Protein 7W42 (pdb70)

InterPro domains:
  IPR003593 AAA+ ATPase domain [SM00382] (219-339)
  IPR003959 ATPase, AAA-type, core [PF00004] (223-336)
  IPR027417 P-loop containing nucleoside triphosphate hydrolase [G3DSA:3.40.50.300] (168-351)
  IPR027417 P-loop containing nucleoside triphosphate hydrolase [SSF52540] (180-386)
  IPR050168 AAA ATPase domain-containing protein [PTHR23077] (177-389)

Structure (mmCIF, N/CA/C/O backbone):
data_7W42
#
_entry.id   7W42
#
_cell.length_a   155.600
_cell.length_b   155.600
_cell.length_c   303.081
_cell.angle_alpha   90.000
_cell.angle_beta   90.000
_cell.angle_gamma   120.000
#
_symmetry.space_group_name_H-M   'H 3 2'
#
loop_
_entity.id
_entity.type
_entity.pdbx_description
1 polymer 'Uncharacterized ATPase YjoB'
2 water water
#
loop_
_atom_site.group_PDB
_atom_site.id
_atom_site.type_symbol
_atom_site.label_atom_id
_atom_site.label_alt_id
_atom_site.label_comp_id
_atom_site.label_asym_id
_atom_site.label_entity_id
_atom_site.label_seq_id
_atom_site.pdbx_PDB_ins_code
_atom_site.Cartn_x
_atom_site.Cartn_y
_atom_site.Cartn_z
_atom_site.occupancy
_atom_site.B_iso_or_equiv
_atom_site.auth_seq_id
_atom_site.auth_comp_id
_atom_site.auth_asym_id
_atom_site.auth_atom_id
_atom_site.pdbx_PDB_model_num
ATOM 1 N N . ILE A 1 6 ? 49.805 154.800 80.390 1.00 48.56 4 ILE A N 1
ATOM 2 C CA . ILE A 1 6 ? 49.612 154.126 79.099 1.00 54.54 4 ILE A CA 1
ATOM 3 C C . ILE A 1 6 ? 50.912 153.922 78.251 1.00 55.44 4 ILE A C 1
ATOM 4 O O . ILE A 1 6 ? 51.039 152.861 77.619 1.00 54.47 4 ILE A O 1
ATOM 9 N N . PRO A 1 7 ? 51.877 154.860 78.228 1.00 50.45 5 PRO A N 1
ATOM 10 C CA . PRO A 1 7 ? 53.089 154.605 77.427 1.00 46.04 5 PRO A CA 1
ATOM 11 C C . PRO A 1 7 ? 53.942 153.509 78.055 1.00 50.69 5 PRO A C 1
ATOM 12 O O . PRO A 1 7 ? 53.828 153.200 79.255 1.00 39.98 5 PRO A O 1
ATOM 16 N N . PHE A 1 8 ? 54.820 152.929 77.219 1.00 44.36 6 PHE A N 1
ATOM 17 C CA . PHE A 1 8 ? 55.813 151.959 77.674 1.00 37.87 6 PHE A CA 1
ATOM 18 C C . PHE A 1 8 ? 57.218 152.471 77.384 1.00 34.28 6 PHE A C 1
ATOM 19 O O . PHE A 1 8 ? 57.553 152.796 76.241 1.00 31.97 6 PHE A O 1
ATOM 27 N N . ILE A 1 9 ? 58.026 152.563 78.441 1.00 32.13 7 ILE A N 1
ATOM 28 C CA . ILE A 1 9 ? 59.409 153.005 78.313 1.00 31.56 7 ILE A CA 1
ATOM 29 C C . ILE A 1 9 ? 60.193 152.053 77.419 1.00 31.28 7 ILE A C 1
ATOM 30 O O . ILE A 1 9 ? 60.856 152.470 76.463 1.00 31.51 7 ILE A O 1
ATOM 35 N N . TYR A 1 10 ? 60.134 150.764 77.725 1.00 31.70 8 TYR A N 1
ATOM 36 C CA . TYR A 1 10 ? 60.873 149.747 76.991 1.00 31.30 8 TYR A CA 1
ATOM 37 C C . TYR A 1 10 ? 60.097 149.357 75.750 1.00 35.38 8 TYR A C 1
ATOM 38 O O . TYR A 1 10 ? 58.991 148.813 75.845 1.00 36.36 8 TYR A O 1
ATOM 47 N N . GLN A 1 11 ? 60.680 149.634 74.589 1.00 38.88 9 GLN A N 1
ATOM 48 C CA . GLN A 1 11 ? 60.035 149.375 73.320 1.00 37.38 9 GLN A CA 1
ATOM 49 C C . GLN A 1 11 ? 60.824 148.395 72.471 1.00 41.71 9 GLN A C 1
ATOM 50 O O . GLN A 1 11 ? 60.443 148.143 71.326 1.00 47.33 9 GLN A O 1
ATOM 56 N N . TYR A 1 12 ? 61.911 147.846 73.000 1.00 45.25 10 TYR A N 1
ATOM 57 C CA . TYR A 1 12 ? 62.714 146.873 72.277 1.00 51.48 10 TYR A CA 1
ATOM 58 C C . TYR A 1 12 ? 61.878 145.647 71.941 1.00 58.02 10 TYR A C 1
ATOM 59 O O . TYR A 1 12 ? 61.083 145.173 72.760 1.00 57.75 10 TYR A O 1
ATOM 68 N N . GLU A 1 13 ? 62.047 145.120 70.732 1.00 63.19 11 GLU A N 1
ATOM 69 C CA . GLU A 1 13 ? 61.274 143.952 70.334 1.00 70.12 11 GLU A CA 1
ATOM 70 C C . GLU A 1 13 ? 62.165 142.723 70.260 1.00 68.74 11 GLU A C 1
ATOM 71 O O . GLU A 1 13 ? 63.189 142.719 69.565 1.00 65.67 11 GLU A O 1
ATOM 77 N N . GLU A 1 14 ? 61.755 141.692 70.993 1.00 69.13 12 GLU A N 1
ATOM 78 C CA . GLU A 1 14 ? 62.552 140.497 71.222 1.00 75.31 12 GLU A CA 1
ATOM 79 C C . GLU A 1 14 ? 62.498 139.580 70.005 1.00 74.53 12 GLU A C 1
ATOM 80 O O . GLU A 1 14 ? 61.410 139.231 69.532 1.00 68.24 12 GLU A O 1
ATOM 86 N N . LYS A 1 15 ? 63.672 139.196 69.497 1.00 77.87 13 LYS A N 1
ATOM 87 C CA . LYS A 1 15 ? 63.746 138.026 68.630 1.00 77.51 13 LYS A CA 1
ATOM 88 C C . LYS A 1 15 ? 63.144 136.832 69.360 1.00 75.63 13 LYS A C 1
ATOM 89 O O . LYS A 1 15 ? 63.209 136.736 70.588 1.00 73.06 13 LYS A O 1
ATOM 95 N N . GLU A 1 16 ? 62.542 135.913 68.607 1.00 74.36 14 GLU A N 1
ATOM 96 C CA . GLU A 1 16 ? 61.970 134.747 69.266 1.00 70.40 14 GLU A CA 1
ATOM 97 C C . GLU A 1 16 ? 63.056 133.878 69.906 1.00 70.01 14 GLU A C 1
ATOM 98 O O . GLU A 1 16 ? 62.761 133.128 70.844 1.00 71.99 14 GLU A O 1
ATOM 104 N N . ASN A 1 17 ? 64.314 134.013 69.467 1.00 66.87 15 ASN A N 1
ATOM 105 C CA . ASN A 1 17 ? 65.422 133.311 70.103 1.00 68.56 15 ASN A CA 1
ATOM 106 C C . ASN A 1 17 ? 65.687 133.803 71.527 1.00 71.68 15 ASN A C 1
ATOM 107 O O . ASN A 1 17 ? 66.275 133.066 72.330 1.00 69.18 15 ASN A O 1
ATOM 112 N N . GLU A 1 18 ? 65.280 135.026 71.858 1.00 72.04 16 GLU A N 1
ATOM 113 C CA . GLU A 1 18 ? 65.458 135.585 73.190 1.00 64.81 16 GLU A CA 1
ATOM 114 C C . GLU A 1 18 ? 64.356 135.185 74.155 1.00 65.74 16 GLU A C 1
ATOM 115 O O . GLU A 1 18 ? 64.375 135.626 75.309 1.00 68.75 16 GLU A O 1
ATOM 121 N N . ARG A 1 19 ? 63.369 134.413 73.713 1.00 62.19 17 ARG A N 1
ATOM 122 C CA . ARG A 1 19 ? 62.364 133.919 74.645 1.00 58.31 17 ARG A CA 1
ATOM 123 C C . ARG A 1 19 ? 62.862 132.706 75.424 1.00 58.97 17 ARG A C 1
ATOM 124 O O . ARG A 1 19 ? 62.268 132.369 76.458 1.00 55.67 17 ARG A O 1
ATOM 132 N N . ALA A 1 20 ? 63.984 132.113 74.997 1.00 57.21 18 ALA A N 1
ATOM 133 C CA . ALA A 1 20 ? 64.450 130.842 75.536 1.00 51.85 18 ALA A CA 1
ATOM 134 C C . ALA A 1 20 ? 64.744 130.929 77.027 1.00 51.38 18 ALA A C 1
ATOM 135 O O . ALA A 1 20 ? 65.272 131.929 77.519 1.00 58.20 18 ALA A O 1
ATOM 137 N N . ALA A 1 21 ? 64.425 129.852 77.741 1.00 46.63 19 ALA A N 1
ATOM 138 C CA . ALA A 1 21 ? 64.628 129.784 79.178 1.00 42.02 19 ALA A CA 1
ATOM 139 C C . ALA A 1 21 ? 65.994 129.192 79.500 1.00 43.33 19 ALA A C 1
ATOM 140 O O . ALA A 1 21 ? 66.322 128.090 79.053 1.00 49.78 19 ALA A O 1
ATOM 142 N N . ALA A 1 22 ? 66.766 129.910 80.306 1.00 41.35 20 ALA A N 1
ATOM 143 C CA . ALA A 1 22 ? 68.116 129.489 80.653 1.00 43.33 20 ALA A CA 1
ATOM 144 C C . ALA A 1 22 ? 68.114 128.178 81.432 1.00 47.16 20 ALA A C 1
ATOM 145 O O . ALA A 1 22 ? 67.343 128.003 82.381 1.00 51.62 20 ALA A O 1
ATOM 147 N N . GLY A 1 23 ? 69.008 127.265 81.054 1.00 46.79 21 GLY A N 1
ATOM 148 C CA . GLY A 1 23 ? 69.112 125.974 81.704 1.00 43.67 21 GLY A CA 1
ATOM 149 C C . GLY A 1 23 ? 68.090 124.947 81.264 1.00 44.85 21 GLY A C 1
ATOM 150 O O . GLY A 1 23 ? 68.344 123.744 81.410 1.00 42.58 21 GLY A O 1
ATOM 151 N N . TYR A 1 24 ? 66.949 125.377 80.709 1.00 36.09 22 TYR A N 1
ATOM 152 C CA . TYR A 1 24 ? 65.878 124.439 80.387 1.00 41.16 22 TYR A CA 1
ATOM 153 C C . TYR A 1 24 ? 66.218 123.568 79.183 1.00 45.81 22 TYR A C 1
ATOM 154 O O . TYR A 1 24 ? 65.711 122.442 79.081 1.00 43.22 22 TYR A O 1
ATOM 163 N N . GLY A 1 25 ? 67.049 124.072 78.262 1.00 44.92 23 GLY A N 1
ATOM 164 C CA . GLY A 1 25 ? 67.373 123.309 77.069 1.00 38.34 23 GLY A CA 1
ATOM 165 C C . GLY A 1 25 ? 68.161 122.052 77.371 1.00 39.07 23 GLY A C 1
ATOM 166 O O . GLY A 1 25 ? 67.901 120.994 76.794 1.00 40.17 23 GLY A O 1
ATOM 167 N N . THR A 1 26 ? 69.135 122.145 78.275 1.00 38.42 24 THR A N 1
ATOM 168 C CA . THR A 1 26 ? 69.823 120.946 78.735 1.00 39.65 24 THR A CA 1
ATOM 169 C C . THR A 1 26 ? 68.897 120.077 79.588 1.00 37.27 24 THR A C 1
ATOM 170 O O . THR A 1 26 ? 68.807 118.862 79.385 1.00 33.93 24 THR A O 1
ATOM 174 N N . PHE A 1 27 ? 68.190 120.687 80.545 1.00 36.43 25 PHE A N 1
ATOM 175 C CA . PHE A 1 27 ? 67.418 119.901 81.505 1.00 31.83 25 PHE A CA 1
ATOM 176 C C . PHE A 1 27 ? 66.247 119.186 80.830 1.00 34.71 25 PHE A C 1
ATOM 177 O O . PHE A 1 27 ? 66.066 117.970 80.999 1.00 30.28 25 PHE A O 1
ATOM 185 N N . GLY A 1 28 ? 65.436 119.921 80.063 1.00 27.79 26 GLY A N 1
ATOM 186 C CA . GLY A 1 28 ? 64.351 119.279 79.360 1.00 24.97 26 GLY A CA 1
ATOM 187 C C . GLY A 1 28 ? 64.835 118.176 78.439 1.00 28.82 26 GLY A C 1
ATOM 188 O O . GLY A 1 28 ? 64.115 117.199 78.201 1.00 26.53 26 GLY A O 1
ATOM 189 N N . TYR A 1 29 ? 66.060 118.309 77.914 1.00 28.05 27 TYR A N 1
ATOM 190 C CA . TYR A 1 29 ? 66.586 117.276 77.026 1.00 30.13 27 TYR A CA 1
ATOM 191 C C . TYR A 1 29 ? 66.930 116.011 77.804 1.00 32.28 27 TYR A C 1
ATOM 192 O O . TYR A 1 29 ? 66.623 114.901 77.349 1.00 37.41 27 TYR A O 1
ATOM 201 N N . LEU A 1 30 ? 67.559 116.162 78.979 1.00 24.97 28 LEU A N 1
ATOM 202 C CA . LEU A 1 30 ? 67.876 115.017 79.823 1.00 27.97 28 LEU A CA 1
ATOM 203 C C . LEU A 1 30 ? 66.607 114.317 80.306 1.00 32.39 28 LEU A C 1
ATOM 204 O O . LEU A 1 30 ? 66.504 113.087 80.237 1.00 31.06 28 LEU A O 1
ATOM 209 N N . ILE A 1 31 ? 65.621 115.082 80.792 1.00 27.80 29 ILE A N 1
ATOM 210 C CA . ILE A 1 31 ? 64.378 114.468 81.254 1.00 27.56 29 ILE A CA 1
ATOM 211 C C . ILE A 1 31 ? 63.702 113.690 80.127 1.00 29.07 29 ILE A C 1
ATOM 212 O O . ILE A 1 31 ? 63.210 112.577 80.329 1.00 28.30 29 ILE A O 1
ATOM 217 N N . THR A 1 32 ? 63.647 114.272 78.926 1.00 32.59 30 THR A N 1
ATOM 218 C CA . THR A 1 32 ? 63.079 113.560 77.788 1.00 29.10 30 THR A CA 1
ATOM 219 C C . THR A 1 32 ? 63.821 112.255 77.540 1.00 29.09 30 THR A C 1
ATOM 220 O O . THR A 1 32 ? 63.203 111.200 77.358 1.00 33.01 30 THR A O 1
ATOM 224 N N . ARG A 1 33 ? 65.154 112.300 77.564 1.00 28.76 31 ARG A N 1
ATOM 225 C CA . ARG A 1 33 ? 65.938 111.101 77.286 1.00 28.69 31 ARG A CA 1
ATOM 226 C C . ARG A 1 33 ? 65.816 110.073 78.410 1.00 26.38 31 ARG A C 1
ATOM 227 O O . ARG A 1 33 ? 65.769 108.865 78.148 1.00 28.43 31 ARG A O 1
ATOM 235 N N . ILE A 1 34 ? 65.770 110.521 79.663 1.00 23.89 32 ILE A N 1
ATOM 236 C CA . ILE A 1 34 ? 65.525 109.592 80.764 1.00 27.45 32 ILE A CA 1
ATOM 237 C C . ILE A 1 34 ? 64.191 108.878 80.568 1.00 25.95 32 ILE A C 1
ATOM 238 O O . ILE A 1 34 ? 64.095 107.655 80.724 1.00 24.16 32 ILE A O 1
ATOM 243 N N . GLU A 1 35 ? 63.157 109.617 80.167 1.00 27.46 33 GLU A N 1
ATOM 244 C CA . GLU A 1 35 ? 61.869 108.988 79.906 1.00 26.89 33 GLU A CA 1
ATOM 245 C C . GLU A 1 35 ? 61.910 108.085 78.683 1.00 26.70 33 GLU A C 1
ATOM 246 O O . GLU A 1 35 ? 61.287 107.022 78.684 1.00 27.17 33 GLU A O 1
ATOM 252 N N . GLU A 1 36 ? 62.592 108.494 77.611 1.00 25.60 34 GLU A N 1
ATOM 253 C CA . GLU A 1 36 ? 62.659 107.608 76.451 1.00 26.34 34 GLU A CA 1
ATOM 254 C C . GLU A 1 36 ? 63.345 106.297 76.814 1.00 29.02 34 GLU A C 1
ATOM 255 O O . GLU A 1 36 ? 62.874 105.214 76.445 1.00 29.95 34 GLU A O 1
ATOM 261 N N . THR A 1 37 ? 64.443 106.382 77.571 1.00 25.87 35 THR A N 1
ATOM 262 C CA . THR A 1 37 ? 65.219 105.208 77.939 1.00 25.81 35 THR A CA 1
ATOM 263 C C . THR A 1 37 ? 64.437 104.271 78.857 1.00 29.30 35 THR A C 1
ATOM 264 O O . THR A 1 37 ? 64.510 103.045 78.704 1.00 30.15 35 THR A O 1
ATOM 268 N N . LEU A 1 38 ? 63.688 104.825 79.818 1.00 25.21 36 LEU A N 1
ATOM 269 C CA . LEU A 1 38 ? 62.863 103.992 80.688 1.00 26.36 36 LEU A CA 1
ATOM 270 C C . LEU A 1 38 ? 61.765 103.276 79.894 1.00 28.33 36 LEU A C 1
ATOM 271 O O . LEU A 1 38 ? 61.438 102.116 80.176 1.00 28.88 36 LEU A O 1
ATOM 276 N N . TYR A 1 39 ? 61.185 103.954 78.897 1.00 29.14 37 TYR A N 1
ATOM 277 C CA . TYR A 1 39 ? 60.205 103.323 78.013 1.00 30.33 37 TYR A CA 1
ATOM 278 C C . TYR A 1 39 ? 60.824 102.167 77.232 1.00 30.55 37 TYR A C 1
ATOM 279 O O . TYR A 1 39 ? 60.277 101.057 77.215 1.00 29.17 37 TYR A O 1
ATOM 288 N N . ASP A 1 40 ? 61.967 102.418 76.578 1.00 31.47 38 ASP A N 1
ATOM 289 C CA . ASP A 1 40 ? 62.691 101.383 75.835 1.00 32.22 38 ASP A CA 1
ATOM 290 C C . ASP A 1 40 ? 62.966 100.140 76.670 1.00 28.23 38 ASP A C 1
ATOM 291 O O . ASP A 1 40 ? 63.026 99.034 76.133 1.00 36.03 38 ASP A O 1
ATOM 296 N N . GLN A 1 41 ? 63.181 100.293 77.969 1.00 32.09 39 GLN A N 1
ATOM 297 C CA . GLN A 1 41 ? 63.574 99.143 78.780 1.00 33.75 39 GLN A CA 1
ATOM 298 C C . GLN A 1 41 ? 62.389 98.462 79.457 1.00 30.42 39 GLN A C 1
ATOM 299 O O . GLN A 1 41 ? 62.388 97.241 79.605 1.00 33.23 39 GLN A O 1
ATOM 305 N N . TYR A 1 42 ? 61.384 99.222 79.884 1.00 26.53 40 TYR A N 1
ATOM 306 C CA . TYR A 1 42 ? 60.284 98.680 80.658 1.00 26.69 40 TYR A CA 1
ATOM 307 C C . TYR A 1 42 ? 58.946 98.777 79.954 1.00 29.60 40 TYR A C 1
ATOM 308 O O . TYR A 1 42 ? 57.983 98.147 80.406 1.00 33.34 40 TYR A O 1
ATOM 317 N N . GLY A 1 43 ? 58.853 99.536 78.873 1.00 27.10 41 GLY A N 1
ATOM 318 C CA . GLY A 1 43 ? 57.640 99.550 78.120 1.00 23.00 41 GLY A CA 1
ATOM 319 C C . GLY A 1 43 ? 56.541 100.369 78.721 1.00 26.74 41 GLY A C 1
ATOM 320 O O . GLY A 1 43 ? 55.416 100.295 78.235 1.00 32.91 41 GLY A O 1
ATOM 321 N N . VAL A 1 44 ? 56.832 101.176 79.734 1.00 24.88 42 VAL A N 1
ATOM 322 C CA . VAL A 1 44 ? 55.859 102.080 80.326 1.00 25.00 42 VAL A CA 1
ATOM 323 C C . VAL A 1 44 ? 56.416 103.498 80.314 1.00 30.18 42 VAL A C 1
ATOM 324 O O . VAL A 1 44 ? 57.590 103.728 80.021 1.00 26.99 42 VAL A O 1
ATOM 328 N N . PHE A 1 45 ? 55.556 104.454 80.670 1.00 30.05 43 PHE A N 1
ATOM 329 C CA . PHE A 1 45 ? 55.891 105.871 80.665 1.00 24.78 43 PHE A CA 1
ATOM 330 C C . PHE A 1 45 ? 56.075 106.361 82.103 1.00 30.11 43 PHE A C 1
ATOM 331 O O . PHE A 1 45 ? 55.111 106.418 82.876 1.00 27.14 43 PHE A O 1
ATOM 339 N N . TYR A 1 46 ? 57.310 106.724 82.455 1.00 24.73 44 TYR A N 1
ATOM 340 C CA . TYR A 1 46 ? 57.599 107.396 83.715 1.00 24.60 44 TYR A CA 1
ATOM 341 C C . TYR A 1 46 ? 57.501 108.908 83.549 1.00 28.49 44 TYR A C 1
ATOM 342 O O . TYR A 1 46 ? 57.928 109.466 82.536 1.00 30.68 44 TYR A O 1
ATOM 351 N N . GLU A 1 47 ? 56.952 109.555 84.562 1.00 28.12 45 GLU A N 1
ATOM 352 C CA . GLU A 1 47 ? 56.711 110.987 84.640 1.00 27.50 45 GLU A CA 1
ATOM 353 C C . GLU A 1 47 ? 57.520 111.564 85.800 1.00 31.24 45 GLU A C 1
ATOM 354 O O . GLU A 1 47 ? 57.727 110.903 86.826 1.00 32.47 45 GLU A O 1
ATOM 360 N N . LEU A 1 48 ? 57.917 112.822 85.675 1.00 30.90 46 LEU A N 1
ATOM 361 C CA . LEU A 1 48 ? 58.611 113.514 86.753 1.00 24.83 46 LEU A CA 1
ATOM 362 C C . LEU A 1 48 ? 57.659 113.850 87.892 1.00 26.26 46 LEU A C 1
ATOM 363 O O . LEU A 1 48 ? 56.591 114.405 87.661 1.00 26.83 46 LEU A O 1
ATOM 368 N N . TYR A 1 49 ? 58.048 113.502 89.127 1.00 27.24 47 TYR A N 1
ATOM 369 C CA . TYR A 1 49 ? 57.328 113.875 90.334 1.00 25.01 47 TYR A CA 1
ATOM 370 C C . TYR A 1 49 ? 58.112 114.797 91.262 1.00 29.95 47 TYR A C 1
ATOM 371 O O . TYR A 1 49 ? 57.527 115.341 92.205 1.00 33.92 47 TYR A O 1
ATOM 380 N N . ALA A 1 50 ? 59.417 114.949 91.064 1.00 26.50 48 ALA A N 1
ATOM 381 C CA . ALA A 1 50 ? 60.208 115.886 91.859 1.00 27.17 48 ALA A CA 1
ATOM 382 C C . ALA A 1 50 ? 61.433 116.231 91.033 1.00 31.29 48 ALA A C 1
ATOM 383 O O . ALA A 1 50 ? 62.211 115.334 90.703 1.00 31.05 48 ALA A O 1
ATOM 385 N N . SER A 1 51 ? 61.597 117.511 90.670 1.00 38.41 49 SER A N 1
ATOM 386 C CA . SER A 1 51 ? 62.695 117.859 89.766 1.00 35.22 49 SER A CA 1
ATOM 387 C C . SER A 1 51 ? 64.014 118.055 90.506 1.00 36.89 49 SER A C 1
ATOM 388 O O . SER A 1 51 ? 65.076 117.844 89.914 1.00 46.29 49 SER A O 1
ATOM 391 N N . ASP A 1 52 ? 63.989 118.454 91.785 1.00 37.62 50 ASP A N 1
ATOM 392 C CA . ASP A 1 52 ? 65.231 118.430 92.583 1.00 35.86 50 ASP A CA 1
ATOM 393 C C . ASP A 1 52 ? 64.801 118.114 94.012 1.00 38.15 50 ASP A C 1
ATOM 394 O O . ASP A 1 52 ? 64.685 118.993 94.864 1.00 38.12 50 ASP A O 1
ATOM 399 N N . ASP A 1 53 ? 64.558 116.835 94.248 1.00 35.63 51 ASP A N 1
ATOM 400 C CA . ASP A 1 53 ? 63.885 116.347 95.439 1.00 32.23 51 ASP A CA 1
ATOM 401 C C . ASP A 1 53 ? 64.659 116.726 96.700 1.00 38.15 51 ASP A C 1
ATOM 402 O O . ASP A 1 53 ? 65.825 116.328 96.849 1.00 38.18 51 ASP A O 1
ATOM 407 N N . PRO A 1 54 ? 64.074 117.499 97.618 1.00 39.70 52 PRO A N 1
ATOM 408 C CA . PRO A 1 54 ? 64.754 117.735 98.900 1.00 36.23 52 PRO A CA 1
ATOM 409 C C . PRO A 1 54 ? 64.697 116.543 99.847 1.00 37.38 52 PRO A C 1
ATOM 410 O O . PRO A 1 54 ? 65.496 116.500 100.793 1.00 38.53 52 PRO A O 1
ATOM 414 N N . ASN A 1 55 ? 63.809 115.572 99.624 1.00 33.38 53 ASN A N 1
ATOM 415 C CA . ASN A 1 55 ? 63.717 114.439 100.540 1.00 36.90 53 ASN A CA 1
ATOM 416 C C . ASN A 1 55 ? 64.973 113.588 100.463 1.00 29.43 53 ASN A C 1
ATOM 417 O O . ASN A 1 55 ? 65.539 113.385 99.391 1.00 36.88 53 ASN A O 1
ATOM 422 N N . THR A 1 56 ? 65.441 113.115 101.602 1.00 30.53 54 THR A N 1
ATOM 423 C CA . THR A 1 56 ? 66.651 112.313 101.592 1.00 33.74 54 THR A CA 1
ATOM 424 C C . THR A 1 56 ? 66.427 110.870 101.994 1.00 38.72 54 THR A C 1
ATOM 425 O O . THR A 1 56 ? 67.277 110.028 101.680 1.00 39.19 54 THR A O 1
ATOM 429 N N . GLU A 1 57 ? 65.306 110.556 102.648 1.00 37.55 55 GLU A N 1
ATOM 430 C CA . GLU A 1 57 ? 65.120 109.243 103.260 1.00 37.95 55 GLU A CA 1
ATOM 431 C C . GLU A 1 57 ? 65.202 108.126 102.230 1.00 35.59 55 GLU A C 1
ATOM 432 O O . GLU A 1 57 ? 66.072 107.250 102.308 1.00 37.16 55 GLU A O 1
ATOM 438 N N . TYR A 1 58 ? 64.287 108.135 101.256 1.00 31.26 56 TYR A N 1
ATOM 439 C CA . TYR A 1 58 ? 64.272 107.081 100.252 1.00 33.00 56 TYR A CA 1
ATOM 440 C C . TYR A 1 58 ? 65.443 107.184 99.269 1.00 30.69 56 TYR A C 1
ATOM 441 O O . TYR A 1 58 ? 65.773 106.194 98.599 1.00 29.44 56 TYR A O 1
ATOM 450 N N . TRP A 1 59 ? 66.085 108.350 99.168 1.00 29.14 57 TRP A N 1
ATOM 451 C CA . TRP A 1 59 ? 67.320 108.430 98.396 1.00 29.07 57 TRP A CA 1
ATOM 452 C C . TRP A 1 59 ? 68.444 107.709 99.108 1.00 28.92 57 TRP A C 1
ATOM 453 O O . TRP A 1 59 ? 69.297 107.101 98.458 1.00 31.92 57 TRP A O 1
ATOM 464 N N . GLU A 1 60 ? 68.442 107.727 100.441 1.00 34.88 58 GLU A N 1
ATOM 465 C CA . GLU A 1 60 ? 69.411 106.926 101.183 1.00 37.53 58 GLU A CA 1
ATOM 466 C C . GLU A 1 60 ? 69.079 105.439 101.097 1.00 34.54 58 GLU A C 1
ATOM 467 O O . GLU A 1 60 ? 69.992 104.601 101.056 1.00 34.76 58 GLU A O 1
ATOM 473 N N . LEU A 1 61 ? 67.792 105.091 101.034 1.00 29.33 59 LEU A N 1
ATOM 474 C CA . LEU A 1 61 ? 67.426 103.695 100.810 1.00 31.96 59 LEU A CA 1
ATOM 475 C C . LEU A 1 61 ? 67.913 103.215 99.446 1.00 30.87 59 LEU A C 1
ATOM 476 O O . LEU A 1 61 ? 68.393 102.079 99.309 1.00 30.42 59 LEU A O 1
ATOM 481 N N . LEU A 1 62 ? 67.789 104.065 98.426 1.00 26.08 60 LEU A N 1
ATOM 482 C CA . LEU A 1 62 ? 68.323 103.734 97.113 1.00 28.18 60 LEU A CA 1
ATOM 483 C C . LEU A 1 62 ? 69.802 103.396 97.187 1.00 29.87 60 LEU A C 1
ATOM 484 O O . LEU A 1 62 ? 70.244 102.361 96.662 1.00 28.80 60 LEU A O 1
ATOM 489 N N . VAL A 1 63 ? 70.590 104.274 97.823 1.00 28.76 61 VAL A N 1
ATOM 490 C CA . VAL A 1 63 ? 72.040 104.088 97.858 1.00 28.42 61 VAL A CA 1
ATOM 491 C C . VAL A 1 63 ? 72.395 102.809 98.609 1.00 32.18 61 VAL A C 1
ATOM 492 O O . VAL A 1 63 ? 73.250 102.031 98.172 1.00 31.75 61 VAL A O 1
ATOM 496 N N . GLU A 1 64 ? 71.735 102.558 99.741 1.00 29.99 62 GLU A N 1
ATOM 497 C CA . GLU A 1 64 ? 72.020 101.336 100.480 1.00 32.67 62 GLU A CA 1
ATOM 498 C C . GLU A 1 64 ? 71.590 100.109 99.691 1.00 34.07 62 GLU A C 1
ATOM 499 O O . GLU A 1 64 ? 72.274 99.079 99.720 1.00 35.71 62 GLU A O 1
ATOM 505 N N . ASP A 1 65 ? 70.467 100.204 98.969 1.00 30.96 63 ASP A N 1
ATOM 506 C CA . ASP A 1 65 ? 70.043 99.117 98.092 1.00 27.44 63 ASP A CA 1
ATOM 507 C C . ASP A 1 65 ? 71.090 98.819 97.031 1.00 35.20 63 ASP A C 1
ATOM 508 O O . ASP A 1 65 ? 71.455 97.658 96.815 1.00 40.27 63 ASP A O 1
ATOM 513 N N . VAL A 1 66 ? 71.573 99.857 96.338 1.00 34.80 64 VAL A N 1
ATOM 514 C CA . VAL A 1 66 ? 72.617 99.649 95.342 1.00 31.21 64 VAL A CA 1
ATOM 515 C C . VAL A 1 66 ? 73.875 99.089 95.995 1.00 36.30 64 VAL A C 1
ATOM 516 O O . VAL A 1 66 ? 74.450 98.095 95.531 1.00 38.50 64 VAL A O 1
ATOM 520 N N . ARG A 1 67 ? 74.305 99.710 97.097 1.00 35.04 65 ARG A N 1
ATOM 521 C CA . ARG A 1 67 ? 75.555 99.331 97.753 1.00 37.21 65 ARG A CA 1
ATOM 522 C C . ARG A 1 67 ? 75.534 97.873 98.198 1.00 39.10 65 ARG A C 1
ATOM 523 O O . ARG A 1 67 ? 76.527 97.152 98.036 1.00 39.46 65 ARG A O 1
ATOM 531 N N . SER A 1 68 ? 74.408 97.415 98.738 1.00 37.46 66 SER A N 1
ATOM 532 C CA . SER A 1 68 ? 74.284 96.071 99.287 1.00 37.33 66 SER A CA 1
ATOM 533 C C . SER A 1 68 ? 73.890 95.018 98.259 1.00 37.16 66 SER A C 1
ATOM 534 O O . SER A 1 68 ? 73.517 93.914 98.651 1.00 34.85 66 SER A O 1
ATOM 537 N N . GLY A 1 69 ? 73.932 95.331 96.965 1.00 40.57 67 GLY A N 1
ATOM 538 C CA . GLY A 1 69 ? 73.653 94.328 95.947 1.00 38.93 67 GLY A CA 1
ATOM 539 C C . GLY A 1 69 ? 72.229 93.803 95.899 1.00 42.93 67 GLY A C 1
ATOM 540 O O . GLY A 1 69 ? 71.979 92.780 95.246 1.00 39.11 67 GLY A O 1
ATOM 541 N N . SER A 1 70 ? 71.291 94.457 96.578 1.00 35.91 68 SER A N 1
ATOM 542 C CA . SER A 1 70 ? 69.891 94.091 96.466 1.00 35.49 68 SER A CA 1
ATOM 543 C C . SER A 1 70 ? 69.473 93.955 95.004 1.00 42.38 68 SER A C 1
ATOM 544 O O . SER A 1 70 ? 69.997 94.630 94.110 1.00 49.23 68 SER A O 1
ATOM 547 N N . LEU A 1 71 ? 68.522 93.063 94.759 1.00 40.45 69 LEU A N 1
ATOM 548 C CA . LEU A 1 71 ? 68.033 92.847 93.406 1.00 45.46 69 LEU A CA 1
ATOM 549 C C . LEU A 1 71 ? 67.074 93.937 92.955 1.00 43.59 69 LEU A C 1
ATOM 550 O O . LEU A 1 71 ? 66.967 94.200 91.756 1.00 40.53 69 LEU A O 1
ATOM 555 N N . GLU A 1 72 ? 66.425 94.608 93.902 1.00 47.37 70 GLU A N 1
ATOM 556 C CA . GLU A 1 72 ? 65.233 95.389 93.581 1.00 43.28 70 GLU A CA 1
ATOM 557 C C . GLU A 1 72 ? 65.530 96.591 92.698 1.00 44.27 70 GLU A C 1
ATOM 558 O O . GLU A 1 72 ? 64.798 96.786 91.709 1.00 46.69 70 GLU A O 1
ATOM 564 N N . PRO A 1 73 ? 66.540 97.435 92.975 1.00 43.15 71 PRO A N 1
ATOM 565 C CA . PRO A 1 73 ? 66.798 98.591 92.081 1.00 31.64 71 PRO A CA 1
ATOM 566 C C . PRO A 1 73 ? 67.690 98.200 90.912 1.00 30.47 71 PRO A C 1
ATOM 567 O O . PRO A 1 73 ? 68.771 97.649 91.109 1.00 39.86 71 PRO A O 1
ATOM 571 N N . GLU A 1 74 ? 67.257 98.507 89.694 1.00 30.61 72 GLU A N 1
ATOM 572 C CA . GLU A 1 74 ? 67.988 98.134 88.485 1.00 30.30 72 GLU A CA 1
ATOM 573 C C . GLU A 1 74 ? 68.701 99.347 87.893 1.00 30.86 72 GLU A C 1
ATOM 574 O O . GLU A 1 74 ? 68.095 100.416 87.742 1.00 29.56 72 GLU A O 1
ATOM 580 N N . HIS A 1 75 ? 69.974 99.176 87.535 1.00 27.45 73 HIS A N 1
ATOM 581 C CA . HIS A 1 75 ? 70.705 100.242 86.866 1.00 27.90 73 HIS A CA 1
ATOM 582 C C . HIS A 1 75 ? 70.219 100.338 85.431 1.00 29.66 73 HIS A C 1
ATOM 583 O O . HIS A 1 75 ? 70.276 99.357 84.690 1.00 32.74 73 HIS A O 1
ATOM 590 N N . VAL A 1 76 ? 69.753 101.514 85.036 1.00 27.64 74 VAL A N 1
ATOM 591 C CA . VAL A 1 76 ? 69.126 101.692 83.745 1.00 28.03 74 VAL A CA 1
ATOM 592 C C . VAL A 1 76 ? 70.069 102.353 82.757 1.00 32.26 74 VAL A C 1
ATOM 593 O O . VAL A 1 76 ? 70.160 101.926 81.607 1.00 36.00 74 VAL A O 1
ATOM 597 N N . ALA A 1 77 ? 70.778 103.389 83.186 1.00 27.85 75 ALA A N 1
ATOM 598 C CA . ALA A 1 77 ? 71.588 104.137 82.239 1.00 30.13 75 ALA A CA 1
ATOM 599 C C . ALA A 1 77 ? 72.520 105.060 83.005 1.00 28.03 75 ALA A C 1
ATOM 600 O O . ALA A 1 77 ? 72.234 105.441 84.142 1.00 33.34 75 ALA A O 1
ATOM 602 N N . TYR A 1 78 ? 73.646 105.382 82.383 1.00 26.53 76 TYR A N 1
ATOM 603 C CA . TYR A 1 78 ? 74.463 106.495 82.821 1.00 26.47 76 TYR A CA 1
ATOM 604 C C . TYR A 1 78 ? 73.989 107.758 82.114 1.00 28.26 76 TYR A C 1
ATOM 605 O O . TYR A 1 78 ? 73.415 107.708 81.025 1.00 32.64 76 TYR A O 1
ATOM 614 N N . ILE A 1 79 ? 74.214 108.896 82.745 1.00 26.13 77 ILE A N 1
ATOM 615 C CA . ILE A 1 79 ? 73.787 110.145 82.143 1.00 28.07 77 ILE A CA 1
ATOM 616 C C . ILE A 1 79 ? 74.870 110.650 81.191 1.00 29.91 77 ILE A C 1
ATOM 617 O O . ILE A 1 79 ? 74.654 110.689 79.978 1.00 27.10 77 ILE A O 1
ATOM 622 N N . PHE A 1 80 ? 76.047 111.002 81.719 1.00 29.19 78 PHE A N 1
ATOM 623 C CA . PHE A 1 80 ? 77.160 111.489 80.904 1.00 27.46 78 PHE A CA 1
ATOM 624 C C . PHE A 1 80 ? 78.200 110.402 80.739 1.00 28.88 78 PHE A C 1
ATOM 625 O O . PHE A 1 80 ? 78.671 109.845 81.736 1.00 33.90 78 PHE A O 1
ATOM 633 N N . GLU A 1 81 ? 78.578 110.135 79.483 1.00 29.50 79 GLU A N 1
ATOM 634 C CA . GLU A 1 81 ? 79.535 109.076 79.180 1.00 29.09 79 GLU A CA 1
ATOM 635 C C . GLU A 1 81 ? 80.821 109.211 79.984 1.00 34.54 79 GLU A C 1
ATOM 636 O O . GLU A 1 81 ? 81.367 108.210 80.459 1.00 37.13 79 GLU A O 1
ATOM 642 N N . LYS A 1 82 ? 81.291 110.444 80.193 1.00 34.25 80 LYS A N 1
ATOM 643 C CA . LYS A 1 82 ? 82.591 110.696 80.790 1.00 29.84 80 LYS A CA 1
ATOM 644 C C . LYS A 1 82 ? 82.545 111.163 82.237 1.00 34.32 80 LYS A C 1
ATOM 645 O O . LYS A 1 82 ? 83.569 111.628 82.740 1.00 37.80 80 LYS A O 1
ATOM 651 N N . LEU A 1 83 ? 81.406 111.064 82.927 1.00 35.61 81 LEU A N 1
ATOM 652 C CA . LEU A 1 83 ? 81.397 111.236 84.375 1.00 30.22 81 LEU A CA 1
ATOM 653 C C . LEU A 1 83 ? 81.461 109.856 85.007 1.00 26.54 81 LEU A C 1
ATOM 654 O O . LEU A 1 83 ? 81.557 108.852 84.312 1.00 28.81 81 LEU A O 1
ATOM 659 N N . GLU A 1 84 ? 81.446 109.797 86.331 1.00 28.44 82 GLU A N 1
ATOM 660 C CA . GLU A 1 84 ? 81.743 108.532 87.000 1.00 29.65 82 GLU A CA 1
ATOM 661 C C . GLU A 1 84 ? 80.672 107.482 86.702 1.00 31.01 82 GLU A C 1
ATOM 662 O O . GLU A 1 84 ? 79.481 107.786 86.609 1.00 31.90 82 GLU A O 1
ATOM 668 N N . LYS A 1 85 ? 81.117 106.249 86.478 1.00 28.55 83 LYS A N 1
ATOM 669 C CA . LYS A 1 85 ? 80.231 105.104 86.368 1.00 28.83 83 LYS A CA 1
ATOM 670 C C . LYS A 1 85 ? 80.334 104.207 87.578 1.00 33.16 83 LYS A C 1
ATOM 671 O O . LYS A 1 85 ? 79.572 103.238 87.692 1.00 29.39 83 LYS A O 1
ATOM 677 N N . LYS A 1 86 ? 81.283 104.496 88.458 1.00 31.71 84 LYS A N 1
ATOM 678 C CA . LYS A 1 86 ? 81.558 103.721 89.643 1.00 29.65 84 LYS A CA 1
ATOM 679 C C . LYS A 1 86 ? 81.717 104.691 90.796 1.00 32.65 84 LYS A C 1
ATOM 680 O O . LYS A 1 86 ? 81.993 105.874 90.604 1.00 33.95 84 LYS A O 1
ATOM 686 N N . THR A 1 87 ? 81.533 104.188 92.003 1.00 30.23 85 THR A N 1
ATOM 687 C CA . THR A 1 87 ? 81.749 105.001 93.174 1.00 25.75 85 THR A CA 1
ATOM 688 C C . THR A 1 87 ? 82.121 104.049 94.292 1.00 32.16 85 THR A C 1
ATOM 689 O O . THR A 1 87 ? 82.189 102.829 94.084 1.00 32.49 85 THR A O 1
ATOM 693 N N . PHE A 1 88 ? 82.377 104.593 95.479 1.00 26.51 86 PHE A N 1
ATOM 694 C CA . PHE A 1 88 ? 82.586 103.711 96.615 1.00 29.65 86 PHE A CA 1
ATOM 695 C C . PHE A 1 88 ? 82.014 104.333 97.884 1.00 36.19 86 PHE A C 1
ATOM 696 O O . PHE A 1 88 ? 81.874 105.553 98.004 1.00 35.00 86 PHE A O 1
ATOM 704 N N . ALA A 1 89 ? 81.665 103.467 98.832 1.00 36.51 87 ALA A N 1
ATOM 705 C CA . ALA A 1 89 ? 81.034 103.941 100.051 1.00 39.26 87 ALA A CA 1
ATOM 706 C C . ALA A 1 89 ? 82.008 104.649 100.983 1.00 42.42 87 ALA A C 1
ATOM 707 O O . ALA A 1 89 ? 81.557 105.346 101.895 1.00 44.03 87 ALA A O 1
ATOM 709 N N . TYR A 1 90 ? 83.316 104.523 100.745 1.00 38.03 88 TYR A N 1
ATOM 710 C CA . TYR A 1 90 ? 84.336 104.867 101.730 1.00 39.61 88 TYR A CA 1
ATOM 711 C C . TYR A 1 90 ? 84.380 106.369 101.974 1.00 41.04 88 TYR A C 1
ATOM 712 O O . TYR A 1 90 ? 84.810 107.134 101.105 1.00 45.21 88 TYR A O 1
ATOM 721 N N . ASP A 1 91 ? 83.977 106.787 103.172 1.00 42.16 89 ASP A N 1
ATOM 722 C CA . ASP A 1 91 ? 84.049 108.176 103.602 1.00 41.52 89 ASP A CA 1
ATOM 723 C C . ASP A 1 91 ? 84.850 108.221 104.897 1.00 45.43 89 ASP A C 1
ATOM 724 O O . ASP A 1 91 ? 84.463 107.605 105.894 1.00 45.13 89 ASP A O 1
ATOM 729 N N . GLU A 1 92 ? 85.978 108.931 104.877 1.00 49.94 90 GLU A N 1
ATOM 730 C CA . GLU A 1 92 ? 86.897 108.917 106.011 1.00 47.53 90 GLU A CA 1
ATOM 731 C C . GLU A 1 92 ? 86.340 109.607 107.249 1.00 49.45 90 GLU A C 1
ATOM 732 O O . GLU A 1 92 ? 86.970 109.524 108.308 1.00 52.87 90 GLU A O 1
ATOM 738 N N . ASP A 1 93 ? 85.188 110.282 107.153 1.00 48.28 91 ASP A N 1
ATOM 739 C CA . ASP A 1 93 ? 84.651 110.994 108.312 1.00 52.48 91 ASP A CA 1
ATOM 740 C C . ASP A 1 93 ? 83.807 110.112 109.229 1.00 57.63 91 ASP A C 1
ATOM 741 O O . ASP A 1 93 ? 83.606 110.483 110.392 1.00 57.55 91 ASP A O 1
ATOM 746 N N . GLU A 1 94 ? 83.318 108.963 108.749 1.00 53.40 92 GLU A N 1
ATOM 747 C CA . GLU A 1 94 ? 82.501 108.093 109.587 1.00 56.71 92 GLU A CA 1
ATOM 748 C C . GLU A 1 94 ? 83.350 107.176 110.452 1.00 57.43 92 GLU A C 1
ATOM 749 O O . GLU A 1 94 ? 84.450 106.769 110.065 1.00 53.76 92 GLU A O 1
ATOM 755 N N . LYS A 1 95 ? 82.786 106.803 111.609 1.00 59.15 93 LYS A N 1
ATOM 756 C CA . LYS A 1 95 ? 83.476 105.906 112.534 1.00 55.84 93 LYS A CA 1
ATOM 757 C C . LYS A 1 95 ? 83.790 104.574 111.871 1.00 51.48 93 LYS A C 1
ATOM 758 O O . LYS A 1 95 ? 84.922 104.091 111.935 1.00 58.21 93 LYS A O 1
ATOM 764 N N . GLU A 1 96 ? 82.801 103.965 111.225 1.00 58.25 94 GLU A N 1
ATOM 765 C CA . GLU A 1 96 ? 82.990 102.656 110.608 1.00 64.11 94 GLU A CA 1
ATOM 766 C C . GLU A 1 96 ? 83.134 102.793 109.097 1.00 64.08 94 GLU A C 1
ATOM 767 O O . GLU A 1 96 ? 82.142 103.100 108.417 1.00 67.18 94 GLU A O 1
ATOM 773 N N . PRO A 1 97 ? 84.324 102.582 108.525 1.00 60.51 95 PRO A N 1
ATOM 774 C CA . PRO A 1 97 ? 84.471 102.719 107.075 1.00 57.81 95 PRO A CA 1
ATOM 775 C C . PRO A 1 97 ? 83.772 101.590 106.342 1.00 53.84 95 PRO A C 1
ATOM 776 O O . PRO A 1 97 ? 83.701 100.459 106.827 1.00 50.42 95 PRO A O 1
ATOM 780 N N . ASP A 1 98 ? 83.243 101.920 105.161 1.00 51.16 96 ASP A N 1
ATOM 781 C CA . ASP A 1 98 ? 82.655 100.955 104.239 1.00 45.46 96 ASP A CA 1
ATOM 782 C C . ASP A 1 98 ? 83.456 100.994 102.941 1.00 41.26 96 ASP A C 1
ATOM 783 O O . ASP A 1 98 ? 83.575 102.046 102.315 1.00 41.00 96 ASP A O 1
ATOM 788 N N . TYR A 1 99 ? 83.992 99.856 102.535 1.00 33.73 97 TYR A N 1
ATOM 789 C CA . TYR A 1 99 ? 84.861 99.795 101.378 1.00 42.22 97 TYR A CA 1
ATOM 790 C C . TYR A 1 99 ? 84.148 99.274 100.139 1.00 42.69 97 TYR A C 1
ATOM 791 O O . TYR A 1 99 ? 84.806 98.901 99.160 1.00 35.46 97 TYR A O 1
ATOM 800 N N . THR A 1 100 ? 82.824 99.246 100.151 1.00 41.73 98 THR A N 1
ATOM 801 C CA . THR A 1 100 ? 82.107 98.680 99.025 1.00 37.24 98 THR A CA 1
ATOM 802 C C . THR A 1 100 ? 82.273 99.559 97.793 1.00 40.39 98 THR A C 1
ATOM 803 O O . THR A 1 100 ? 82.143 100.790 97.862 1.00 35.85 98 THR A O 1
ATOM 807 N N . VAL A 1 101 ? 82.557 98.914 96.667 1.00 34.53 99 VAL A N 1
ATOM 808 C CA . VAL A 1 101 ? 82.616 99.555 95.365 1.00 35.35 99 VAL A CA 1
ATOM 809 C C . VAL A 1 101 ? 81.417 99.082 94.556 1.00 34.82 99 VAL A C 1
ATOM 810 O O . VAL A 1 101 ? 81.086 97.889 94.561 1.00 37.31 99 VAL A O 1
ATOM 814 N N . HIS A 1 102 ? 80.755 100.015 93.880 1.00 31.06 100 HIS A N 1
ATOM 815 C CA . HIS A 1 102 ? 79.536 99.689 93.158 1.00 30.15 100 HIS A CA 1
ATOM 816 C C . HIS A 1 102 ? 79.297 100.766 92.113 1.00 32.87 100 HIS A C 1
ATOM 817 O O . HIS A 1 102 ? 80.077 101.714 91.978 1.00 32.19 100 HIS A O 1
ATOM 824 N N . LYS A 1 103 ? 78.206 100.610 91.366 1.00 31.86 101 LYS A N 1
ATOM 825 C CA . LYS A 1 103 ? 77.891 101.575 90.332 1.00 25.99 101 LYS A CA 1
ATOM 826 C C . LYS A 1 103 ? 77.513 102.905 90.965 1.00 30.90 101 LYS A C 1
ATOM 827 O O . LYS A 1 103 ? 76.941 102.963 92.059 1.00 28.31 101 LYS A O 1
ATOM 833 N N . SER A 1 104 ? 77.876 103.983 90.281 1.00 26.78 102 SER A N 1
ATOM 834 C CA . SER A 1 104 ? 77.641 105.309 90.812 1.00 27.30 102 SER A CA 1
ATOM 835 C C . SER A 1 104 ? 76.147 105.573 90.991 1.00 31.45 102 SER A C 1
ATOM 836 O O . SER A 1 104 ? 75.290 104.995 90.303 1.00 30.28 102 SER A O 1
ATOM 839 N N . ILE A 1 105 ? 75.842 106.483 91.912 1.00 29.80 103 ILE A N 1
ATOM 840 C CA . ILE A 1 105 ? 74.478 106.975 92.057 1.00 28.40 103 ILE A CA 1
ATOM 841 C C . ILE A 1 105 ? 74.370 108.261 91.263 1.00 29.80 103 ILE A C 1
ATOM 842 O O . ILE A 1 105 ? 73.582 108.352 90.316 1.00 31.15 103 ILE A O 1
ATOM 847 N N . ARG A 1 106 ? 75.170 109.263 91.623 1.00 31.77 104 ARG A N 1
ATOM 848 C CA . ARG A 1 106 ? 75.327 110.396 90.727 1.00 31.24 104 ARG A CA 1
ATOM 849 C C . ARG A 1 106 ? 75.750 109.884 89.347 1.00 31.81 104 ARG A C 1
ATOM 850 O O . ARG A 1 106 ? 76.499 108.907 89.236 1.00 30.62 104 ARG A O 1
ATOM 858 N N . ASN A 1 107 ? 75.232 110.522 88.293 1.00 28.40 105 ASN A N 1
ATOM 859 C CA . ASN A 1 107 ? 75.434 110.150 86.891 1.00 26.73 105 ASN A CA 1
ATOM 860 C C . ASN A 1 107 ? 74.684 108.877 86.481 1.00 29.16 105 ASN A C 1
ATOM 861 O O . ASN A 1 107 ? 74.976 108.325 85.403 1.00 25.53 105 ASN A O 1
ATOM 866 N N . SER A 1 108 ? 73.712 108.396 87.281 1.00 26.17 106 SER A N 1
ATOM 867 C CA . SER A 1 108 ? 72.993 107.163 86.976 1.00 22.57 106 SER A CA 1
ATOM 868 C C . SER A 1 108 ? 71.475 107.321 87.019 1.00 22.86 106 SER A C 1
ATOM 869 O O . SER A 1 108 ? 70.920 108.219 87.656 1.00 23.74 106 SER A O 1
ATOM 872 N N . VAL A 1 109 ? 70.801 106.407 86.337 1.00 22.74 107 VAL A N 1
ATOM 873 C CA . VAL A 1 109 ? 69.353 106.282 86.387 1.00 19.31 107 VAL A CA 1
ATOM 874 C C . VAL A 1 109 ? 69.048 104.895 86.932 1.00 24.68 107 VAL A C 1
ATOM 875 O O . VAL A 1 109 ? 69.534 103.893 86.391 1.00 25.04 107 VAL A O 1
ATOM 879 N N . TYR A 1 110 ? 68.273 104.835 88.015 1.00 23.15 108 TYR A N 1
ATOM 880 C CA . TYR A 1 110 ? 67.864 103.570 88.606 1.00 23.12 108 TYR A CA 1
ATOM 881 C C . TYR A 1 110 ? 66.349 103.469 88.596 1.00 22.30 108 TYR A C 1
ATOM 882 O O . TYR A 1 110 ? 65.643 104.480 88.659 1.00 24.94 108 TYR A O 1
ATOM 891 N N . ALA A 1 111 ? 65.848 102.245 88.528 1.00 21.09 109 ALA A N 1
ATOM 892 C CA . ALA A 1 111 ? 64.410 102.027 88.592 1.00 25.72 109 ALA A CA 1
ATOM 893 C C . ALA A 1 111 ? 64.096 100.853 89.505 1.00 26.81 109 ALA A C 1
ATOM 894 O O . ALA A 1 111 ? 64.843 99.867 89.564 1.00 28.68 109 ALA A O 1
ATOM 896 N N . TYR A 1 112 ? 63.004 100.992 90.240 1.00 26.03 110 TYR A N 1
ATOM 897 C CA . TYR A 1 112 ? 62.383 99.902 90.981 1.00 28.27 110 TYR A CA 1
ATOM 898 C C . TYR A 1 112 ? 61.197 99.424 90.152 1.00 30.88 110 TYR A C 1
ATOM 899 O O . TYR A 1 112 ? 60.069 99.898 90.371 1.00 28.54 110 TYR A O 1
ATOM 908 N N . PRO A 1 113 ? 61.405 98.518 89.186 1.00 30.68 111 PRO A N 1
ATOM 909 C CA . PRO A 1 113 ? 60.379 98.332 88.139 1.00 35.34 111 PRO A CA 1
ATOM 910 C C . PRO A 1 113 ? 59.066 97.770 88.660 1.00 33.84 111 PRO A C 1
ATOM 911 O O . PRO A 1 113 ? 58.009 98.175 88.173 1.00 35.89 111 PRO A O 1
ATOM 915 N N . GLU A 1 114 ? 59.093 96.877 89.649 1.00 32.73 112 GLU A N 1
ATOM 916 C CA . GLU A 1 114 ? 57.847 96.422 90.265 1.00 36.63 112 GLU A CA 1
ATOM 917 C C . GLU A 1 114 ? 57.130 97.568 90.966 1.00 35.50 112 GLU A C 1
ATOM 918 O O . GLU A 1 114 ? 55.903 97.668 90.908 1.00 39.53 112 GLU A O 1
ATOM 924 N N . LYS A 1 115 ? 57.882 98.427 91.655 1.00 32.82 113 LYS A N 1
ATOM 925 C CA . LYS A 1 115 ? 57.327 99.588 92.347 1.00 27.67 113 LYS A CA 1
ATOM 926 C C . LYS A 1 115 ? 56.862 100.675 91.386 1.00 26.54 113 LYS A C 1
ATOM 927 O O . LYS A 1 115 ? 56.054 101.517 91.770 1.00 28.56 113 LYS A O 1
ATOM 933 N N . GLY A 1 116 ? 57.402 100.720 90.171 1.00 29.15 114 GLY A N 1
ATOM 934 C CA . GLY A 1 116 ? 57.056 101.773 89.234 1.00 26.96 114 GLY A CA 1
ATOM 935 C C . GLY A 1 116 ? 57.664 103.125 89.554 1.00 26.95 114 GLY A C 1
ATOM 936 O O . GLY A 1 116 ? 57.115 104.163 89.155 1.00 26.58 114 GLY A O 1
ATOM 937 N N . VAL A 1 117 ? 58.795 103.145 90.251 1.00 24.81 115 VAL A N 1
ATOM 938 C CA . VAL A 1 117 ? 59.437 104.382 90.665 1.00 23.47 115 VAL A CA 1
ATOM 939 C C . VAL A 1 117 ? 60.894 104.362 90.219 1.00 23.01 115 VAL A C 1
ATOM 940 O O . VAL A 1 117 ? 61.561 103.329 90.324 1.00 26.52 115 VAL A O 1
ATOM 944 N N . ALA A 1 118 ? 61.378 105.484 89.674 1.00 22.14 116 ALA A N 1
ATOM 945 C CA . ALA A 1 118 ? 62.732 105.569 89.129 1.00 22.27 116 ALA A CA 1
ATOM 946 C C . ALA A 1 118 ? 63.431 106.832 89.620 1.00 22.71 116 ALA A C 1
ATOM 947 O O . ALA A 1 118 ? 62.786 107.813 89.990 1.00 25.81 116 ALA A O 1
ATOM 949 N N . PHE A 1 119 ? 64.766 106.786 89.634 1.00 23.30 117 PHE A N 1
ATOM 950 C CA . PHE A 1 119 ? 65.618 107.805 90.254 1.00 22.51 117 PHE A CA 1
ATOM 951 C C . PHE A 1 119 ? 66.712 108.211 89.279 1.00 25.30 117 PHE A C 1
ATOM 952 O O . PHE A 1 119 ? 67.347 107.343 88.668 1.00 25.85 117 PHE A O 1
ATOM 960 N N . ALA A 1 120 ? 66.982 109.511 89.176 1.00 21.91 118 ALA A N 1
ATOM 961 C CA . ALA A 1 120 ? 68.112 109.991 88.384 1.00 25.36 118 ALA A CA 1
ATOM 962 C C . ALA A 1 120 ? 68.825 111.100 89.139 1.00 26.49 118 ALA A C 1
ATOM 963 O O . ALA A 1 120 ? 68.212 112.113 89.476 1.00 28.65 118 ALA A O 1
ATOM 965 N N . ARG A 1 121 ? 70.109 110.924 89.397 1.00 25.16 119 ARG A N 1
ATOM 966 C CA . ARG A 1 121 ? 70.908 111.971 90.024 1.00 26.34 119 ARG A CA 1
ATOM 967 C C . ARG A 1 121 ? 71.728 112.632 88.919 1.00 26.47 119 ARG A C 1
ATOM 968 O O . ARG A 1 121 ? 72.749 112.096 88.485 1.00 29.53 119 ARG A O 1
ATOM 976 N N . ILE A 1 122 ? 71.272 113.787 88.448 1.00 24.22 120 ILE A N 1
ATOM 977 C CA . ILE A 1 122 ? 71.775 114.392 87.218 1.00 27.55 120 ILE A CA 1
ATOM 978 C C . ILE A 1 122 ? 72.912 115.350 87.586 1.00 34.07 120 ILE A C 1
ATOM 979 O O . ILE A 1 122 ? 72.647 116.375 88.236 1.00 33.04 120 ILE A O 1
ATOM 984 N N . PRO A 1 123 ? 74.159 115.090 87.157 1.00 31.91 121 PRO A N 1
ATOM 985 C CA . PRO A 1 123 ? 75.272 115.988 87.496 1.00 31.98 121 PRO A CA 1
ATOM 986 C C . PRO A 1 123 ? 75.194 117.319 86.764 1.00 33.80 121 PRO A C 1
ATOM 987 O O . PRO A 1 123 ? 74.606 117.428 85.690 1.00 33.56 121 PRO A O 1
ATOM 991 N N . TYR A 1 124 ? 75.800 118.339 87.372 1.00 38.35 122 TYR A N 1
ATOM 992 C CA . TYR A 1 124 ? 76.059 119.616 86.711 1.00 42.76 122 TYR A CA 1
ATOM 993 C C . TYR A 1 124 ? 77.168 120.353 87.463 1.00 42.20 122 TYR A C 1
ATOM 994 O O . TYR A 1 124 ? 77.459 120.057 88.631 1.00 39.65 122 TYR A O 1
ATOM 1003 N N . PHE A 1 125 ? 77.779 121.324 86.774 1.00 43.51 123 PHE A N 1
ATOM 1004 C CA . PHE A 1 125 ? 78.929 122.073 87.284 1.00 47.95 123 PHE A CA 1
ATOM 1005 C C . PHE A 1 125 ? 78.515 123.465 87.743 1.00 47.28 123 PHE A C 1
ATOM 1006 O O . PHE A 1 125 ? 77.843 124.193 86.998 1.00 38.95 123 PHE A O 1
ATOM 1014 N N . GLN A 1 126 ? 78.947 123.834 88.955 1.00 46.09 124 GLN A N 1
ATOM 1015 C CA . GLN A 1 126 ? 78.698 125.161 89.509 1.00 56.93 124 GLN A CA 1
ATOM 1016 C C . GLN A 1 126 ? 79.459 125.421 90.819 1.00 65.17 124 GLN A C 1
ATOM 1017 O O . GLN A 1 126 ? 79.310 124.677 91.794 1.00 58.96 124 GLN A O 1
ATOM 1023 N N . ASP A 1 127 ? 80.316 126.453 90.822 1.00 71.42 125 ASP A N 1
ATOM 1024 C CA . ASP A 1 127 ? 80.851 127.121 92.028 1.00 67.65 125 ASP A CA 1
ATOM 1025 C C . ASP A 1 127 ? 81.569 126.198 93.034 1.00 73.40 125 ASP A C 1
ATOM 1026 O O . ASP A 1 127 ? 81.158 126.064 94.200 1.00 63.18 125 ASP A O 1
ATOM 1031 N N . GLY A 1 128 ? 82.669 125.571 92.597 1.00 70.40 126 GLY A N 1
ATOM 1032 C CA . GLY A 1 128 ? 82.981 125.271 91.209 1.00 67.18 126 GLY A CA 1
ATOM 1033 C C . GLY A 1 128 ? 82.781 123.765 91.120 1.00 67.91 126 GLY A C 1
ATOM 1034 O O . GLY A 1 128 ? 83.063 123.126 90.096 1.00 59.89 126 GLY A O 1
ATOM 1035 N N . SER A 1 129 ? 82.257 123.224 92.225 1.00 65.58 127 SER A N 1
ATOM 1036 C CA . SER A 1 129 ? 82.146 121.793 92.455 1.00 63.32 127 SER A CA 1
ATOM 1037 C C . SER A 1 129 ? 81.162 121.152 91.477 1.00 58.27 127 SER A C 1
ATOM 1038 O O . SER A 1 129 ? 80.574 121.803 90.603 1.00 58.73 127 SER A O 1
ATOM 1041 N N . ILE A 1 130 ? 81.019 119.839 91.613 1.00 55.55 128 ILE A N 1
ATOM 1042 C CA . ILE A 1 130 ? 80.036 119.069 90.865 1.00 49.33 128 ILE A CA 1
ATOM 1043 C C . ILE A 1 130 ? 78.890 118.779 91.818 1.00 47.19 128 ILE A C 1
ATOM 1044 O O . ILE A 1 130 ? 79.094 118.162 92.873 1.00 47.36 128 ILE A O 1
ATOM 1049 N N . MET A 1 131 ? 77.701 119.239 91.460 1.00 41.61 129 MET A N 1
ATOM 1050 C CA . MET A 1 131 ? 76.482 118.987 92.214 1.00 44.13 129 MET A CA 1
ATOM 1051 C C . MET A 1 131 ? 75.527 118.152 91.352 1.00 46.67 129 MET A C 1
ATOM 1052 O O . MET A 1 131 ? 75.886 117.705 90.253 1.00 46.27 129 MET A O 1
ATOM 1057 N N . SER A 1 132 ? 74.294 117.961 91.834 1.00 46.96 130 SER A N 1
ATOM 1058 C CA . SER A 1 132 ? 73.324 117.176 91.081 1.00 39.40 130 SER A CA 1
ATOM 1059 C C . SER A 1 132 ? 71.897 117.577 91.425 1.00 35.21 130 SER A C 1
ATOM 1060 O O . SER A 1 132 ? 71.613 118.022 92.537 1.00 36.73 130 SER A O 1
ATOM 1063 N N . PHE A 1 133 ? 71.016 117.449 90.427 1.00 37.28 131 PHE A N 1
ATOM 1064 C CA . PHE A 1 133 ? 69.566 117.463 90.611 1.00 35.32 131 PHE A CA 1
ATOM 1065 C C . PHE A 1 133 ? 69.108 116.046 90.921 1.00 30.35 131 PHE A C 1
ATOM 1066 O O . PHE A 1 133 ? 69.315 115.142 90.110 1.00 33.10 131 PHE A O 1
ATOM 1074 N N . ASP A 1 134 ? 68.445 115.851 92.048 1.00 31.31 132 ASP A N 1
ATOM 1075 C CA . ASP A 1 134 ? 67.836 114.560 92.345 1.00 29.60 132 ASP A CA 1
ATOM 1076 C C . ASP A 1 134 ? 66.429 114.551 91.744 1.00 33.08 132 ASP A C 1
ATOM 1077 O O . ASP A 1 134 ? 65.567 115.333 92.155 1.00 37.13 132 ASP A O 1
ATOM 1082 N N . CYS A 1 135 ? 66.206 113.686 90.757 1.00 27.87 133 CYS A N 1
ATOM 1083 C CA . CYS A 1 135 ? 64.955 113.612 90.016 1.00 27.35 133 CYS A CA 1
ATOM 1084 C C . CYS A 1 135 ? 64.254 112.288 90.296 1.00 23.66 133 CYS A C 1
ATOM 1085 O O . CYS A 1 135 ? 64.873 111.226 90.207 1.00 23.69 133 CYS A O 1
ATOM 1088 N N . LEU A 1 136 ? 62.962 112.360 90.596 1.00 22.26 134 LEU A N 1
ATOM 1089 C CA . LEU A 1 136 ? 62.143 111.213 90.958 1.00 21.97 134 LEU A CA 1
ATOM 1090 C C . LEU A 1 136 ? 61.032 111.037 89.926 1.00 27.70 134 LEU A C 1
ATOM 1091 O O . LEU A 1 136 ? 60.303 111.994 89.621 1.00 26.64 134 LEU A O 1
ATOM 1096 N N . PHE A 1 137 ? 60.888 109.814 89.414 1.00 23.25 135 PHE A N 1
ATOM 1097 C CA . PHE A 1 137 ? 59.927 109.488 88.365 1.00 23.66 135 PHE A CA 1
ATOM 1098 C C . PHE A 1 137 ? 59.001 108.372 88.824 1.00 22.76 135 PHE A C 1
ATOM 1099 O O . PHE A 1 137 ? 59.382 107.535 89.640 1.00 25.44 135 PHE A O 1
ATOM 1107 N N . ALA A 1 138 ? 57.791 108.334 88.279 1.00 22.17 136 ALA A N 1
ATOM 1108 C CA . ALA A 1 138 ? 56.883 107.229 88.585 1.00 23.73 136 ALA A CA 1
ATOM 1109 C C . ALA A 1 138 ? 55.954 106.984 87.403 1.00 26.01 136 ALA A C 1
ATOM 1110 O O . ALA A 1 138 ? 55.726 107.869 86.571 1.00 27.81 136 ALA A O 1
ATOM 1112 N N . VAL A 1 139 ? 55.406 105.771 87.334 1.00 22.42 137 VAL A N 1
ATOM 1113 C CA . VAL A 1 139 ? 54.535 105.463 86.203 1.00 22.17 137 VAL A CA 1
ATOM 1114 C C . VAL A 1 139 ? 53.124 106.031 86.398 1.00 26.72 137 VAL A C 1
ATOM 1115 O O . VAL A 1 139 ? 52.442 106.328 85.411 1.00 30.06 137 VAL A O 1
ATOM 1119 N N . ASN A 1 140 ? 52.664 106.209 87.639 1.00 25.18 138 ASN A N 1
ATOM 1120 C CA . ASN A 1 140 ? 51.378 106.856 87.891 1.00 30.30 138 ASN A CA 1
ATOM 1121 C C . ASN A 1 140 ? 51.276 107.226 89.374 1.00 30.31 138 ASN A C 1
ATOM 1122 O O . ASN A 1 140 ? 52.118 106.841 90.193 1.00 27.94 138 ASN A O 1
ATOM 1127 N N . ASP A 1 141 ? 50.218 107.981 89.707 1.00 28.72 139 ASP A N 1
ATOM 1128 C CA . ASP A 1 141 ? 50.081 108.528 91.059 1.00 29.98 139 ASP A CA 1
ATOM 1129 C C . ASP A 1 141 ? 49.892 107.438 92.104 1.00 32.89 139 ASP A C 1
ATOM 1130 O O . ASP A 1 141 ? 50.308 107.594 93.258 1.00 30.58 139 ASP A O 1
ATOM 1135 N N . GLU A 1 142 ? 49.225 106.347 91.746 1.00 31.84 140 GLU A N 1
ATOM 1136 C CA . GLU A 1 142 ? 48.965 105.335 92.752 1.00 32.57 140 GLU A CA 1
ATOM 1137 C C . GLU A 1 142 ? 50.254 104.623 93.126 1.00 32.81 140 GLU A C 1
ATOM 1138 O O . GLU A 1 142 ? 50.468 104.290 94.298 1.00 30.37 140 GLU A O 1
ATOM 1144 N N . LYS A 1 143 ? 51.138 104.396 92.148 1.00 28.68 141 LYS A N 1
ATOM 1145 C CA . LYS A 1 143 ? 52.391 103.732 92.468 1.00 27.77 141 LYS A CA 1
ATOM 1146 C C . LYS A 1 143 ? 53.295 104.674 93.231 1.00 29.96 141 LYS A C 1
ATOM 1147 O O . LYS A 1 143 ? 53.952 104.265 94.193 1.00 33.78 141 LYS A O 1
ATOM 1153 N N . MET A 1 144 ? 53.307 105.951 92.848 1.00 29.77 142 MET A N 1
ATOM 1154 C CA . MET A 1 144 ? 54.124 106.918 93.574 1.00 29.56 142 MET A CA 1
ATOM 1155 C C . MET A 1 144 ? 53.741 106.935 95.042 1.00 26.75 142 MET A C 1
ATOM 1156 O O . MET A 1 144 ? 54.606 106.891 95.919 1.00 28.81 142 MET A O 1
ATOM 1161 N N . ARG A 1 145 ? 52.442 106.982 95.327 1.00 24.61 143 ARG A N 1
ATOM 1162 C CA . ARG A 1 145 ? 52.005 107.037 96.714 1.00 28.40 143 ARG A CA 1
ATOM 1163 C C . ARG A 1 145 ? 52.363 105.768 97.469 1.00 29.01 143 ARG A C 1
ATOM 1164 O O . ARG A 1 145 ? 52.781 105.837 98.626 1.00 35.07 143 ARG A O 1
ATOM 1172 N N . ALA A 1 146 ? 52.176 104.601 96.856 1.00 28.72 144 ALA A N 1
ATOM 1173 C CA . ALA A 1 146 ? 52.493 103.355 97.553 1.00 32.90 144 ALA A CA 1
ATOM 1174 C C . ALA A 1 146 ? 53.980 103.272 97.853 1.00 31.70 144 ALA A C 1
ATOM 1175 O O . ALA A 1 146 ? 54.388 102.743 98.892 1.00 28.65 144 ALA A O 1
ATOM 1177 N N . PHE A 1 147 ? 54.809 103.780 96.941 1.00 26.60 145 PHE A N 1
ATOM 1178 C CA . PHE A 1 147 ? 56.229 103.830 97.219 1.00 26.21 145 PHE A CA 1
ATOM 1179 C C . PHE A 1 147 ? 56.514 104.686 98.454 1.00 27.66 145 PHE A C 1
ATOM 1180 O O . PHE A 1 147 ? 57.226 104.248 99.361 1.00 25.75 145 PHE A O 1
ATOM 1188 N N . LEU A 1 148 ? 55.947 105.900 98.522 1.00 24.97 146 LEU A N 1
ATOM 1189 C CA . LEU A 1 148 ? 56.186 106.770 99.679 1.00 30.64 146 LEU A CA 1
ATOM 1190 C C . LEU A 1 148 ? 55.716 106.112 100.972 1.00 33.49 146 LEU A C 1
ATOM 1191 O O . LEU A 1 148 ? 56.440 106.097 101.977 1.00 35.27 146 LEU A O 1
ATOM 1196 N N . GLU A 1 149 ? 54.506 105.542 100.954 1.00 29.00 147 GLU A N 1
ATOM 1197 C CA . GLU A 1 149 ? 53.977 104.846 102.115 1.00 33.83 147 GLU A CA 1
ATOM 1198 C C . GLU A 1 149 ? 54.871 103.704 102.571 1.00 30.62 147 GLU A C 1
ATOM 1199 O O . GLU A 1 149 ? 54.789 103.300 103.734 1.00 33.51 147 GLU A O 1
ATOM 1205 N N . GLY A 1 150 ? 55.716 103.181 101.693 1.00 27.54 148 GLY A N 1
ATOM 1206 C CA . GLY A 1 150 ? 56.559 102.061 102.026 1.00 24.58 148 GLY A CA 1
ATOM 1207 C C . GLY A 1 150 ? 57.880 102.428 102.617 1.00 28.32 148 GLY A C 1
ATOM 1208 O O . GLY A 1 150 ? 58.561 101.533 103.133 1.00 28.21 148 GLY A O 1
ATOM 1209 N N . VAL A 1 151 ? 58.234 103.723 102.583 1.00 26.73 149 VAL A N 1
ATOM 1210 C CA . VAL A 1 151 ? 59.567 104.167 103.005 1.00 30.97 149 VAL A CA 1
ATOM 1211 C C . VAL A 1 151 ? 59.778 103.927 104.493 1.00 31.35 149 VAL A C 1
ATOM 1212 O O . VAL A 1 151 ? 60.788 103.344 104.913 1.00 29.62 149 VAL A O 1
ATOM 1216 N N . ARG A 1 152 ? 58.852 104.420 105.311 1.00 31.73 150 ARG A N 1
ATOM 1217 C CA . ARG A 1 152 ? 59.009 104.302 106.752 1.00 32.20 150 ARG A CA 1
ATOM 1218 C C . ARG A 1 152 ? 59.087 102.858 107.209 1.00 32.69 150 ARG A C 1
ATOM 1219 O O . ARG A 1 152 ? 59.952 102.558 108.052 1.00 35.86 150 ARG A O 1
ATOM 1227 N N . PRO A 1 153 ? 58.246 101.934 106.727 1.00 32.45 151 PRO A N 1
ATOM 1228 C CA . PRO A 1 153 ? 58.413 100.533 107.146 1.00 30.88 151 PRO A CA 1
ATOM 1229 C C . PRO A 1 153 ? 59.762 99.944 106.768 1.00 31.43 151 PRO A C 1
ATOM 1230 O O . PRO A 1 153 ? 60.313 99.135 107.531 1.00 31.82 151 PRO A O 1
ATOM 1234 N N . ARG A 1 154 ? 60.336 100.337 105.630 1.00 32.27 152 ARG A N 1
ATOM 1235 C CA . ARG A 1 154 ? 61.678 99.855 105.310 1.00 30.90 152 ARG A CA 1
ATOM 1236 C C . ARG A 1 154 ? 62.704 100.427 106.282 1.00 35.38 152 ARG A C 1
ATOM 1237 O O . ARG A 1 154 ? 63.560 99.696 106.797 1.00 35.72 152 ARG A O 1
ATOM 1245 N N . LEU A 1 155 ? 62.635 101.739 106.542 1.00 31.77 153 LEU A N 1
ATOM 1246 C CA . LEU A 1 155 ? 63.539 102.336 107.519 1.00 35.03 153 LEU A CA 1
ATOM 1247 C C . LEU A 1 155 ? 63.369 101.684 108.878 1.00 38.27 153 LEU A C 1
ATOM 1248 O O . LEU A 1 155 ? 64.356 101.474 109.598 1.00 41.80 153 LEU A O 1
ATOM 1253 N N . TRP A 1 156 ? 62.129 101.351 109.249 1.00 29.64 154 TRP A N 1
ATOM 1254 C CA . TRP A 1 156 ? 61.913 100.701 110.539 1.00 33.51 154 TRP A CA 1
ATOM 1255 C C . TRP A 1 156 ? 62.646 99.361 110.621 1.00 36.07 154 TRP A C 1
ATOM 1256 O O . TRP A 1 156 ? 63.434 99.139 111.549 1.00 34.30 154 TRP A O 1
ATOM 1267 N N . GLU A 1 157 ? 62.428 98.470 109.634 1.00 33.99 155 GLU A N 1
ATOM 1268 C CA . GLU A 1 157 ? 63.086 97.164 109.627 1.00 35.11 155 GLU A CA 1
ATOM 1269 C C . GLU A 1 157 ? 64.593 97.313 109.675 1.00 37.19 155 GLU A C 1
ATOM 1270 O O . GLU A 1 157 ? 65.284 96.541 110.346 1.00 49.54 155 GLU A O 1
ATOM 1276 N N . LYS A 1 158 ? 65.125 98.279 108.942 1.00 33.16 156 LYS A N 1
ATOM 1277 C CA . LYS A 1 158 ? 66.567 98.440 108.909 1.00 40.24 156 LYS A CA 1
ATOM 1278 C C . LYS A 1 158 ? 67.113 98.918 110.248 1.00 43.70 156 LYS A C 1
ATOM 1279 O O . LYS A 1 158 ? 68.227 98.541 110.623 1.00 51.18 156 LYS A O 1
ATOM 1285 N N . SER A 1 159 ? 66.350 99.717 110.991 1.00 35.78 157 SER A N 1
ATOM 1286 C CA . SER A 1 159 ? 66.861 100.255 112.241 1.00 41.06 157 SER A CA 1
ATOM 1287 C C . SER A 1 159 ? 66.678 99.303 113.414 1.00 46.62 157 SER A C 1
ATOM 1288 O O . SER A 1 159 ? 67.288 99.528 114.464 1.00 42.13 157 SER A O 1
ATOM 1291 N N . LYS A 1 160 ? 65.833 98.273 113.278 1.00 43.55 158 LYS A N 1
ATOM 1292 C CA . LYS A 1 160 ? 65.870 97.173 114.234 1.00 38.72 158 LYS A CA 1
ATOM 1293 C C . LYS A 1 160 ? 67.278 96.635 114.352 1.00 44.16 158 LYS A C 1
ATOM 1294 O O . LYS A 1 160 ? 67.741 96.301 115.449 1.00 49.02 158 LYS A O 1
ATOM 1300 N N . ARG A 1 161 ? 67.978 96.566 113.218 1.00 48.65 159 ARG A N 1
ATOM 1301 C CA . ARG A 1 161 ? 69.296 95.960 113.090 1.00 60.18 159 ARG A CA 1
ATOM 1302 C C . ARG A 1 161 ? 70.407 96.903 113.477 1.00 62.07 159 ARG A C 1
ATOM 1303 O O . ARG A 1 161 ? 71.546 96.705 113.050 1.00 71.47 159 ARG A O 1
ATOM 1311 N N . LYS A 1 162 ? 70.113 97.929 114.261 1.00 59.29 160 LYS A N 1
ATOM 1312 C CA . LYS A 1 162 ? 71.100 98.961 114.510 1.00 55.60 160 LYS A CA 1
ATOM 1313 C C . LYS A 1 162 ? 70.732 99.698 115.785 1.00 54.74 160 LYS A C 1
ATOM 1314 O O . LYS A 1 162 ? 69.637 99.543 116.336 1.00 50.94 160 LYS A O 1
ATOM 1320 N N . VAL A 1 163 ? 71.683 100.488 116.256 1.00 48.49 161 VAL A N 1
ATOM 1321 C CA . VAL A 1 163 ? 71.476 101.370 117.387 1.00 47.36 161 VAL A CA 1
ATOM 1322 C C . VAL A 1 163 ? 71.871 102.762 116.939 1.00 47.05 161 VAL A C 1
ATOM 1323 O O . VAL A 1 163 ? 72.919 102.942 116.310 1.00 51.05 161 VAL A O 1
ATOM 1327 N N . THR A 1 164 ? 71.019 103.734 117.221 1.00 42.26 162 THR A N 1
ATOM 1328 C CA . THR A 1 164 ? 71.169 105.088 116.716 1.00 42.23 162 THR A CA 1
ATOM 1329 C C . THR A 1 164 ? 71.497 106.010 117.878 1.00 42.45 162 THR A C 1
ATOM 1330 O O . THR A 1 164 ? 70.712 106.123 118.821 1.00 50.52 162 THR A O 1
ATOM 1334 N N . VAL A 1 165 ? 72.645 106.665 117.833 1.00 38.76 163 VAL A N 1
ATOM 1335 C CA . VAL A 1 165 ? 73.023 107.560 118.915 1.00 43.99 163 VAL A CA 1
ATOM 1336 C C . VAL A 1 165 ? 72.839 108.987 118.433 1.00 44.42 163 VAL A C 1
ATOM 1337 O O . VAL A 1 165 ? 73.275 109.342 117.330 1.00 43.94 163 VAL A O 1
ATOM 1341 N N . PHE A 1 166 ? 72.153 109.784 119.249 1.00 39.77 164 PHE A N 1
ATOM 1342 C CA . PHE A 1 166 ? 71.982 111.212 119.052 1.00 37.10 164 PHE A CA 1
ATOM 1343 C C . PHE A 1 166 ? 72.832 111.919 120.083 1.00 39.13 164 PHE A C 1
ATOM 1344 O O . PHE A 1 166 ? 72.600 111.762 121.284 1.00 42.13 164 PHE A O 1
ATOM 1352 N N . THR A 1 167 ? 73.820 112.676 119.620 1.00 40.85 165 THR A N 1
ATOM 1353 C CA . THR A 1 167 ? 74.685 113.442 120.506 1.00 42.43 165 THR A CA 1
ATOM 1354 C C . THR A 1 167 ? 74.459 114.921 120.241 1.00 43.38 165 THR A C 1
ATOM 1355 O O . THR A 1 167 ? 74.710 115.400 119.133 1.00 44.54 165 THR A O 1
ATOM 1359 N N . ASP A 1 168 ? 73.997 115.639 121.256 1.00 40.57 166 ASP A N 1
ATOM 1360 C CA . ASP A 1 168 ? 73.673 117.044 121.075 1.00 46.03 166 ASP A CA 1
ATOM 1361 C C . ASP A 1 168 ? 74.938 117.894 120.976 1.00 46.55 166 ASP A C 1
ATOM 1362 O O . ASP A 1 168 ? 75.857 117.767 121.793 1.00 44.35 166 ASP A O 1
ATOM 1367 N N . GLY A 1 169 ? 74.980 118.755 119.958 1.00 49.04 167 GLY A N 1
ATOM 1368 C CA . GLY A 1 169 ? 76.104 119.641 119.740 1.00 57.09 167 GLY A CA 1
ATOM 1369 C C . GLY A 1 169 ? 75.652 121.085 119.590 1.00 59.07 167 GLY A C 1
ATOM 1370 O O . GLY A 1 169 ? 74.470 121.409 119.736 1.00 57.93 167 GLY A O 1
ATOM 1371 N N . ASP A 1 170 ? 76.633 121.942 119.293 1.00 60.57 168 ASP A N 1
ATOM 1372 C CA . ASP A 1 170 ? 76.393 123.383 119.254 1.00 61.71 168 ASP A CA 1
ATOM 1373 C C . ASP A 1 170 ? 75.424 123.771 118.137 1.00 59.88 168 ASP A C 1
ATOM 1374 O O . ASP A 1 170 ? 74.525 124.593 118.346 1.00 58.90 168 ASP A O 1
ATOM 1379 N N . GLY A 1 171 ? 75.598 123.206 116.942 1.00 66.33 169 GLY A N 1
ATOM 1380 C CA . GLY A 1 171 ? 74.637 123.463 115.876 1.00 73.30 169 GLY A CA 1
ATOM 1381 C C . GLY A 1 171 ? 73.324 122.726 116.093 1.00 81.86 169 GLY A C 1
ATOM 1382 O O . GLY A 1 171 ? 72.239 123.317 116.039 1.00 83.36 169 GLY A O 1
ATOM 1383 N N . GLY A 1 172 ? 73.411 121.428 116.350 1.00 70.11 170 GLY A N 1
ATOM 1384 C CA . GLY A 1 172 ? 72.239 120.619 116.597 1.00 61.37 170 GLY A CA 1
ATOM 1385 C C . GLY A 1 172 ? 72.698 119.231 116.970 1.00 61.50 170 GLY A C 1
ATOM 1386 O O . GLY A 1 172 ? 73.880 119.011 117.246 1.00 59.30 170 GLY A O 1
ATOM 1387 N N . THR A 1 173 ? 71.758 118.290 116.958 1.00 55.77 171 THR A N 1
ATOM 1388 C CA . THR A 1 173 ? 72.073 116.920 117.326 1.00 50.28 171 THR A CA 1
ATOM 1389 C C . THR A 1 173 ? 72.676 116.151 116.149 1.00 51.76 171 THR A C 1
ATOM 1390 O O . THR A 1 173 ? 72.371 116.415 114.980 1.00 58.25 171 THR A O 1
ATOM 1394 N N . SER A 1 174 ? 73.570 115.214 116.469 1.00 49.55 172 SER A N 1
ATOM 1395 C CA . SER A 1 174 ? 74.291 114.415 115.478 1.00 53.38 172 SER A CA 1
ATOM 1396 C C . SER A 1 174 ? 73.804 112.974 115.560 1.00 49.51 172 SER A C 1
ATOM 1397 O O . SER A 1 174 ? 73.914 112.331 116.613 1.00 49.65 172 SER A O 1
ATOM 1400 N N . ARG A 1 175 ? 73.285 112.475 114.447 1.00 49.05 173 ARG A N 1
ATOM 1401 C CA . ARG A 1 175 ? 72.769 111.119 114.351 1.00 51.11 173 ARG A CA 1
ATOM 1402 C C . ARG A 1 175 ? 73.877 110.185 113.875 1.00 53.60 173 ARG A C 1
ATOM 1403 O O . ARG A 1 175 ? 74.600 110.497 112.925 1.00 53.12 173 ARG A O 1
ATOM 1411 N N . GLU A 1 176 ? 74.004 109.042 114.540 1.00 57.45 174 GLU A N 1
ATOM 1412 C CA . GLU A 1 176 ? 75.088 108.101 114.292 1.00 55.07 174 GLU A CA 1
ATOM 1413 C C . GLU A 1 176 ? 74.526 106.690 114.404 1.00 54.27 174 GLU A C 1
ATOM 1414 O O . GLU A 1 176 ? 74.046 106.302 115.470 1.00 52.80 174 GLU A O 1
ATOM 1420 N N . GLN A 1 177 ? 74.567 105.930 113.314 1.00 55.07 175 GLN A N 1
ATOM 1421 C CA . GLN A 1 177 ? 74.092 104.553 113.327 1.00 52.86 175 GLN A CA 1
ATOM 1422 C C . GLN A 1 177 ? 75.247 103.604 113.614 1.00 57.11 175 GLN A C 1
ATOM 1423 O O . GLN A 1 177 ? 76.368 103.820 113.153 1.00 61.95 175 GLN A O 1
ATOM 1429 N N . GLU A 1 178 ? 74.975 102.570 114.409 1.00 62.15 176 GLU A N 1
ATOM 1430 C CA . GLU A 1 178 ? 76.003 101.640 114.859 1.00 63.03 176 GLU A CA 1
ATOM 1431 C C . GLU A 1 178 ? 75.498 100.210 114.731 1.00 72.21 176 GLU A C 1
ATOM 1432 O O . GLU A 1 178 ? 74.310 99.926 114.938 1.00 70.55 176 GLU A O 1
ATOM 1438 N N . ALA A 1 179 ? 76.427 99.309 114.402 1.00 81.15 177 ALA A N 1
ATOM 1439 C CA . ALA A 1 179 ? 76.113 97.895 114.243 1.00 76.91 177 ALA A CA 1
ATOM 1440 C C . ALA A 1 179 ? 75.765 97.255 115.579 1.00 79.19 177 ALA A C 1
ATOM 1441 O O . ALA A 1 179 ? 76.358 97.572 116.617 1.00 78.84 177 ALA A O 1
ATOM 1443 N N . ILE A 1 180 ? 74.789 96.346 115.553 1.00 79.43 178 ILE A N 1
ATOM 1444 C CA . ILE A 1 180 ? 74.480 95.552 116.740 1.00 90.11 178 ILE A CA 1
ATOM 1445 C C . ILE A 1 180 ? 75.467 94.390 116.772 1.00 94.96 178 ILE A C 1
ATOM 1446 O O . ILE A 1 180 ? 75.142 93.267 116.365 1.00 93.87 178 ILE A O 1
ATOM 1451 N N . VAL A 1 181 ? 76.693 94.671 117.233 1.00 94.46 179 VAL A N 1
ATOM 1452 C CA . VAL A 1 181 ? 77.732 93.644 117.299 1.00 97.09 179 VAL A CA 1
ATOM 1453 C C . VAL A 1 181 ? 77.355 92.572 118.320 1.00 99.41 179 VAL A C 1
ATOM 1454 O O . VAL A 1 181 ? 77.626 91.379 118.121 1.00 98.65 179 VAL A O 1
ATOM 1458 N N . ARG A 1 182 ? 76.697 92.973 119.413 1.00 100.36 180 ARG A N 1
ATOM 1459 C CA . ARG A 1 182 ? 76.281 92.064 120.477 1.00 96.55 180 ARG A CA 1
ATOM 1460 C C . ARG A 1 182 ? 74.761 92.075 120.594 1.00 89.40 180 ARG A C 1
ATOM 1461 O O . ARG A 1 182 ? 74.164 93.108 120.924 1.00 83.12 180 ARG A O 1
ATOM 1469 N N . GLU A 1 183 ? 74.147 90.933 120.297 1.00 87.17 181 GLU A N 1
ATOM 1470 C CA . GLU A 1 183 ? 72.738 90.689 120.573 1.00 83.18 181 GLU A CA 1
ATOM 1471 C C . GLU A 1 183 ? 72.571 90.306 122.046 1.00 77.88 181 GLU A C 1
ATOM 1472 O O . GLU A 1 183 ? 73.487 89.760 122.667 1.00 76.20 181 GLU A O 1
ATOM 1478 N N . VAL A 1 184 ? 71.405 90.626 122.614 1.00 74.66 182 VAL A N 1
ATOM 1479 C CA . VAL A 1 184 ? 71.158 90.506 124.055 1.00 64.47 182 VAL A CA 1
ATOM 1480 C C . VAL A 1 184 ? 69.886 89.695 124.278 1.00 66.23 182 VAL A C 1
ATOM 1481 O O . VAL A 1 184 ? 68.784 90.166 123.970 1.00 68.24 182 VAL A O 1
ATOM 1485 N N . GLN A 1 185 ? 70.029 88.496 124.836 1.00 67.30 183 GLN A N 1
ATOM 1486 C CA . GLN A 1 185 ? 68.870 87.694 125.195 1.00 62.74 183 GLN A CA 1
ATOM 1487 C C . GLN A 1 185 ? 68.294 88.178 126.529 1.00 63.67 183 GLN A C 1
ATOM 1488 O O . GLN A 1 185 ? 69.008 88.724 127.380 1.00 59.30 183 GLN A O 1
ATOM 1494 N N . ARG A 1 186 ? 66.980 88.001 126.698 1.00 59.66 184 ARG A N 1
ATOM 1495 C CA . ARG A 1 186 ? 66.332 88.464 127.922 1.00 51.62 184 ARG A CA 1
ATOM 1496 C C . ARG A 1 186 ? 66.932 87.817 129.168 1.00 57.26 184 ARG A C 1
ATOM 1497 O O . ARG A 1 186 ? 66.933 88.425 130.247 1.00 56.45 184 ARG A O 1
ATOM 1505 N N . SER A 1 187 ? 67.460 86.603 129.048 1.00 58.69 185 SER A N 1
ATOM 1506 C CA . SER A 1 187 ? 68.027 85.945 130.220 1.00 61.82 185 SER A CA 1
ATOM 1507 C C . SER A 1 187 ? 69.336 86.575 130.684 1.00 58.33 185 SER A C 1
ATOM 1508 O O . SER A 1 187 ? 69.856 86.163 131.727 1.00 57.33 185 SER A O 1
ATOM 1511 N N . GLN A 1 188 ? 69.875 87.549 129.953 1.00 55.88 186 GLN A N 1
ATOM 1512 C CA . GLN A 1 188 ? 71.114 88.218 130.327 1.00 56.47 186 GLN A CA 1
ATOM 1513 C C . GLN A 1 188 ? 70.871 89.552 131.008 1.00 50.83 186 GLN A C 1
ATOM 1514 O O . GLN A 1 188 ? 71.824 90.297 131.264 1.00 52.09 186 GLN A O 1
ATOM 1520 N N . VAL A 1 189 ? 69.615 89.891 131.268 1.00 47.45 187 VAL A N 1
ATOM 1521 C CA . VAL A 1 189 ? 69.280 91.117 131.976 1.00 48.89 187 VAL A CA 1
ATOM 1522 C C . VAL A 1 189 ? 69.301 90.754 133.454 1.00 45.68 187 VAL A C 1
ATOM 1523 O O . VAL A 1 189 ? 68.385 90.103 133.950 1.00 46.84 187 VAL A O 1
ATOM 1527 N N . ILE A 1 190 ? 70.373 91.130 134.148 1.00 48.16 188 ILE A N 1
ATOM 1528 C CA . ILE A 1 190 ? 70.528 90.806 135.561 1.00 40.09 188 ILE A CA 1
ATOM 1529 C C . ILE A 1 190 ? 69.832 91.891 136.369 1.00 38.62 188 ILE A C 1
ATOM 1530 O O . ILE A 1 190 ? 70.240 93.056 136.357 1.00 38.77 188 ILE A O 1
ATOM 1535 N N . MET A 1 191 ? 68.786 91.512 137.085 1.00 38.92 189 MET A N 1
ATOM 1536 C CA . MET A 1 191 ? 67.903 92.521 137.637 1.00 40.56 189 MET A CA 1
ATOM 1537 C C . MET A 1 191 ? 66.978 91.844 138.634 1.00 43.45 189 MET A C 1
ATOM 1538 O O . MET A 1 191 ? 66.768 90.629 138.575 1.00 45.19 189 MET A O 1
ATOM 1543 N N . ASN A 1 192 ? 66.457 92.632 139.567 1.00 39.00 190 ASN A N 1
ATOM 1544 C CA . ASN A 1 192 ? 65.462 92.116 140.488 1.00 44.29 190 ASN A CA 1
ATOM 1545 C C . ASN A 1 192 ? 64.376 91.376 139.704 1.00 47.62 190 ASN A C 1
ATOM 1546 O O . ASN A 1 192 ? 63.741 91.973 138.828 1.00 44.37 190 ASN A O 1
ATOM 1551 N N . PRO A 1 193 ? 64.156 90.087 139.966 1.00 47.95 191 PRO A N 1
ATOM 1552 C CA . PRO A 1 193 ? 63.213 89.329 139.131 1.00 40.07 191 PRO A CA 1
ATOM 1553 C C . PRO A 1 193 ? 61.797 89.848 139.171 1.00 43.87 191 PRO A C 1
ATOM 1554 O O . PRO A 1 193 ? 61.098 89.808 138.152 1.00 52.14 191 PRO A O 1
ATOM 1558 N N . LEU A 1 194 ? 61.339 90.337 140.314 1.00 47.23 192 LEU A N 1
ATOM 1559 C CA . LEU A 1 194 ? 59.949 90.775 140.384 1.00 48.39 192 LEU A CA 1
ATOM 1560 C C . LEU A 1 194 ? 59.727 92.033 139.568 1.00 48.25 192 LEU A C 1
ATOM 1561 O O . LEU A 1 194 ? 58.636 92.230 139.026 1.00 51.75 192 LEU A O 1
ATOM 1566 N N . LEU A 1 195 ? 60.751 92.880 139.468 1.00 46.96 193 LEU A N 1
ATOM 1567 C CA . LEU A 1 195 ? 60.597 94.132 138.764 1.00 42.04 193 LEU A CA 1
ATOM 1568 C C . LEU A 1 195 ? 60.917 93.947 137.289 1.00 42.91 193 LEU A C 1
ATOM 1569 O O . LEU A 1 195 ? 60.336 94.607 136.427 1.00 41.60 193 LEU A O 1
ATOM 1574 N N . LYS A 1 196 ? 61.820 93.031 136.983 1.00 40.09 194 LYS A N 1
ATOM 1575 C CA . LYS A 1 196 ? 62.028 92.608 135.607 1.00 37.96 194 LYS A CA 1
ATOM 1576 C C . LYS A 1 196 ? 60.729 92.124 134.998 1.00 39.07 194 LYS A C 1
ATOM 1577 O O . LYS A 1 196 ? 60.379 92.498 133.878 1.00 34.68 194 LYS A O 1
ATOM 1583 N N . LYS A 1 197 ? 60.021 91.256 135.716 1.00 41.80 195 LYS A N 1
ATOM 1584 C CA . LYS A 1 197 ? 58.730 90.773 135.243 1.00 39.70 195 LYS A CA 1
ATOM 1585 C C . LYS A 1 197 ? 57.775 91.925 134.974 1.00 39.73 195 LYS A C 1
ATOM 1586 O O . LYS A 1 197 ? 57.058 91.930 133.963 1.00 38.99 195 LYS A O 1
ATOM 1592 N N . GLU A 1 198 ? 57.767 92.925 135.855 1.00 38.99 196 GLU A N 1
ATOM 1593 C CA . GLU A 1 198 ? 56.773 93.983 135.740 1.00 41.69 196 GLU A CA 1
ATOM 1594 C C . GLU A 1 198 ? 57.069 94.879 134.553 1.00 38.59 196 GLU A C 1
ATOM 1595 O O . GLU A 1 198 ? 56.160 95.232 133.795 1.00 40.02 196 GLU A O 1
ATOM 1601 N N . ILE A 1 199 ? 58.336 95.254 134.374 1.00 35.20 197 ILE A N 1
ATOM 1602 C CA . ILE A 1 199 ? 58.689 96.143 133.276 1.00 36.17 197 ILE A CA 1
ATOM 1603 C C . ILE A 1 199 ? 58.402 95.464 131.949 1.00 37.87 197 ILE A C 1
ATOM 1604 O O . ILE A 1 199 ? 57.804 96.057 131.045 1.00 40.30 197 ILE A O 1
ATOM 1609 N N . TYR A 1 200 ? 58.790 94.197 131.826 1.00 35.52 198 TYR A N 1
ATOM 1610 C CA . TYR A 1 200 ? 58.599 93.475 130.580 1.00 34.61 198 TYR A CA 1
ATOM 1611 C C . TYR A 1 200 ? 57.135 93.248 130.230 1.00 31.91 198 TYR A C 1
ATOM 1612 O O . TYR A 1 200 ? 56.846 92.927 129.079 1.00 33.28 198 TYR A O 1
ATOM 1621 N N . ARG A 1 201 ? 56.207 93.394 131.173 1.00 31.16 199 ARG A N 1
ATOM 1622 C CA . ARG A 1 201 ? 54.796 93.381 130.797 1.00 31.58 199 ARG A CA 1
ATOM 1623 C C . ARG A 1 201 ? 54.494 94.542 129.862 1.00 32.15 199 ARG A C 1
ATOM 1624 O O . ARG A 1 201 ? 53.813 94.378 128.847 1.00 35.92 199 ARG A O 1
ATOM 1632 N N . SER A 1 202 ? 54.990 95.733 130.199 1.00 32.28 200 SER A N 1
ATOM 1633 C CA . SER A 1 202 ? 54.828 96.891 129.328 1.00 29.62 200 SER A CA 1
ATOM 1634 C C . SER A 1 202 ? 55.585 96.695 128.026 1.00 31.78 200 SER A C 1
ATOM 1635 O O . SER A 1 202 ? 55.069 96.979 126.943 1.00 32.18 200 SER A O 1
ATOM 1638 N N . ILE A 1 203 ? 56.828 96.229 128.122 1.00 30.87 201 ILE A N 1
ATOM 1639 C CA . ILE A 1 203 ? 57.683 96.149 126.949 1.00 33.05 201 ILE A CA 1
ATOM 1640 C C . ILE A 1 203 ? 57.112 95.159 125.951 1.00 29.93 201 ILE A C 1
ATOM 1641 O O . ILE A 1 203 ? 57.024 95.449 124.758 1.00 34.52 201 ILE A O 1
ATOM 1646 N N . ASP A 1 204 ? 56.716 93.977 126.426 1.00 31.13 202 ASP A N 1
ATOM 1647 C CA . ASP A 1 204 ? 56.211 92.952 125.523 1.00 30.72 202 ASP A CA 1
ATOM 1648 C C . ASP A 1 204 ? 54.914 93.393 124.875 1.00 35.00 202 ASP A C 1
ATOM 1649 O O . ASP A 1 204 ? 54.691 93.128 123.690 1.00 37.02 202 ASP A O 1
ATOM 1654 N N . GLN A 1 205 ? 54.058 94.092 125.622 1.00 31.34 203 GLN A N 1
ATOM 1655 C CA . GLN A 1 205 ? 52.832 94.588 125.018 1.00 33.07 203 GLN A CA 1
ATOM 1656 C C . GLN A 1 205 ? 53.131 95.659 123.982 1.00 35.82 203 GLN A C 1
ATOM 1657 O O . GLN A 1 205 ? 52.483 95.712 122.932 1.00 37.27 203 GLN A O 1
ATOM 1663 N N . PHE A 1 206 ? 54.113 96.516 124.265 1.00 31.34 204 PHE A N 1
ATOM 1664 C CA . PHE A 1 206 ? 54.363 97.681 123.426 1.00 31.62 204 PHE A CA 1
ATOM 1665 C C . PHE A 1 206 ? 55.054 97.275 122.130 1.00 34.79 204 PHE A C 1
ATOM 1666 O O . PHE A 1 206 ? 54.774 97.841 121.063 1.00 30.86 204 PHE A O 1
ATOM 1674 N N . PHE A 1 207 ? 55.933 96.277 122.199 1.00 29.00 205 PHE A N 1
ATOM 1675 C CA . PHE A 1 207 ? 56.815 95.958 121.090 1.00 34.01 205 PHE A CA 1
ATOM 1676 C C . PHE A 1 207 ? 56.641 94.562 120.520 1.00 37.31 205 PHE A C 1
ATOM 1677 O O . PHE A 1 207 ? 56.920 94.364 119.342 1.00 32.68 205 PHE A O 1
ATOM 1685 N N . HIS A 1 208 ? 56.248 93.583 121.334 1.00 40.04 206 HIS A N 1
ATOM 1686 C CA . HIS A 1 208 ? 56.315 92.181 120.942 1.00 37.31 206 HIS A CA 1
ATOM 1687 C C . HIS A 1 208 ? 54.939 91.536 120.908 1.00 46.91 206 HIS A C 1
ATOM 1688 O O . HIS A 1 208 ? 54.812 90.313 121.046 1.00 48.90 206 HIS A O 1
ATOM 1695 N N . SER A 1 209 ? 53.903 92.338 120.729 1.00 45.64 207 SER A N 1
ATOM 1696 C CA . SER A 1 209 ? 52.560 91.827 120.627 1.00 44.32 207 SER A CA 1
ATOM 1697 C C . SER A 1 209 ? 51.869 92.565 119.511 1.00 52.02 207 SER A C 1
ATOM 1698 O O . SER A 1 209 ? 52.440 93.456 118.868 1.00 54.34 207 SER A O 1
ATOM 1701 N N . ASP A 1 210 ? 50.633 92.156 119.285 1.00 54.03 208 ASP A N 1
ATOM 1702 C CA . ASP A 1 210 ? 49.721 92.893 118.439 1.00 48.50 208 ASP A CA 1
ATOM 1703 C C . ASP A 1 210 ? 49.354 94.195 119.137 1.00 53.12 208 ASP A C 1
ATOM 1704 O O . ASP A 1 210 ? 49.323 94.274 120.373 1.00 57.26 208 ASP A O 1
ATOM 1709 N N . LYS A 1 211 ? 49.092 95.234 118.362 1.00 41.52 209 LYS A N 1
ATOM 1710 C CA . LYS A 1 211 ? 48.889 96.506 119.027 1.00 40.43 209 LYS A CA 1
ATOM 1711 C C . LYS A 1 211 ? 47.450 96.714 119.485 1.00 40.51 209 LYS A C 1
ATOM 1712 O O . LYS A 1 211 ? 47.120 97.798 119.974 1.00 38.52 209 LYS A O 1
ATOM 1718 N N . SER A 1 212 ? 46.595 95.695 119.379 1.00 38.82 210 SER A N 1
ATOM 1719 C CA . SER A 1 212 ? 45.175 95.927 119.619 1.00 33.71 210 SER A CA 1
ATOM 1720 C C . SER A 1 212 ? 44.893 96.230 121.079 1.00 34.02 210 SER A C 1
ATOM 1721 O O . SER A 1 212 ? 43.935 96.951 121.378 1.00 30.86 210 SER A O 1
ATOM 1724 N N . PHE A 1 213 ? 45.728 95.713 121.988 1.00 33.32 211 PHE A N 1
ATOM 1725 C CA . PHE A 1 213 ? 45.587 96.008 123.410 1.00 29.38 211 PHE A CA 1
ATOM 1726 C C . PHE A 1 213 ? 45.319 97.489 123.646 1.00 31.07 211 PHE A C 1
ATOM 1727 O O . PHE A 1 213 ? 44.364 97.858 124.339 1.00 32.63 211 PHE A O 1
ATOM 1735 N N . TYR A 1 214 ? 46.136 98.356 123.045 1.00 29.19 212 TYR A N 1
ATOM 1736 C CA . TYR A 1 214 ? 46.031 99.785 123.325 1.00 29.23 212 TYR A CA 1
ATOM 1737 C C . TYR A 1 214 ? 44.678 100.344 122.920 1.00 28.95 212 TYR A C 1
ATOM 1738 O O . TYR A 1 214 ? 44.150 101.228 123.597 1.00 28.27 212 TYR A O 1
ATOM 1747 N N . GLN A 1 215 ? 44.074 99.804 121.866 1.00 34.46 213 GLN A N 1
ATOM 1748 C CA . GLN A 1 215 ? 42.764 100.283 121.431 1.00 37.20 213 GLN A CA 1
ATOM 1749 C C . GLN A 1 215 ? 41.641 99.676 122.268 1.00 35.86 213 GLN A C 1
ATOM 1750 O O . GLN A 1 215 ? 40.654 100.358 122.567 1.00 33.67 213 GLN A O 1
ATOM 1756 N N . THR A 1 216 ? 41.811 98.423 122.705 1.00 32.36 214 THR A N 1
ATOM 1757 C CA . THR A 1 216 ? 40.789 97.747 123.504 1.00 32.67 214 THR A CA 1
ATOM 1758 C C . THR A 1 216 ? 40.545 98.440 124.842 1.00 32.98 214 THR A C 1
ATOM 1759 O O . THR A 1 216 ? 39.395 98.639 125.245 1.00 32.04 214 THR A O 1
ATOM 1763 N N . TYR A 1 217 ? 41.607 98.818 125.546 1.00 33.42 215 TYR A N 1
ATOM 1764 C CA . TYR A 1 217 ? 41.467 99.445 126.855 1.00 29.77 215 TYR A CA 1
ATOM 1765 C C . TYR A 1 217 ? 41.536 100.957 126.781 1.00 30.38 215 TYR A C 1
ATOM 1766 O O . TYR A 1 217 ? 41.365 101.621 127.804 1.00 35.15 215 TYR A O 1
ATOM 1775 N N . ASP A 1 218 ? 41.721 101.515 125.581 1.00 35.67 216 ASP A N 1
ATOM 1776 C CA . ASP A 1 218 ? 41.827 102.956 125.351 1.00 32.55 216 ASP A CA 1
ATOM 1777 C C . ASP A 1 218 ? 42.953 103.545 126.206 1.00 32.72 216 ASP A C 1
ATOM 1778 O O . ASP A 1 218 ? 42.761 104.286 127.165 1.00 31.02 216 ASP A O 1
ATOM 1783 N N . ILE A 1 219 ? 44.163 103.156 125.832 1.00 31.67 217 ILE A N 1
ATOM 1784 C CA . ILE A 1 219 ? 45.362 103.461 126.595 1.00 33.18 217 ILE A CA 1
ATOM 1785 C C . ILE A 1 219 ? 46.363 104.124 125.664 1.00 32.14 217 ILE A C 1
ATOM 1786 O O . ILE A 1 219 ? 46.694 103.554 124.621 1.00 33.02 217 ILE A O 1
ATOM 1791 N N . PRO A 1 220 ? 46.853 105.318 125.990 1.00 39.85 218 PRO A N 1
ATOM 1792 C CA . PRO A 1 220 ? 47.830 105.986 125.124 1.00 34.47 218 PRO A CA 1
ATOM 1793 C C . PRO A 1 220 ? 49.017 105.082 124.836 1.00 31.49 218 PRO A C 1
ATOM 1794 O O . PRO A 1 220 ? 49.523 104.377 125.711 1.00 31.92 218 PRO A O 1
ATOM 1798 N N . TYR A 1 221 ? 49.439 105.088 123.582 1.00 33.70 219 TYR A N 1
ATOM 1799 C CA . TYR A 1 221 ? 50.491 104.199 123.117 1.00 32.74 219 TYR A CA 1
ATOM 1800 C C . TYR A 1 221 ? 51.829 104.912 123.297 1.00 34.17 219 TYR A C 1
ATOM 1801 O O . TYR A 1 221 ? 52.423 105.464 122.363 1.00 33.00 219 TYR A O 1
ATOM 1810 N N . LYS A 1 222 ? 52.285 104.924 124.544 1.00 32.68 220 LYS A N 1
ATOM 1811 C CA . LYS A 1 222 ? 53.568 105.510 124.913 1.00 36.71 220 LYS A CA 1
ATOM 1812 C C . LYS A 1 222 ? 53.880 105.078 126.331 1.00 36.07 220 LYS A C 1
ATOM 1813 O O . LYS A 1 222 ? 52.999 104.611 127.055 1.00 36.88 220 LYS A O 1
ATOM 1819 N N . ARG A 1 223 ? 55.146 105.214 126.712 1.00 32.36 221 ARG A N 1
ATOM 1820 C CA . ARG A 1 223 ? 55.509 104.942 128.091 1.00 40.96 221 ARG A CA 1
ATOM 1821 C C . ARG A 1 223 ? 56.807 105.666 128.416 1.00 39.43 221 ARG A C 1
ATOM 1822 O O . ARG A 1 223 ? 57.623 105.941 127.535 1.00 38.16 221 ARG A O 1
ATOM 1830 N N . GLY A 1 224 ? 56.968 105.997 129.688 1.00 38.80 222 GLY A N 1
ATOM 1831 C CA . GLY A 1 224 ? 58.202 106.581 130.171 1.00 41.69 222 GLY A CA 1
ATOM 1832 C C . GLY A 1 224 ? 58.512 106.092 131.571 1.00 42.45 222 GLY A C 1
ATOM 1833 O O . GLY A 1 224 ? 57.744 106.342 132.510 1.00 43.28 222 GLY A O 1
ATOM 1834 N N . ILE A 1 225 ? 59.611 105.367 131.727 1.00 36.64 223 ILE A N 1
ATOM 1835 C CA . ILE A 1 225 ? 60.005 104.895 133.044 1.00 42.77 223 ILE A CA 1
ATOM 1836 C C . ILE A 1 225 ? 61.367 105.462 133.422 1.00 42.69 223 ILE A C 1
ATOM 1837 O O . ILE A 1 225 ? 62.243 105.688 132.580 1.00 36.69 223 ILE A O 1
ATOM 1842 N N . LEU A 1 226 ? 61.521 105.713 134.719 1.00 47.94 224 LEU A N 1
ATOM 1843 C CA . LEU A 1 226 ? 62.746 106.241 135.305 1.00 46.56 224 LEU A CA 1
ATOM 1844 C C . LEU A 1 226 ? 63.404 105.157 136.153 1.00 43.05 224 LEU A C 1
ATOM 1845 O O . LEU A 1 226 ? 62.747 104.539 136.997 1.00 42.20 224 LEU A O 1
ATOM 1850 N N . LEU A 1 227 ? 64.684 104.906 135.902 1.00 39.44 225 LEU A N 1
ATOM 1851 C CA . LEU A 1 227 ? 65.476 103.945 136.661 1.00 41.32 225 LEU A CA 1
ATOM 1852 C C . LEU A 1 227 ? 66.491 104.712 137.496 1.00 45.17 225 LEU A C 1
ATOM 1853 O O . LEU A 1 227 ? 67.327 105.436 136.947 1.00 47.29 225 LEU A O 1
ATOM 1858 N N . TYR A 1 228 ? 66.424 104.557 138.813 1.00 46.37 226 TYR A N 1
ATOM 1859 C CA . TYR A 1 228 ? 67.270 105.326 139.707 1.00 42.93 226 TYR A CA 1
ATOM 1860 C C . TYR A 1 228 ? 67.870 104.409 140.759 1.00 45.73 226 TYR A C 1
ATOM 1861 O O . TYR A 1 228 ? 67.555 103.218 140.830 1.00 46.28 226 TYR A O 1
ATOM 1870 N N . GLY A 1 229 ? 68.745 104.988 141.581 1.00 44.14 227 GLY A N 1
ATOM 1871 C CA . GLY A 1 229 ? 69.497 104.245 142.562 1.00 43.25 227 GLY A CA 1
ATOM 1872 C C . GLY A 1 229 ? 70.852 104.860 142.856 1.00 48.68 227 GLY A C 1
ATOM 1873 O O . GLY A 1 229 ? 71.261 105.857 142.249 1.00 46.93 227 GLY A O 1
ATOM 1874 N N . PRO A 1 230 ? 71.579 104.257 143.800 1.00 52.03 228 PRO A N 1
ATOM 1875 C CA . PRO A 1 230 ? 72.886 104.787 144.172 1.00 50.62 228 PRO A CA 1
ATOM 1876 C C . PRO A 1 230 ? 73.886 104.600 143.038 1.00 54.24 228 PRO A C 1
ATOM 1877 O O . PRO A 1 230 ? 73.758 103.661 142.239 1.00 52.98 228 PRO A O 1
ATOM 1881 N N . PRO A 1 231 ? 74.912 105.448 142.963 1.00 57.13 229 PRO A N 1
ATOM 1882 C CA . PRO A 1 231 ? 75.882 105.330 141.861 1.00 53.45 229 PRO A CA 1
ATOM 1883 C C . PRO A 1 231 ? 76.597 103.981 141.863 1.00 52.09 229 PRO A C 1
ATOM 1884 O O . PRO A 1 231 ? 76.656 103.276 142.871 1.00 53.48 229 PRO A O 1
ATOM 1888 N N . GLY A 1 232 ? 77.121 103.607 140.694 1.00 52.84 230 GLY A N 1
ATOM 1889 C CA . GLY A 1 232 ? 77.796 102.337 140.529 1.00 53.71 230 GLY A CA 1
ATOM 1890 C C . GLY A 1 232 ? 76.917 101.101 140.518 1.00 59.87 230 GLY A C 1
ATOM 1891 O O . GLY A 1 232 ? 77.452 99.993 140.393 1.00 62.05 230 GLY A O 1
ATOM 1892 N N . ASN A 1 233 ? 75.591 101.240 140.637 1.00 56.47 231 ASN A N 1
ATOM 1893 C CA . ASN A 1 233 ? 74.665 100.111 140.586 1.00 56.04 231 ASN A CA 1
ATOM 1894 C C . ASN A 1 233 ? 74.436 99.583 139.163 1.00 54.26 231 ASN A C 1
ATOM 1895 O O . ASN A 1 233 ? 73.526 98.771 138.959 1.00 55.04 231 ASN A O 1
ATOM 1900 N N . GLY A 1 234 ? 75.221 100.024 138.183 1.00 50.31 232 GLY A N 1
ATOM 1901 C CA . GLY A 1 234 ? 75.141 99.462 136.844 1.00 52.36 232 GLY A CA 1
ATOM 1902 C C . GLY A 1 234 ? 73.883 99.815 136.081 1.00 50.53 232 GLY A C 1
ATOM 1903 O O . GLY A 1 234 ? 73.499 99.079 135.171 1.00 41.87 232 GLY A O 1
ATOM 1904 N N . LYS A 1 235 ? 73.231 100.931 136.438 1.00 51.89 233 LYS A N 1
ATOM 1905 C CA . LYS A 1 235 ? 72.000 101.352 135.768 1.00 52.16 233 LYS A CA 1
ATOM 1906 C C . LYS A 1 235 ? 72.196 101.450 134.261 1.00 51.97 233 LYS A C 1
ATOM 1907 O O . LYS A 1 235 ? 71.337 101.015 133.480 1.00 47.60 233 LYS A O 1
ATOM 1913 N N . THR A 1 236 ? 73.337 101.985 133.835 1.00 51.79 234 THR A N 1
ATOM 1914 C CA . THR A 1 236 ? 73.569 102.186 132.413 1.00 52.12 234 THR A CA 1
ATOM 1915 C C . THR A 1 236 ? 73.716 100.853 131.675 1.00 46.90 234 THR A C 1
ATOM 1916 O O . THR A 1 236 ? 73.051 100.620 130.661 1.00 53.17 234 THR A O 1
ATOM 1920 N N . THR A 1 237 ? 74.559 99.951 132.177 1.00 44.34 235 THR A N 1
ATOM 1921 C CA . THR A 1 237 ? 74.659 98.627 131.563 1.00 46.00 235 THR A CA 1
ATOM 1922 C C . THR A 1 237 ? 73.306 97.907 131.546 1.00 43.97 235 THR A C 1
ATOM 1923 O O . THR A 1 237 ? 73.018 97.139 130.618 1.00 38.95 235 THR A O 1
ATOM 1927 N N . LEU A 1 238 ? 72.457 98.150 132.549 1.00 38.99 236 LEU A N 1
ATOM 1928 C CA . LEU A 1 238 ? 71.153 97.493 132.590 1.00 40.52 236 LEU A CA 1
ATOM 1929 C C . LEU A 1 238 ? 70.247 97.987 131.458 1.00 43.91 236 LEU A C 1
ATOM 1930 O O . LEU A 1 238 ? 69.663 97.183 130.719 1.00 36.52 236 LEU A O 1
ATOM 1935 N N . VAL A 1 239 ? 70.130 99.314 131.306 1.00 43.08 237 VAL A N 1
ATOM 1936 C CA . VAL A 1 239 ? 69.253 99.895 130.291 1.00 43.32 237 VAL A CA 1
ATOM 1937 C C . VAL A 1 239 ? 69.697 99.486 128.890 1.00 44.29 237 VAL A C 1
ATOM 1938 O O . VAL A 1 239 ? 68.859 99.186 128.027 1.00 38.72 237 VAL A O 1
ATOM 1942 N N . LYS A 1 240 ? 71.012 99.441 128.641 1.00 40.07 238 LYS A N 1
ATOM 1943 C CA . LYS A 1 240 ? 71.471 98.932 127.349 1.00 39.73 238 LYS A CA 1
ATOM 1944 C C . LYS A 1 240 ? 71.077 97.470 127.175 1.00 38.85 238 LYS A C 1
ATOM 1945 O O . LYS A 1 240 ? 70.683 97.056 126.081 1.00 46.37 238 LYS A O 1
ATOM 1951 N N . SER A 1 241 ? 71.139 96.683 128.252 1.00 38.84 239 SER A N 1
ATOM 1952 C CA . SER A 1 241 ? 70.749 95.280 128.176 1.00 43.24 239 SER A CA 1
ATOM 1953 C C . SER A 1 241 ? 69.258 95.138 127.932 1.00 42.55 239 SER A C 1
ATOM 1954 O O . SER A 1 241 ? 68.833 94.271 127.163 1.00 44.66 239 SER A O 1
ATOM 1957 N N . ILE A 1 242 ? 68.441 95.950 128.599 1.00 38.12 240 ILE A N 1
ATOM 1958 C CA . ILE A 1 242 ? 67.016 95.909 128.313 1.00 42.44 240 ILE A CA 1
ATOM 1959 C C . ILE A 1 242 ? 66.774 96.312 126.865 1.00 42.08 240 ILE A C 1
ATOM 1960 O O . ILE A 1 242 ? 66.129 95.587 126.100 1.00 34.84 240 ILE A O 1
ATOM 1965 N N . ALA A 1 243 ? 67.354 97.443 126.454 1.00 39.43 241 ALA A N 1
ATOM 1966 C CA . ALA A 1 243 ? 67.173 97.925 125.090 1.00 41.82 241 ALA A CA 1
ATOM 1967 C C . ALA A 1 243 ? 67.562 96.875 124.070 1.00 39.41 241 ALA A C 1
ATOM 1968 O O . ALA A 1 243 ? 66.897 96.727 123.042 1.00 49.80 241 ALA A O 1
ATOM 1970 N N . GLY A 1 244 ? 68.621 96.119 124.342 1.00 41.03 242 GLY A N 1
ATOM 1971 C CA . GLY A 1 244 ? 69.091 95.133 123.383 1.00 36.31 242 GLY A CA 1
ATOM 1972 C C . GLY A 1 244 ? 68.227 93.900 123.276 1.00 44.86 242 GLY A C 1
ATOM 1973 O O . GLY A 1 244 ? 68.449 93.087 122.374 1.00 53.05 242 GLY A O 1
ATOM 1974 N N . SER A 1 245 ? 67.263 93.735 124.170 1.00 41.62 243 SER A N 1
ATOM 1975 C CA . SER A 1 245 ? 66.355 92.597 124.145 1.00 42.97 243 SER A CA 1
ATOM 1976 C C . SER A 1 245 ? 65.074 92.884 123.381 1.00 39.70 243 SER A C 1
ATOM 1977 O O . SER A 1 245 ? 64.194 92.025 123.335 1.00 37.94 243 SER A O 1
ATOM 1980 N N . ILE A 1 246 ? 64.941 94.074 122.806 1.00 41.70 244 ILE A N 1
ATOM 1981 C CA . ILE A 1 246 ? 63.692 94.545 122.227 1.00 38.45 244 ILE A CA 1
ATOM 1982 C C . ILE A 1 246 ? 63.796 94.507 120.713 1.00 41.43 244 ILE A C 1
ATOM 1983 O O . ILE A 1 246 ? 64.730 95.073 120.130 1.00 43.82 244 ILE A O 1
ATOM 1988 N N . ASP A 1 247 ? 62.810 93.870 120.080 1.00 41.62 245 ASP A N 1
ATOM 1989 C CA . ASP A 1 247 ? 62.766 93.718 118.633 1.00 39.60 245 ASP A CA 1
ATOM 1990 C C . ASP A 1 247 ? 62.139 94.974 118.022 1.00 40.96 245 ASP A C 1
ATOM 1991 O O . ASP A 1 247 ? 61.027 94.974 117.483 1.00 40.03 245 ASP A O 1
ATOM 1996 N N . ALA A 1 248 ? 62.889 96.061 118.125 1.00 33.67 246 ALA A N 1
ATOM 1997 C CA . ALA A 1 248 ? 62.495 97.371 117.632 1.00 35.96 246 ALA A CA 1
ATOM 1998 C C . ALA A 1 248 ? 63.723 98.272 117.620 1.00 35.94 246 ALA A C 1
ATOM 1999 O O . ALA A 1 248 ? 64.659 98.056 118.401 1.00 35.40 246 ALA A O 1
ATOM 2001 N N . PRO A 1 249 ? 63.769 99.276 116.744 1.00 35.46 247 PRO A N 1
ATOM 2002 C CA . PRO A 1 249 ? 64.923 100.181 116.735 1.00 35.33 247 PRO A CA 1
ATOM 2003 C C . PRO A 1 249 ? 65.144 100.794 118.109 1.00 36.68 247 PRO A C 1
ATOM 2004 O O . PRO A 1 249 ? 64.203 101.089 118.853 1.00 34.42 247 PRO A O 1
ATOM 2008 N N . VAL A 1 250 ? 66.408 100.954 118.453 1.00 36.52 248 VAL A N 1
ATOM 2009 C CA . VAL A 1 250 ? 66.794 101.545 119.719 1.00 36.51 248 VAL A CA 1
ATOM 2010 C C . VAL A 1 250 ? 67.573 102.811 119.424 1.00 40.82 248 VAL A C 1
ATOM 2011 O O . VAL A 1 250 ? 68.432 102.821 118.539 1.00 44.16 248 VAL A O 1
ATOM 2015 N N . ALA A 1 251 ? 67.259 103.877 120.153 1.00 40.66 249 ALA A N 1
ATOM 2016 C CA . ALA A 1 251 ? 67.900 105.168 119.969 1.00 38.55 249 ALA A CA 1
ATOM 2017 C C . ALA A 1 251 ? 68.438 105.614 121.310 1.00 42.01 249 ALA A C 1
ATOM 2018 O O . ALA A 1 251 ? 67.709 105.580 122.308 1.00 44.51 249 ALA A O 1
ATOM 2020 N N . TYR A 1 252 ? 69.705 106.019 121.335 1.00 39.73 250 TYR A N 1
ATOM 2021 C CA . TYR A 1 252 ? 70.315 106.587 122.527 1.00 40.55 250 TYR A CA 1
ATOM 2022 C C . TYR A 1 252 ? 70.431 108.081 122.349 1.00 35.89 250 TYR A C 1
ATOM 2023 O O . TYR A 1 252 ? 70.854 108.559 121.297 1.00 40.28 250 TYR A O 1
ATOM 2032 N N . TRP A 1 253 ? 70.051 108.802 123.383 1.00 36.46 251 TRP A N 1
ATOM 2033 C CA . TRP A 1 253 ? 70.128 110.250 123.404 1.00 39.71 251 TRP A CA 1
ATOM 2034 C C . TRP A 1 253 ? 71.158 110.648 124.447 1.00 42.47 251 TRP A C 1
ATOM 2035 O O . TRP A 1 253 ? 70.990 110.360 125.638 1.00 42.30 251 TRP A O 1
ATOM 2046 N N . GLN A 1 254 ? 72.221 111.295 124.002 1.00 45.16 252 GLN A N 1
ATOM 2047 C CA . GLN A 1 254 ? 73.306 111.707 124.885 1.00 43.53 252 GLN A CA 1
ATOM 2048 C C . GLN A 1 254 ? 73.133 113.189 125.149 1.00 34.94 252 GLN A C 1
ATOM 2049 O O . GLN A 1 254 ? 73.453 114.018 124.293 1.00 38.97 252 GLN A O 1
ATOM 2055 N N . ILE A 1 255 ? 72.585 113.511 126.323 1.00 35.13 253 ILE A N 1
ATOM 2056 C CA . ILE A 1 255 ? 72.591 114.885 126.806 1.00 38.74 253 ILE A CA 1
ATOM 2057 C C . ILE A 1 255 ? 74.025 115.384 126.884 1.00 36.87 253 ILE A C 1
ATOM 2058 O O . ILE A 1 255 ? 74.928 114.677 127.351 1.00 35.61 253 ILE A O 1
ATOM 2063 N N . THR A 1 256 ? 74.252 116.603 126.421 1.00 34.52 254 THR A N 1
ATOM 2064 C CA . THR A 1 256 ? 75.572 117.191 126.604 1.00 39.47 254 THR A CA 1
ATOM 2065 C C . THR A 1 256 ? 75.391 118.561 127.226 1.00 41.27 254 THR A C 1
ATOM 2066 O O . THR A 1 256 ? 74.297 118.877 127.710 1.00 43.24 254 THR A O 1
ATOM 2070 N N . GLU A 1 257 ? 76.450 119.374 127.233 1.00 36.65 255 GLU A N 1
ATOM 2071 C CA . GLU A 1 257 ? 76.300 120.762 127.640 1.00 36.37 255 GLU A CA 1
ATOM 2072 C C . GLU A 1 257 ? 75.666 121.608 126.539 1.00 38.54 255 GLU A C 1
ATOM 2073 O O . GLU A 1 257 ? 75.310 122.762 126.785 1.00 37.91 255 GLU A O 1
ATOM 2079 N N . PHE A 1 258 ? 75.486 121.050 125.345 1.00 37.73 256 PHE A N 1
ATOM 2080 C CA . PHE A 1 258 ? 74.826 121.729 124.240 1.00 40.25 256 PHE A CA 1
ATOM 2081 C C . PHE A 1 258 ? 73.326 121.437 124.168 1.00 44.89 256 PHE A C 1
ATOM 2082 O O . PHE A 1 258 ? 72.636 121.993 123.297 1.00 40.90 256 PHE A O 1
ATOM 2090 N N . THR A 1 259 ? 72.807 120.588 125.061 1.00 40.47 257 THR A N 1
ATOM 2091 C CA . THR A 1 259 ? 71.387 120.259 125.062 1.00 43.68 257 THR A CA 1
ATOM 2092 C C . THR A 1 259 ? 70.540 121.486 125.413 1.00 48.56 257 THR A C 1
ATOM 2093 O O . THR A 1 259 ? 70.720 122.115 126.463 1.00 50.51 257 THR A O 1
ATOM 2097 N N . SER A 1 260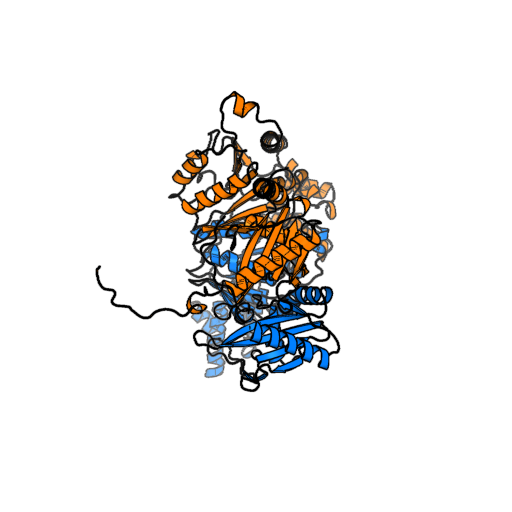 ? 69.612 121.812 124.525 1.00 46.28 258 SER A N 1
ATOM 2098 C CA . SER A 1 260 ? 68.666 122.899 124.663 1.00 43.76 258 SER A CA 1
ATOM 2099 C C . SER A 1 260 ? 67.271 122.354 124.384 1.00 48.62 258 SER A C 1
ATOM 2100 O O . SER A 1 260 ? 67.105 121.183 124.025 1.00 41.27 258 SER A O 1
ATOM 2103 N N . SER A 1 261 ? 66.257 123.227 124.480 1.00 53.46 259 SER A N 1
ATOM 2104 C CA . SER A 1 261 ? 64.931 122.845 123.990 1.00 47.10 259 SER A CA 1
ATOM 2105 C C . SER A 1 261 ? 64.940 122.600 122.480 1.00 44.78 259 SER A C 1
ATOM 2106 O O . SER A 1 261 ? 64.041 121.924 121.970 1.00 42.56 259 SER A O 1
ATOM 2109 N N . GLU A 1 262 ? 65.948 123.095 121.754 1.00 41.45 260 GLU A N 1
ATOM 2110 C CA . GLU A 1 262 ? 66.005 122.801 120.327 1.00 44.04 260 GLU A CA 1
ATOM 2111 C C . GLU A 1 262 ? 66.475 121.367 120.054 1.00 44.87 260 GLU A C 1
ATOM 2112 O O . GLU A 1 262 ? 65.849 120.657 119.258 1.00 43.44 260 GLU A O 1
ATOM 2118 N N . THR A 1 263 ? 67.573 120.915 120.689 1.00 43.80 261 THR A N 1
ATOM 2119 C CA . THR A 1 263 ? 68.018 119.531 120.461 1.00 46.77 261 THR A CA 1
ATOM 2120 C C . THR A 1 263 ? 66.955 118.536 120.918 1.00 42.81 261 THR A C 1
ATOM 2121 O O . THR A 1 263 ? 66.743 117.505 120.265 1.00 37.67 261 THR A O 1
ATOM 2125 N N . ILE A 1 264 ? 66.267 118.837 122.026 1.00 37.86 262 ILE A N 1
ATOM 2126 C CA . ILE A 1 264 ? 65.198 117.966 122.502 1.00 36.34 262 ILE A CA 1
ATOM 2127 C C . ILE A 1 264 ? 64.196 117.689 121.389 1.00 43.33 262 ILE A C 1
ATOM 2128 O O . ILE A 1 264 ? 63.881 116.532 121.085 1.00 42.46 262 ILE A O 1
ATOM 2133 N N . GLU A 1 265 ? 63.694 118.747 120.745 1.00 40.22 263 GLU A N 1
ATOM 2134 C CA . GLU A 1 265 ? 62.670 118.544 119.725 1.00 44.38 263 GLU A CA 1
ATOM 2135 C C . GLU A 1 265 ? 63.226 117.806 118.514 1.00 41.90 263 GLU A C 1
ATOM 2136 O O . GLU A 1 265 ? 62.527 116.972 117.924 1.00 40.77 263 GLU A O 1
ATOM 2142 N N . GLU A 1 266 ? 64.482 118.081 118.142 1.00 43.67 264 GLU A N 1
ATOM 2143 C CA . GLU A 1 266 ? 65.109 117.358 117.039 1.00 40.11 264 GLU A CA 1
ATOM 2144 C C . GLU A 1 266 ? 65.187 115.862 117.334 1.00 43.59 264 GLU A C 1
ATOM 2145 O O . GLU A 1 266 ? 64.804 115.031 116.495 1.00 39.88 264 GLU A O 1
ATOM 2151 N N . VAL A 1 267 ? 65.657 115.507 118.541 1.00 39.43 265 VAL A N 1
ATOM 2152 C CA . VAL A 1 267 ? 65.842 114.107 118.922 1.00 38.73 265 VAL A CA 1
ATOM 2153 C C . VAL A 1 267 ? 64.506 113.377 118.979 1.00 38.85 265 VAL A C 1
ATOM 2154 O O . VAL A 1 267 ? 64.363 112.262 118.460 1.00 36.56 265 VAL A O 1
ATOM 2158 N N . PHE A 1 268 ? 63.502 113.997 119.590 1.00 43.07 266 PHE A N 1
ATOM 2159 C CA . PHE A 1 268 ? 62.212 113.338 119.719 1.00 41.76 266 PHE A CA 1
ATOM 2160 C C . PHE A 1 268 ? 61.527 113.181 118.369 1.00 41.90 266 PHE A C 1
ATOM 2161 O O . PHE A 1 268 ? 60.910 112.142 118.105 1.00 40.10 266 PHE A O 1
ATOM 2169 N N . GLN A 1 269 ? 61.652 114.176 117.485 1.00 41.97 267 GLN A N 1
ATOM 2170 C CA . GLN A 1 269 ? 61.103 114.011 116.141 1.00 43.18 267 GLN A CA 1
ATOM 2171 C C . GLN A 1 269 ? 61.859 112.946 115.343 1.00 46.68 267 GLN A C 1
ATOM 2172 O O . GLN A 1 269 ? 61.255 112.243 114.522 1.00 44.69 267 GLN A O 1
ATOM 2178 N N . ALA A 1 270 ? 63.169 112.804 115.571 1.00 42.87 268 ALA A N 1
ATOM 2179 C CA . ALA A 1 270 ? 63.924 111.785 114.849 1.00 45.48 268 ALA A CA 1
ATOM 2180 C C . ALA A 1 270 ? 63.638 110.388 115.399 1.00 41.59 268 ALA A C 1
ATOM 2181 O O . ALA A 1 270 ? 63.498 109.429 114.630 1.00 38.32 268 ALA A O 1
ATOM 2183 N N . ALA A 1 271 ? 63.539 110.251 116.721 1.00 32.93 269 ALA A N 1
ATOM 2184 C CA . ALA A 1 271 ? 63.141 108.965 117.279 1.00 37.72 269 ALA A CA 1
ATOM 2185 C C . ALA A 1 271 ? 61.731 108.596 116.837 1.00 37.01 269 ALA A C 1
ATOM 2186 O O . ALA A 1 271 ? 61.466 107.451 116.443 1.00 33.16 269 ALA A O 1
ATOM 2188 N N . ARG A 1 272 ? 60.817 109.571 116.872 1.00 37.96 270 ARG A N 1
ATOM 2189 C CA . ARG A 1 272 ? 59.422 109.326 116.521 1.00 35.79 270 ARG A CA 1
ATOM 2190 C C . ARG A 1 272 ? 59.251 108.845 115.092 1.00 38.21 270 ARG A C 1
ATOM 2191 O O . ARG A 1 272 ? 58.232 108.220 114.789 1.00 41.24 270 ARG A O 1
ATOM 2199 N N . ARG A 1 273 ? 60.219 109.121 114.208 1.00 36.66 271 ARG A N 1
ATOM 2200 C CA . ARG A 1 273 ? 60.199 108.550 112.867 1.00 31.43 271 ARG A CA 1
ATOM 2201 C C . ARG A 1 273 ? 60.430 107.044 112.868 1.00 32.37 271 ARG A C 1
ATOM 2202 O O . ARG A 1 273 ? 59.980 106.358 111.943 1.00 38.97 271 ARG A O 1
ATOM 2210 N N . LEU A 1 274 ? 61.084 106.508 113.894 1.00 34.33 272 LEU A N 1
ATOM 2211 C CA . LEU A 1 274 ? 61.293 105.075 114.039 1.00 31.15 272 LEU A CA 1
ATOM 2212 C C . LEU A 1 274 ? 60.239 104.405 114.900 1.00 33.76 272 LEU A C 1
ATOM 2213 O O . LEU A 1 274 ? 60.424 103.247 115.283 1.00 30.37 272 LEU A O 1
ATOM 2218 N N . ALA A 1 275 ? 59.148 105.102 115.219 1.00 33.32 273 ALA A N 1
ATOM 2219 C CA . ALA A 1 275 ? 58.150 104.547 116.122 1.00 35.41 273 ALA A CA 1
ATOM 2220 C C . ALA A 1 275 ? 57.539 103.283 115.518 1.00 30.13 273 ALA A C 1
ATOM 2221 O O . ALA A 1 275 ? 57.340 103.215 114.309 1.00 37.06 273 ALA A O 1
ATOM 2223 N N . PRO A 1 276 ? 57.268 102.248 116.325 1.00 34.08 274 PRO A N 1
ATOM 2224 C CA . PRO A 1 276 ? 57.595 102.215 117.750 1.00 36.43 274 PRO A CA 1
ATOM 2225 C C . PRO A 1 276 ? 59.086 101.997 117.949 1.00 33.35 274 PRO A C 1
ATOM 2226 O O . PRO A 1 276 ? 59.682 101.182 117.247 1.00 30.70 274 PRO A O 1
ATOM 2230 N N . ALA A 1 277 ? 59.674 102.747 118.880 1.00 32.40 275 ALA A N 1
ATOM 2231 C CA . ALA A 1 277 ? 61.093 102.662 119.195 1.00 34.02 275 ALA A CA 1
ATOM 2232 C C . ALA A 1 277 ? 61.281 102.859 120.691 1.00 29.29 275 ALA A C 1
ATOM 2233 O O . ALA A 1 277 ? 60.481 103.522 121.348 1.00 31.42 275 ALA A O 1
ATOM 2235 N N . VAL A 1 278 ? 62.321 102.282 121.224 1.00 29.02 276 VAL A N 1
ATOM 2236 C CA . VAL A 1 278 ? 62.719 102.607 122.582 1.00 34.41 276 VAL A CA 1
ATOM 2237 C C . VAL A 1 278 ? 63.752 103.723 122.522 1.00 32.58 276 VAL A C 1
ATOM 2238 O O . VAL A 1 278 ? 64.649 103.710 121.674 1.00 32.19 276 VAL A O 1
ATOM 2242 N N . LEU A 1 279 ? 63.597 104.722 123.390 1.00 32.36 277 LEU A N 1
ATOM 2243 C CA . LEU A 1 279 ? 64.515 105.852 123.450 1.00 33.71 277 LEU A CA 1
ATOM 2244 C C . LEU A 1 279 ? 65.179 105.848 124.814 1.00 33.37 277 LEU A C 1
ATOM 2245 O O . LEU A 1 279 ? 64.507 106.056 125.832 1.00 35.51 277 LEU A O 1
ATOM 2250 N N . VAL A 1 280 ? 66.492 105.624 124.835 1.00 36.13 278 VAL A N 1
ATOM 2251 C CA . VAL A 1 280 ? 67.257 105.578 126.076 1.00 37.02 278 VAL A CA 1
ATOM 2252 C C . VAL A 1 280 ? 67.839 106.953 126.357 1.00 37.38 278 VAL A C 1
ATOM 2253 O O . VAL A 1 280 ? 68.450 107.566 125.471 1.00 36.72 278 VAL A O 1
ATOM 2257 N N . ILE A 1 281 ? 67.643 107.436 127.588 1.00 34.55 279 ILE A N 1
ATOM 2258 C CA . ILE A 1 281 ? 68.138 108.733 128.059 1.00 39.35 279 ILE A CA 1
ATOM 2259 C C . ILE A 1 281 ? 68.928 108.498 129.343 1.00 48.93 279 ILE A C 1
ATOM 2260 O O . ILE A 1 281 ? 68.350 108.495 130.438 1.00 54.48 279 ILE A O 1
ATOM 2265 N N . GLU A 1 282 ? 70.246 108.373 129.234 1.00 52.69 280 GLU A N 1
ATOM 2266 C CA . GLU A 1 282 ? 71.076 108.085 130.406 1.00 59.96 280 GLU A CA 1
ATOM 2267 C C . GLU A 1 282 ? 71.520 109.364 131.124 1.00 61.71 280 GLU A C 1
ATOM 2268 O O . GLU A 1 282 ? 71.988 110.320 130.483 1.00 57.74 280 GLU A O 1
ATOM 2274 N N . ASP A 1 283 ? 71.379 109.371 132.455 1.00 61.02 281 ASP A N 1
ATOM 2275 C CA . ASP A 1 283 ? 71.722 110.525 133.311 1.00 63.59 281 ASP A CA 1
ATOM 2276 C C . ASP A 1 283 ? 71.010 111.776 132.812 1.00 67.80 281 ASP A C 1
ATOM 2277 O O . ASP A 1 283 ? 71.613 112.784 132.425 1.00 68.84 281 ASP A O 1
ATOM 2282 N N . ILE A 1 284 ? 69.683 111.662 132.809 1.00 66.00 282 ILE A N 1
ATOM 2283 C CA . ILE A 1 284 ? 68.805 112.775 132.506 1.00 65.32 282 ILE A CA 1
ATOM 2284 C C . ILE A 1 284 ? 69.033 113.919 133.490 1.00 66.46 282 ILE A C 1
ATOM 2285 O O . ILE A 1 284 ? 68.640 115.060 133.219 1.00 69.59 282 ILE A O 1
ATOM 2290 N N . ASP A 1 285 ? 69.716 113.645 134.613 1.00 67.78 283 ASP A N 1
ATOM 2291 C CA . ASP A 1 285 ? 70.038 114.691 135.582 1.00 71.38 283 ASP A CA 1
ATOM 2292 C C . ASP A 1 285 ? 71.151 115.611 135.094 1.00 70.14 283 ASP A C 1
ATOM 2293 O O . ASP A 1 285 ? 71.285 116.727 135.609 1.00 68.81 283 ASP A O 1
ATOM 2298 N N . SER A 1 286 ? 71.917 115.188 134.089 1.00 66.60 284 SER A N 1
ATOM 2299 C CA . SER A 1 286 ? 72.932 116.026 133.468 1.00 59.99 284 SER A CA 1
ATOM 2300 C C . SER A 1 286 ? 72.347 117.112 132.550 1.00 59.27 284 SER A C 1
ATOM 2301 O O . SER A 1 286 ? 73.114 117.893 131.977 1.00 55.92 284 SER A O 1
ATOM 2304 N N . MET A 1 287 ? 71.002 117.208 132.406 1.00 55.98 285 MET A N 1
ATOM 2305 C CA . MET A 1 287 ? 70.540 118.180 131.427 1.00 56.69 285 MET A CA 1
ATOM 2306 C C . MET A 1 287 ? 70.312 119.552 132.065 1.00 55.24 285 MET A C 1
ATOM 2307 O O . MET A 1 287 ? 69.966 119.647 133.249 1.00 53.72 285 MET A O 1
ATOM 2312 N N . PRO A 1 288 ? 70.519 120.623 131.291 1.00 54.08 286 PRO A N 1
ATOM 2313 C CA . PRO A 1 288 ? 70.491 121.976 131.870 1.00 50.34 286 PRO A CA 1
ATOM 2314 C C . PRO A 1 288 ? 69.148 122.308 132.505 1.00 55.98 286 PRO A C 1
ATOM 2315 O O . PRO A 1 288 ? 68.087 121.933 132.002 1.00 57.22 286 PRO A O 1
ATOM 2319 N N . GLU A 1 289 ? 69.199 123.038 133.617 1.00 53.65 287 GLU A N 1
ATOM 2320 C CA . GLU A 1 289 ? 67.980 123.258 134.380 1.00 55.38 287 GLU A CA 1
ATOM 2321 C C . GLU A 1 289 ? 66.975 124.137 133.654 1.00 53.25 287 GLU A C 1
ATOM 2322 O O . GLU A 1 289 ? 65.782 124.070 133.964 1.00 54.17 287 GLU A O 1
ATOM 2328 N N . ASP A 1 290 ? 67.412 124.936 132.686 1.00 57.59 288 ASP A N 1
ATOM 2329 C CA . ASP A 1 290 ? 66.505 125.834 131.978 1.00 56.96 288 ASP A CA 1
ATOM 2330 C C . ASP A 1 290 ? 65.676 125.144 130.895 1.00 57.39 288 ASP A C 1
ATOM 2331 O O . ASP A 1 290 ? 64.748 125.767 130.369 1.00 56.86 288 ASP A O 1
ATOM 2336 N N . VAL A 1 291 ? 65.981 123.898 130.528 1.00 56.27 289 VAL A N 1
ATOM 2337 C CA . VAL A 1 291 ? 65.165 123.162 129.566 1.00 55.42 289 VAL A CA 1
ATOM 2338 C C . VAL A 1 291 ? 64.340 122.072 130.221 1.00 54.35 289 VAL A C 1
ATOM 2339 O O . VAL A 1 291 ? 63.507 121.458 129.547 1.00 57.63 289 VAL A O 1
ATOM 2343 N N . ARG A 1 292 ? 64.520 121.831 131.521 1.00 54.85 290 ARG A N 1
ATOM 2344 C CA . ARG A 1 292 ? 63.864 120.690 132.154 1.00 60.22 290 ARG A CA 1
ATOM 2345 C C . ARG A 1 292 ? 62.352 120.869 132.233 1.00 64.74 290 ARG A C 1
ATOM 2346 O O . ARG A 1 292 ? 61.604 119.896 132.068 1.00 62.74 290 ARG A O 1
ATOM 2354 N N . SER A 1 293 ? 61.874 122.087 132.517 1.00 66.14 291 SER A N 1
ATOM 2355 C CA . SER A 1 293 ? 60.434 122.322 132.480 1.00 60.99 291 SER A CA 1
ATOM 2356 C C . SER A 1 293 ? 59.880 121.990 131.100 1.00 60.35 291 SER A C 1
ATOM 2357 O O . SER A 1 293 ? 58.882 121.270 130.969 1.00 60.22 291 SER A O 1
ATOM 2360 N N . PHE A 1 294 ? 60.552 122.475 130.054 1.00 58.39 292 PHE A N 1
ATOM 2361 C CA . PHE A 1 294 ? 60.114 122.191 128.694 1.00 56.98 292 PHE A CA 1
ATOM 2362 C C . PHE A 1 294 ? 60.189 120.699 128.387 1.00 60.26 292 PHE A C 1
ATOM 2363 O O . PHE A 1 294 ? 59.332 120.152 127.674 1.00 55.47 292 PHE A O 1
ATOM 2371 N N . PHE A 1 295 ? 61.219 120.028 128.905 1.00 56.91 293 PHE A N 1
ATOM 2372 C CA . PHE A 1 295 ? 61.403 118.619 128.605 1.00 54.93 293 PHE A CA 1
ATOM 2373 C C . PHE A 1 295 ? 60.245 117.779 129.140 1.00 58.06 293 PHE A C 1
ATOM 2374 O O . PHE A 1 295 ? 59.676 116.957 128.413 1.00 59.80 293 PHE A O 1
ATOM 2382 N N . LEU A 1 296 ? 59.898 117.949 130.420 1.00 57.33 294 LEU A N 1
ATOM 2383 C CA . LEU A 1 296 ? 58.827 117.144 130.998 1.00 59.00 294 LEU A CA 1
ATOM 2384 C C . LEU A 1 296 ? 57.490 117.408 130.316 1.00 64.75 294 LEU A C 1
ATOM 2385 O O . LEU A 1 296 ? 56.601 116.549 130.368 1.00 64.99 294 LEU A O 1
ATOM 2390 N N . ASN A 1 297 ? 57.344 118.560 129.647 1.00 66.63 295 ASN A N 1
ATOM 2391 C CA . ASN A 1 297 ? 56.120 118.851 128.908 1.00 63.02 295 ASN A CA 1
ATOM 2392 C C . ASN A 1 297 ? 56.005 118.014 127.638 1.00 62.27 295 ASN A C 1
ATOM 2393 O O . ASN A 1 297 ? 54.890 117.648 127.246 1.00 65.97 295 ASN A O 1
ATOM 2398 N N . THR A 1 298 ? 57.130 117.712 126.976 1.00 59.54 296 THR A N 1
ATOM 2399 C CA . THR A 1 298 ? 57.093 116.885 125.768 1.00 59.06 296 THR A CA 1
ATOM 2400 C C . THR A 1 298 ? 56.579 115.476 126.053 1.00 57.88 296 THR A C 1
ATOM 2401 O O . THR A 1 298 ? 56.078 114.814 125.143 1.00 61.73 296 THR A O 1
ATOM 2405 N N . LEU A 1 299 ? 56.677 115.014 127.299 1.00 60.82 297 LEU A N 1
ATOM 2406 C CA . LEU A 1 299 ? 56.223 113.687 127.711 1.00 66.16 297 LEU A CA 1
ATOM 2407 C C . LEU A 1 299 ? 54.769 113.649 128.201 1.00 72.54 297 LEU A C 1
ATOM 2408 O O . LEU A 1 299 ? 54.131 112.586 128.138 1.00 70.56 297 LEU A O 1
ATOM 2413 N N . ASP A 1 300 ? 54.244 114.771 128.732 1.00 67.71 298 ASP A N 1
ATOM 2414 C CA . ASP A 1 300 ? 52.907 114.800 129.313 1.00 63.31 298 ASP A CA 1
ATOM 2415 C C . ASP A 1 300 ? 52.084 116.044 128.981 1.00 68.84 298 ASP A C 1
ATOM 2416 O O . ASP A 1 300 ? 50.956 116.156 129.475 1.00 66.48 298 ASP A O 1
ATOM 2421 N N . GLY A 1 301 ? 52.596 116.986 128.186 1.00 59.17 299 GLY A N 1
ATOM 2422 C CA . GLY A 1 301 ? 51.864 118.206 127.908 1.00 58.48 299 GLY A CA 1
ATOM 2423 C C . GLY A 1 301 ? 50.706 118.011 126.935 1.00 57.98 299 GLY A C 1
ATOM 2424 O O . GLY A 1 301 ? 50.458 116.926 126.408 1.00 55.45 299 GLY A O 1
ATOM 2425 N N . ALA A 1 302 ? 50.000 119.119 126.673 1.00 55.59 300 ALA A N 1
ATOM 2426 C CA . ALA A 1 302 ? 48.810 119.079 125.823 1.00 61.43 300 ALA A CA 1
ATOM 2427 C C . ALA A 1 302 ? 49.111 118.608 124.403 1.00 60.08 300 ALA A C 1
ATOM 2428 O O . ALA A 1 302 ? 48.207 118.113 123.721 1.00 60.67 300 ALA A O 1
ATOM 2430 N N . THR A 1 303 ? 50.356 118.738 123.946 1.00 60.79 301 THR A N 1
ATOM 2431 C CA . THR A 1 303 ? 50.746 118.340 122.601 1.00 51.89 301 THR A CA 1
ATOM 2432 C C . THR A 1 303 ? 51.844 117.278 122.623 1.00 60.10 301 THR A C 1
ATOM 2433 O O . THR A 1 303 ? 52.649 117.190 121.693 1.00 63.82 301 THR A O 1
ATOM 2437 N N . SER A 1 304 ? 51.908 116.482 123.690 1.00 58.38 302 SER A N 1
ATOM 2438 C CA . SER A 1 304 ? 52.815 115.343 123.710 1.00 53.62 302 SER A CA 1
ATOM 2439 C C . SER A 1 304 ? 52.301 114.259 122.768 1.00 52.24 302 SER A C 1
ATOM 2440 O O . SER A 1 304 ? 51.101 114.159 122.507 1.00 53.10 302 SER A O 1
ATOM 2443 N N . LYS A 1 305 ? 53.225 113.459 122.238 1.00 58.47 303 LYS A N 1
ATOM 2444 C CA . LYS A 1 305 ? 52.952 112.526 121.149 1.00 50.74 303 LYS A CA 1
ATOM 2445 C C . LYS A 1 305 ? 53.229 111.093 121.583 1.00 46.45 303 LYS A C 1
ATOM 2446 O O . LYS A 1 305 ? 53.764 110.832 122.668 1.00 42.39 303 LYS A O 1
ATOM 2452 N N . GLU A 1 306 ? 52.878 110.169 120.688 1.00 44.61 304 GLU A N 1
ATOM 2453 C CA . GLU A 1 306 ? 52.877 108.732 120.922 1.00 37.15 304 GLU A CA 1
ATOM 2454 C C . GLU A 1 306 ? 54.013 108.057 120.156 1.00 39.81 304 GLU A C 1
ATOM 2455 O O . GLU A 1 306 ? 54.786 108.700 119.431 1.00 31.64 304 GLU A O 1
ATOM 2461 N N . GLY A 1 307 ? 54.113 106.731 120.351 1.00 34.82 305 GLY A N 1
ATOM 2462 C CA . GLY A 1 307 ? 55.056 105.895 119.645 1.00 31.22 305 GLY A CA 1
ATOM 2463 C C . GLY A 1 307 ? 56.379 105.620 120.342 1.00 34.04 305 GLY A C 1
ATOM 2464 O O . GLY A 1 307 ? 57.128 104.746 119.882 1.00 34.59 305 GLY A O 1
ATOM 2465 N N . LEU A 1 308 ? 56.711 106.328 121.421 1.00 32.55 306 LEU A N 1
ATOM 2466 C CA . LEU A 1 308 ? 58.001 106.156 122.077 1.00 31.89 306 LEU A CA 1
ATOM 2467 C C . LEU A 1 308 ? 57.854 105.470 123.438 1.00 35.50 306 LEU A C 1
ATOM 2468 O O . LEU A 1 308 ? 56.921 105.752 124.202 1.00 36.18 306 LEU A O 1
ATOM 2473 N N . PHE A 1 309 ? 58.785 104.569 123.723 1.00 27.58 307 PHE A N 1
ATOM 2474 C CA . PHE A 1 309 ? 59.003 103.966 125.035 1.00 26.05 307 PHE A CA 1
ATOM 2475 C C . PHE A 1 309 ? 60.293 104.564 125.601 1.00 31.63 307 PHE A C 1
ATOM 2476 O O . PHE A 1 309 ? 61.392 104.092 125.270 1.00 26.26 307 PHE A O 1
ATOM 2484 N N . LEU A 1 310 ? 60.164 105.608 126.432 1.00 28.26 308 LEU A N 1
ATOM 2485 C CA . LEU A 1 310 ? 61.318 106.269 127.046 1.00 31.43 308 LEU A CA 1
ATOM 2486 C C . LEU A 1 310 ? 61.850 105.493 128.238 1.00 32.30 308 LEU A C 1
ATOM 2487 O O . LEU A 1 310 ? 61.076 105.085 129.105 1.00 29.50 308 LEU A O 1
ATOM 2492 N N . ILE A 1 311 ? 63.174 105.363 128.338 1.00 29.50 309 ILE A N 1
ATOM 2493 C CA . ILE A 1 311 ? 63.797 104.804 129.544 1.00 29.45 309 ILE A CA 1
ATOM 2494 C C . ILE A 1 311 ? 64.935 105.708 129.993 1.00 30.91 309 ILE A C 1
ATOM 2495 O O . ILE A 1 311 ? 65.982 105.751 129.345 1.00 33.28 309 ILE A O 1
ATOM 2500 N N . GLY A 1 312 ? 64.755 106.394 131.114 1.00 34.15 310 GLY A N 1
ATOM 2501 C CA . GLY A 1 312 ? 65.829 107.209 131.653 1.00 41.10 310 GLY A CA 1
ATOM 2502 C C . GLY A 1 312 ? 66.515 106.671 132.904 1.00 43.57 310 GLY A C 1
ATOM 2503 O O . GLY A 1 312 ? 65.943 105.876 133.651 1.00 44.97 310 GLY A O 1
ATOM 2504 N N . THR A 1 313 ? 67.741 107.111 133.160 1.00 39.36 311 THR A N 1
ATOM 2505 C CA . THR A 1 313 ? 68.448 106.753 134.379 1.00 44.03 311 THR A CA 1
ATOM 2506 C C . THR A 1 313 ? 68.890 108.019 135.081 1.00 47.88 311 THR A C 1
ATOM 2507 O O . THR A 1 313 ? 69.278 108.994 134.430 1.00 52.41 311 THR A O 1
ATOM 2511 N N . THR A 1 314 ? 68.844 107.997 136.411 1.00 49.32 312 THR A N 1
ATOM 2512 C CA . THR A 1 314 ? 69.301 109.123 137.214 1.00 48.12 312 THR A CA 1
ATOM 2513 C C . THR A 1 314 ? 69.876 108.598 138.519 1.00 46.09 312 THR A C 1
ATOM 2514 O O . THR A 1 314 ? 69.458 107.554 139.022 1.00 41.57 312 THR A O 1
ATOM 2518 N N . ASN A 1 315 ? 70.881 109.310 139.035 1.00 55.53 313 ASN A N 1
ATOM 2519 C CA . ASN A 1 315 ? 71.335 109.107 140.408 1.00 54.83 313 ASN A CA 1
ATOM 2520 C C . ASN A 1 315 ? 70.637 110.038 141.380 1.00 58.87 313 ASN A C 1
ATOM 2521 O O . ASN A 1 315 ? 70.624 109.762 142.584 1.00 66.73 313 ASN A O 1
ATOM 2526 N N . TYR A 1 316 ? 70.023 111.103 140.871 1.00 54.40 314 TYR A N 1
ATOM 2527 C CA . TYR A 1 316 ? 69.355 112.125 141.668 1.00 62.69 314 TYR A CA 1
ATOM 2528 C C . TYR A 1 316 ? 67.890 112.184 141.259 1.00 64.31 314 TYR A C 1
ATOM 2529 O O . TYR A 1 316 ? 67.465 113.119 140.565 1.00 65.59 314 TYR A O 1
ATOM 2538 N N . PRO A 1 317 ? 67.091 111.204 141.678 1.00 60.48 315 PRO A N 1
ATOM 2539 C CA . PRO A 1 317 ? 65.659 111.244 141.354 1.00 67.75 315 PRO A CA 1
ATOM 2540 C C . PRO A 1 317 ? 65.012 112.536 141.801 1.00 75.44 315 PRO A C 1
ATOM 2541 O O . PRO A 1 317 ? 64.079 113.037 141.156 1.00 76.15 315 PRO A O 1
ATOM 2545 N N . GLU A 1 318 ? 65.524 113.096 142.901 1.00 78.46 316 GLU A N 1
ATOM 2546 C CA . GLU A 1 318 ? 65.149 114.408 143.422 1.00 78.95 316 GLU A CA 1
ATOM 2547 C C . GLU A 1 318 ? 65.017 115.473 142.337 1.00 80.02 316 GLU A C 1
ATOM 2548 O O . GLU A 1 318 ? 64.002 116.174 142.259 1.00 80.97 316 GLU A O 1
ATOM 2554 N N . GLU A 1 319 ? 66.041 115.600 141.480 1.00 78.09 317 GLU A N 1
ATOM 2555 C CA . GLU A 1 319 ? 66.154 116.728 140.550 1.00 76.48 317 GLU A CA 1
ATOM 2556 C C . GLU A 1 319 ? 65.429 116.536 139.221 1.00 78.71 317 GLU A C 1
ATOM 2557 O O . GLU A 1 319 ? 65.099 117.523 138.559 1.00 78.00 317 GLU A O 1
ATOM 2563 N N . ILE A 1 320 ? 65.192 115.299 138.797 1.00 80.48 318 ILE A N 1
ATOM 2564 C CA . ILE A 1 320 ? 64.603 115.068 137.478 1.00 80.28 318 ILE A CA 1
ATOM 2565 C C . ILE A 1 320 ? 63.113 115.348 137.503 1.00 83.15 318 ILE A C 1
ATOM 2566 O O . ILE A 1 320 ? 62.604 116.232 136.800 1.00 80.45 318 ILE A O 1
ATOM 2571 N N . ASP A 1 321 ? 62.396 114.564 138.301 1.00 81.42 319 ASP A N 1
ATOM 2572 C CA . ASP A 1 321 ? 60.944 114.551 138.386 1.00 85.58 319 ASP A CA 1
ATOM 2573 C C . ASP A 1 321 ? 60.573 115.158 139.728 1.00 89.32 319 ASP A C 1
ATOM 2574 O O . ASP A 1 321 ? 60.390 114.426 140.714 1.00 86.74 319 ASP A O 1
ATOM 2579 N N . PRO A 1 322 ? 60.474 116.497 139.828 1.00 89.73 320 PRO A N 1
ATOM 2580 C CA . PRO A 1 322 ? 60.236 117.129 141.132 1.00 85.24 320 PRO A CA 1
ATOM 2581 C C . PRO A 1 322 ? 59.021 116.577 141.863 1.00 89.60 320 PRO A C 1
ATOM 2582 O O . PRO A 1 322 ? 58.929 116.708 143.089 1.00 94.42 320 PRO A O 1
ATOM 2586 N N . GLY A 1 323 ? 58.103 115.929 141.147 1.00 83.75 321 GLY A N 1
ATOM 2587 C CA . GLY A 1 323 ? 56.944 115.345 141.792 1.00 85.96 321 GLY A CA 1
ATOM 2588 C C . GLY A 1 323 ? 57.190 114.000 142.453 1.00 89.16 321 GLY A C 1
ATOM 2589 O O . GLY A 1 323 ? 56.284 113.164 142.503 1.00 97.62 321 GLY A O 1
ATOM 2590 N N . LEU A 1 324 ? 58.392 113.775 142.975 1.00 84.93 322 LEU A N 1
ATOM 2591 C CA . LEU A 1 324 ? 58.744 112.474 143.543 1.00 86.69 322 LEU A CA 1
ATOM 2592 C C . LEU A 1 324 ? 58.994 112.562 145.059 1.00 90.35 322 LEU A C 1
ATOM 2593 O O . LEU A 1 324 ? 58.496 111.745 145.850 1.00 82.47 322 LEU A O 1
ATOM 2598 N N . GLY A 1 329 ? 54.900 112.923 140.508 1.00 72.79 327 GLY A N 1
ATOM 2599 C CA . GLY A 1 329 ? 55.693 112.125 139.587 1.00 74.49 327 GLY A CA 1
ATOM 2600 C C . GLY A 1 329 ? 55.155 112.167 138.169 1.00 69.73 327 GLY A C 1
ATOM 2601 O O . GLY A 1 329 ? 53.973 111.907 137.949 1.00 75.47 327 GLY A O 1
ATOM 2602 N N . ARG A 1 330 ? 56.011 112.486 137.197 1.00 63.17 328 ARG A N 1
ATOM 2603 C CA . ARG A 1 330 ? 55.537 112.733 135.844 1.00 69.53 328 ARG A CA 1
ATOM 2604 C C . ARG A 1 330 ? 55.969 111.688 134.820 1.00 68.35 328 ARG A C 1
ATOM 2605 O O . ARG A 1 330 ? 55.316 111.577 133.777 1.00 67.21 328 ARG A O 1
ATOM 2613 N N . PHE A 1 331 ? 57.029 110.919 135.082 1.00 67.36 329 PHE A N 1
ATOM 2614 C CA . PHE A 1 331 ? 57.199 109.647 134.385 1.00 58.98 329 PHE A CA 1
ATOM 2615 C C . PHE A 1 331 ? 56.114 108.677 134.841 1.00 51.35 329 PHE A C 1
ATOM 2616 O O . PHE A 1 331 ? 55.469 108.870 135.877 1.00 55.45 329 PHE A O 1
ATOM 2624 N N . ASP A 1 332 ? 55.917 107.608 134.071 1.00 39.81 330 ASP A N 1
ATOM 2625 C CA . ASP A 1 332 ? 54.838 106.694 134.416 1.00 41.74 330 ASP A CA 1
ATOM 2626 C C . ASP A 1 332 ? 55.179 105.900 135.677 1.00 40.46 330 ASP A C 1
ATOM 2627 O O . ASP A 1 332 ? 54.322 105.703 136.544 1.00 37.60 330 ASP A O 1
ATOM 2632 N N . ARG A 1 333 ? 56.421 105.443 135.795 1.00 33.85 331 ARG A N 1
ATOM 2633 C CA . ARG A 1 333 ? 56.885 104.708 136.956 1.00 39.68 331 ARG A CA 1
ATOM 2634 C C . ARG A 1 333 ? 58.373 104.982 137.143 1.00 45.43 331 ARG A C 1
ATOM 2635 O O . ARG A 1 333 ? 59.123 105.144 136.171 1.00 42.18 331 ARG A O 1
ATOM 2643 N N . ALA A 1 334 ? 58.791 105.030 138.407 1.00 46.03 332 ALA A N 1
ATOM 2644 C CA . ALA A 1 334 ? 60.193 105.158 138.785 1.00 40.75 332 ALA A CA 1
ATOM 2645 C C . ALA A 1 334 ? 60.582 103.927 139.592 1.00 41.77 332 ALA A C 1
ATOM 2646 O O . ALA A 1 334 ? 59.951 103.629 140.611 1.00 48.58 332 ALA A O 1
ATOM 2648 N N . TYR A 1 335 ? 61.606 103.216 139.143 1.00 35.19 333 TYR A N 1
ATOM 2649 C CA . TYR A 1 335 ? 62.045 101.979 139.770 1.00 35.03 333 TYR A CA 1
ATOM 2650 C C . TYR A 1 335 ? 63.428 102.174 140.375 1.00 44.35 333 TYR A C 1
ATOM 2651 O O . TYR A 1 335 ? 64.329 102.716 139.723 1.00 43.33 333 TYR A O 1
ATOM 2660 N N . GLU A 1 336 ? 63.596 101.719 141.613 1.00 46.21 334 GLU A N 1
ATOM 2661 C CA . GLU A 1 336 ? 64.876 101.791 142.304 1.00 44.92 334 GLU A CA 1
ATOM 2662 C C . GLU A 1 336 ? 65.718 100.568 141.958 1.00 41.02 334 GLU A C 1
ATOM 2663 O O . GLU A 1 336 ? 65.248 99.434 142.071 1.00 42.77 334 GLU A O 1
ATOM 2669 N N . ILE A 1 337 ? 66.944 100.795 141.507 1.00 37.47 335 ILE A N 1
ATOM 2670 C CA . ILE A 1 337 ? 67.891 99.716 141.267 1.00 41.49 335 ILE A CA 1
ATOM 2671 C C . ILE A 1 337 ? 68.907 99.768 142.387 1.00 43.74 335 ILE A C 1
ATOM 2672 O O . ILE A 1 337 ? 69.779 100.643 142.400 1.00 50.08 335 ILE A O 1
ATOM 2677 N N . GLY A 1 338 ? 68.820 98.827 143.318 1.00 41.80 336 GLY A N 1
ATOM 2678 C CA . GLY A 1 338 ? 69.780 98.726 144.392 1.00 41.43 336 GLY A CA 1
ATOM 2679 C C . GLY A 1 338 ? 70.989 97.900 144.009 1.00 40.37 336 GLY A C 1
ATOM 2680 O O . GLY A 1 338 ? 71.155 97.467 142.868 1.00 41.17 336 GLY A O 1
ATOM 2681 N N . LEU A 1 339 ? 71.852 97.679 144.997 1.00 44.13 337 LEU A N 1
ATOM 2682 C CA . LEU A 1 339 ? 72.975 96.793 144.784 1.00 40.60 337 LEU A CA 1
ATOM 2683 C C . LEU A 1 339 ? 72.477 95.351 144.731 1.00 38.90 337 LEU A C 1
ATOM 2684 O O . LEU A 1 339 ? 71.405 95.041 145.249 1.00 39.86 337 LEU A O 1
ATOM 2689 N N . PRO A 1 340 ? 73.213 94.457 144.079 1.00 40.16 338 PRO A N 1
ATOM 2690 C CA . PRO A 1 340 ? 72.703 93.095 143.911 1.00 40.74 338 PRO A CA 1
ATOM 2691 C C . PRO A 1 340 ? 72.775 92.313 145.208 1.00 42.90 338 PRO A C 1
ATOM 2692 O O . PRO A 1 340 ? 73.767 92.373 145.932 1.00 48.43 338 PRO A O 1
ATOM 2696 N N . ASP A 1 341 ? 71.713 91.566 145.487 1.00 49.97 339 ASP A N 1
ATOM 2697 C CA . ASP A 1 341 ? 71.723 90.590 146.565 1.00 46.11 339 ASP A CA 1
ATOM 2698 C C . ASP A 1 341 ? 72.457 89.331 146.090 1.00 47.20 339 ASP A C 1
ATOM 2699 O O . ASP A 1 341 ? 72.989 89.285 144.979 1.00 46.10 339 ASP A O 1
ATOM 2704 N N . GLU A 1 342 ? 72.439 88.270 146.905 1.00 47.73 340 GLU A N 1
ATOM 2705 C CA . GLU A 1 342 ? 73.299 87.115 146.648 1.00 46.51 340 GLU A CA 1
ATOM 2706 C C . GLU A 1 342 ? 72.944 86.403 145.339 1.00 48.62 340 GLU A C 1
ATOM 2707 O O . GLU A 1 342 ? 73.839 86.001 144.586 1.00 51.09 340 GLU A O 1
ATOM 2713 N N . GLU A 1 343 ? 71.653 86.222 145.045 1.00 52.10 341 GLU A N 1
ATOM 2714 C CA . GLU A 1 343 ? 71.301 85.475 143.836 1.00 53.80 341 GLU A CA 1
ATOM 2715 C C . GLU A 1 343 ? 71.628 86.273 142.577 1.00 53.06 341 GLU A C 1
ATOM 2716 O O . GLU A 1 343 ? 72.069 85.701 141.570 1.00 53.43 341 GLU A O 1
ATOM 2722 N N . LEU A 1 344 ? 71.431 87.597 142.618 1.00 45.81 342 LEU A N 1
ATOM 2723 C CA . LEU A 1 344 ? 71.820 88.434 141.488 1.00 47.51 342 LEU A CA 1
ATOM 2724 C C . LEU A 1 344 ? 73.331 88.413 141.279 1.00 49.23 342 LEU A C 1
ATOM 2725 O O . LEU A 1 344 ? 73.802 88.261 140.144 1.00 44.81 342 LEU A O 1
ATOM 2730 N N . ARG A 1 345 ? 74.106 88.535 142.365 1.00 47.23 343 ARG A N 1
ATOM 2731 C CA . ARG A 1 345 ? 75.561 88.442 142.265 1.00 46.16 343 ARG A CA 1
ATOM 2732 C C . ARG A 1 345 ? 75.988 87.146 141.607 1.00 49.70 343 ARG A C 1
ATOM 2733 O O . ARG A 1 345 ? 76.971 87.124 140.856 1.00 53.15 343 ARG A O 1
ATOM 2741 N N . LEU A 1 346 ? 75.245 86.071 141.861 1.00 48.74 344 LEU A N 1
ATOM 2742 C CA . LEU A 1 346 ? 75.577 84.750 141.349 1.00 51.09 344 LEU A CA 1
ATOM 2743 C C . LEU A 1 346 ? 75.212 84.610 139.868 1.00 54.62 344 LEU A C 1
ATOM 2744 O O . LEU A 1 346 ? 76.011 84.087 139.081 1.00 53.37 344 LEU A O 1
ATOM 2749 N N . GLU A 1 347 ? 74.024 85.080 139.464 1.00 51.24 345 GLU A N 1
ATOM 2750 C CA . GLU A 1 347 ? 73.713 85.181 138.038 1.00 50.89 345 GLU A CA 1
ATOM 2751 C C . GLU A 1 347 ? 74.783 85.976 137.306 1.00 49.97 345 GLU A C 1
ATOM 2752 O O . GLU A 1 347 ? 75.321 85.528 136.289 1.00 53.62 345 GLU A O 1
ATOM 2758 N N . TYR A 1 348 ? 75.114 87.162 137.826 1.00 50.23 346 TYR A N 1
ATOM 2759 C CA . TYR A 1 348 ? 76.163 87.979 137.224 1.00 50.87 346 TYR A CA 1
ATOM 2760 C C . TYR A 1 348 ? 77.439 87.178 136.987 1.00 58.68 346 TYR A C 1
ATOM 2761 O O . TYR A 1 348 ? 78.037 87.251 135.908 1.00 60.86 346 TYR A O 1
ATOM 2770 N N . MET A 1 349 ? 77.889 86.422 137.993 1.00 54.86 347 MET A N 1
ATOM 2771 C CA . MET A 1 349 ? 79.169 85.739 137.841 1.00 57.25 347 MET A CA 1
ATOM 2772 C C . MET A 1 349 ? 79.114 84.628 136.796 1.00 58.81 347 MET A C 1
ATOM 2773 O O . MET A 1 349 ? 80.130 84.344 136.149 1.00 62.14 347 MET A O 1
ATOM 2778 N N . LYS A 1 350 ? 77.962 83.987 136.602 1.00 57.51 348 LYS A N 1
ATOM 2779 C CA . LYS A 1 350 ? 77.893 82.990 135.535 1.00 65.44 348 LYS A CA 1
ATOM 2780 C C . LYS A 1 350 ? 77.840 83.654 134.164 1.00 63.43 348 LYS A C 1
ATOM 2781 O O . LYS A 1 350 ? 78.442 83.158 133.205 1.00 64.51 348 LYS A O 1
ATOM 2787 N N . MET A 1 351 ? 77.145 84.791 134.057 1.00 63.19 349 MET A N 1
ATOM 2788 C CA . MET A 1 351 ? 77.015 85.471 132.769 1.00 61.32 349 MET A CA 1
ATOM 2789 C C . MET A 1 351 ? 78.332 86.105 132.338 1.00 65.22 349 MET A C 1
ATOM 2790 O O . MET A 1 351 ? 78.667 86.094 131.148 1.00 68.93 349 MET A O 1
ATOM 2795 N N . ARG A 1 352 ? 79.101 86.651 133.290 1.00 64.46 350 ARG A N 1
ATOM 2796 C CA . ARG A 1 352 ? 80.343 87.339 132.946 1.00 68.52 350 ARG A CA 1
ATOM 2797 C C . ARG A 1 352 ? 81.499 86.376 132.689 1.00 65.93 350 ARG A C 1
ATOM 2798 O O . ARG A 1 352 ? 82.496 86.770 132.076 1.00 63.95 350 ARG A O 1
ATOM 2806 N N . GLY A 1 353 ? 81.373 85.116 133.089 1.00 68.09 351 GLY A N 1
ATOM 2807 C CA . GLY A 1 353 ? 82.409 84.144 132.800 1.00 65.68 351 GLY A CA 1
ATOM 2808 C C . GLY A 1 353 ? 83.366 83.828 133.936 1.00 72.06 351 GLY A C 1
ATOM 2809 O O . GLY A 1 353 ? 84.551 83.583 133.693 1.00 77.00 351 GLY A O 1
ATOM 2810 N N . PHE A 1 354 ? 82.892 83.832 135.184 1.00 68.07 352 PHE A N 1
ATOM 2811 C CA . PHE A 1 354 ? 83.743 83.319 136.254 1.00 69.55 352 PHE A CA 1
ATOM 2812 C C . PHE A 1 354 ? 83.904 81.813 136.145 1.00 73.63 352 PHE A C 1
ATOM 2813 O O . PHE A 1 354 ? 84.938 81.274 136.557 1.00 80.09 352 PHE A O 1
A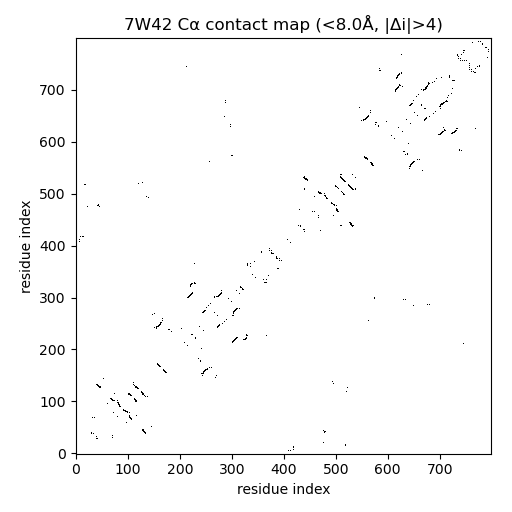TOM 2821 N N . GLY A 1 355 ? 82.899 81.121 135.596 1.00 70.71 353 GLY A N 1
ATOM 2822 C CA . GLY A 1 355 ? 82.947 79.673 135.463 1.00 73.81 353 GLY A CA 1
ATOM 2823 C C . GLY A 1 355 ? 84.099 79.180 134.618 1.00 78.52 353 GLY A C 1
ATOM 2824 O O . GLY A 1 355 ? 84.392 77.979 134.626 1.00 75.44 353 GLY A O 1
ATOM 2825 N N . ILE A 1 356 ? 84.749 80.085 133.879 1.00 77.93 354 ILE A N 1
ATOM 2826 C CA . ILE A 1 356 ? 85.986 79.757 133.175 1.00 77.19 354 ILE A CA 1
ATOM 2827 C C . ILE A 1 356 ? 86.997 79.140 134.136 1.00 80.48 354 ILE A C 1
ATOM 2828 O O . ILE A 1 356 ? 87.558 78.069 133.873 1.00 88.15 354 ILE A O 1
ATOM 2833 N N . PHE A 1 357 ? 87.237 79.800 135.272 1.00 80.82 355 PHE A N 1
ATOM 2834 C CA . PHE A 1 357 ? 88.348 79.443 136.149 1.00 83.79 355 PHE A CA 1
ATOM 2835 C C . PHE A 1 357 ? 87.929 79.024 137.558 1.00 84.96 355 PHE A C 1
ATOM 2836 O O . PHE A 1 357 ? 88.802 78.765 138.398 1.00 85.25 355 PHE A O 1
ATOM 2844 N N . LEU A 1 358 ? 86.634 78.932 137.846 1.00 82.47 356 LEU A N 1
ATOM 2845 C CA . LEU A 1 358 ? 86.179 78.533 139.168 1.00 82.60 356 LEU A CA 1
ATOM 2846 C C . LEU A 1 358 ? 85.194 77.381 139.054 1.00 80.84 356 LEU A C 1
ATOM 2847 O O . LEU A 1 358 ? 84.465 77.258 138.066 1.00 80.18 356 LEU A O 1
ATOM 2852 N N . SER A 1 359 ? 85.201 76.526 140.073 1.00 79.52 357 SER A N 1
ATOM 2853 C CA . SER A 1 359 ? 84.168 75.517 140.225 1.00 80.47 357 SER A CA 1
ATOM 2854 C C . SER A 1 359 ? 82.861 76.184 140.638 1.00 79.08 357 SER A C 1
ATOM 2855 O O . SER A 1 359 ? 82.831 77.342 141.056 1.00 79.86 357 SER A O 1
ATOM 2858 N N . GLU A 1 360 ? 81.767 75.429 140.523 1.00 75.16 358 GLU A N 1
ATOM 2859 C CA . GLU A 1 360 ? 80.468 75.935 140.954 1.00 76.29 358 GLU A CA 1
ATOM 2860 C C . GLU A 1 360 ? 80.481 76.283 142.434 1.00 77.50 358 GLU A C 1
ATOM 2861 O O . GLU A 1 360 ? 79.961 77.332 142.839 1.00 77.96 358 GLU A O 1
ATOM 2867 N N . GLY A 1 361 ? 81.082 75.422 143.256 1.00 74.77 359 GLY A N 1
ATOM 2868 C CA . GLY A 1 361 ? 81.247 75.759 144.658 1.00 70.69 359 GLY A CA 1
ATOM 2869 C C . GLY A 1 361 ? 81.982 77.068 144.851 1.00 76.02 359 GLY A C 1
ATOM 2870 O O . GLY A 1 361 ? 81.610 77.883 145.698 1.00 78.46 359 GLY A O 1
ATOM 2871 N N . GLU A 1 362 ? 83.024 77.299 144.050 1.00 75.20 360 GLU A N 1
ATOM 2872 C CA . GLU A 1 362 ? 83.766 78.553 144.152 1.00 73.09 360 GLU A CA 1
ATOM 2873 C C . GLU A 1 362 ? 82.902 79.752 143.756 1.00 73.62 360 GLU A C 1
ATOM 2874 O O . GLU A 1 362 ? 83.034 80.833 144.340 1.00 70.63 360 GLU A O 1
ATOM 2880 N N . ILE A 1 363 ? 82.010 79.581 142.769 1.00 76.47 361 ILE A N 1
ATOM 2881 C CA . ILE A 1 363 ? 81.114 80.670 142.361 1.00 71.98 361 ILE A CA 1
ATOM 2882 C C . ILE A 1 363 ? 80.113 80.971 143.459 1.00 67.76 361 ILE A C 1
ATOM 2883 O O . ILE A 1 363 ? 79.945 82.128 143.868 1.00 65.22 361 ILE A O 1
ATOM 2888 N N . LYS A 1 364 ? 79.394 79.934 143.896 1.00 67.36 362 LYS A N 1
ATOM 2889 C CA . LYS A 1 364 ? 78.451 80.058 145.000 1.00 67.46 362 LYS A CA 1
ATOM 2890 C C . LYS A 1 364 ? 79.091 80.760 146.192 1.00 65.36 362 LYS A C 1
ATOM 2891 O O . LYS A 1 364 ? 78.511 81.681 146.783 1.00 61.26 362 LYS A O 1
ATOM 2897 N N . ASN A 1 365 ? 80.307 80.340 146.540 1.00 64.87 363 ASN A N 1
ATOM 2898 C CA . ASN A 1 365 ? 81.038 80.962 147.633 1.00 61.93 363 ASN A CA 1
ATOM 2899 C C . ASN A 1 365 ? 81.326 82.421 147.334 1.00 61.96 363 ASN A C 1
ATOM 2900 O O . ASN A 1 365 ? 81.112 83.295 148.181 1.00 62.19 363 ASN A O 1
ATOM 2905 N N . ALA A 1 366 ? 81.813 82.706 146.124 1.00 64.87 364 ALA A N 1
ATOM 2906 C CA . ALA A 1 366 ? 82.190 84.073 145.787 1.00 58.95 364 ALA A CA 1
ATOM 2907 C C . ALA A 1 366 ? 80.972 84.993 145.747 1.00 57.90 364 ALA A C 1
ATOM 2908 O O . ALA A 1 366 ? 81.061 86.170 146.117 1.00 50.42 364 ALA A O 1
ATOM 2910 N N . ALA A 1 367 ? 79.824 84.475 145.310 1.00 59.64 365 ALA A N 1
ATOM 2911 C CA . ALA A 1 367 ? 78.590 85.244 145.428 1.00 57.13 365 ALA A CA 1
ATOM 2912 C C . ALA A 1 367 ? 78.289 85.554 146.889 1.00 62.48 365 ALA A C 1
ATOM 2913 O O . ALA A 1 367 ? 77.837 86.659 147.227 1.00 57.05 365 ALA A O 1
ATOM 2915 N N . LYS A 1 368 ? 78.562 84.584 147.772 1.00 65.43 366 LYS A N 1
ATOM 2916 C CA . LYS A 1 368 ? 78.256 84.725 149.189 1.00 59.71 366 LYS A CA 1
ATOM 2917 C C . LYS A 1 368 ? 79.164 85.748 149.866 1.00 59.27 366 LYS A C 1
ATOM 2918 O O . LYS A 1 368 ? 78.713 86.468 150.764 1.00 61.29 366 LYS A O 1
ATOM 2924 N N . LEU A 1 369 ? 80.431 85.838 149.449 1.00 53.63 367 LEU A N 1
ATOM 2925 C CA . LEU A 1 369 ? 81.388 86.743 150.079 1.00 51.32 367 LEU A CA 1
ATOM 2926 C C . LEU A 1 369 ? 81.334 88.161 149.541 1.00 56.28 367 LEU A C 1
ATOM 2927 O O . LEU A 1 369 ? 82.016 89.036 150.084 1.00 61.95 367 LEU A O 1
ATOM 2932 N N . THR A 1 370 ? 80.576 88.414 148.480 1.00 57.66 368 THR A N 1
ATOM 2933 C CA . THR A 1 370 ? 80.617 89.701 147.801 1.00 53.66 368 THR A CA 1
ATOM 2934 C C . THR A 1 370 ? 79.511 90.628 148.267 1.00 55.80 368 THR A C 1
ATOM 2935 O O . THR A 1 370 ? 79.023 91.452 147.485 1.00 56.12 368 THR A O 1
ATOM 2939 N N . GLU A 1 371 ? 79.101 90.502 149.525 1.00 50.24 369 GLU A N 1
ATOM 2940 C CA . GLU A 1 371 ? 78.073 91.384 150.053 1.00 52.69 369 GLU A CA 1
ATOM 2941 C C . GLU A 1 371 ? 78.499 92.840 149.892 1.00 50.62 369 GLU A C 1
ATOM 2942 O O . GLU A 1 371 ? 79.676 93.182 150.040 1.00 52.62 369 GLU A O 1
ATOM 2948 N N . GLY A 1 372 ? 77.539 93.694 149.544 1.00 49.11 370 GLY A N 1
ATOM 2949 C CA . GLY A 1 372 ? 77.814 95.094 149.312 1.00 44.89 370 GLY A CA 1
ATOM 2950 C C . GLY A 1 372 ? 78.547 95.406 148.025 1.00 48.83 370 GLY A C 1
ATOM 2951 O O . GLY A 1 372 ? 78.905 96.568 147.812 1.00 46.53 370 GLY A O 1
ATOM 2952 N N . PHE A 1 373 ? 78.783 94.416 147.162 1.00 48.64 371 PHE A N 1
ATOM 2953 C CA . PHE A 1 373 ? 79.510 94.635 145.917 1.00 49.06 371 PHE A CA 1
ATOM 2954 C C . PHE A 1 373 ? 78.594 95.215 144.838 1.00 48.29 371 PHE A C 1
ATOM 2955 O O . PHE A 1 373 ? 77.480 94.729 144.615 1.00 44.00 371 PHE A O 1
ATOM 2963 N N . SER A 1 374 ? 79.069 96.247 144.156 1.00 51.70 372 SER A N 1
ATOM 2964 C CA . SER A 1 374 ? 78.385 96.720 142.967 1.00 47.57 372 SER A CA 1
ATOM 2965 C C . SER A 1 374 ? 78.642 95.767 141.801 1.00 46.11 372 SER A C 1
ATOM 2966 O O . SER A 1 374 ? 79.479 94.860 141.865 1.00 44.46 372 SER A O 1
ATOM 2969 N N . PHE A 1 375 ? 77.884 95.963 140.725 1.00 54.43 373 PHE A N 1
ATOM 2970 C CA . PHE A 1 375 ? 78.143 95.192 139.514 1.00 57.52 373 PHE A CA 1
ATOM 2971 C C . PHE A 1 375 ? 79.500 95.553 138.923 1.00 53.93 373 PHE A C 1
ATOM 2972 O O . PHE A 1 375 ? 80.250 94.673 138.480 1.00 50.46 373 PHE A O 1
ATOM 2980 N N . ALA A 1 376 ? 79.827 96.847 138.920 1.00 55.73 374 ALA A N 1
ATOM 2981 C CA . ALA A 1 376 ? 81.151 97.290 138.498 1.00 53.69 374 ALA A CA 1
ATOM 2982 C C . ALA A 1 376 ? 82.247 96.605 139.308 1.00 55.86 374 ALA A C 1
ATOM 2983 O O . ALA A 1 376 ? 83.210 96.077 138.743 1.00 58.02 374 ALA A O 1
ATOM 2985 N N . GLN A 1 377 ? 82.115 96.599 140.640 1.00 55.81 375 GLN A N 1
ATOM 2986 C CA . GLN A 1 377 ? 83.128 95.957 141.471 1.00 54.67 375 GLN A CA 1
ATOM 2987 C C . GLN A 1 377 ? 83.234 94.469 141.164 1.00 52.39 375 GLN A C 1
ATOM 2988 O O . GLN A 1 377 ? 84.338 93.926 141.090 1.00 58.24 375 GLN A O 1
ATOM 2994 N N . LEU A 1 378 ? 82.109 93.788 140.969 1.00 51.19 376 LEU A N 1
ATOM 2995 C CA . LEU A 1 378 ? 82.203 92.395 140.552 1.00 55.11 376 LEU A CA 1
ATOM 2996 C C . LEU A 1 378 ? 82.907 92.275 139.207 1.00 59.30 376 LEU A C 1
ATOM 2997 O O . LEU A 1 378 ? 83.640 91.304 138.966 1.00 53.87 376 LEU A O 1
ATOM 3002 N N . GLY A 1 379 ? 82.703 93.263 138.329 1.00 58.77 377 GLY A N 1
ATOM 3003 C CA . GLY A 1 379 ? 83.440 93.299 137.077 1.00 59.65 377 GLY A CA 1
ATOM 3004 C C . GLY A 1 379 ? 84.932 93.499 137.282 1.00 65.00 377 GLY A C 1
ATOM 3005 O O . GLY A 1 379 ? 85.746 92.739 136.747 1.00 64.59 377 GLY A O 1
ATOM 3006 N N . GLU A 1 380 ? 85.312 94.533 138.054 1.00 60.84 378 GLU A N 1
ATOM 3007 C CA . GLU A 1 380 ? 86.726 94.767 138.350 1.00 61.08 378 GLU A CA 1
ATOM 3008 C C . GLU A 1 380 ? 87.349 93.571 139.057 1.00 59.40 378 GLU A C 1
ATOM 3009 O O . GLU A 1 380 ? 88.526 93.266 138.840 1.00 64.76 378 GLU A O 1
ATOM 3015 N N . LEU A 1 381 ? 86.572 92.872 139.888 1.00 62.80 379 LEU A N 1
ATOM 3016 C CA . LEU A 1 381 ? 87.033 91.608 140.457 1.00 62.07 379 LEU A CA 1
ATOM 3017 C C . LEU A 1 381 ? 87.328 90.597 139.363 1.00 65.70 379 LEU A C 1
ATOM 3018 O O . LEU A 1 381 ? 88.345 89.898 139.412 1.00 69.57 379 LEU A O 1
ATOM 3023 N N . TYR A 1 382 ? 86.447 90.512 138.364 1.00 66.82 380 TYR A N 1
ATOM 3024 C CA . TYR A 1 382 ? 86.609 89.529 137.297 1.00 68.75 380 TYR A CA 1
ATOM 3025 C C . TYR A 1 382 ? 87.913 89.738 136.527 1.00 70.37 380 TYR A C 1
ATOM 3026 O O . TYR A 1 382 ? 88.686 88.794 136.326 1.00 68.66 380 TYR A O 1
ATOM 3035 N N . VAL A 1 383 ? 88.172 90.973 136.085 1.00 67.48 381 VAL A N 1
ATOM 3036 C CA . VAL A 1 383 ? 89.381 91.252 135.314 1.00 69.08 381 VAL A CA 1
ATOM 3037 C C . VAL A 1 383 ? 90.629 90.947 136.142 1.00 75.07 381 VAL A C 1
ATOM 3038 O O . VAL A 1 383 ? 91.546 90.265 135.671 1.00 78.12 381 VAL A O 1
ATOM 3042 N N . SER A 1 384 ? 90.657 91.395 137.409 1.00 75.95 382 SER A N 1
ATOM 3043 C CA . SER A 1 384 ? 91.835 91.195 138.253 1.00 76.98 382 SER A CA 1
ATOM 3044 C C . SER A 1 384 ? 92.014 89.727 138.607 1.00 80.09 382 SER A C 1
ATOM 3045 O O . SER A 1 384 ? 93.146 89.242 138.726 1.00 85.94 382 SER A O 1
ATOM 3048 N N . SER A 1 385 ? 90.908 89.009 138.794 1.00 75.19 383 SER A N 1
ATOM 3049 C CA . SER A 1 385 ? 90.992 87.580 139.061 1.00 78.64 383 SER A CA 1
ATOM 3050 C C . SER A 1 385 ? 91.361 86.803 137.807 1.00 83.35 383 SER A C 1
ATOM 3051 O O . SER A 1 385 ? 91.883 85.682 137.899 1.00 82.47 383 SER A O 1
ATOM 3054 N N . ALA A 1 386 ? 91.098 87.380 136.630 1.00 78.65 384 ALA A N 1
ATOM 3055 C CA . ALA A 1 386 ? 91.354 86.671 135.380 1.00 80.43 384 ALA A CA 1
ATOM 3056 C C . ALA A 1 386 ? 92.842 86.627 135.071 1.00 85.77 384 ALA A C 1
ATOM 3057 O O . ALA A 1 386 ? 93.374 85.567 134.713 1.00 90.46 384 ALA A O 1
ATOM 3059 N N . LEU A 1 387 ? 93.519 87.780 135.182 1.00 84.10 385 LEU A N 1
ATOM 3060 C CA . LEU A 1 387 ? 94.961 87.850 134.976 1.00 83.47 385 LEU A CA 1
ATOM 3061 C C . LEU A 1 387 ? 95.676 86.801 135.801 1.00 90.07 385 LEU A C 1
ATOM 3062 O O . LEU A 1 387 ? 96.459 86.010 135.278 1.00 96.61 385 LEU A O 1
ATOM 3067 N N . GLN A 1 388 ? 95.430 86.809 137.109 1.00 90.74 386 GLN A N 1
ATOM 3068 C CA . GLN A 1 388 ? 96.077 85.862 138.007 1.00 93.56 386 GLN A CA 1
ATOM 3069 C C . GLN A 1 388 ? 95.941 84.428 137.504 1.00 93.27 386 GLN A C 1
ATOM 3070 O O . GLN A 1 388 ? 96.929 83.691 137.418 1.00 97.18 386 GLN A O 1
ATOM 3076 N N . TRP A 1 389 ? 94.722 84.015 137.161 1.00 90.19 387 TRP A N 1
ATOM 3077 C CA . TRP A 1 389 ? 94.537 82.675 136.614 1.00 91.17 387 TRP A CA 1
ATOM 3078 C C . TRP A 1 389 ? 95.246 82.525 135.276 1.00 91.68 387 TRP A C 1
ATOM 3079 O O . TRP A 1 389 ? 95.740 81.442 134.940 1.00 90.24 387 TRP A O 1
ATOM 3090 N N . HIS A 1 390 ? 95.301 83.606 134.498 1.00 93.10 388 HIS A N 1
ATOM 3091 C CA . HIS A 1 390 ? 95.990 83.609 133.212 1.00 95.33 388 HIS A CA 1
ATOM 3092 C C . HIS A 1 390 ? 97.481 83.906 133.347 1.00 95.24 388 HIS A C 1
ATOM 3093 O O . HIS A 1 390 ? 98.242 83.596 132.425 1.00 94.71 388 HIS A O 1
ATOM 3100 N N . GLN A 1 391 ? 97.912 84.506 134.460 1.00 96.61 389 GLN A N 1
ATOM 3101 C CA . GLN A 1 391 ? 99.321 84.779 134.735 1.00 97.03 389 GLN A CA 1
ATOM 3102 C C . GLN A 1 391 ? 99.947 83.716 135.628 1.00 99.78 389 GLN A C 1
ATOM 3103 O O . GLN A 1 391 ? 101.024 83.198 135.317 1.00 103.42 389 GLN A O 1
ATOM 3109 N N . GLU A 1 392 ? 99.285 83.380 136.733 1.00 98.16 390 GLU A N 1
ATOM 3110 C CA . GLU A 1 392 ? 99.862 82.536 137.771 1.00 100.93 390 GLU A CA 1
ATOM 3111 C C . GLU A 1 392 ? 99.241 81.148 137.839 1.00 100.19 390 GLU A C 1
ATOM 3112 O O . GLU A 1 392 ? 99.603 80.369 138.729 1.00 103.09 390 GLU A O 1
ATOM 3118 N N . GLY A 1 393 ? 98.314 80.817 136.939 1.00 94.58 391 GLY A N 1
ATOM 3119 C CA . GLY A 1 393 ? 97.558 79.582 137.052 1.00 95.67 391 GLY A CA 1
ATOM 3120 C C . GLY A 1 393 ? 96.704 79.521 138.308 1.00 98.94 391 GLY A C 1
ATOM 3121 O O . GLY A 1 393 ? 96.125 78.475 138.624 1.00 97.49 391 GLY A O 1
ATOM 3122 N N . ASN A 1 394 ? 96.597 80.659 139.008 1.00 101.40 392 ASN A N 1
ATOM 3123 C CA . ASN A 1 394 ? 96.000 80.777 140.338 1.00 100.35 392 ASN A CA 1
ATOM 3124 C C . ASN A 1 394 ? 95.089 81.993 140.372 1.00 100.52 392 ASN A C 1
ATOM 3125 O O . ASN A 1 394 ? 95.506 83.077 139.961 1.00 99.23 392 ASN A O 1
ATOM 3130 N N . HIS A 1 395 ? 93.865 81.834 140.886 1.00 103.59 393 HIS A N 1
ATOM 3131 C CA . HIS A 1 395 ? 92.907 82.940 140.910 1.00 100.22 393 HIS A CA 1
ATOM 3132 C C . HIS A 1 395 ? 92.895 83.687 142.242 1.00 106.07 393 HIS A C 1
ATOM 3133 O O . HIS A 1 395 ? 92.935 84.927 142.250 1.00 102.97 393 HIS A O 1
ATOM 3140 N N . HIS A 1 396 ? 92.853 82.957 143.366 1.00 102.63 394 HIS A N 1
ATOM 3141 C CA . HIS A 1 396 ? 92.892 83.541 144.712 1.00 105.70 394 HIS A CA 1
ATOM 3142 C C . HIS A 1 396 ? 91.744 84.524 144.943 1.00 102.01 394 HIS A C 1
ATOM 3143 O O . HIS A 1 396 ? 91.956 85.655 145.376 1.00 99.09 394 HIS A O 1
ATOM 3150 N N . ILE A 1 397 ? 90.512 84.080 144.677 1.00 99.26 395 ILE A N 1
ATOM 3151 C CA . ILE A 1 397 ? 89.370 84.987 144.801 1.00 97.11 395 ILE A CA 1
ATOM 3152 C C . ILE A 1 397 ? 89.138 85.386 146.261 1.00 93.82 395 ILE A C 1
ATOM 3153 O O . ILE A 1 397 ? 89.105 86.578 146.588 1.00 91.36 395 ILE A O 1
ATOM 3158 N N . GLU A 1 398 ? 89.029 84.408 147.171 1.00 95.12 396 GLU A N 1
ATOM 3159 C CA . GLU A 1 398 ? 88.850 84.738 148.597 1.00 95.13 396 GLU A CA 1
ATOM 3160 C C . GLU A 1 398 ? 89.885 85.750 149.084 1.00 92.05 396 GLU A C 1
ATOM 3161 O O . GLU A 1 398 ? 89.568 86.666 149.852 1.00 90.28 396 GLU A O 1
ATOM 3167 N N . THR A 1 399 ? 91.134 85.593 148.649 1.00 94.21 397 THR A N 1
ATOM 3168 C CA . THR A 1 399 ? 92.159 86.580 148.963 1.00 95.07 397 THR A CA 1
ATOM 3169 C C . THR A 1 399 ? 91.858 87.915 148.284 1.00 92.92 397 THR A C 1
ATOM 3170 O O . THR A 1 399 ? 92.031 88.978 148.893 1.00 93.29 397 THR A O 1
ATOM 3174 N N . MET A 1 400 ? 91.358 87.877 147.039 1.00 97.00 398 MET A N 1
ATOM 3175 C CA . MET A 1 400 ? 91.115 89.104 146.277 1.00 93.35 398 MET A CA 1
ATOM 3176 C C . MET A 1 400 ? 89.831 89.816 146.707 1.00 91.40 398 MET A C 1
ATOM 3177 O O . MET A 1 400 ? 89.784 91.052 146.690 1.00 88.96 398 MET A O 1
ATOM 3182 N N . VAL A 1 401 ? 88.772 89.084 147.086 1.00 90.87 399 VAL A N 1
ATOM 3183 C CA . VAL A 1 401 ? 87.587 89.767 147.612 1.00 88.46 399 VAL A CA 1
ATOM 3184 C C . VAL A 1 401 ? 87.937 90.463 148.923 1.00 91.47 399 VAL A C 1
ATOM 3185 O O . VAL A 1 401 ? 87.675 91.658 149.097 1.00 88.47 399 VAL A O 1
ATOM 3189 N N . LYS A 1 402 ? 88.586 89.731 149.847 1.00 96.95 400 LYS A N 1
ATOM 3190 C CA . LYS A 1 402 ? 89.023 90.321 151.118 1.00 96.01 400 LYS A CA 1
ATOM 3191 C C . LYS A 1 402 ? 89.992 91.474 150.909 1.00 95.05 400 LYS A C 1
ATOM 3192 O O . LYS A 1 402 ? 90.051 92.390 151.738 1.00 96.14 400 LYS A O 1
ATOM 3198 N N . ASP A 1 403 ? 90.779 91.444 149.832 1.00 89.19 401 ASP A N 1
ATOM 3199 C CA . ASP A 1 403 ? 91.691 92.558 149.632 1.00 94.86 401 ASP A CA 1
ATOM 3200 C C . ASP A 1 403 ? 90.978 93.732 148.980 1.00 97.57 401 ASP A C 1
ATOM 3201 O O . ASP A 1 403 ? 91.283 94.884 149.297 1.00 99.22 401 ASP A O 1
ATOM 3206 N N . MET A 1 404 ? 89.975 93.459 148.141 1.00 95.81 402 MET A N 1
ATOM 3207 C CA . MET A 1 404 ? 89.237 94.541 147.499 1.00 94.54 402 MET A CA 1
ATOM 3208 C C . MET A 1 404 ? 88.280 95.224 148.475 1.00 93.09 402 MET A C 1
ATOM 3209 O O . MET A 1 404 ? 88.043 96.434 148.375 1.00 88.43 402 MET A O 1
ATOM 3214 N N . THR A 1 405 ? 87.709 94.485 149.428 1.00 89.14 403 THR A N 1
ATOM 3215 C CA . THR A 1 405 ? 86.893 95.165 150.434 1.00 89.55 403 THR A CA 1
ATOM 3216 C C . THR A 1 405 ? 87.756 96.126 151.252 1.00 97.43 403 THR A C 1
ATOM 3217 O O . THR A 1 405 ? 87.414 97.307 151.408 1.00 97.76 403 THR A O 1
ATOM 3221 N N . GLY A 1 406 ? 88.897 95.645 151.766 1.00 95.67 404 GLY A N 1
ATOM 3222 C CA . GLY A 1 406 ? 89.746 96.472 152.582 1.00 89.51 404 GLY A CA 1
ATOM 3223 C C . GLY A 1 406 ? 90.427 97.630 151.864 1.00 95.50 404 GLY A C 1
ATOM 3224 O O . GLY A 1 406 ? 91.328 98.301 152.393 1.00 94.90 404 GLY A O 1
ATOM 3225 N N . ASN B 1 5 ? 77.724 171.891 77.469 1.00 67.91 3 ASN B N 1
ATOM 3226 C CA . ASN B 1 5 ? 78.623 171.034 76.700 1.00 70.85 3 ASN B CA 1
ATOM 3227 C C . ASN B 1 5 ? 79.872 170.643 77.508 1.00 71.99 3 ASN B C 1
ATOM 3228 O O . ASN B 1 5 ? 80.966 171.184 77.312 1.00 78.32 3 ASN B O 1
ATOM 3233 N N . ILE B 1 6 ? 79.690 169.689 78.409 1.00 70.91 4 ILE B N 1
ATOM 3234 C CA . ILE B 1 6 ? 80.782 169.050 79.140 1.00 61.64 4 ILE B CA 1
ATOM 3235 C C . ILE B 1 6 ? 81.041 167.695 78.486 1.00 65.83 4 ILE B C 1
ATOM 3236 O O . ILE B 1 6 ? 80.077 166.946 78.258 1.00 61.14 4 ILE B O 1
ATOM 3241 N N . PRO B 1 7 ? 82.299 167.346 78.157 1.00 60.51 5 PRO B N 1
ATOM 3242 C CA . PRO B 1 7 ? 82.542 166.148 77.335 1.00 50.21 5 PRO B CA 1
ATOM 3243 C C . PRO B 1 7 ? 82.093 164.871 78.033 1.00 49.23 5 PRO B C 1
ATOM 3244 O O . PRO B 1 7 ? 81.914 164.828 79.263 1.00 42.77 5 PRO B O 1
ATOM 3248 N N . PHE B 1 8 ? 81.933 163.812 77.228 1.00 41.23 6 PHE B N 1
ATOM 3249 C CA . PHE B 1 8 ? 81.711 162.466 77.747 1.00 36.63 6 PHE B CA 1
ATOM 3250 C C . PHE B 1 8 ? 82.915 161.587 77.444 1.00 35.21 6 PHE B C 1
ATOM 3251 O O . PHE B 1 8 ? 83.355 161.491 76.295 1.00 37.39 6 PHE B O 1
ATOM 3259 N N . ILE B 1 9 ? 83.453 160.976 78.499 1.00 34.67 7 ILE B N 1
ATOM 3260 C CA . ILE B 1 9 ? 84.547 160.015 78.391 1.00 30.60 7 ILE B CA 1
ATOM 3261 C C . ILE B 1 9 ? 84.146 158.865 77.474 1.00 32.00 7 ILE B C 1
ATOM 3262 O O . ILE B 1 9 ? 84.809 158.575 76.471 1.00 34.43 7 ILE B O 1
ATOM 3267 N N . TYR B 1 10 ? 83.040 158.210 77.805 1.00 31.19 8 TYR B N 1
ATOM 3268 C CA . TYR B 1 10 ? 82.516 157.069 77.060 1.00 33.44 8 TYR B CA 1
ATOM 3269 C C . TYR B 1 10 ? 81.777 157.529 75.813 1.00 37.05 8 TYR B C 1
ATOM 3270 O O . TYR B 1 10 ? 80.717 158.153 75.920 1.00 33.30 8 TYR B O 1
ATOM 3279 N N . GLN B 1 11 ? 82.294 157.162 74.636 1.00 39.12 9 GLN B N 1
ATOM 3280 C CA . GLN B 1 11 ? 81.699 157.571 73.376 1.00 36.40 9 GLN B CA 1
ATOM 3281 C C . GLN B 1 11 ? 81.180 156.427 72.515 1.00 43.14 9 GLN B C 1
ATOM 3282 O O . GLN B 1 11 ? 80.591 156.693 71.460 1.00 47.78 9 GLN B O 1
ATOM 3288 N N . TYR B 1 12 ? 81.381 155.177 72.912 1.00 41.88 10 TYR B N 1
ATOM 3289 C CA . TYR B 1 12 ? 80.800 154.061 72.173 1.00 51.69 10 TYR B CA 1
ATOM 3290 C C . TYR B 1 12 ? 79.296 154.246 72.048 1.00 47.72 10 TYR B C 1
ATOM 3291 O O . TYR B 1 12 ? 78.624 154.632 73.006 1.00 55.19 10 TYR B O 1
ATOM 3300 N N . GLU B 1 13 ? 78.755 153.992 70.864 1.00 56.96 11 GLU B N 1
ATOM 3301 C CA . GLU B 1 13 ? 77.306 153.993 70.697 1.00 63.65 11 GLU B CA 1
ATOM 3302 C C . GLU B 1 13 ? 76.812 152.561 70.563 1.00 62.94 11 GLU B C 1
ATOM 3303 O O . GLU B 1 13 ? 77.511 151.698 70.020 1.00 67.44 11 GLU B O 1
ATOM 3309 N N . GLU B 1 14 ? 75.610 152.316 71.064 1.00 68.07 12 GLU B N 1
ATOM 3310 C CA . GLU B 1 14 ? 75.094 150.970 71.262 1.00 72.93 12 GLU B CA 1
ATOM 3311 C C . GLU B 1 14 ? 74.241 150.546 70.069 1.00 72.77 12 GLU B C 1
ATOM 3312 O O . GLU B 1 14 ? 73.389 151.313 69.600 1.00 69.35 12 GLU B O 1
ATOM 3318 N N . LYS B 1 15 ? 74.488 149.337 69.568 1.00 67.37 13 LYS B N 1
ATOM 3319 C CA . LYS B 1 15 ? 73.567 148.753 68.606 1.00 70.84 13 LYS B CA 1
ATOM 3320 C C . LYS B 1 15 ? 72.243 148.429 69.296 1.00 72.98 13 LYS B C 1
ATOM 3321 O O . LYS B 1 15 ? 72.161 148.317 70.522 1.00 70.85 13 LYS B O 1
ATOM 3327 N N . GLU B 1 16 ? 71.189 148.283 68.492 1.00 69.87 14 GLU B N 1
ATOM 3328 C CA . GLU B 1 16 ? 69.853 148.236 69.073 1.00 65.06 14 GLU B CA 1
ATOM 3329 C C . GLU B 1 16 ? 69.620 146.987 69.915 1.00 66.21 14 GLU B C 1
ATOM 3330 O O . GLU B 1 16 ? 68.786 147.019 70.822 1.00 66.26 14 GLU B O 1
ATOM 3336 N N . ASN B 1 17 ? 70.321 145.884 69.656 1.00 63.98 15 ASN B N 1
ATOM 3337 C CA . ASN B 1 17 ? 70.042 144.691 70.452 1.00 66.85 15 ASN B CA 1
ATOM 3338 C C . ASN B 1 17 ? 70.834 144.656 71.755 1.00 64.53 15 ASN B C 1
ATOM 3339 O O . ASN B 1 17 ? 70.626 143.753 72.572 1.00 60.62 15 ASN B O 1
ATOM 3344 N N . GLU B 1 18 ? 71.697 145.640 71.990 1.00 61.10 16 GLU B N 1
ATOM 3345 C CA . GLU B 1 18 ? 72.310 145.805 73.298 1.00 59.34 16 GLU B CA 1
ATOM 3346 C C . GLU B 1 18 ? 71.369 146.426 74.327 1.00 57.69 16 GLU B C 1
ATOM 3347 O O . GLU B 1 18 ? 71.725 146.485 75.508 1.00 52.34 16 GLU B O 1
ATOM 3353 N N . ARG B 1 19 ? 70.195 146.911 73.931 1.00 51.23 17 ARG B N 1
ATOM 3354 C CA . ARG B 1 19 ? 69.282 147.429 74.934 1.00 46.40 17 ARG B CA 1
ATOM 3355 C C . ARG B 1 19 ? 68.402 146.338 75.539 1.00 49.34 17 ARG B C 1
ATOM 3356 O O . ARG B 1 19 ? 67.663 146.610 76.495 1.00 47.87 17 ARG B O 1
ATOM 3364 N N . ALA B 1 20 ? 68.502 145.106 75.049 1.00 50.85 18 ALA B N 1
ATOM 3365 C CA . ALA B 1 20 ? 67.683 144.025 75.581 1.00 50.39 18 ALA B CA 1
ATOM 3366 C C . ALA B 1 20 ? 67.961 143.815 77.062 1.00 47.55 18 ALA B C 1
ATOM 3367 O O . ALA B 1 20 ? 69.116 143.787 77.496 1.00 50.30 18 ALA B O 1
ATOM 3369 N N . ALA B 1 21 ? 66.889 143.657 77.837 1.00 41.95 19 ALA B N 1
ATOM 3370 C CA . ALA B 1 21 ? 66.993 143.483 79.279 1.00 40.63 19 ALA B CA 1
ATOM 3371 C C . ALA B 1 21 ? 67.058 142.001 79.647 1.00 39.15 19 ALA B C 1
ATOM 3372 O O . ALA B 1 21 ? 66.194 141.211 79.254 1.00 36.82 19 ALA B O 1
ATOM 3374 N N . ALA B 1 22 ? 68.078 141.647 80.427 1.00 39.40 20 ALA B N 1
ATOM 3375 C CA . ALA B 1 22 ? 68.335 140.266 80.814 1.00 37.42 20 ALA B CA 1
ATOM 3376 C C . ALA B 1 22 ? 67.127 139.613 81.479 1.00 40.85 20 ALA B C 1
ATOM 3377 O O . ALA B 1 22 ? 66.581 140.128 82.461 1.00 43.95 20 ALA B O 1
ATOM 3379 N N . GLY B 1 23 ? 66.736 138.446 80.967 1.00 42.14 21 GLY B N 1
ATOM 3380 C CA . GLY B 1 23 ? 65.687 137.664 81.578 1.00 33.77 21 GLY B CA 1
ATOM 3381 C C . GLY B 1 23 ? 64.286 138.118 81.261 1.00 39.53 21 GLY B C 1
ATOM 3382 O O . GLY B 1 23 ? 63.348 137.336 81.457 1.00 45.31 21 GLY B O 1
ATOM 3383 N N . TYR B 1 24 ? 64.111 139.345 80.742 1.00 38.74 22 TYR B N 1
ATOM 3384 C CA . TYR B 1 24 ? 62.769 139.842 80.435 1.00 37.99 22 TYR B CA 1
ATOM 3385 C C . TYR B 1 24 ? 62.168 139.140 79.228 1.00 31.83 22 TYR B C 1
ATOM 3386 O O . TYR B 1 24 ? 60.945 138.989 79.154 1.00 34.31 22 TYR B O 1
ATOM 3395 N N . GLY B 1 25 ? 63.004 138.710 78.279 1.00 40.64 23 GLY B N 1
ATOM 3396 C CA . GLY B 1 25 ? 62.493 138.016 77.105 1.00 38.21 23 GLY B CA 1
ATOM 3397 C C . GLY B 1 25 ? 61.739 136.750 77.460 1.00 38.78 23 GLY B C 1
ATOM 3398 O O . GLY B 1 25 ? 60.625 136.526 76.986 1.00 34.80 23 GLY B O 1
ATOM 3399 N N . THR B 1 26 ? 62.328 135.917 78.322 1.00 37.91 24 THR B N 1
ATOM 3400 C CA . THR B 1 26 ? 61.627 134.730 78.808 1.00 40.99 24 THR B CA 1
ATOM 3401 C C . THR B 1 26 ? 60.419 135.116 79.659 1.00 33.34 24 THR B C 1
ATOM 3402 O O . THR B 1 26 ? 59.304 134.619 79.451 1.00 31.34 24 THR B O 1
ATOM 3406 N N . PHE B 1 27 ? 60.626 136.016 80.618 1.00 34.60 25 PHE B N 1
ATOM 3407 C CA . PHE B 1 27 ? 59.577 136.327 81.578 1.00 27.49 25 PHE B CA 1
ATOM 3408 C C . PHE B 1 27 ? 58.348 136.929 80.906 1.00 30.84 25 PHE B C 1
ATOM 3409 O O . PHE B 1 27 ? 57.218 136.502 81.171 1.00 30.36 25 PHE B O 1
ATOM 3417 N N . GLY B 1 28 ? 58.543 137.924 80.033 1.00 28.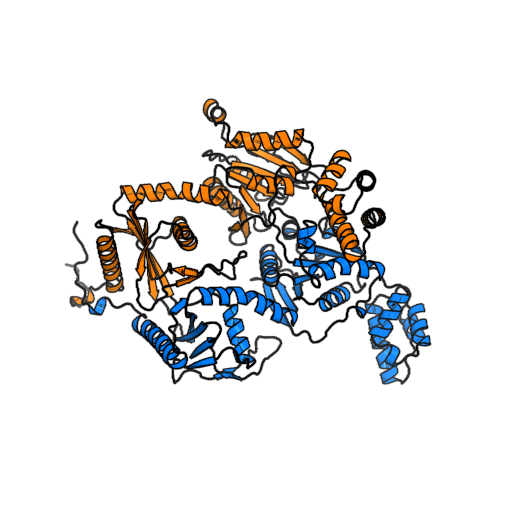72 26 GLY B N 1
ATOM 3418 C CA . GLY B 1 28 ? 57.405 138.580 79.412 1.00 24.53 26 GLY B CA 1
ATOM 3419 C C . GLY B 1 28 ? 56.651 137.675 78.460 1.00 26.80 26 GLY B C 1
ATOM 3420 O O . GLY B 1 28 ? 55.427 137.780 78.328 1.00 28.89 26 GLY B O 1
ATOM 3421 N N . TYR B 1 29 ? 57.372 136.789 77.767 1.00 26.37 27 TYR B N 1
ATOM 3422 C CA . TYR B 1 29 ? 56.713 135.803 76.917 1.00 29.08 27 TYR B CA 1
ATOM 3423 C C . TYR B 1 29 ? 55.803 134.910 77.751 1.00 32.72 27 TYR B C 1
ATOM 3424 O O . TYR B 1 29 ? 54.620 134.733 77.425 1.00 31.06 27 TYR B O 1
ATOM 3433 N N . LEU B 1 30 ? 56.331 134.388 78.870 1.00 26.53 28 LEU B N 1
ATOM 3434 C CA . LEU B 1 30 ? 55.533 133.553 79.760 1.00 26.28 28 LEU B CA 1
ATOM 3435 C C . LEU B 1 30 ? 54.284 134.287 80.257 1.00 31.20 28 LEU B C 1
ATOM 3436 O O . LEU B 1 30 ? 53.164 133.795 80.089 1.00 32.08 28 LEU B O 1
ATOM 3441 N N . ILE B 1 31 ? 54.452 135.471 80.860 1.00 29.42 29 ILE B N 1
ATOM 3442 C CA . ILE B 1 31 ? 53.301 136.259 81.308 1.00 26.53 29 ILE B CA 1
ATOM 3443 C C . ILE B 1 31 ? 52.282 136.397 80.186 1.00 30.41 29 ILE B C 1
ATOM 3444 O O . ILE B 1 31 ? 51.083 136.169 80.372 1.00 36.75 29 ILE B O 1
ATOM 3449 N N . THR B 1 32 ? 52.743 136.783 79.002 1.00 33.73 30 THR B N 1
ATOM 3450 C CA . THR B 1 32 ? 51.837 136.958 77.869 1.00 38.82 30 THR B CA 1
ATOM 3451 C C . THR B 1 32 ? 51.064 135.681 77.562 1.00 35.25 30 THR B C 1
ATOM 3452 O O . THR B 1 32 ? 49.838 135.711 77.400 1.00 34.62 30 THR B O 1
ATOM 3456 N N . ARG B 1 33 ? 51.769 134.547 77.485 1.00 34.29 31 ARG B N 1
ATOM 3457 C CA . ARG B 1 33 ? 51.108 133.265 77.240 1.00 33.07 31 ARG B CA 1
ATOM 3458 C C . ARG B 1 33 ? 50.162 132.877 78.371 1.00 32.24 31 ARG B C 1
ATOM 3459 O O . ARG B 1 33 ? 49.125 132.253 78.129 1.00 35.76 31 ARG B O 1
ATOM 3467 N N . ILE B 1 34 ? 50.490 133.229 79.611 1.00 29.25 32 ILE B N 1
ATOM 3468 C CA . ILE B 1 34 ? 49.580 132.900 80.707 1.00 31.10 32 ILE B CA 1
ATOM 3469 C C . ILE B 1 34 ? 48.312 133.732 80.598 1.00 34.77 32 ILE B C 1
ATOM 3470 O O . ILE B 1 34 ? 47.200 133.240 80.844 1.00 32.45 32 ILE B O 1
ATOM 3475 N N . GLU B 1 35 ? 48.453 134.993 80.179 1.00 32.66 33 GLU B N 1
ATOM 3476 C CA . GLU B 1 35 ? 47.281 135.837 79.978 1.00 32.67 33 GLU B CA 1
ATOM 3477 C C . GLU B 1 35 ? 46.402 135.316 78.838 1.00 35.23 33 GLU B C 1
ATOM 3478 O O . GLU B 1 35 ? 45.172 135.265 78.969 1.00 33.84 33 GLU B O 1
ATOM 3484 N N . GLU B 1 36 ? 47.014 134.915 77.718 1.00 33.25 34 GLU B N 1
ATOM 3485 C CA . GLU B 1 36 ? 46.242 134.379 76.597 1.00 35.79 34 GLU B CA 1
ATOM 3486 C C . GLU B 1 36 ? 45.565 133.067 76.958 1.00 37.25 34 GLU B C 1
ATOM 3487 O O . GLU B 1 36 ? 44.393 132.863 76.619 1.00 38.34 34 GLU B O 1
ATOM 3493 N N . THR B 1 37 ? 46.271 132.180 77.671 1.00 35.04 35 THR B N 1
ATOM 3494 C CA . THR B 1 37 ? 45.668 130.923 78.105 1.00 34.16 35 THR B CA 1
ATOM 3495 C C . THR B 1 37 ? 44.485 131.160 79.039 1.00 39.91 35 THR B C 1
ATOM 3496 O O . THR B 1 37 ? 43.420 130.547 78.882 1.00 39.16 35 THR B O 1
ATOM 3500 N N . LEU B 1 38 ? 44.658 132.045 80.027 1.00 36.82 36 LEU B N 1
ATOM 3501 C CA . LEU B 1 38 ? 43.552 132.352 80.928 1.00 35.90 36 LEU B CA 1
ATOM 3502 C C . LEU B 1 38 ? 42.392 132.955 80.162 1.00 36.08 36 LEU B C 1
ATOM 3503 O O . LEU B 1 38 ? 41.226 132.680 80.467 1.00 38.06 36 LEU B O 1
ATOM 3508 N N . TYR B 1 39 ? 42.690 133.759 79.142 1.00 38.62 37 TYR B N 1
ATOM 3509 C CA . TYR B 1 39 ? 41.622 134.323 78.325 1.00 39.13 37 TYR B CA 1
ATOM 3510 C C . TYR B 1 39 ? 40.906 133.244 77.515 1.00 40.85 37 TYR B C 1
ATOM 3511 O O . TYR B 1 39 ? 39.676 133.280 77.374 1.00 37.84 37 TYR B O 1
ATOM 3520 N N . ASP B 1 40 ? 41.658 132.285 76.963 1.00 39.26 38 ASP B N 1
ATOM 3521 C CA . ASP B 1 40 ? 41.040 131.255 76.131 1.00 40.97 38 ASP B CA 1
ATOM 3522 C C . ASP B 1 40 ? 40.054 130.399 76.914 1.00 44.99 38 ASP B C 1
ATOM 3523 O O . ASP B 1 40 ? 39.048 129.958 76.355 1.00 53.16 38 ASP B O 1
ATOM 3528 N N . GLN B 1 41 ? 40.311 130.154 78.195 1.00 41.77 39 GLN B N 1
ATOM 3529 C CA . GLN B 1 41 ? 39.424 129.306 78.979 1.00 41.66 39 GLN B CA 1
ATOM 3530 C C . GLN B 1 41 ? 38.293 130.065 79.657 1.00 46.19 39 GLN B C 1
ATOM 3531 O O . GLN B 1 41 ? 37.271 129.447 79.994 1.00 46.08 39 GLN B O 1
ATOM 3537 N N . TYR B 1 42 ? 38.445 131.372 79.894 1.00 39.70 40 TYR B N 1
ATOM 3538 C CA . TYR B 1 42 ? 37.433 132.088 80.657 1.00 39.97 40 TYR B CA 1
ATOM 3539 C C . TYR B 1 42 ? 36.931 133.366 80.001 1.00 41.80 40 TYR B C 1
ATOM 3540 O O . TYR B 1 42 ? 36.006 133.982 80.539 1.00 39.52 40 TYR B O 1
ATOM 3549 N N . GLY B 1 43 ? 37.514 133.798 78.886 1.00 42.51 41 GLY B N 1
ATOM 3550 C CA . GLY B 1 43 ? 36.999 134.967 78.206 1.00 38.43 41 GLY B CA 1
ATOM 3551 C C . GLY B 1 43 ? 37.081 136.251 78.990 1.00 39.86 41 GLY B C 1
ATOM 3552 O O . GLY B 1 43 ? 36.443 137.236 78.608 1.00 41.09 41 GLY B O 1
ATOM 3553 N N . VAL B 1 44 ? 37.861 136.277 80.075 1.00 43.54 42 VAL B N 1
ATOM 3554 C CA . VAL B 1 44 ? 38.133 137.500 80.826 1.00 40.24 42 VAL B CA 1
ATOM 3555 C C . VAL B 1 44 ? 39.631 137.788 80.804 1.00 40.88 42 VAL B C 1
ATOM 3556 O O . VAL B 1 44 ? 40.455 136.916 80.513 1.00 40.95 42 VAL B O 1
ATOM 3560 N N . PHE B 1 45 ? 39.977 139.037 81.111 1.00 40.07 43 PHE B N 1
ATOM 3561 C CA . PHE B 1 45 ? 41.351 139.518 81.008 1.00 39.00 43 PHE B CA 1
ATOM 3562 C C . PHE B 1 45 ? 42.013 139.537 82.378 1.00 39.83 43 PHE B C 1
ATOM 3563 O O . PHE B 1 45 ? 41.574 140.257 83.284 1.00 37.40 43 PHE B O 1
ATOM 3571 N N . TYR B 1 46 ? 43.074 138.756 82.520 1.00 36.60 44 TYR B N 1
ATOM 3572 C CA . TYR B 1 46 ? 43.845 138.699 83.744 1.00 33.02 44 TYR B CA 1
ATOM 3573 C C . TYR B 1 46 ? 45.119 139.496 83.558 1.00 35.72 44 TYR B C 1
ATOM 3574 O O . TYR B 1 46 ? 45.772 139.396 82.514 1.00 35.49 44 TYR B O 1
ATOM 3583 N N . GLU B 1 47 ? 45.496 140.256 84.581 1.00 35.59 45 GLU B N 1
ATOM 3584 C CA . GLU B 1 47 ? 46.807 140.895 84.585 1.00 34.57 45 GLU B CA 1
ATOM 3585 C C . GLU B 1 47 ? 47.524 140.653 85.914 1.00 34.16 45 GLU B C 1
ATOM 3586 O O . GLU B 1 47 ? 46.949 140.184 86.904 1.00 32.40 45 GLU B O 1
ATOM 3592 N N . LEU B 1 48 ? 48.794 141.026 85.911 1.00 29.84 46 LEU B N 1
ATOM 3593 C CA . LEU B 1 48 ? 49.704 140.798 87.015 1.00 26.51 46 LEU B CA 1
ATOM 3594 C C . LEU B 1 48 ? 49.458 141.800 88.138 1.00 34.79 46 LEU B C 1
ATOM 3595 O O . LEU B 1 48 ? 49.408 143.009 87.897 1.00 36.76 46 LEU B O 1
ATOM 3600 N N . TYR B 1 49 ? 49.304 141.302 89.369 1.00 33.05 47 TYR B N 1
ATOM 3601 C CA . TYR B 1 49 ? 49.312 142.150 90.550 1.00 28.77 47 TYR B CA 1
ATOM 3602 C C . TYR B 1 49 ? 50.541 141.932 91.413 1.00 26.22 47 TYR B C 1
ATOM 3603 O O . TYR B 1 49 ? 50.709 142.630 92.417 1.00 30.62 47 TYR B O 1
ATOM 3612 N N . ALA B 1 50 ? 51.376 140.963 91.071 1.00 27.23 48 ALA B N 1
ATOM 3613 C CA . ALA B 1 50 ? 52.584 140.645 91.821 1.00 26.02 48 ALA B CA 1
ATOM 3614 C C . ALA B 1 50 ? 53.409 139.694 90.976 1.00 29.63 48 ALA B C 1
ATOM 3615 O O . ALA B 1 50 ? 52.922 138.629 90.588 1.00 31.87 48 ALA B O 1
ATOM 3617 N N . SER B 1 51 ? 54.635 140.082 90.651 1.00 31.85 49 SER B N 1
ATOM 3618 C CA . SER B 1 51 ? 55.461 139.264 89.776 1.00 31.71 49 SER B CA 1
ATOM 3619 C C . SER B 1 51 ? 56.306 138.282 90.551 1.00 32.59 49 SER B C 1
ATOM 3620 O O . SER B 1 51 ? 56.790 137.305 89.964 1.00 36.10 49 SER B O 1
ATOM 3623 N N . ASP B 1 52 ? 56.511 138.526 91.845 1.00 30.83 50 ASP B N 1
ATOM 3624 C CA . ASP B 1 52 ? 57.114 137.523 92.718 1.00 31.57 50 ASP B CA 1
ATOM 3625 C C . ASP B 1 52 ? 56.614 137.762 94.127 1.00 32.73 50 ASP B C 1
ATOM 3626 O O . ASP B 1 52 ? 57.317 138.361 94.952 1.00 34.06 50 ASP B O 1
ATOM 3631 N N . ASP B 1 53 ? 55.388 137.317 94.379 1.00 29.85 51 ASP B N 1
ATOM 3632 C CA . ASP B 1 53 ? 54.654 137.622 95.598 1.00 31.56 51 ASP B CA 1
ATOM 3633 C C . ASP B 1 53 ? 55.409 137.128 96.839 1.00 33.00 51 ASP B C 1
ATOM 3634 O O . ASP B 1 53 ? 55.791 135.950 96.896 1.00 31.61 51 ASP B O 1
ATOM 3639 N N . PRO B 1 54 ? 55.691 137.990 97.821 1.00 33.77 52 PRO B N 1
ATOM 3640 C CA . PRO B 1 54 ? 56.317 137.499 99.060 1.00 34.66 52 PRO B CA 1
ATOM 3641 C C . PRO B 1 54 ? 55.321 136.993 100.088 1.00 34.85 52 PRO B C 1
ATOM 3642 O O . PRO B 1 54 ? 55.746 136.370 101.074 1.00 38.13 52 PRO B O 1
ATOM 3646 N N . ASN B 1 55 ? 54.024 137.244 99.910 1.00 31.90 53 ASN B N 1
ATOM 3647 C CA . ASN B 1 55 ? 53.043 136.729 100.858 1.00 32.50 53 ASN B CA 1
ATOM 3648 C C . ASN B 1 55 ? 52.930 135.225 100.700 1.00 34.83 53 ASN B C 1
ATOM 3649 O O . ASN B 1 55 ? 52.909 134.708 99.580 1.00 35.69 53 ASN B O 1
ATOM 3654 N N . THR B 1 56 ? 52.900 134.514 101.821 1.00 30.72 54 THR B N 1
ATOM 3655 C CA . THR B 1 56 ? 52.824 133.070 101.761 1.00 31.68 54 THR B CA 1
ATOM 3656 C C . THR B 1 56 ? 51.457 132.526 102.124 1.00 37.38 54 THR B C 1
ATOM 3657 O O . THR B 1 56 ? 51.141 131.396 101.737 1.00 38.82 54 THR B O 1
ATOM 3661 N N . GLU B 1 57 ? 50.637 133.302 102.828 1.00 36.49 55 GLU B N 1
ATOM 3662 C CA . GLU B 1 57 ? 49.439 132.743 103.441 1.00 37.40 55 GLU B CA 1
ATOM 3663 C C . GLU B 1 57 ? 48.466 132.228 102.392 1.00 34.56 55 GLU B C 1
ATOM 3664 O O . GLU B 1 57 ? 48.045 131.071 102.444 1.00 34.34 55 GLU B O 1
ATOM 3670 N N . TYR B 1 58 ? 48.078 133.076 101.433 1.00 34.55 56 TYR B N 1
ATOM 3671 C CA . TYR B 1 58 ? 47.092 132.608 100.462 1.00 34.47 56 TYR B CA 1
ATOM 3672 C C . TYR B 1 58 ? 47.719 131.664 99.448 1.00 34.06 56 TYR B C 1
ATOM 3673 O O . TYR B 1 58 ? 46.997 130.919 98.768 1.00 30.79 56 TYR B O 1
ATOM 3682 N N . TRP B 1 59 ? 49.049 131.669 99.352 1.00 32.61 57 TRP B N 1
ATOM 3683 C CA . TRP B 1 59 ? 49.728 130.663 98.554 1.00 32.19 57 TRP B CA 1
ATOM 3684 C C . TRP B 1 59 ? 49.647 129.298 99.227 1.00 34.46 57 TRP B C 1
ATOM 3685 O O . TRP B 1 59 ? 49.528 128.272 98.547 1.00 34.51 57 TRP B O 1
ATOM 3696 N N . GLU B 1 60 ? 49.686 129.261 100.554 1.00 30.77 58 GLU B N 1
ATOM 3697 C CA . GLU B 1 60 ? 49.556 127.992 101.234 1.00 31.87 58 GLU B CA 1
ATOM 3698 C C . GLU B 1 60 ? 48.113 127.529 101.271 1.00 34.04 58 GLU B C 1
ATOM 3699 O O . GLU B 1 60 ? 47.864 126.321 101.370 1.00 34.97 58 GLU B O 1
ATOM 3705 N N . LEU B 1 61 ? 47.165 128.459 101.125 1.00 30.09 59 LEU B N 1
ATOM 3706 C CA . LEU B 1 61 ? 45.770 128.088 100.926 1.00 30.97 59 LEU B CA 1
ATOM 3707 C C . LEU B 1 61 ? 45.563 127.441 99.567 1.00 31.79 59 LEU B C 1
ATOM 3708 O O . LEU B 1 61 ? 44.778 126.496 99.431 1.00 35.57 59 LEU B O 1
ATOM 3713 N N . LEU B 1 62 ? 46.248 127.953 98.549 1.00 28.22 60 LEU B N 1
ATOM 3714 C CA . LEU B 1 62 ? 46.185 127.362 97.224 1.00 28.85 60 LEU B CA 1
ATOM 3715 C C . LEU B 1 62 ? 46.668 125.914 97.233 1.00 32.00 60 LEU B C 1
ATOM 3716 O O . LEU B 1 62 ? 46.019 125.024 96.677 1.00 31.98 60 LEU B O 1
ATOM 3721 N N . VAL B 1 63 ? 47.837 125.673 97.824 1.00 31.98 61 VAL B N 1
ATOM 3722 C CA . VAL B 1 63 ? 48.367 124.325 97.936 1.00 25.43 61 VAL B CA 1
ATOM 3723 C C . VAL B 1 63 ? 47.380 123.430 98.678 1.00 32.93 61 VAL B C 1
ATOM 3724 O O . VAL B 1 63 ? 47.072 122.312 98.243 1.00 30.96 61 VAL B O 1
ATOM 3728 N N . GLU B 1 64 ? 46.872 123.903 99.818 1.00 31.86 62 GLU B N 1
ATOM 3729 C CA . GLU B 1 64 ? 45.956 123.076 100.589 1.00 34.13 62 GLU B CA 1
ATOM 3730 C C . GLU B 1 64 ? 44.663 122.863 99.825 1.00 32.92 62 GLU B C 1
ATOM 3731 O O . GLU B 1 64 ? 44.073 121.779 99.877 1.00 36.25 62 GLU B O 1
ATOM 3737 N N . ASP B 1 65 ? 44.219 123.873 99.081 1.00 32.37 63 ASP B N 1
ATOM 3738 C CA . ASP B 1 65 ? 43.017 123.690 98.276 1.00 33.38 63 ASP B CA 1
ATOM 3739 C C . ASP B 1 65 ? 43.235 122.622 97.218 1.00 33.98 63 ASP B C 1
ATOM 3740 O O . ASP B 1 65 ? 42.405 121.722 97.059 1.00 35.02 63 ASP B O 1
ATOM 3745 N N . VAL B 1 66 ? 44.358 122.705 96.490 1.00 33.35 64 VAL B N 1
ATOM 3746 C CA . VAL B 1 66 ? 44.682 121.707 95.477 1.00 29.19 64 VAL B CA 1
ATOM 3747 C C . VAL B 1 66 ? 44.855 120.330 96.119 1.00 35.23 64 VAL B C 1
ATOM 3748 O O . VAL B 1 66 ? 44.246 119.343 95.684 1.00 35.14 64 VAL B O 1
ATOM 3752 N N . ARG B 1 67 ? 45.682 120.250 97.172 1.00 33.53 65 ARG B N 1
ATOM 3753 C CA . ARG B 1 67 ? 45.963 118.981 97.839 1.00 32.55 65 ARG B CA 1
ATOM 3754 C C . ARG B 1 67 ? 44.686 118.265 98.258 1.00 40.19 65 ARG B C 1
ATOM 3755 O O . ARG B 1 67 ? 44.590 117.037 98.157 1.00 44.82 65 ARG B O 1
ATOM 3763 N N . SER B 1 68 ? 43.687 119.006 98.702 1.00 39.59 66 SER B N 1
ATOM 3764 C CA . SER B 1 68 ? 42.503 118.378 99.255 1.00 40.22 66 SER B CA 1
ATOM 3765 C C . SER B 1 68 ? 41.412 118.138 98.216 1.00 37.43 66 SER B C 1
ATOM 3766 O O . SER B 1 68 ? 40.315 117.708 98.579 1.00 42.43 66 SER B O 1
ATOM 3769 N N . GLY B 1 69 ? 41.681 118.374 96.938 1.00 37.44 67 GLY B N 1
ATOM 3770 C CA . GLY B 1 69 ? 40.659 118.124 95.942 1.00 33.03 67 GLY B CA 1
ATOM 3771 C C . GLY B 1 69 ? 39.508 119.101 95.960 1.00 38.05 67 GLY B C 1
ATOM 3772 O O . GLY B 1 69 ? 38.468 118.836 95.355 1.00 41.14 67 GLY B O 1
ATOM 3773 N N . SER B 1 70 ? 39.662 120.236 96.627 1.00 39.30 68 SER B N 1
ATOM 3774 C CA . SER B 1 70 ? 38.632 121.259 96.623 1.00 33.56 68 SER B CA 1
ATOM 3775 C C . SER B 1 70 ? 38.287 121.675 95.201 1.00 36.67 68 SER B C 1
ATOM 3776 O O . SER B 1 70 ? 39.111 121.530 94.294 1.00 39.74 68 SER B O 1
ATOM 3779 N N . LEU B 1 71 ? 37.069 122.195 95.012 1.00 44.81 69 LEU B N 1
ATOM 3780 C CA . LEU B 1 71 ? 36.524 122.445 93.676 1.00 41.94 69 LEU B CA 1
ATOM 3781 C C . LEU B 1 71 ? 37.218 123.617 92.999 1.00 46.29 69 LEU B C 1
ATOM 3782 O O . LEU B 1 71 ? 37.572 123.538 91.818 1.00 51.92 69 LEU B O 1
ATOM 3787 N N . GLU B 1 72 ? 37.352 124.810 93.746 1.00 48.03 70 GLU B N 1
ATOM 3788 C CA . GLU B 1 72 ? 38.347 125.717 93.203 1.00 39.77 70 GLU B CA 1
ATOM 3789 C C . GLU B 1 72 ? 39.663 125.466 93.922 1.00 42.20 70 GLU B C 1
ATOM 3790 O O . GLU B 1 72 ? 39.667 124.975 95.050 1.00 44.60 70 GLU B O 1
ATOM 3796 N N . PRO B 1 73 ? 40.819 125.744 93.322 1.00 40.71 71 PRO B N 1
ATOM 3797 C CA . PRO B 1 73 ? 41.052 126.380 92.038 1.00 37.41 71 PRO B CA 1
ATOM 3798 C C . PRO B 1 73 ? 40.954 125.363 90.932 1.00 37.26 71 PRO B C 1
ATOM 3799 O O . PRO B 1 73 ? 40.780 124.193 91.243 1.00 39.14 71 PRO B O 1
ATOM 3803 N N . GLU B 1 74 ? 41.086 125.791 89.684 1.00 33.69 72 GLU B N 1
ATOM 3804 C CA . GLU B 1 74 ? 41.084 124.903 88.539 1.00 35.88 72 GLU B CA 1
ATOM 3805 C C . GLU B 1 74 ? 42.469 124.933 87.915 1.00 36.05 72 GLU B C 1
ATOM 3806 O O . GLU B 1 74 ? 43.034 126.013 87.710 1.00 35.32 72 GLU B O 1
ATOM 3812 N N . HIS B 1 75 ? 43.023 123.759 87.638 1.00 32.47 73 HIS B N 1
ATOM 3813 C CA . HIS B 1 75 ? 44.301 123.702 86.951 1.00 28.96 73 HIS B CA 1
ATOM 3814 C C . HIS B 1 75 ? 44.108 124.157 85.518 1.00 31.72 73 HIS B C 1
ATOM 3815 O O . HIS B 1 75 ? 43.278 123.606 84.798 1.00 38.95 73 HIS B O 1
ATOM 3822 N N . VAL B 1 76 ? 44.862 125.165 85.103 1.00 33.36 74 VAL B N 1
ATOM 3823 C CA . VAL B 1 76 ? 44.661 125.815 83.818 1.00 32.02 74 VAL B CA 1
ATOM 3824 C C . VAL B 1 76 ? 45.675 125.344 82.792 1.00 35.53 74 VAL B C 1
ATOM 3825 O O . VAL B 1 76 ? 45.323 125.087 81.643 1.00 42.94 74 VAL B O 1
ATOM 3829 N N . ALA B 1 77 ? 46.938 125.252 83.179 1.00 31.24 75 ALA B N 1
ATOM 3830 C CA . ALA B 1 77 ? 47.970 124.853 82.240 1.00 32.18 75 ALA B CA 1
ATOM 3831 C C . ALA B 1 77 ? 49.212 124.465 83.018 1.00 30.43 75 ALA B C 1
ATOM 3832 O O . ALA B 1 77 ? 49.338 124.759 84.205 1.00 32.37 75 ALA B O 1
ATOM 3834 N N . TYR B 1 78 ? 50.104 123.774 82.333 1.00 31.24 76 TYR B N 1
ATOM 3835 C CA . TYR B 1 78 ? 51.473 123.574 82.758 1.00 28.81 76 TYR B CA 1
ATOM 3836 C C . TYR B 1 78 ? 52.343 124.593 82.042 1.00 31.71 76 TYR B C 1
ATOM 3837 O O . TYR B 1 78 ? 51.989 125.093 80.970 1.00 30.65 76 TYR B O 1
ATOM 3846 N N . ILE B 1 79 ? 53.482 124.908 82.646 1.00 30.15 77 ILE B N 1
ATOM 3847 C CA . ILE B 1 79 ? 54.329 125.945 82.086 1.00 32.63 77 ILE B CA 1
ATOM 3848 C C . ILE B 1 79 ? 55.357 125.296 81.172 1.00 32.87 77 ILE B C 1
ATOM 3849 O O . ILE B 1 79 ? 55.332 125.496 79.955 1.00 32.90 77 ILE B O 1
ATOM 3854 N N . PHE B 1 80 ? 56.248 124.500 81.728 1.00 29.63 78 PHE B N 1
ATOM 3855 C CA . PHE B 1 80 ? 57.234 123.802 80.922 1.00 32.24 78 PHE B CA 1
ATOM 3856 C C . PHE B 1 80 ? 56.774 122.366 80.715 1.00 30.57 78 PHE B C 1
ATOM 3857 O O . PHE B 1 80 ? 56.363 121.691 81.660 1.00 34.05 78 PHE B O 1
ATOM 3865 N N . GLU B 1 81 ? 56.843 121.912 79.473 1.00 33.85 79 GLU B N 1
ATOM 3866 C CA . GLU B 1 81 ? 56.420 120.565 79.133 1.00 31.65 79 GLU B CA 1
ATOM 3867 C C . GLU B 1 81 ? 57.224 119.503 79.878 1.00 32.66 79 GLU B C 1
ATOM 3868 O O . GLU B 1 81 ? 56.694 118.433 80.178 1.00 34.87 79 GLU B O 1
ATOM 3874 N N . LYS B 1 82 ? 58.479 119.786 80.238 1.00 36.48 80 LYS B N 1
ATOM 3875 C CA . LYS B 1 82 ? 59.363 118.772 80.811 1.00 30.66 80 LYS B CA 1
ATOM 3876 C C . LYS B 1 82 ? 59.742 119.032 82.256 1.00 31.70 80 LYS B C 1
ATOM 3877 O O . LYS B 1 82 ? 60.626 118.351 82.778 1.00 38.92 80 LYS B O 1
ATOM 3883 N N . LEU B 1 83 ? 59.119 119.997 82.915 1.00 31.59 81 LEU B N 1
ATOM 3884 C CA . LEU B 1 83 ? 59.254 120.079 84.357 1.00 35.44 81 LEU B CA 1
ATOM 3885 C C . LEU B 1 83 ? 58.089 119.307 85.000 1.00 31.74 81 LEU B C 1
ATOM 3886 O O . LEU B 1 83 ? 57.260 118.712 84.311 1.00 30.25 81 LEU B O 1
ATOM 3891 N N . GLU B 1 84 ? 58.033 119.277 86.329 1.00 31.84 82 GLU B N 1
ATOM 3892 C CA . GLU B 1 84 ? 57.116 118.352 86.991 1.00 32.85 82 GLU B CA 1
ATOM 3893 C C . GLU B 1 84 ? 55.662 118.716 86.704 1.00 34.98 82 GLU B C 1
ATOM 3894 O O . GLU B 1 84 ? 55.297 119.894 86.590 1.00 32.87 82 GLU B O 1
ATOM 3900 N N . LYS B 1 85 ? 54.841 117.681 86.530 1.00 33.23 83 LYS B N 1
ATOM 3901 C CA . LYS B 1 85 ? 53.401 117.826 86.427 1.00 33.15 83 LYS B CA 1
ATOM 3902 C C . LYS B 1 85 ? 52.703 117.349 87.675 1.00 31.46 83 LYS B C 1
ATOM 3903 O O . LYS B 1 85 ? 51.514 117.626 87.856 1.00 32.20 83 LYS B O 1
ATOM 3909 N N . LYS B 1 86 ? 53.413 116.651 88.540 1.00 31.03 84 LYS B N 1
ATOM 3910 C CA . LYS B 1 86 ? 52.833 116.110 89.746 1.00 30.46 84 LYS B CA 1
ATOM 3911 C C . LYS B 1 86 ? 53.798 116.387 90.872 1.00 34.21 84 LYS B C 1
ATOM 3912 O O . LYS B 1 86 ? 55.001 116.584 90.666 1.00 36.41 84 LYS B O 1
ATOM 3918 N N . THR B 1 87 ? 53.264 116.392 92.069 1.00 27.16 85 THR B N 1
ATOM 3919 C CA . THR B 1 87 ? 54.102 116.552 93.226 1.00 28.18 85 THR B CA 1
ATOM 3920 C C . THR B 1 87 ? 53.460 115.710 94.316 1.00 35.80 85 THR B C 1
ATOM 3921 O O . THR B 1 87 ? 52.469 115.002 94.075 1.00 32.70 85 THR B O 1
ATOM 3925 N N . PHE B 1 88 ? 54.044 115.751 95.507 1.00 30.16 86 PHE B N 1
ATOM 3926 C CA . PHE B 1 88 ? 53.416 115.063 96.614 1.00 33.91 86 PHE B CA 1
ATOM 3927 C C . PHE B 1 88 ? 53.785 115.796 97.883 1.00 36.18 86 PHE B C 1
ATOM 3928 O O . PHE B 1 88 ? 54.859 116.387 97.993 1.00 32.67 86 PHE B O 1
ATOM 3936 N N . ALA B 1 89 ? 52.859 115.764 98.831 1.00 37.63 87 ALA B N 1
ATOM 3937 C CA . ALA B 1 89 ? 52.968 116.627 99.986 1.00 45.27 87 ALA B CA 1
ATOM 3938 C C . ALA B 1 89 ? 54.029 116.148 100.962 1.00 43.83 87 ALA B C 1
ATOM 3939 O O . ALA B 1 89 ? 54.426 116.921 101.833 1.00 51.20 87 ALA B O 1
ATOM 3941 N N . TYR B 1 90 ? 54.508 114.912 100.805 1.00 41.79 88 TYR B N 1
ATOM 3942 C CA . TYR B 1 90 ? 55.371 114.216 101.756 1.00 46.02 88 TYR B CA 1
ATOM 3943 C C . TYR B 1 90 ? 56.663 114.952 102.043 1.00 50.73 88 TYR B C 1
ATOM 3944 O O . TYR B 1 90 ? 57.544 115.022 101.180 1.00 52.59 88 TYR B O 1
ATOM 3953 N N . ASP B 1 91 ? 56.779 115.467 103.264 1.00 51.68 89 ASP B N 1
ATOM 3954 C CA . ASP B 1 91 ? 57.959 116.176 103.734 1.00 57.76 89 ASP B CA 1
ATOM 3955 C C . ASP B 1 91 ? 58.461 115.473 104.990 1.00 61.42 89 ASP B C 1
ATOM 3956 O O . ASP B 1 91 ? 57.788 115.488 106.028 1.00 57.72 89 ASP B O 1
ATOM 3961 N N . GLU B 1 92 ? 59.647 114.860 104.889 1.00 59.69 90 GLU B N 1
ATOM 3962 C CA . GLU B 1 92 ? 60.182 114.048 105.978 1.00 62.33 90 GLU B CA 1
ATOM 3963 C C . GLU B 1 92 ? 60.538 114.881 107.202 1.00 63.72 90 GLU B C 1
ATOM 3964 O O . GLU B 1 92 ? 60.650 114.328 108.304 1.00 57.38 90 GLU B O 1
ATOM 3970 N N . ASP B 1 93 ? 60.729 116.190 107.028 1.00 67.47 91 ASP B N 1
ATOM 3971 C CA . ASP B 1 93 ? 61.028 117.103 108.121 1.00 71.57 91 ASP B CA 1
ATOM 3972 C C . ASP B 1 93 ? 59.769 117.668 108.770 1.00 74.78 91 ASP B C 1
ATOM 3973 O O . ASP B 1 93 ? 59.841 118.689 109.465 1.00 74.41 91 ASP B O 1
ATOM 3978 N N . GLU B 1 94 ? 58.622 117.022 108.547 1.00 77.22 92 GLU B N 1
ATOM 3979 C CA . GLU B 1 94 ? 57.334 117.398 109.112 1.00 75.42 92 GLU B CA 1
ATOM 3980 C C . GLU B 1 94 ? 56.813 116.239 109.961 1.00 72.74 92 GLU B C 1
ATOM 3981 O O . GLU B 1 94 ? 56.956 115.073 109.581 1.00 73.11 92 GLU B O 1
ATOM 3987 N N . LYS B 1 95 ? 56.220 116.549 111.119 1.00 71.21 93 LYS B N 1
ATOM 3988 C CA . LYS B 1 95 ? 55.829 115.486 112.046 1.00 74.29 93 LYS B CA 1
ATOM 3989 C C . LYS B 1 95 ? 54.669 114.650 111.495 1.00 76.12 93 LYS B C 1
ATOM 3990 O O . LYS B 1 95 ? 54.621 113.434 111.711 1.00 70.82 93 LYS B O 1
ATOM 3996 N N . GLU B 1 96 ? 53.721 115.287 110.788 1.00 81.91 94 GLU B N 1
ATOM 3997 C CA . GLU B 1 96 ? 52.600 114.611 110.151 1.00 79.82 94 GLU B CA 1
ATOM 3998 C C . GLU B 1 96 ? 52.932 114.308 108.700 1.00 71.98 94 GLU B C 1
ATOM 3999 O O . GLU B 1 96 ? 52.863 115.217 107.865 1.00 74.78 94 GLU B O 1
ATOM 4005 N N . PRO B 1 97 ? 53.288 113.071 108.345 1.00 64.90 95 PRO B N 1
ATOM 4006 C CA . PRO B 1 97 ? 53.584 112.783 106.936 1.00 67.44 95 PRO B CA 1
ATOM 4007 C C . PRO B 1 97 ? 52.303 112.773 106.125 1.00 63.34 95 PRO B C 1
ATOM 4008 O O . PRO B 1 97 ? 51.346 112.066 106.452 1.00 63.50 95 PRO B O 1
ATOM 4012 N N . ASP B 1 98 ? 52.286 113.593 105.081 1.00 58.67 96 ASP B N 1
ATOM 4013 C CA . ASP B 1 98 ? 51.175 113.689 104.145 1.00 52.05 96 ASP B CA 1
ATOM 4014 C C . ASP B 1 98 ? 51.629 113.013 102.867 1.00 45.72 96 ASP B C 1
ATOM 4015 O O . ASP B 1 98 ? 52.612 113.442 102.267 1.00 45.11 96 ASP B O 1
ATOM 4020 N N . TYR B 1 99 ? 50.939 111.961 102.467 1.00 38.55 97 TYR B N 1
ATOM 4021 C CA . TYR B 1 99 ? 51.336 111.202 101.296 1.00 41.70 97 TYR B CA 1
ATOM 4022 C C . TYR B 1 99 ? 50.522 111.549 100.048 1.00 38.55 97 TYR B C 1
ATOM 4023 O O . TYR B 1 99 ? 50.662 110.873 99.030 1.00 36.80 97 TYR B O 1
ATOM 4032 N N . THR B 1 100 ? 49.669 112.572 100.107 1.00 37.07 98 THR B N 1
ATOM 4033 C CA . THR B 1 100 ? 48.812 112.909 98.974 1.00 33.55 98 THR B CA 1
ATOM 4034 C C . THR B 1 100 ? 49.636 113.288 97.744 1.00 35.74 98 THR B C 1
ATOM 4035 O O . THR B 1 100 ? 50.529 114.139 97.812 1.00 31.91 98 THR B O 1
ATOM 4039 N N . VAL B 1 101 ? 49.312 112.662 96.609 1.00 34.12 99 VAL B N 1
ATOM 4040 C CA . VAL B 1 101 ? 49.854 113.044 95.317 1.00 29.40 99 VAL B CA 1
ATOM 4041 C C . VAL B 1 101 ? 48.816 113.899 94.613 1.00 32.83 99 VAL B C 1
ATOM 4042 O O . VAL B 1 101 ? 47.613 113.631 94.708 1.00 35.97 99 VAL B O 1
ATOM 4046 N N . HIS B 1 102 ? 49.267 114.963 93.950 1.00 31.43 100 HIS B N 1
ATOM 4047 C CA . HIS B 1 102 ? 48.347 115.867 93.271 1.00 30.34 100 HIS B CA 1
ATOM 4048 C C . HIS B 1 102 ? 49.110 116.612 92.189 1.00 30.08 100 HIS B C 1
ATOM 4049 O O . HIS B 1 102 ? 50.320 116.459 92.048 1.00 28.01 100 HIS B O 1
ATOM 4056 N N . LYS B 1 103 ? 48.378 117.406 91.412 1.00 30.35 101 LYS B N 1
ATOM 4057 C CA . LYS B 1 103 ? 49.004 118.204 90.370 1.00 29.32 101 LYS B CA 1
ATOM 4058 C C . LYS B 1 103 ? 50.034 119.156 90.971 1.00 29.77 101 LYS B C 1
ATOM 4059 O O . LYS B 1 103 ? 49.850 119.695 92.061 1.00 27.99 101 LYS B O 1
ATOM 4065 N N . SER B 1 104 ? 51.119 119.381 90.234 1.00 29.54 102 SER B N 1
ATOM 4066 C CA . SER B 1 104 ? 52.194 120.226 90.727 1.00 27.51 102 SER B CA 1
ATOM 4067 C C . SER B 1 104 ? 51.731 121.670 90.905 1.00 28.61 102 SER B C 1
ATOM 4068 O O . SER B 1 104 ? 50.868 122.163 90.172 1.00 27.92 102 SER B O 1
ATOM 4071 N N . ILE B 1 105 ? 52.313 122.345 91.904 1.00 24.47 103 ILE B N 1
ATOM 4072 C CA . ILE B 1 105 ? 52.149 123.785 92.079 1.00 27.74 103 ILE B CA 1
ATOM 4073 C C . ILE B 1 105 ? 53.215 124.541 91.294 1.00 31.81 103 ILE B C 1
ATOM 4074 O O . ILE B 1 105 ? 52.900 125.299 90.360 1.00 28.97 103 ILE B O 1
ATOM 4079 N N . ARG B 1 106 ? 54.485 124.354 91.658 1.00 29.08 104 ARG B N 1
ATOM 4080 C CA . ARG B 1 106 ? 55.534 124.749 90.732 1.00 28.76 104 ARG B CA 1
ATOM 4081 C C . ARG B 1 106 ? 55.233 124.183 89.347 1.00 34.81 104 ARG B C 1
ATOM 4082 O O . ARG B 1 106 ? 54.813 123.027 89.207 1.00 32.17 104 ARG B O 1
ATOM 4090 N N . ASN B 1 107 ? 55.396 125.028 88.332 1.00 32.72 105 ASN B N 1
ATOM 4091 C CA . ASN B 1 107 ? 55.209 124.682 86.934 1.00 26.54 105 ASN B CA 1
ATOM 4092 C C . ASN B 1 107 ? 53.746 124.604 86.539 1.00 29.88 105 ASN B C 1
ATOM 4093 O O . ASN B 1 107 ? 53.426 123.991 85.506 1.00 25.84 105 ASN B O 1
ATOM 4098 N N . SER B 1 108 ? 52.837 125.227 87.299 1.00 29.16 106 SER B N 1
ATOM 4099 C CA . SER B 1 108 ? 51.425 125.212 86.936 1.00 26.63 106 SER B CA 1
ATOM 4100 C C . SER B 1 108 ? 50.800 126.593 87.039 1.00 28.76 106 SER B C 1
ATOM 4101 O O . SER B 1 108 ? 51.325 127.496 87.695 1.00 31.31 106 SER B O 1
ATOM 4104 N N . VAL B 1 109 ? 49.651 126.726 86.380 1.00 29.68 107 VAL B N 1
ATOM 4105 C CA . VAL B 1 109 ? 48.780 127.888 86.477 1.00 27.09 107 VAL B CA 1
ATOM 4106 C C . VAL B 1 109 ? 47.470 127.419 87.088 1.00 29.40 107 VAL B C 1
ATOM 4107 O O . VAL B 1 109 ? 46.920 126.400 86.661 1.00 32.02 107 VAL B O 1
ATOM 4111 N N . TYR B 1 110 ? 46.972 128.147 88.076 1.00 25.54 108 TYR B N 1
ATOM 4112 C CA . TYR B 1 110 ? 45.677 127.850 88.672 1.00 27.75 108 TYR B CA 1
ATOM 4113 C C . TYR B 1 110 ? 44.799 129.088 88.648 1.00 25.95 108 TYR B C 1
ATOM 4114 O O . TYR B 1 110 ? 45.283 130.208 88.774 1.00 27.50 108 TYR B O 1
ATOM 4123 N N . ALA B 1 111 ? 43.502 128.880 88.525 1.00 24.36 109 ALA B N 1
ATOM 4124 C CA . ALA B 1 111 ? 42.576 129.991 88.604 1.00 27.66 109 ALA B CA 1
ATOM 4125 C C . ALA B 1 111 ? 41.459 129.636 89.570 1.00 31.09 109 ALA B C 1
ATOM 4126 O O . ALA B 1 111 ? 41.051 128.479 89.656 1.00 35.04 109 ALA B O 1
ATOM 4128 N N . TYR B 1 112 ? 41.027 130.622 90.336 1.00 33.18 110 TYR B N 1
ATOM 4129 C CA . TYR B 1 112 ? 39.765 130.624 91.063 1.00 37.16 110 TYR B CA 1
ATOM 4130 C C . TYR B 1 112 ? 38.767 131.397 90.213 1.00 38.13 110 TYR B C 1
ATOM 4131 O O . TYR B 1 112 ? 38.660 132.622 90.365 1.00 33.84 110 TYR B O 1
ATOM 4140 N N . PRO B 1 113 ? 38.044 130.735 89.298 1.00 37.04 111 PRO B N 1
ATOM 4141 C CA . PRO B 1 113 ? 37.196 131.487 88.351 1.00 39.61 111 PRO B CA 1
ATOM 4142 C C . PRO B 1 113 ? 36.169 132.381 89.020 1.00 38.26 111 PRO B C 1
ATOM 4143 O O . PRO B 1 113 ? 35.962 133.508 88.561 1.00 36.12 111 PRO B O 1
ATOM 4147 N N . GLU B 1 114 ? 35.533 131.919 90.103 1.00 40.78 112 GLU B N 1
ATOM 4148 C CA . GLU B 1 114 ? 34.500 132.721 90.750 1.00 48.67 112 GLU B CA 1
ATOM 4149 C C . GLU B 1 114 ? 35.089 133.955 91.433 1.00 46.78 112 GLU B C 1
ATOM 4150 O O . GLU B 1 114 ? 34.412 134.984 91.537 1.00 51.29 112 GLU B O 1
ATOM 4156 N N . LYS B 1 115 ? 36.337 133.877 91.892 1.00 39.26 113 LYS B N 1
ATOM 4157 C CA . LYS B 1 115 ? 36.992 135.005 92.539 1.00 36.37 113 LYS B CA 1
ATOM 4158 C C . LYS B 1 115 ? 37.729 135.922 91.562 1.00 39.10 113 LYS B C 1
ATOM 4159 O O . LYS B 1 115 ? 38.036 137.067 91.914 1.00 37.04 113 LYS B O 1
ATOM 4165 N N . GLY B 1 116 ? 38.031 135.455 90.354 1.00 33.61 114 GLY B N 1
ATOM 4166 C CA . GLY B 1 116 ? 38.781 136.276 89.429 1.00 33.14 114 GLY B CA 1
ATOM 4167 C C . GLY B 1 116 ? 40.260 136.395 89.724 1.00 33.58 114 GLY B C 1
ATOM 4168 O O . GLY B 1 116 ? 40.897 137.337 89.244 1.00 32.45 114 GLY B O 1
ATOM 4169 N N . VAL B 1 117 ? 40.840 135.462 90.481 1.00 31.70 115 VAL B N 1
ATOM 4170 C CA . VAL B 1 117 ? 42.254 135.499 90.828 1.00 26.88 115 VAL B CA 1
ATOM 4171 C C . VAL B 1 117 ? 42.930 134.225 90.339 1.00 30.53 115 VAL B C 1
ATOM 4172 O O . VAL B 1 117 ? 42.362 133.137 90.460 1.00 35.48 115 VAL B O 1
ATOM 4176 N N . ALA B 1 118 ? 44.135 134.357 89.764 1.00 24.78 116 ALA B N 1
ATOM 4177 C CA . ALA B 1 118 ? 44.886 133.197 89.309 1.00 24.66 116 ALA B CA 1
ATOM 4178 C C . ALA B 1 118 ? 46.328 133.242 89.806 1.00 27.26 116 ALA B C 1
ATOM 4179 O O . ALA B 1 118 ? 46.846 134.291 90.187 1.00 25.70 116 ALA B O 1
ATOM 4181 N N . PHE B 1 119 ? 46.968 132.069 89.776 1.00 27.13 117 PHE B N 1
ATOM 4182 C CA . PHE B 1 119 ? 48.274 131.813 90.366 1.00 22.23 117 PHE B CA 1
ATOM 4183 C C . PHE B 1 119 ? 49.141 131.078 89.362 1.00 26.71 117 PHE B C 1
ATOM 4184 O O . PHE B 1 119 ? 48.698 130.089 88.771 1.00 27.34 117 PHE B O 1
ATOM 4192 N N . ALA B 1 120 ? 50.383 131.526 89.201 1.00 24.45 118 ALA B N 1
ATOM 4193 C CA . ALA B 1 120 ? 51.364 130.778 88.434 1.00 24.98 118 ALA B CA 1
ATOM 4194 C C . ALA B 1 120 ? 52.673 130.763 89.209 1.00 29.10 118 ALA B C 1
ATOM 4195 O O . ALA B 1 120 ? 53.188 131.818 89.589 1.00 30.62 118 ALA B O 1
ATOM 4197 N N . ARG B 1 121 ? 53.205 129.573 89.463 1.00 25.93 119 ARG B N 1
ATOM 4198 C CA . ARG B 1 121 ? 54.502 129.426 90.114 1.00 27.25 119 ARG B CA 1
ATOM 4199 C C . ARG B 1 121 ? 55.504 129.067 89.013 1.00 30.14 119 ARG B C 1
ATOM 4200 O O . ARG B 1 121 ? 55.690 127.902 88.670 1.00 27.69 119 ARG B O 1
ATOM 4208 N N . ILE B 1 122 ? 56.135 130.089 88.438 1.00 31.68 120 ILE B N 1
ATOM 4209 C CA . ILE B 1 122 ? 56.890 129.951 87.195 1.00 29.45 120 ILE B CA 1
ATOM 4210 C C . ILE B 1 122 ? 58.290 129.458 87.548 1.00 34.00 120 ILE B C 1
ATOM 4211 O O . ILE B 1 122 ? 59.026 130.178 88.232 1.00 36.34 120 ILE B O 1
ATOM 4216 N N . PRO B 1 123 ? 58.694 128.276 87.102 1.00 29.83 121 PRO B N 1
ATOM 4217 C CA . PRO B 1 123 ? 60.041 127.792 87.420 1.00 36.05 121 PRO B CA 1
ATOM 4218 C C . PRO B 1 123 ? 61.103 128.512 86.594 1.00 39.34 121 PRO B C 1
ATOM 4219 O O . PRO B 1 123 ? 60.834 129.042 85.511 1.00 36.77 121 PRO B O 1
ATOM 4223 N N . TYR B 1 124 ? 62.331 128.515 87.127 1.00 37.10 122 TYR B N 1
ATOM 4224 C CA . TYR B 1 124 ? 63.515 128.956 86.391 1.00 41.90 122 TYR B CA 1
ATOM 4225 C C . TYR B 1 124 ? 64.756 128.364 87.049 1.00 47.24 122 TYR B C 1
ATOM 4226 O O . TYR B 1 124 ? 64.721 127.933 88.205 1.00 47.83 122 TYR B O 1
ATOM 4235 N N . PHE B 1 125 ? 65.861 128.360 86.301 1.00 49.45 123 PHE B N 1
ATOM 4236 C CA . PHE B 1 125 ? 67.121 127.778 86.754 1.00 47.63 123 PHE B CA 1
ATOM 4237 C C . PHE B 1 125 ? 68.106 128.873 87.148 1.00 55.39 123 PHE B C 1
ATOM 4238 O O . PHE B 1 125 ? 68.325 129.818 86.381 1.00 57.08 123 PHE B O 1
ATOM 4246 N N . GLN B 1 126 ? 68.714 128.726 88.331 1.00 57.46 124 GLN B N 1
ATOM 4247 C CA . GLN B 1 126 ? 69.552 129.769 88.928 1.00 62.91 124 GLN B CA 1
ATOM 4248 C C . GLN B 1 126 ? 70.614 129.124 89.809 1.00 67.46 124 GLN B C 1
ATOM 4249 O O . GLN B 1 126 ? 70.289 128.585 90.878 1.00 63.46 124 GLN B O 1
ATOM 4255 N N . ASP B 1 127 ? 71.884 129.245 89.392 1.00 70.30 125 ASP B N 1
ATOM 4256 C CA . ASP B 1 127 ? 73.018 128.661 90.113 1.00 70.01 125 ASP B CA 1
ATOM 4257 C C . ASP B 1 127 ? 72.861 127.147 90.192 1.00 72.27 125 ASP B C 1
ATOM 4258 O O . ASP B 1 127 ? 73.032 126.526 91.255 1.00 68.17 125 ASP B O 1
ATOM 4263 N N . GLY B 1 128 ? 72.517 126.555 89.046 1.00 68.02 126 GLY B N 1
ATOM 4264 C CA . GLY B 1 128 ? 72.074 125.176 89.004 1.00 68.17 126 GLY B CA 1
ATOM 4265 C C . GLY B 1 128 ? 70.650 125.007 89.496 1.00 67.66 126 GLY B C 1
ATOM 4266 O O . GLY B 1 128 ? 69.752 124.751 88.687 1.00 66.87 126 GLY B O 1
ATOM 4267 N N . SER B 1 129 ? 70.435 125.182 90.809 1.00 60.68 127 SER B N 1
ATOM 4268 C CA . SER B 1 129 ? 69.184 124.841 91.491 1.00 62.33 127 SER B CA 1
ATOM 4269 C C . SER B 1 129 ? 67.921 125.413 90.841 1.00 56.29 127 SER B C 1
ATOM 4270 O O . SER B 1 129 ? 67.990 126.336 90.023 1.00 56.99 127 SER B O 1
ATOM 4273 N N . ILE B 1 130 ? 66.763 124.854 91.193 1.00 50.27 128 ILE B N 1
ATOM 4274 C CA . ILE B 1 130 ? 65.483 125.198 90.576 1.00 53.50 128 ILE B CA 1
ATOM 4275 C C . ILE B 1 130 ? 64.697 126.094 91.525 1.00 49.65 128 ILE B C 1
ATOM 4276 O O . ILE B 1 130 ? 64.512 125.760 92.705 1.00 47.98 128 ILE B O 1
ATOM 4281 N N . MET B 1 131 ? 64.216 127.217 90.995 1.00 39.01 129 MET B N 1
ATOM 4282 C CA . MET B 1 131 ? 63.534 128.249 91.752 1.00 43.30 129 MET B CA 1
ATOM 4283 C C . MET B 1 131 ? 62.215 128.574 91.064 1.00 42.68 129 MET B C 1
ATOM 4284 O O . MET B 1 131 ? 61.866 127.971 90.047 1.00 44.51 129 MET B O 1
ATOM 4289 N N . SER B 1 132 ? 61.474 129.544 91.606 1.00 39.36 130 SER B N 1
ATOM 4290 C CA . SER B 1 132 ? 60.244 129.957 90.945 1.00 35.93 130 SER B CA 1
ATOM 4291 C C . SER B 1 132 ? 59.869 131.383 91.325 1.00 33.16 130 SER B C 1
ATOM 4292 O O . SER B 1 132 ? 60.138 131.842 92.431 1.00 36.61 130 SER B O 1
ATOM 4295 N N . PHE B 1 133 ? 59.247 132.070 90.380 1.00 35.93 131 PHE B N 1
ATOM 4296 C CA . PHE B 1 133 ? 58.511 133.297 90.633 1.00 32.16 131 PHE B CA 1
ATOM 4297 C C . PHE B 1 133 ? 57.084 132.934 91.002 1.00 31.36 131 PHE B C 1
ATOM 4298 O O . PHE B 1 133 ? 56.455 132.097 90.346 1.00 33.91 131 PHE B O 1
ATOM 4306 N N . ASP B 1 134 ? 56.558 133.587 92.015 1.00 30.64 132 ASP B N 1
ATOM 4307 C CA . ASP B 1 134 ? 55.171 133.396 92.407 1.00 24.67 132 ASP B CA 1
ATOM 4308 C C . ASP B 1 134 ? 54.373 134.554 91.830 1.00 29.16 132 ASP B C 1
ATOM 4309 O O . ASP B 1 134 ? 54.335 135.642 92.409 1.00 31.90 132 ASP B O 1
ATOM 4314 N N . CYS B 1 135 ? 53.744 134.329 90.683 1.00 25.93 133 CYS B N 1
ATOM 4315 C CA . CYS B 1 135 ? 53.027 135.382 89.986 1.00 24.04 133 CYS B CA 1
ATOM 4316 C C . CYS B 1 135 ? 51.546 135.338 90.326 1.00 26.38 133 CYS B C 1
ATOM 4317 O O . CYS B 1 135 ? 50.932 134.272 90.325 1.00 30.98 133 CYS B O 1
ATOM 4320 N N . LEU B 1 136 ? 50.974 136.502 90.608 1.00 27.11 134 LEU B N 1
ATOM 4321 C CA . LEU B 1 136 ? 49.585 136.626 91.012 1.00 23.94 134 LEU B CA 1
ATOM 4322 C C . LEU B 1 136 ? 48.839 137.478 89.991 1.00 30.20 134 LEU B C 1
ATOM 4323 O O . LEU B 1 136 ? 49.306 138.564 89.620 1.00 28.37 134 LEU B O 1
ATOM 4328 N N . PHE B 1 137 ? 47.682 136.981 89.541 1.00 28.04 135 PHE B N 1
ATOM 4329 C CA . PHE B 1 137 ? 46.876 137.613 88.507 1.00 25.20 135 PHE B CA 1
ATOM 4330 C C . PHE B 1 137 ? 45.472 137.880 89.020 1.00 26.11 135 PHE B C 1
ATOM 4331 O O . PHE B 1 137 ? 44.919 137.093 89.787 1.00 31.78 135 PHE B O 1
ATOM 4339 N N . ALA B 1 138 ? 44.880 138.985 88.589 1.00 27.14 136 ALA B N 1
ATOM 4340 C CA . ALA B 1 138 ? 43.470 139.218 88.882 1.00 30.39 136 ALA B CA 1
ATOM 4341 C C . ALA B 1 138 ? 42.802 139.874 87.681 1.00 38.39 136 ALA B C 1
ATOM 4342 O O . ALA B 1 138 ? 43.455 140.509 86.843 1.00 38.12 136 ALA B O 1
ATOM 4344 N N . VAL B 1 139 ? 41.481 139.691 87.608 1.00 33.48 137 VAL B N 1
ATOM 4345 C CA . VAL B 1 139 ? 40.688 140.232 86.511 1.00 29.84 137 VAL B CA 1
ATOM 4346 C C . VAL B 1 139 ? 40.539 141.743 86.649 1.00 33.76 137 VAL B C 1
ATOM 4347 O O . VAL B 1 139 ? 40.569 142.465 85.648 1.00 40.00 137 VAL B O 1
ATOM 4351 N N . ASN B 1 140 ? 40.397 142.251 87.882 1.00 36.32 138 ASN B N 1
ATOM 4352 C CA . ASN B 1 140 ? 40.357 143.692 88.129 1.00 34.79 138 ASN B CA 1
ATOM 4353 C C . ASN B 1 140 ? 40.656 143.985 89.599 1.00 37.05 138 ASN B C 1
ATOM 4354 O O . ASN B 1 140 ? 40.720 143.084 90.442 1.00 34.91 138 ASN B O 1
ATOM 4359 N N . ASP B 1 141 ? 40.811 145.287 89.894 1.00 38.23 139 ASP B N 1
ATOM 4360 C CA . ASP B 1 141 ? 41.193 145.734 91.233 1.00 34.75 139 ASP B CA 1
ATOM 4361 C C . ASP B 1 141 ? 40.172 145.333 92.284 1.00 35.60 139 ASP B C 1
ATOM 4362 O O . ASP B 1 141 ? 40.542 145.075 93.430 1.00 38.47 139 ASP B O 1
ATOM 4367 N N . GLU B 1 142 ? 38.887 145.296 91.933 1.00 36.85 140 GLU B N 1
ATOM 4368 C CA . GLU B 1 142 ? 37.883 145.014 92.952 1.00 34.42 140 GLU B CA 1
ATOM 4369 C C . GLU B 1 142 ? 37.887 143.543 93.303 1.00 36.01 140 GLU B C 1
ATOM 4370 O O . GLU B 1 142 ? 37.719 143.177 94.477 1.00 30.77 140 GLU B O 1
ATOM 4376 N N . LYS B 1 143 ? 38.116 142.691 92.296 1.00 36.00 141 LYS B N 1
ATOM 4377 C CA . LYS B 1 143 ? 38.271 141.266 92.546 1.00 32.06 141 LYS B CA 1
ATOM 4378 C C . LYS B 1 143 ? 39.511 141.001 93.376 1.00 34.84 141 LYS B C 1
ATOM 4379 O O . LYS B 1 143 ? 39.471 140.210 94.330 1.00 35.53 141 LYS B O 1
ATOM 4385 N N . MET B 1 144 ? 40.620 141.668 93.047 1.00 28.95 142 MET B N 1
ATOM 4386 C CA . MET B 1 144 ? 41.842 141.434 93.797 1.00 26.12 142 MET B CA 1
ATOM 4387 C C . MET B 1 144 ? 41.649 141.781 95.260 1.00 30.37 142 MET B C 1
ATOM 4388 O O . MET B 1 144 ? 41.994 140.991 96.144 1.00 34.72 142 MET B O 1
ATOM 4393 N N . ARG B 1 145 ? 41.066 142.945 95.538 1.00 30.19 143 ARG B N 1
ATOM 4394 C CA . ARG B 1 145 ? 40.875 143.357 96.923 1.00 29.31 143 ARG B CA 1
ATOM 4395 C C . ARG B 1 145 ? 39.963 142.397 97.678 1.00 34.03 143 ARG B C 1
ATOM 4396 O O . ARG B 1 145 ? 40.263 142.000 98.807 1.00 37.97 143 ARG B O 1
ATOM 4404 N N . ALA B 1 146 ? 38.834 142.024 97.075 1.00 37.30 144 ALA B N 1
ATOM 4405 C CA . ALA B 1 146 ? 37.886 141.147 97.750 1.00 30.79 144 ALA B CA 1
ATOM 4406 C C . ALA B 1 146 ? 38.521 139.805 98.060 1.00 36.05 144 ALA B C 1
ATOM 4407 O O . ALA B 1 146 ? 38.255 139.215 99.114 1.00 36.05 144 ALA B O 1
ATOM 4409 N N . PHE B 1 147 ? 39.356 139.301 97.142 1.00 36.40 145 PHE B N 1
ATOM 4410 C CA . PHE B 1 147 ? 40.109 138.082 97.411 1.00 29.87 145 PHE B CA 1
ATOM 4411 C C . PHE B 1 147 ? 41.011 138.266 98.624 1.00 36.88 145 PHE B C 1
ATOM 4412 O O . PHE B 1 147 ? 40.987 137.452 99.555 1.00 39.85 145 PHE B O 1
ATOM 4420 N N . LEU B 1 148 ? 41.825 139.334 98.629 1.00 32.55 146 LEU B N 1
ATOM 4421 C CA . LEU B 1 148 ? 42.711 139.579 99.767 1.00 37.99 146 LEU B CA 1
ATOM 4422 C C . LEU B 1 148 ? 41.915 139.673 101.059 1.00 35.72 146 LEU B C 1
ATOM 4423 O O . LEU B 1 148 ? 42.291 139.075 102.069 1.00 35.98 146 LEU B O 1
ATOM 4428 N N . GLU B 1 149 ? 40.798 140.401 101.031 1.00 32.58 147 GLU B N 1
ATOM 4429 C CA . GLU B 1 149 ? 39.984 140.578 102.225 1.00 39.31 147 GLU B CA 1
ATOM 4430 C C . GLU B 1 149 ? 39.404 139.263 102.728 1.00 38.86 147 GLU B C 1
ATOM 4431 O O . GLU B 1 149 ? 39.054 139.173 103.911 1.00 34.35 147 GLU B O 1
ATOM 4437 N N . GLY B 1 150 ? 39.322 138.236 101.872 1.00 32.94 148 GLY B N 1
ATOM 4438 C CA . GLY B 1 150 ? 38.808 136.946 102.285 1.00 34.29 148 GLY B CA 1
ATOM 4439 C C . GLY B 1 150 ? 39.829 135.982 102.854 1.00 39.75 148 GLY B C 1
ATOM 4440 O O . GLY B 1 150 ? 39.467 134.873 103.273 1.00 38.04 148 GLY B O 1
ATOM 4441 N N . VAL B 1 151 ? 41.101 136.375 102.902 1.00 31.67 149 VAL B N 1
ATOM 4442 C CA . VAL B 1 151 ? 42.139 135.429 103.285 1.00 36.06 149 VAL B CA 1
ATOM 4443 C C . VAL B 1 151 ? 42.046 135.102 104.773 1.00 37.17 149 VAL B C 1
ATOM 4444 O O . VAL B 1 151 ? 42.090 133.933 105.174 1.00 36.10 149 VAL B O 1
ATOM 4448 N N . ARG B 1 152 ? 41.919 136.123 105.616 1.00 31.18 150 ARG B N 1
ATOM 4449 C CA . ARG B 1 152 ? 41.987 135.839 107.039 1.00 37.32 150 ARG B CA 1
ATOM 4450 C C . ARG B 1 152 ? 40.732 135.169 107.589 1.00 36.49 150 ARG B C 1
ATOM 4451 O O . ARG B 1 152 ? 40.849 134.302 108.461 1.00 36.49 150 ARG B O 1
ATOM 4459 N N . PRO B 1 153 ? 39.534 135.507 107.124 1.00 32.09 151 PRO B N 1
ATOM 4460 C CA . PRO B 1 153 ? 38.395 134.623 107.418 1.00 28.22 151 PRO B CA 1
ATOM 4461 C C . PRO B 1 153 ? 38.604 133.186 106.959 1.00 35.37 151 PRO B C 1
ATOM 4462 O O . PRO B 1 153 ? 38.167 132.251 107.655 1.00 39.13 151 PRO B O 1
ATOM 4466 N N . ARG B 1 154 ? 39.252 132.955 105.810 1.00 29.83 152 ARG B N 1
ATOM 4467 C CA . ARG B 1 154 ? 39.500 131.567 105.409 1.00 32.50 152 ARG B CA 1
ATOM 4468 C C . ARG B 1 154 ? 40.454 130.882 106.381 1.00 35.20 152 ARG B C 1
ATOM 4469 O O . ARG B 1 154 ? 40.151 129.794 106.886 1.00 38.56 152 ARG B O 1
ATOM 4477 N N . LEU B 1 155 ? 41.593 131.525 106.693 1.00 32.24 153 LEU B N 1
ATOM 4478 C CA . LEU B 1 155 ? 42.523 130.930 107.656 1.00 41.36 153 LEU B CA 1
ATOM 4479 C C . LEU B 1 155 ? 41.898 130.769 109.024 1.00 38.90 153 LEU B C 1
ATOM 4480 O O . LEU B 1 155 ? 42.276 129.871 109.786 1.00 39.30 153 LEU B O 1
ATOM 4485 N N . TRP B 1 156 ? 41.019 131.678 109.388 1.00 34.79 154 TRP B N 1
ATOM 4486 C CA . TRP B 1 156 ? 40.309 131.514 110.643 1.00 37.41 154 TRP B CA 1
ATOM 4487 C C . TRP B 1 156 ? 39.534 130.200 110.677 1.00 38.60 154 TRP B C 1
ATOM 4488 O O . TRP B 1 156 ? 39.686 129.395 111.603 1.00 39.87 154 TRP B O 1
ATOM 4499 N N . GLU B 1 157 ? 38.680 129.974 109.679 1.00 42.17 155 GLU B N 1
ATOM 4500 C CA . GLU B 1 157 ? 37.914 128.735 109.636 1.00 42.87 155 GLU B CA 1
ATOM 4501 C C . GLU B 1 157 ? 38.826 127.530 109.721 1.00 39.44 155 GLU B C 1
ATOM 4502 O O . GLU B 1 157 ? 38.606 126.635 110.536 1.00 45.32 155 GLU B O 1
ATOM 4508 N N . LYS B 1 158 ? 39.865 127.495 108.890 1.00 33.48 156 LYS B N 1
ATOM 4509 C CA . LYS B 1 158 ? 40.722 126.317 108.861 1.00 42.33 156 LYS B CA 1
ATOM 4510 C C . LYS B 1 158 ? 41.381 126.064 110.214 1.00 48.55 156 LYS B C 1
ATOM 4511 O O . LYS B 1 158 ? 41.583 124.906 110.598 1.00 51.35 156 LYS B O 1
ATOM 4517 N N . SER B 1 159 ? 41.673 127.126 110.966 1.00 43.66 157 SER B N 1
ATOM 4518 C CA . SER B 1 159 ? 42.359 126.998 112.242 1.00 40.82 157 SER B CA 1
ATOM 4519 C C . SER B 1 159 ? 41.461 126.463 113.341 1.00 43.37 157 SER B C 1
ATOM 4520 O O . SER B 1 159 ? 41.971 126.023 114.375 1.00 40.74 157 SER B O 1
ATOM 4523 N N . LYS B 1 160 ? 40.141 126.506 113.147 1.00 43.97 158 LYS B N 1
ATOM 4524 C CA . LYS B 1 160 ? 39.228 125.864 114.086 1.00 37.93 158 LYS B CA 1
ATOM 4525 C C . LYS B 1 160 ? 39.469 124.368 114.151 1.00 42.39 158 LYS B C 1
ATOM 4526 O O . LYS B 1 160 ? 39.244 123.740 115.190 1.00 46.38 158 LYS B O 1
ATOM 4532 N N . ARG B 1 161 ? 39.927 123.781 113.051 1.00 49.52 159 ARG B N 1
ATOM 4533 C CA . ARG B 1 161 ? 40.106 122.341 112.948 1.00 55.40 159 ARG B CA 1
ATOM 4534 C C . ARG B 1 161 ? 41.580 121.930 112.951 1.00 58.77 159 ARG B C 1
ATOM 4535 O O . ARG B 1 161 ? 41.922 120.825 112.522 1.00 61.94 159 ARG B O 1
ATOM 4543 N N . LYS B 1 162 ? 42.441 122.793 113.471 1.00 54.19 160 LYS B N 1
ATOM 4544 C CA . LYS B 1 162 ? 43.853 122.564 113.711 1.00 50.10 160 LYS B CA 1
ATOM 4545 C C . LYS B 1 162 ? 44.119 123.008 115.143 1.00 47.66 160 LYS B C 1
ATOM 4546 O O . LYS B 1 162 ? 43.350 123.779 115.708 1.00 48.79 160 LYS B O 1
ATOM 4552 N N . VAL B 1 163 ? 45.221 122.578 115.738 1.00 50.12 161 VAL B N 1
ATOM 4553 C CA . VAL B 1 163 ? 45.749 123.257 116.920 1.00 48.65 161 VAL B CA 1
ATOM 4554 C C . VAL B 1 163 ? 47.064 123.905 116.534 1.00 45.80 161 VAL B C 1
ATOM 4555 O O . VAL B 1 163 ? 47.911 123.277 115.889 1.00 46.83 161 VAL B O 1
ATOM 4559 N N . THR B 1 164 ? 47.221 125.168 116.900 1.00 42.62 162 THR B N 1
ATOM 4560 C CA . THR B 1 164 ? 48.418 125.918 116.566 1.00 40.98 162 THR B CA 1
ATOM 4561 C C . THR B 1 164 ? 49.345 125.897 117.763 1.00 35.66 162 THR B C 1
ATOM 4562 O O . THR B 1 164 ? 48.909 126.117 118.893 1.00 43.06 16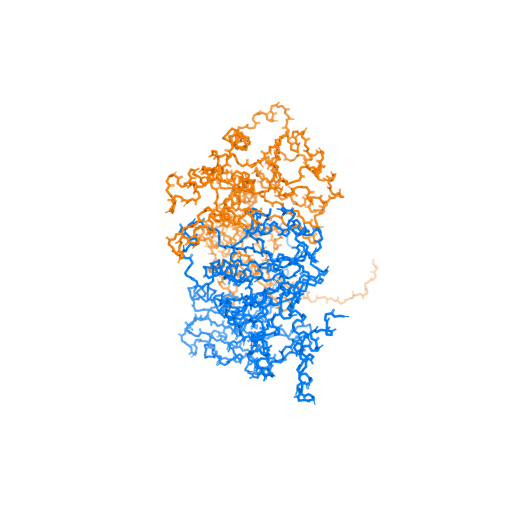2 THR B O 1
ATOM 4566 N N . VAL B 1 165 ? 50.606 125.590 117.526 1.00 33.27 163 VAL B N 1
ATOM 4567 C CA . VAL B 1 165 ? 51.588 125.548 118.596 1.00 38.66 163 VAL B CA 1
ATOM 4568 C C . VAL B 1 165 ? 52.740 126.448 118.203 1.00 39.13 163 VAL B C 1
ATOM 4569 O O . VAL B 1 165 ? 53.276 126.341 117.094 1.00 39.24 163 VAL B O 1
ATOM 4573 N N . PHE B 1 166 ? 53.068 127.369 119.095 1.00 39.07 164 PHE B N 1
ATOM 4574 C CA . PHE B 1 166 ? 54.184 128.283 118.962 1.00 39.04 164 PHE B CA 1
ATOM 4575 C C . PHE B 1 166 ? 55.245 127.813 119.939 1.00 43.15 164 PHE B C 1
ATOM 4576 O O . PHE B 1 166 ? 54.964 127.636 121.135 1.00 41.73 164 PHE B O 1
ATOM 4584 N N . THR B 1 167 ? 56.442 127.560 119.424 1.00 43.83 165 THR B N 1
ATOM 4585 C CA . THR B 1 167 ? 57.550 127.037 120.215 1.00 45.91 165 THR B CA 1
ATOM 4586 C C . THR B 1 167 ? 58.724 127.986 120.026 1.00 45.64 165 THR B C 1
ATOM 4587 O O . THR B 1 167 ? 59.169 128.214 118.896 1.00 50.62 165 THR B O 1
ATOM 4591 N N . ASP B 1 168 ? 59.208 128.555 121.120 1.00 49.85 166 ASP B N 1
ATOM 4592 C CA . ASP B 1 168 ? 60.227 129.596 121.038 1.00 54.04 166 ASP B CA 1
ATOM 4593 C C . ASP B 1 168 ? 61.607 128.967 120.834 1.00 49.67 166 ASP B C 1
ATOM 4594 O O . ASP B 1 168 ? 62.063 128.165 121.657 1.00 38.53 166 ASP B O 1
ATOM 4599 N N . GLY B 1 169 ? 62.258 129.328 119.725 1.00 52.17 167 GLY B N 1
ATOM 4600 C CA . GLY B 1 169 ? 63.595 128.876 119.413 1.00 56.45 167 GLY B CA 1
ATOM 4601 C C . GLY B 1 169 ? 64.600 130.019 119.359 1.00 58.82 167 GLY B C 1
ATOM 4602 O O . GLY B 1 169 ? 64.278 131.181 119.635 1.00 57.21 167 GLY B O 1
ATOM 4603 N N . ASP B 1 170 ? 65.835 129.659 118.985 1.00 58.00 168 ASP B N 1
ATOM 4604 C CA . ASP B 1 170 ? 66.957 130.595 119.045 1.00 64.36 168 ASP B CA 1
ATOM 4605 C C . ASP B 1 170 ? 66.656 131.880 118.271 1.00 62.63 168 ASP B C 1
ATOM 4606 O O . ASP B 1 170 ? 66.692 132.982 118.831 1.00 66.04 168 ASP B O 1
ATOM 4611 N N . GLY B 1 171 ? 66.345 131.767 116.982 1.00 60.29 169 GLY B N 1
ATOM 4612 C CA . GLY B 1 171 ? 65.916 132.954 116.252 1.00 77.36 169 GLY B CA 1
ATOM 4613 C C . GLY B 1 171 ? 64.671 133.595 116.847 1.00 73.27 169 GLY B C 1
ATOM 4614 O O . GLY B 1 171 ? 64.638 134.797 117.126 1.00 70.70 169 GLY B O 1
ATOM 4615 N N . GLY B 1 172 ? 63.647 132.784 117.080 1.00 68.28 170 GLY B N 1
ATOM 4616 C CA . GLY B 1 172 ? 62.324 133.261 117.412 1.00 58.07 170 GLY B CA 1
ATOM 4617 C C . GLY B 1 172 ? 61.378 132.077 117.433 1.00 57.01 170 GLY B C 1
ATOM 4618 O O . GLY B 1 172 ? 61.809 130.923 117.459 1.00 57.55 170 GLY B O 1
ATOM 4619 N N . THR B 1 173 ? 60.086 132.377 117.393 1.00 52.45 171 THR B N 1
ATOM 4620 C CA . THR B 1 173 ? 59.108 131.323 117.597 1.00 51.46 171 THR B CA 1
ATOM 4621 C C . THR B 1 173 ? 58.854 130.550 116.303 1.00 51.60 171 THR B C 1
ATOM 4622 O O . THR B 1 173 ? 59.080 131.044 115.195 1.00 53.94 171 THR B O 1
ATOM 4626 N N . SER B 1 174 ? 58.404 129.304 116.463 1.00 51.02 172 SER B N 1
ATOM 4627 C CA . SER B 1 174 ? 58.050 128.425 115.354 1.00 52.81 172 SER B CA 1
ATOM 4628 C C . SER B 1 174 ? 56.582 128.051 115.480 1.00 52.15 172 SER B C 1
ATOM 4629 O O . SER B 1 174 ? 56.131 127.676 116.567 1.00 50.63 172 SER B O 1
ATOM 4632 N N . ARG B 1 175 ? 55.845 128.152 114.376 1.00 51.74 173 ARG B N 1
ATOM 4633 C CA . ARG B 1 175 ? 54.425 127.820 114.334 1.00 50.24 173 ARG B CA 1
ATOM 4634 C C . ARG B 1 175 ? 54.261 126.462 113.655 1.00 58.70 173 ARG B C 1
ATOM 4635 O O . ARG B 1 175 ? 54.875 126.200 112.613 1.00 54.85 173 ARG B O 1
ATOM 4643 N N . GLU B 1 176 ? 53.473 125.586 114.273 1.00 54.76 174 GLU B N 1
ATOM 4644 C CA . GLU B 1 176 ? 53.155 124.287 113.703 1.00 56.07 174 GLU B CA 1
ATOM 4645 C C . GLU B 1 176 ? 51.683 124.026 113.948 1.00 57.14 174 GLU B C 1
ATOM 4646 O O . GLU B 1 176 ? 51.179 124.305 115.040 1.00 53.32 174 GLU B O 1
ATOM 4652 N N . GLN B 1 177 ? 50.991 123.513 112.930 1.00 56.69 175 GLN B N 1
ATOM 4653 C CA . GLN B 1 177 ? 49.562 123.239 113.019 1.00 57.66 175 GLN B CA 1
ATOM 4654 C C . GLN B 1 177 ? 49.380 121.732 113.007 1.00 58.24 175 GLN B C 1
ATOM 4655 O O . GLN B 1 177 ? 49.580 121.083 111.978 1.00 75.26 175 GLN B O 1
ATOM 4661 N N . GLU B 1 178 ? 49.042 121.178 114.159 1.00 64.80 176 GLU B N 1
ATOM 4662 C CA . GLU B 1 178 ? 48.844 119.748 114.323 1.00 70.70 176 GLU B CA 1
ATOM 4663 C C . GLU B 1 178 ? 47.378 119.466 114.617 1.00 74.80 176 GLU B C 1
ATOM 4664 O O . GLU B 1 178 ? 46.608 120.357 114.981 1.00 70.31 176 GLU B O 1
ATOM 4670 N N . ALA B 1 179 ? 46.978 118.214 114.448 1.00 85.80 177 ALA B N 1
ATOM 4671 C CA . ALA B 1 179 ? 45.741 117.747 115.052 1.00 84.10 177 ALA B CA 1
ATOM 4672 C C . ALA B 1 179 ? 46.078 117.010 116.350 1.00 84.49 177 ALA B C 1
ATOM 4673 O O . ALA B 1 179 ? 47.147 116.400 116.480 1.00 79.55 177 ALA B O 1
ATOM 4675 N N . ILE B 1 180 ? 45.177 117.111 117.336 1.00 91.12 178 ILE B N 1
ATOM 4676 C CA . ILE B 1 180 ? 45.462 116.563 118.660 1.00 92.47 178 ILE B CA 1
ATOM 4677 C C . ILE B 1 180 ? 45.636 115.049 118.550 1.00 91.66 178 ILE B C 1
ATOM 4678 O O . ILE B 1 180 ? 44.862 114.361 117.865 1.00 90.49 178 ILE B O 1
ATOM 4683 N N . VAL B 1 181 ? 46.706 114.534 119.174 1.00 90.95 179 VAL B N 1
ATOM 4684 C CA . VAL B 1 181 ? 47.023 113.107 119.078 1.00 95.05 179 VAL B CA 1
ATOM 4685 C C . VAL B 1 181 ? 45.896 112.274 119.682 1.00 91.95 179 VAL B C 1
ATOM 4686 O O . VAL B 1 181 ? 45.539 111.211 119.157 1.00 90.85 179 VAL B O 1
ATOM 4690 N N . ARG B 1 182 ? 45.307 112.750 120.781 1.00 91.47 180 ARG B N 1
ATOM 4691 C CA . ARG B 1 182 ? 44.132 112.118 121.375 1.00 91.98 180 ARG B CA 1
ATOM 4692 C C . ARG B 1 182 ? 43.113 113.191 121.723 1.00 92.84 180 ARG B C 1
ATOM 4693 O O . ARG B 1 182 ? 43.371 114.034 122.592 1.00 88.32 180 ARG B O 1
ATOM 4701 N N . GLU B 1 183 ? 41.962 113.146 121.049 1.00 93.09 181 GLU B N 1
ATOM 4702 C CA . GLU B 1 183 ? 40.889 114.102 121.289 1.00 90.84 181 GLU B CA 1
ATOM 4703 C C . GLU B 1 183 ? 40.188 113.809 122.620 1.00 86.54 181 GLU B C 1
ATOM 4704 O O . GLU B 1 183 ? 40.185 112.677 123.119 1.00 87.85 181 GLU B O 1
ATOM 4710 N N . VAL B 1 184 ? 39.622 114.860 123.218 1.00 80.30 182 VAL B N 1
ATOM 4711 C CA . VAL B 1 184 ? 39.124 114.820 124.593 1.00 74.35 182 VAL B CA 1
ATOM 4712 C C . VAL B 1 184 ? 37.806 115.576 124.651 1.00 71.28 182 VAL B C 1
ATOM 4713 O O . VAL B 1 184 ? 37.779 116.795 124.445 1.00 68.58 182 VAL B O 1
ATOM 4717 N N . GLN B 1 185 ? 36.715 114.869 124.935 1.00 72.36 183 GLN B N 1
ATOM 4718 C CA . GLN B 1 185 ? 35.453 115.566 125.103 1.00 68.89 183 GLN B CA 1
ATOM 4719 C C . GLN B 1 185 ? 35.349 116.084 126.535 1.00 63.08 183 GLN B C 1
ATOM 4720 O O . GLN B 1 185 ? 36.130 115.716 127.416 1.00 61.13 183 GLN B O 1
ATOM 4726 N N . ARG B 1 186 ? 34.399 116.996 126.748 1.00 63.35 184 ARG B N 1
ATOM 4727 C CA . ARG B 1 186 ? 34.226 117.605 128.059 1.00 57.94 184 ARG B CA 1
ATOM 4728 C C . ARG B 1 186 ? 33.749 116.595 129.094 1.00 60.30 184 ARG B C 1
ATOM 4729 O O . ARG B 1 186 ? 34.048 116.747 130.286 1.00 62.20 184 ARG B O 1
ATOM 4737 N N . SER B 1 187 ? 33.022 115.556 128.662 1.00 60.21 185 SER B N 1
ATOM 4738 C CA . SER B 1 187 ? 32.490 114.562 129.588 1.00 58.51 185 SER B CA 1
ATOM 4739 C C . SER B 1 187 ? 33.589 113.708 130.205 1.00 57.81 185 SER B C 1
ATOM 4740 O O . SER B 1 187 ? 33.352 113.054 131.231 1.00 52.98 185 SER B O 1
ATOM 4743 N N . GLN B 1 188 ? 34.770 113.693 129.594 1.00 53.15 186 GLN B N 1
ATOM 4744 C CA . GLN B 1 188 ? 35.928 112.973 130.103 1.00 58.35 186 GLN B CA 1
ATOM 4745 C C . GLN B 1 188 ? 36.748 113.801 131.084 1.00 50.03 186 GLN B C 1
ATOM 4746 O O . GLN B 1 188 ? 37.764 113.313 131.591 1.00 41.20 186 GLN B O 1
ATOM 4752 N N . VAL B 1 189 ? 36.337 115.034 131.357 1.00 47.31 187 VAL B N 1
ATOM 4753 C CA . VAL B 1 189 ? 37.009 115.888 132.326 1.00 50.38 187 VAL B CA 1
ATOM 4754 C C . VAL B 1 189 ? 36.312 115.690 133.668 1.00 47.96 187 VAL B C 1
ATOM 4755 O O . VAL B 1 189 ? 35.174 116.121 133.854 1.00 49.61 187 VAL B O 1
ATOM 4759 N N . ILE B 1 190 ? 36.984 115.006 134.592 1.00 43.26 188 ILE B N 1
ATOM 4760 C CA . ILE B 1 190 ? 36.412 114.689 135.892 1.00 42.62 188 ILE B CA 1
ATOM 4761 C C . ILE B 1 190 ? 36.819 115.772 136.881 1.00 48.79 188 ILE B C 1
ATOM 4762 O O . ILE B 1 190 ? 38.009 115.975 137.157 1.00 51.68 188 ILE B O 1
ATOM 4767 N N . MET B 1 191 ? 35.825 116.443 137.445 1.00 48.87 189 MET B N 1
ATOM 4768 C CA . MET B 1 191 ? 36.029 117.716 138.109 1.00 46.34 189 MET B CA 1
ATOM 4769 C C . MET B 1 191 ? 34.735 118.052 138.837 1.00 51.16 189 MET B C 1
ATOM 4770 O O . MET B 1 191 ? 33.669 117.514 138.515 1.00 47.26 189 MET B O 1
ATOM 4775 N N . ASN B 1 192 ? 34.840 118.916 139.837 1.00 52.82 190 ASN B N 1
ATOM 4776 C CA . ASN B 1 192 ? 33.644 119.353 140.530 1.00 49.65 190 ASN B CA 1
ATOM 4777 C C . ASN B 1 192 ? 32.716 120.017 139.525 1.00 52.60 190 ASN B C 1
ATOM 4778 O O . ASN B 1 192 ? 33.135 120.965 138.846 1.00 53.25 190 ASN B O 1
ATOM 4783 N N . PRO B 1 193 ? 31.466 119.561 139.398 1.00 53.95 191 PRO B N 1
ATOM 4784 C CA . PRO B 1 193 ? 30.610 120.063 138.307 1.00 56.19 191 PRO B CA 1
ATOM 4785 C C . PRO B 1 193 ? 30.443 121.573 138.301 1.00 56.42 191 PRO B C 1
ATOM 4786 O O . PRO B 1 193 ? 30.331 122.176 137.226 1.00 58.35 191 PRO B O 1
ATOM 4790 N N . LEU B 1 194 ? 30.414 122.205 139.470 1.00 57.63 192 LEU B N 1
ATOM 4791 C CA . LEU B 1 194 ? 30.215 123.648 139.506 1.00 61.07 192 LEU B CA 1
ATOM 4792 C C . LEU B 1 194 ? 31.498 124.399 139.166 1.00 62.97 192 LEU B C 1
ATOM 4793 O O . LEU B 1 194 ? 31.441 125.526 138.654 1.00 65.79 192 LEU B O 1
ATOM 4798 N N . LEU B 1 195 ? 32.656 123.787 139.421 1.00 56.62 193 LEU B N 1
ATOM 4799 C CA . LEU B 1 195 ? 33.910 124.293 138.872 1.00 56.05 193 LEU B CA 1
ATOM 4800 C C . LEU B 1 195 ? 33.952 124.118 137.356 1.00 59.20 193 LEU B C 1
ATOM 4801 O O . LEU B 1 195 ? 34.273 125.058 136.618 1.00 56.50 193 LEU B O 1
ATOM 4806 N N . LYS B 1 196 ? 33.643 122.909 136.878 1.00 57.41 194 LYS B N 1
ATOM 4807 C CA . LYS B 1 196 ? 33.541 122.662 135.445 1.00 53.96 194 LYS B CA 1
ATOM 4808 C C . LYS B 1 196 ? 32.566 123.623 134.790 1.00 55.36 194 LYS B C 1
ATOM 4809 O O . LYS B 1 196 ? 32.894 124.286 133.801 1.00 56.51 194 LYS B O 1
ATOM 4815 N N . LYS B 1 197 ? 31.346 123.686 135.318 1.00 55.26 195 LYS B N 1
ATOM 4816 C CA . LYS B 1 197 ? 30.309 124.495 134.690 1.00 57.00 195 LYS B CA 1
ATOM 4817 C C . LYS B 1 197 ? 30.793 125.924 134.497 1.00 60.41 195 LYS B C 1
ATOM 4818 O O . LYS B 1 197 ? 30.699 126.486 133.400 1.00 61.07 195 LYS B O 1
ATOM 4824 N N . GLU B 1 198 ? 31.378 126.503 135.543 1.00 57.00 196 GLU B N 1
ATOM 4825 C CA . GLU B 1 198 ? 31.736 127.910 135.490 1.00 60.52 196 GLU B CA 1
ATOM 4826 C C . GLU B 1 198 ? 32.919 128.147 134.563 1.00 59.46 196 GLU B C 1
ATOM 4827 O O . GLU B 1 198 ? 32.975 129.170 133.874 1.00 62.30 196 GLU B O 1
ATOM 4833 N N . ILE B 1 199 ? 33.886 127.231 134.544 1.00 58.82 197 ILE B N 1
ATOM 4834 C CA . ILE B 1 199 ? 35.023 127.411 133.643 1.00 55.69 197 ILE B CA 1
ATOM 4835 C C . ILE B 1 199 ? 34.564 127.336 132.198 1.00 55.57 197 ILE B C 1
ATOM 4836 O O . ILE B 1 199 ? 34.931 128.182 131.374 1.00 56.73 197 ILE B O 1
ATOM 4841 N N . TYR B 1 200 ? 33.730 126.344 131.872 1.00 56.97 198 TYR B N 1
ATOM 4842 C CA . TYR B 1 200 ? 33.196 126.236 130.514 1.00 56.34 198 TYR B CA 1
ATOM 4843 C C . TYR B 1 200 ? 32.224 127.362 130.198 1.00 59.54 198 TYR B C 1
ATOM 4844 O O . TYR B 1 200 ? 32.095 127.749 129.034 1.00 62.93 198 TYR B O 1
ATOM 4853 N N . ARG B 1 201 ? 31.521 127.888 131.202 1.00 62.06 199 ARG B N 1
ATOM 4854 C CA . ARG B 1 201 ? 30.528 128.919 130.920 1.00 63.04 199 ARG B CA 1
ATOM 4855 C C . ARG B 1 201 ? 31.193 130.236 130.554 1.00 65.92 199 ARG B C 1
ATOM 4856 O O . ARG B 1 201 ? 30.715 130.943 129.658 1.00 67.00 199 ARG B O 1
ATOM 4864 N N . SER B 1 202 ? 32.305 130.582 131.217 1.00 57.58 200 SER B N 1
ATOM 4865 C CA . SER B 1 202 ? 32.979 131.827 130.861 1.00 63.09 200 SER B CA 1
ATOM 4866 C C . SER B 1 202 ? 33.577 131.747 129.458 1.00 64.29 200 SER B C 1
ATOM 4867 O O . SER B 1 202 ? 33.464 132.699 128.678 1.00 66.65 200 SER B O 1
ATOM 4870 N N . ILE B 1 203 ? 34.199 130.616 129.113 1.00 61.33 201 ILE B N 1
ATOM 4871 C CA . ILE B 1 203 ? 34.693 130.415 127.749 1.00 60.17 201 ILE B CA 1
ATOM 4872 C C . ILE B 1 203 ? 33.544 130.496 126.755 1.00 66.53 201 ILE B C 1
ATOM 4873 O O . ILE B 1 203 ? 33.607 131.229 125.757 1.00 64.84 201 ILE B O 1
ATOM 4878 N N . ASP B 1 204 ? 32.471 129.737 127.020 1.00 67.43 202 ASP B N 1
ATOM 4879 C CA . ASP B 1 204 ? 31.322 129.688 126.115 1.00 69.45 202 ASP B CA 1
ATOM 4880 C C . ASP B 1 204 ? 30.570 131.017 126.065 1.00 66.23 202 ASP B C 1
ATOM 4881 O O . ASP B 1 204 ? 29.958 131.339 125.044 1.00 70.39 202 ASP B O 1
ATOM 4886 N N . GLN B 1 205 ? 30.576 131.791 127.150 1.00 65.08 203 GLN B N 1
ATOM 4887 C CA . GLN B 1 205 ? 29.965 133.114 127.073 1.00 75.07 203 GLN B CA 1
ATOM 4888 C C . GLN B 1 205 ? 30.816 134.059 126.233 1.00 74.48 203 GLN B C 1
ATOM 4889 O O . GLN B 1 205 ? 30.282 134.907 125.508 1.00 73.65 203 GLN B O 1
ATOM 4895 N N . PHE B 1 206 ? 32.137 133.901 126.294 1.00 70.86 204 PHE B N 1
ATOM 4896 C CA . PHE B 1 206 ? 33.033 134.871 125.683 1.00 72.31 204 PHE B CA 1
ATOM 4897 C C . PHE B 1 206 ? 32.948 134.847 124.162 1.00 71.63 204 PHE B C 1
ATOM 4898 O O . PHE B 1 206 ? 33.123 135.889 123.522 1.00 72.45 204 PHE B O 1
ATOM 4906 N N . PHE B 1 207 ? 32.658 133.691 123.567 1.00 71.23 205 PHE B N 1
ATOM 4907 C CA . PHE B 1 207 ? 32.659 133.560 122.115 1.00 71.89 205 PHE B CA 1
ATOM 4908 C C . PHE B 1 207 ? 31.270 133.485 121.479 1.00 77.73 205 PHE B C 1
ATOM 4909 O O . PHE B 1 207 ? 31.177 133.540 120.248 1.00 80.36 205 PHE B O 1
ATOM 4917 N N . HIS B 1 208 ? 30.192 133.345 122.260 1.00 82.94 206 HIS B N 1
ATOM 4918 C CA . HIS B 1 208 ? 28.871 133.071 121.691 1.00 88.04 206 HIS B CA 1
ATOM 4919 C C . HIS B 1 208 ? 27.736 133.904 122.270 1.00 94.01 206 HIS B C 1
ATOM 4920 O O . HIS B 1 208 ? 26.701 134.038 121.601 1.00 100.28 206 HIS B O 1
ATOM 4927 N N . SER B 1 209 ? 27.864 134.441 123.480 1.00 89.90 207 SER B N 1
ATOM 4928 C CA . SER B 1 209 ? 27.069 135.615 123.788 1.00 93.98 207 SER B CA 1
ATOM 4929 C C . SER B 1 209 ? 27.542 136.753 122.886 1.00 101.48 207 SER B C 1
ATOM 4930 O O . SER B 1 209 ? 28.569 136.646 122.201 1.00 98.85 207 SER B O 1
ATOM 4933 N N . ASP B 1 210 ? 26.791 137.847 122.859 1.00 105.97 208 ASP B N 1
ATOM 4934 C CA . ASP B 1 210 ? 27.288 138.968 122.078 1.00 104.89 208 ASP B CA 1
ATOM 4935 C C . ASP B 1 210 ? 28.079 139.930 122.959 1.00 107.75 208 ASP B C 1
ATOM 4936 O O . ASP B 1 210 ? 27.992 139.917 124.192 1.00 106.21 208 ASP B O 1
ATOM 4941 N N . LYS B 1 211 ? 28.874 140.761 122.290 1.00 107.70 209 LYS B N 1
ATOM 4942 C CA . LYS B 1 211 ? 29.744 141.751 122.896 1.00 100.89 209 LYS B CA 1
ATOM 4943 C C . LYS B 1 211 ? 29.004 143.037 123.238 1.00 94.50 209 LYS B C 1
ATOM 4944 O O . LYS B 1 211 ? 29.642 144.087 123.372 1.00 93.88 209 LYS B O 1
ATOM 4950 N N . SER B 1 212 ? 27.672 142.972 123.370 1.00 94.75 210 SER B N 1
ATOM 4951 C CA . SER B 1 212 ? 26.903 144.153 123.751 1.00 93.89 210 SER B CA 1
ATOM 4952 C C . SER B 1 212 ? 27.421 144.737 125.050 1.00 92.76 210 SER B C 1
ATOM 4953 O O . SER B 1 212 ? 27.325 145.950 125.281 1.00 88.07 210 SER B O 1
ATOM 4956 N N . PHE B 1 213 ? 28.002 143.896 125.898 1.00 94.69 211 PHE B N 1
ATOM 4957 C CA . PHE B 1 213 ? 28.545 144.404 127.143 1.00 90.06 211 PHE B CA 1
ATOM 4958 C C . PHE B 1 213 ? 29.797 145.248 126.909 1.00 82.16 211 PHE B C 1
ATOM 4959 O O . PHE B 1 213 ? 29.868 146.407 127.335 1.00 78.05 211 PHE B O 1
ATOM 4967 N N . TYR B 1 214 ? 30.808 144.670 126.248 1.00 77.28 212 TYR B N 1
ATOM 4968 C CA . TYR B 1 214 ? 32.118 145.314 126.136 1.00 78.45 212 TYR B CA 1
ATOM 4969 C C . TYR B 1 214 ? 32.082 146.611 125.331 1.00 79.63 212 TYR B C 1
ATOM 4970 O O . TYR B 1 214 ? 32.935 147.486 125.531 1.00 78.16 212 TYR B O 1
ATOM 4979 N N . GLN B 1 215 ? 31.140 146.748 124.397 1.00 84.99 213 GLN B N 1
ATOM 4980 C CA . GLN B 1 215 ? 31.047 147.991 123.640 1.00 82.50 213 GLN B CA 1
ATOM 4981 C C . GLN B 1 215 ? 30.273 149.050 124.420 1.00 78.01 213 GLN B C 1
ATOM 4982 O O . GLN B 1 215 ? 30.656 150.225 124.421 1.00 79.76 213 GLN B O 1
ATOM 4988 N N . THR B 1 216 ? 29.198 148.650 125.103 1.00 77.54 214 THR B N 1
ATOM 4989 C CA . THR B 1 216 ? 28.411 149.608 125.876 1.00 78.85 214 THR B CA 1
ATOM 4990 C C . THR B 1 216 ? 29.269 150.334 126.906 1.00 83.27 214 THR B C 1
ATOM 4991 O O . THR B 1 216 ? 29.147 151.554 127.076 1.00 82.93 214 THR B O 1
ATOM 4995 N N . TYR B 1 217 ? 30.151 149.603 127.593 1.00 80.64 215 TYR B N 1
ATOM 4996 C CA . TYR B 1 217 ? 30.924 150.131 128.708 1.00 76.70 215 TYR B CA 1
ATOM 4997 C C . TYR B 1 217 ? 32.374 150.417 128.351 1.00 74.65 215 TYR B C 1
ATOM 4998 O O . TYR B 1 217 ? 33.172 150.713 129.245 1.00 74.46 215 TYR B O 1
ATOM 5007 N N . ASP B 1 218 ? 32.725 150.360 127.071 1.00 73.64 216 ASP B N 1
ATOM 5008 C CA . ASP B 1 218 ? 34.083 150.640 126.619 1.00 74.58 216 ASP B CA 1
ATOM 5009 C C . ASP B 1 218 ? 35.100 149.813 127.410 1.00 74.99 216 ASP B C 1
ATOM 5010 O O . ASP B 1 218 ? 36.119 150.310 127.895 1.00 70.84 216 ASP B O 1
ATOM 5015 N N . ILE B 1 219 ? 34.805 148.530 127.547 1.00 73.20 217 ILE B N 1
ATOM 5016 C CA . ILE B 1 219 ? 35.681 147.580 128.227 1.00 72.64 217 ILE B CA 1
ATOM 5017 C C . ILE B 1 219 ? 36.368 146.727 127.170 1.00 71.32 217 ILE B C 1
ATOM 5018 O O . ILE B 1 219 ? 35.677 146.144 126.327 1.00 72.08 217 ILE B O 1
ATOM 5023 N N . PRO B 1 220 ? 37.692 146.616 127.184 1.00 72.38 218 PRO B N 1
ATOM 5024 C CA . PRO B 1 220 ? 38.366 145.776 126.184 1.00 72.56 218 PRO B CA 1
ATOM 5025 C C . PRO B 1 220 ? 37.845 144.344 126.225 1.00 74.51 218 PRO B C 1
ATOM 5026 O O . PRO B 1 220 ? 37.605 143.771 127.292 1.00 77.99 218 PRO B O 1
ATOM 5030 N N . TYR B 1 221 ? 37.645 143.775 125.041 1.00 68.58 219 TYR B N 1
ATOM 5031 C CA . TYR B 1 221 ? 37.020 142.460 124.919 1.00 72.55 219 TYR B CA 1
ATOM 5032 C C . TYR B 1 221 ? 38.116 141.407 125.059 1.00 74.10 219 TYR B C 1
ATOM 5033 O O . TYR B 1 221 ? 38.699 140.924 124.083 1.00 67.47 219 TYR B O 1
ATOM 5042 N N . LYS B 1 222 ? 38.425 141.076 126.318 1.00 71.09 220 LYS B N 1
ATOM 5043 C CA . LYS B 1 222 ? 39.392 140.024 126.609 1.00 69.59 220 LYS B CA 1
ATOM 5044 C C . LYS B 1 222 ? 39.197 139.517 128.026 1.00 67.25 220 LYS B C 1
ATOM 5045 O O . LYS B 1 222 ? 38.617 140.193 128.879 1.00 74.53 220 LYS B O 1
ATOM 5051 N N . ARG B 1 223 ? 39.689 138.300 128.253 1.00 63.39 221 ARG B N 1
ATOM 5052 C CA . ARG B 1 223 ? 39.614 137.648 129.552 1.00 66.31 221 ARG B CA 1
ATOM 5053 C C . ARG B 1 223 ? 40.722 136.612 129.655 1.00 62.51 221 ARG B C 1
ATOM 5054 O O . ARG B 1 223 ? 41.178 136.052 128.653 1.00 60.26 221 ARG B O 1
ATOM 5062 N N . GLY B 1 224 ? 41.155 136.372 130.879 1.00 65.23 222 GLY B N 1
ATOM 5063 C CA . GLY B 1 224 ? 42.103 135.313 131.138 1.00 60.81 222 GLY B CA 1
ATOM 5064 C C . GLY B 1 224 ? 41.703 134.590 132.400 1.00 59.89 222 GLY B C 1
ATOM 5065 O O . GLY B 1 224 ? 41.194 135.209 133.336 1.00 67.34 222 GLY B O 1
ATOM 5066 N N . ILE B 1 225 ? 41.865 133.277 132.423 1.00 57.08 223 ILE B N 1
ATOM 5067 C CA . ILE B 1 225 ? 41.753 132.527 133.662 1.00 53.99 223 ILE B CA 1
ATOM 5068 C C . ILE B 1 225 ? 43.037 131.735 133.831 1.00 56.69 223 ILE B C 1
ATOM 5069 O O . ILE B 1 225 ? 43.707 131.383 132.852 1.00 52.29 223 ILE B O 1
ATOM 5074 N N . LEU B 1 226 ? 43.402 131.495 135.088 1.00 55.73 224 LEU B N 1
ATOM 5075 C CA . LEU B 1 226 ? 44.608 130.759 135.432 1.00 50.12 224 LEU B CA 1
ATOM 5076 C C . LEU B 1 226 ? 44.199 129.478 136.151 1.00 53.22 224 LEU B C 1
ATOM 5077 O O . LEU B 1 226 ? 43.469 129.522 137.149 1.00 53.72 224 LEU B O 1
ATOM 5082 N N . LEU B 1 227 ? 44.642 128.344 135.629 1.00 47.01 225 LEU B N 1
ATOM 5083 C CA . LEU B 1 227 ? 44.422 127.050 136.255 1.00 46.12 225 LEU B CA 1
ATOM 5084 C C . LEU B 1 227 ? 45.693 126.636 136.984 1.00 46.39 225 LEU B C 1
ATOM 5085 O O . LEU B 1 227 ? 46.788 126.713 136.418 1.00 44.86 225 LEU B O 1
ATOM 5090 N N . TYR B 1 228 ? 45.551 126.211 138.240 1.00 47.13 226 TYR B N 1
ATOM 5091 C CA . TYR B 1 228 ? 46.714 125.830 139.033 1.00 47.89 226 TYR B CA 1
ATOM 5092 C C . TYR B 1 228 ? 46.339 124.715 140.001 1.00 46.76 226 TYR B C 1
ATOM 5093 O O . TYR B 1 228 ? 45.165 124.510 140.342 1.00 42.83 226 TYR B O 1
ATOM 5102 N N . GLY B 1 229 ? 47.372 124.025 140.466 1.00 41.59 227 GLY B N 1
ATOM 5103 C CA . GLY B 1 229 ? 47.222 122.900 141.350 1.00 41.55 227 GLY B CA 1
ATOM 5104 C C . GLY B 1 229 ? 48.319 121.892 141.107 1.00 42.24 227 GLY B C 1
ATOM 5105 O O . GLY B 1 229 ? 49.168 122.054 140.222 1.00 47.71 227 GLY B O 1
ATOM 5106 N N . PRO B 1 230 ? 48.319 120.818 141.892 1.00 44.10 228 PRO B N 1
ATOM 5107 C CA . PRO B 1 230 ? 49.345 119.790 141.716 1.00 42.19 228 PRO B CA 1
ATOM 5108 C C . PRO B 1 230 ? 49.139 119.043 140.412 1.00 49.16 228 PRO B C 1
ATOM 5109 O O . PRO B 1 230 ? 47.997 118.875 139.942 1.00 42.72 228 PRO B O 1
ATOM 5113 N N . PRO B 1 231 ? 50.215 118.579 139.779 1.00 51.74 229 PRO B N 1
ATOM 5114 C CA . PRO B 1 231 ? 50.106 118.028 138.418 1.00 53.77 229 PRO B CA 1
ATOM 5115 C C . PRO B 1 231 ? 49.314 116.725 138.355 1.00 52.51 229 PRO B C 1
ATOM 5116 O O . PRO B 1 231 ? 49.216 115.972 139.323 1.00 51.61 229 PRO B O 1
ATOM 5120 N N . GLY B 1 232 ? 48.764 116.458 137.172 1.00 48.51 230 GLY B N 1
ATOM 5121 C CA . GLY B 1 232 ? 48.076 115.207 136.937 1.00 42.35 230 GLY B CA 1
ATOM 5122 C C . GLY B 1 232 ? 46.672 115.127 137.490 1.00 45.66 230 GLY B C 1
ATOM 5123 O O . GLY B 1 232 ? 46.220 114.037 137.861 1.00 46.69 230 GLY B O 1
ATOM 5124 N N . ASN B 1 233 ? 45.948 116.240 137.548 1.00 42.63 231 ASN B N 1
ATOM 5125 C CA . ASN B 1 233 ? 44.597 116.209 138.092 1.00 42.72 231 ASN B CA 1
ATOM 5126 C C . ASN B 1 233 ? 43.583 116.821 137.141 1.00 45.41 231 ASN B C 1
ATOM 5127 O O . ASN B 1 233 ? 42.453 117.104 137.544 1.00 52.65 231 ASN B O 1
ATOM 5132 N N . GLY B 1 234 ? 43.957 117.035 135.888 1.00 45.70 232 GLY B N 1
ATOM 5133 C CA . GLY B 1 234 ? 42.996 117.372 134.859 1.00 47.26 232 GLY B CA 1
ATOM 5134 C C . GLY B 1 234 ? 43.177 118.728 134.237 1.00 45.09 232 GLY B C 1
ATOM 5135 O O . GLY B 1 234 ? 42.334 119.125 133.428 1.00 49.66 232 GLY B O 1
ATOM 5136 N N . LYS B 1 235 ? 44.229 119.463 134.594 1.00 45.96 233 LYS B N 1
ATOM 5137 C CA . LYS B 1 235 ? 44.487 120.744 133.944 1.00 48.00 233 LYS B CA 1
ATOM 5138 C C . LYS B 1 235 ? 44.674 120.541 132.448 1.00 47.81 233 LYS B C 1
ATOM 5139 O O . LYS B 1 235 ? 43.890 121.040 131.636 1.00 48.16 233 LYS B O 1
ATOM 5145 N N . THR B 1 236 ? 45.702 119.772 132.076 1.00 54.03 234 THR B N 1
ATOM 5146 C CA . THR B 1 236 ? 45.939 119.436 130.675 1.00 47.53 234 THR B CA 1
ATOM 5147 C C . THR B 1 236 ? 44.689 118.858 130.034 1.00 49.75 234 THR B C 1
ATOM 5148 O O . THR B 1 236 ? 44.287 119.289 128.952 1.00 54.33 234 THR B O 1
ATOM 5152 N N . THR B 1 237 ? 44.047 117.888 130.701 1.00 48.02 235 THR B N 1
ATOM 5153 C CA . THR B 1 237 ? 42.827 117.309 130.147 1.00 46.86 235 THR B CA 1
ATOM 5154 C C . THR B 1 237 ? 41.762 118.377 129.942 1.00 50.87 235 THR B C 1
ATOM 5155 O O . THR B 1 237 ? 41.072 118.384 128.917 1.00 50.97 235 THR B O 1
ATOM 5159 N N . LEU B 1 238 ? 41.620 119.297 130.898 1.00 51.32 236 LEU B N 1
ATOM 5160 C CA . LEU B 1 238 ? 40.644 120.370 130.731 1.00 53.70 236 LEU B CA 1
ATOM 5161 C C . LEU B 1 238 ? 40.980 121.225 129.518 1.00 54.30 236 LEU B C 1
ATOM 5162 O O . LEU B 1 238 ? 40.098 121.589 128.728 1.00 52.65 236 LEU B O 1
ATOM 5167 N N . VAL B 1 239 ? 42.256 121.542 129.347 1.00 50.85 237 VAL B N 1
ATOM 5168 C CA . VAL B 1 239 ? 42.663 122.378 128.226 1.00 59.52 237 VAL B CA 1
ATOM 5169 C C . VAL B 1 239 ? 42.379 121.667 126.906 1.00 54.98 237 VAL B C 1
ATOM 5170 O O . VAL B 1 239 ? 41.706 122.211 126.026 1.00 61.99 237 VAL B O 1
ATOM 5174 N N . LYS B 1 240 ? 42.838 120.417 126.774 1.00 53.40 238 LYS B N 1
ATOM 5175 C CA . LYS B 1 240 ? 42.630 119.659 125.540 1.00 53.04 238 LYS B CA 1
ATOM 5176 C C . LYS B 1 240 ? 41.153 119.488 125.202 1.00 52.13 238 LYS B C 1
ATOM 5177 O O . LYS B 1 240 ? 40.808 119.328 124.027 1.00 57.76 238 LYS B O 1
ATOM 5183 N N . SER B 1 241 ? 40.271 119.508 126.204 1.00 54.39 239 SER B N 1
ATOM 5184 C CA . SER B 1 241 ? 38.840 119.409 125.935 1.00 55.43 239 SER B CA 1
ATOM 5185 C C . SER B 1 241 ? 38.300 120.637 125.230 1.00 56.09 239 SER B C 1
ATOM 5186 O O . SER B 1 241 ? 37.157 120.611 124.769 1.00 57.02 239 SER B O 1
ATOM 5189 N N . ILE B 1 242 ? 39.084 121.706 125.137 1.00 59.55 240 ILE B N 1
ATOM 5190 C CA . ILE B 1 242 ? 38.567 122.977 124.641 1.00 60.93 240 ILE B CA 1
ATOM 5191 C C . ILE B 1 242 ? 38.659 123.065 123.126 1.00 56.55 240 ILE B C 1
ATOM 5192 O O . ILE B 1 242 ? 37.758 123.609 122.483 1.00 58.40 240 ILE B O 1
ATOM 5197 N N . ALA B 1 243 ? 39.734 122.509 122.556 1.00 60.19 241 ALA B N 1
ATOM 5198 C CA . ALA B 1 243 ? 39.948 122.560 121.110 1.00 64.18 241 ALA B CA 1
ATOM 5199 C C . ALA B 1 243 ? 38.776 121.956 120.347 1.00 71.52 241 ALA B C 1
ATOM 5200 O O . ALA B 1 243 ? 38.244 122.570 119.412 1.00 76.78 241 ALA B O 1
ATOM 5202 N N . GLY B 1 244 ? 38.361 120.745 120.723 1.00 69.76 242 GLY B N 1
ATOM 5203 C CA . GLY B 1 244 ? 37.213 120.147 120.066 1.00 73.05 242 GLY B CA 1
ATOM 5204 C C . GLY B 1 244 ? 35.926 120.909 120.311 1.00 72.49 242 GLY B C 1
ATOM 5205 O O . GLY B 1 244 ? 35.068 120.991 119.424 1.00 73.22 242 GLY B O 1
ATOM 5206 N N . SER B 1 245 ? 35.801 121.527 121.483 1.00 63.04 243 SER B N 1
ATOM 5207 C CA . SER B 1 245 ? 34.507 121.902 122.034 1.00 62.59 243 SER B CA 1
ATOM 5208 C C . SER B 1 245 ? 34.053 123.317 121.701 1.00 62.82 243 SER B C 1
ATOM 5209 O O . SER B 1 245 ? 32.920 123.675 122.048 1.00 61.72 243 SER B O 1
ATOM 5212 N N . ILE B 1 246 ? 34.883 124.142 121.067 1.00 64.61 244 ILE B N 1
ATOM 5213 C CA . ILE B 1 246 ? 34.489 125.525 120.833 1.00 62.97 244 ILE B CA 1
ATOM 5214 C C . ILE B 1 246 ? 34.661 125.878 119.362 1.00 54.35 244 ILE B C 1
ATOM 5215 O O . ILE B 1 246 ? 35.470 125.275 118.650 1.00 51.50 244 ILE B O 1
ATOM 5220 N N . ASP B 1 247 ? 33.848 126.830 118.896 1.00 54.56 245 ASP B N 1
ATOM 5221 C CA . ASP B 1 247 ? 33.844 127.217 117.482 1.00 59.91 245 ASP B CA 1
ATOM 5222 C C . ASP B 1 247 ? 34.769 128.414 117.269 1.00 57.42 245 ASP B C 1
ATOM 5223 O O . ASP B 1 247 ? 34.368 129.508 116.876 1.00 56.82 245 ASP B O 1
ATOM 5228 N N . ALA B 1 248 ? 36.040 128.171 117.552 1.00 50.15 246 ALA B N 1
ATOM 5229 C CA . ALA B 1 248 ? 37.065 129.198 117.531 1.00 43.41 246 ALA B CA 1
ATOM 5230 C C . ALA B 1 248 ? 38.393 128.484 117.619 1.00 41.23 246 ALA B C 1
ATOM 5231 O O . ALA B 1 248 ? 38.454 127.388 118.178 1.00 47.14 246 ALA B O 1
ATOM 5233 N N . PRO B 1 249 ? 39.456 129.037 117.047 1.00 41.34 247 PRO B N 1
ATOM 5234 C CA . PRO B 1 249 ? 40.753 128.348 117.092 1.00 39.44 247 PRO B CA 1
ATOM 5235 C C . PRO B 1 249 ? 41.335 128.329 118.502 1.00 41.36 247 PRO B C 1
ATOM 5236 O O . PRO B 1 249 ? 41.021 129.158 119.363 1.00 38.55 247 PRO B O 1
ATOM 5240 N N . VAL B 1 250 ? 42.206 127.351 118.730 1.00 36.89 248 VAL B N 1
ATOM 5241 C CA . VAL B 1 250 ? 42.936 127.243 119.982 1.00 40.84 248 VAL B CA 1
ATOM 5242 C C . VAL B 1 250 ? 44.420 127.180 119.661 1.00 36.15 248 VAL B C 1
ATOM 5243 O O . VAL B 1 250 ? 44.851 126.383 118.820 1.00 40.32 248 VAL B O 1
ATOM 5247 N N . ALA B 1 251 ? 45.193 128.034 120.319 1.00 37.21 249 ALA B N 1
ATOM 5248 C CA . ALA B 1 251 ? 46.629 128.130 120.117 1.00 41.86 249 ALA B CA 1
ATOM 5249 C C . ALA B 1 251 ? 47.339 127.835 121.432 1.00 37.78 249 ALA B C 1
ATOM 5250 O O . ALA B 1 251 ? 46.870 128.231 122.503 1.00 39.07 249 ALA B O 1
ATOM 5252 N N . TYR B 1 252 ? 48.450 127.119 121.350 1.00 33.92 250 TYR B N 1
ATOM 5253 C CA . TYR B 1 252 ? 49.280 126.822 122.507 1.00 39.95 250 TYR B CA 1
ATOM 5254 C C . TYR B 1 252 ? 50.594 127.541 122.336 1.00 39.68 250 TYR B C 1
ATOM 5255 O O . TYR B 1 252 ? 51.160 127.552 121.239 1.00 37.12 250 TYR B O 1
ATOM 5264 N N . TRP B 1 253 ? 51.080 128.133 123.418 1.00 41.49 251 TRP B N 1
ATOM 5265 C CA . TRP B 1 253 ? 52.345 128.843 123.389 1.00 39.69 251 TRP B CA 1
ATOM 5266 C C . TRP B 1 253 ? 53.336 128.116 124.289 1.00 37.09 251 TRP B C 1
ATOM 5267 O O . TRP B 1 253 ? 53.112 127.996 125.496 1.00 45.41 251 TRP B O 1
ATOM 5278 N N . GLN B 1 254 ? 54.420 127.621 123.695 1.00 43.86 252 GLN B N 1
ATOM 5279 C CA . GLN B 1 254 ? 55.466 126.896 124.416 1.00 48.00 252 GLN B CA 1
ATOM 5280 C C . GLN B 1 254 ? 56.578 127.867 124.810 1.00 44.91 252 GLN B C 1
ATOM 5281 O O . GLN B 1 254 ? 57.365 128.303 123.956 1.00 45.01 252 GLN B O 1
ATOM 5287 N N . ILE B 1 255 ? 56.644 128.183 126.105 1.00 45.06 253 ILE B N 1
ATOM 5288 C CA . ILE B 1 255 ? 57.759 128.935 126.676 1.00 51.67 253 ILE B CA 1
ATOM 5289 C C . ILE B 1 255 ? 59.002 128.049 126.744 1.00 46.32 253 ILE B C 1
ATOM 5290 O O . ILE B 1 255 ? 58.942 126.892 127.178 1.00 41.92 253 ILE B O 1
ATOM 5295 N N . THR B 1 256 ? 60.138 128.584 126.308 1.00 44.67 254 THR B N 1
ATOM 5296 C CA . THR B 1 256 ? 61.408 127.871 126.378 1.00 48.96 254 THR B CA 1
ATOM 5297 C C . THR B 1 256 ? 62.487 128.816 126.902 1.00 50.96 254 THR B C 1
ATOM 5298 O O . THR B 1 256 ? 62.238 129.999 127.173 1.00 53.75 254 THR B O 1
ATOM 5302 N N . GLU B 1 257 ? 63.705 128.289 127.054 1.00 48.00 255 GLU B N 1
ATOM 5303 C CA . GLU B 1 257 ? 64.803 129.134 127.505 1.00 48.45 255 GLU B CA 1
ATOM 5304 C C . GLU B 1 257 ? 65.151 130.201 126.485 1.00 47.78 255 GLU B C 1
ATOM 5305 O O . GLU B 1 257 ? 65.878 131.138 126.821 1.00 53.22 255 GLU B O 1
ATOM 5311 N N . PHE B 1 258 ? 64.634 130.088 125.266 1.00 45.20 256 PHE B N 1
ATOM 5312 C CA . PHE B 1 258 ? 64.781 131.098 124.232 1.00 45.94 256 PHE B CA 1
ATOM 5313 C C . PHE B 1 258 ? 63.650 132.122 124.240 1.00 49.25 256 PHE B C 1
ATOM 5314 O O . PHE B 1 258 ? 63.645 133.015 123.383 1.00 47.53 256 PHE B O 1
ATOM 5322 N N . THR B 1 259 ? 62.697 132.018 125.174 1.00 41.80 257 THR B N 1
ATOM 5323 C CA . THR B 1 259 ? 61.601 132.975 125.221 1.00 42.11 257 THR B CA 1
ATOM 5324 C C . THR B 1 259 ? 62.144 134.360 125.539 1.00 49.55 257 THR B C 1
ATOM 5325 O O . THR B 1 259 ? 62.891 134.545 126.508 1.00 54.34 257 THR B O 1
ATOM 5329 N N . SER B 1 260 ? 61.776 135.328 124.708 1.00 46.77 258 SER B N 1
ATOM 5330 C CA . SER B 1 260 ? 62.303 136.674 124.775 1.00 43.76 258 SER B CA 1
ATOM 5331 C C . SER B 1 260 ? 61.151 137.641 124.549 1.00 46.19 258 SER B C 1
ATOM 5332 O O . SER B 1 260 ? 60.062 137.239 124.145 1.00 46.14 258 SER B O 1
ATOM 5335 N N . SER B 1 261 ? 61.384 138.928 124.831 1.00 47.78 259 SER B N 1
ATOM 5336 C CA . SER B 1 261 ? 60.401 139.945 124.466 1.00 44.42 259 SER B CA 1
ATOM 5337 C C . SER B 1 261 ? 60.121 139.909 122.970 1.00 43.87 259 SER B C 1
ATOM 5338 O O . SER B 1 261 ? 58.991 140.149 122.530 1.00 44.46 259 SER B O 1
ATOM 5341 N N . GLU B 1 262 ? 61.150 139.623 122.171 1.00 42.95 260 GLU B N 1
ATOM 5342 C CA . GLU B 1 262 ? 60.960 139.423 120.738 1.00 47.14 260 GLU B CA 1
ATOM 5343 C C . GLU B 1 262 ? 60.039 138.233 120.480 1.00 52.07 260 GLU B C 1
ATOM 5344 O O . GLU B 1 262 ? 59.166 138.276 119.604 1.00 52.73 260 GLU B O 1
ATOM 5350 N N . THR B 1 263 ? 60.225 137.160 121.245 1.00 48.01 261 THR B N 1
ATOM 5351 C CA . THR B 1 263 ? 59.349 136.000 121.161 1.00 50.66 261 THR B CA 1
ATOM 5352 C C . THR B 1 263 ? 57.913 136.331 121.587 1.00 47.29 261 THR B C 1
ATOM 5353 O O . THR B 1 263 ? 56.955 135.882 120.953 1.00 46.03 261 THR B O 1
ATOM 5357 N N . ILE B 1 264 ? 57.737 137.118 122.650 1.00 41.34 262 ILE B N 1
ATOM 5358 C CA . ILE B 1 264 ? 56.384 137.430 123.089 1.00 40.60 262 ILE B CA 1
ATOM 5359 C C . ILE B 1 264 ? 55.659 138.262 122.045 1.00 50.27 262 ILE B C 1
ATOM 5360 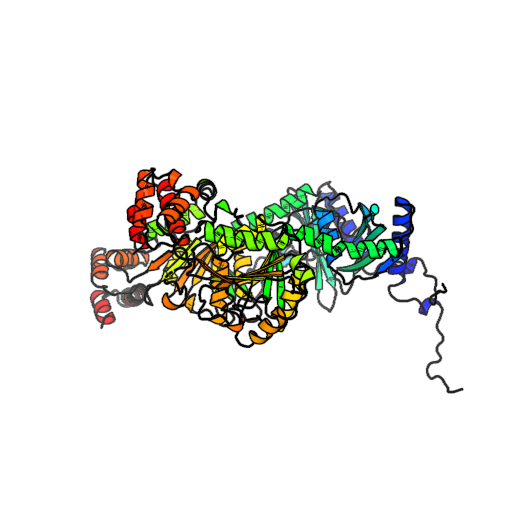O O . ILE B 1 264 ? 54.447 138.093 121.851 1.00 48.80 262 ILE B O 1
ATOM 5365 N N . GLU B 1 265 ? 56.371 139.157 121.338 1.00 45.21 263 GLU B N 1
ATOM 5366 C CA . GLU B 1 265 ? 55.690 139.987 120.347 1.00 52.40 263 GLU B CA 1
ATOM 5367 C C . GLU B 1 265 ? 55.169 139.135 119.193 1.00 47.04 263 GLU B C 1
ATOM 5368 O O . GLU B 1 265 ? 53.979 139.188 118.866 1.00 48.08 263 GLU B O 1
ATOM 5374 N N . GLU B 1 266 ? 56.041 138.320 118.591 1.00 44.26 264 GLU B N 1
ATOM 5375 C CA . GLU B 1 266 ? 55.639 137.422 117.507 1.00 48.36 264 GLU B CA 1
ATOM 5376 C C . GLU B 1 266 ? 54.404 136.600 117.853 1.00 48.24 264 GLU B C 1
ATOM 5377 O O . GLU B 1 266 ? 53.539 136.395 116.995 1.00 49.64 264 GLU B O 1
ATOM 5383 N N . VAL B 1 267 ? 54.313 136.099 119.094 1.00 44.84 265 VAL B N 1
ATOM 5384 C CA . VAL B 1 267 ? 53.228 135.178 119.441 1.00 46.55 265 VAL B CA 1
ATOM 5385 C C . VAL B 1 267 ? 51.898 135.918 119.513 1.00 42.85 265 VAL B C 1
ATOM 5386 O O . VAL B 1 267 ? 50.895 135.471 118.951 1.00 47.76 265 VAL B O 1
ATOM 5390 N N . PHE B 1 268 ? 51.861 137.052 120.197 1.00 44.94 266 PHE B N 1
ATOM 5391 C CA . PHE B 1 268 ? 50.588 137.755 120.311 1.00 48.73 266 PHE B CA 1
ATOM 5392 C C . PHE B 1 268 ? 50.158 138.369 118.986 1.00 50.19 266 PHE B C 1
ATOM 5393 O O . PHE B 1 268 ? 48.958 138.438 118.703 1.00 51.79 266 PHE B O 1
ATOM 5401 N N . GLN B 1 269 ? 51.105 138.811 118.158 1.00 46.02 267 GLN B N 1
ATOM 5402 C CA . GLN B 1 269 ? 50.728 139.254 116.823 1.00 48.10 267 GLN B CA 1
ATOM 5403 C C . GLN B 1 269 ? 50.111 138.110 116.032 1.00 52.84 267 GLN B C 1
ATOM 5404 O O . GLN B 1 269 ? 49.090 138.294 115.362 1.00 56.29 267 GLN B O 1
ATOM 5410 N N . ALA B 1 270 ? 50.713 136.915 116.105 1.00 50.13 268 ALA B N 1
ATOM 5411 C CA . ALA B 1 270 ? 50.146 135.753 115.423 1.00 47.45 268 ALA B CA 1
ATOM 5412 C C . ALA B 1 270 ? 48.838 135.320 116.072 1.00 48.49 268 ALA B C 1
ATOM 5413 O O . ALA B 1 270 ? 47.876 134.977 115.375 1.00 49.81 268 ALA B O 1
ATOM 5415 N N . ALA B 1 271 ? 48.775 135.360 117.404 1.00 43.58 269 ALA B N 1
ATOM 5416 C CA . ALA B 1 271 ? 47.547 134.993 118.097 1.00 48.10 269 ALA B CA 1
ATOM 5417 C C . ALA B 1 271 ? 46.421 135.973 117.796 1.00 48.26 269 ALA B C 1
ATOM 5418 O O . ALA B 1 271 ? 45.256 135.580 117.695 1.00 50.23 269 ALA B O 1
ATOM 5420 N N . ARG B 1 272 ? 46.733 137.253 117.658 1.00 50.69 270 ARG B N 1
ATOM 5421 C CA . ARG B 1 272 ? 45.647 138.203 117.477 1.00 51.80 270 ARG B CA 1
ATOM 5422 C C . ARG B 1 272 ? 45.102 138.155 116.059 1.00 50.94 270 ARG B C 1
ATOM 5423 O O . ARG B 1 272 ? 43.913 138.424 115.845 1.00 52.20 270 ARG B O 1
ATOM 5431 N N . ARG B 1 273 ? 45.940 137.763 115.096 1.00 48.08 271 ARG B N 1
ATOM 5432 C CA . ARG B 1 273 ? 45.449 137.443 113.759 1.00 50.22 271 ARG B CA 1
ATOM 5433 C C . ARG B 1 273 ? 44.441 136.297 113.779 1.00 48.07 271 ARG B C 1
ATOM 5434 O O . ARG B 1 273 ? 43.593 136.211 112.884 1.00 48.53 271 ARG B O 1
ATOM 5442 N N . LEU B 1 274 ? 44.518 135.403 114.772 1.00 46.02 272 LEU B N 1
ATOM 5443 C CA . LEU B 1 274 ? 43.544 134.324 114.891 1.00 44.66 272 LEU B CA 1
ATOM 5444 C C . LEU B 1 274 ? 42.274 134.739 115.619 1.00 43.79 272 LEU B C 1
ATOM 5445 O O . LEU B 1 274 ? 41.295 134.000 115.563 1.00 43.11 272 LEU B O 1
ATOM 5450 N N . ALA B 1 275 ? 42.258 135.891 116.280 1.00 49.09 273 ALA B N 1
ATOM 5451 C CA . ALA B 1 275 ? 41.144 136.240 117.153 1.00 49.82 273 ALA B CA 1
ATOM 5452 C C . ALA B 1 275 ? 39.844 136.312 116.360 1.00 49.08 273 ALA B C 1
ATOM 5453 O O . ALA B 1 275 ? 39.855 136.728 115.201 1.00 55.82 273 ALA B O 1
ATOM 5455 N N . PRO B 1 276 ? 38.701 135.919 116.949 1.00 51.66 274 PRO B N 1
ATOM 5456 C CA . PRO B 1 276 ? 38.544 135.355 118.295 1.00 53.28 274 PRO B CA 1
ATOM 5457 C C . PRO B 1 276 ? 39.163 133.974 118.432 1.00 47.11 274 PRO B C 1
ATOM 5458 O O . PRO B 1 276 ? 38.919 133.097 117.604 1.00 47.40 274 PRO B O 1
ATOM 5462 N N . ALA B 1 277 ? 39.962 133.783 119.472 1.00 45.70 275 ALA B N 1
ATOM 5463 C CA . ALA B 1 277 ? 40.634 132.512 119.683 1.00 46.09 275 ALA B CA 1
ATOM 5464 C C . ALA B 1 277 ? 40.940 132.354 121.164 1.00 45.65 275 ALA B C 1
ATOM 5465 O O . ALA B 1 277 ? 40.789 133.281 121.959 1.00 45.73 275 ALA B O 1
ATOM 5467 N N . VAL B 1 278 ? 41.360 131.155 121.530 1.00 42.11 276 VAL B N 1
ATOM 5468 C CA . VAL B 1 278 ? 41.821 130.855 122.873 1.00 40.19 276 VAL B CA 1
ATOM 5469 C C . VAL B 1 278 ? 43.322 130.669 122.787 1.00 42.97 276 VAL B C 1
ATOM 5470 O O . VAL B 1 278 ? 43.816 129.972 121.890 1.00 45.64 276 VAL B O 1
ATOM 5474 N N . LEU B 1 279 ? 44.051 131.302 123.692 1.00 42.03 277 LEU B N 1
ATOM 5475 C CA . LEU B 1 279 ? 45.502 131.175 123.734 1.00 48.17 277 LEU B CA 1
ATOM 5476 C C . LEU B 1 279 ? 45.885 130.506 125.045 1.00 42.23 277 LEU B C 1
ATOM 5477 O O . LEU B 1 279 ? 45.561 131.015 126.119 1.00 52.36 277 LEU B O 1
ATOM 5482 N N . VAL B 1 280 ? 46.551 129.364 124.961 1.00 37.62 278 VAL B N 1
ATOM 5483 C CA . VAL B 1 280 ? 46.926 128.577 126.131 1.00 43.98 278 VAL B CA 1
ATOM 5484 C C . VAL B 1 280 ? 48.422 128.743 126.371 1.00 47.18 278 VAL B C 1
ATOM 5485 O O . VAL B 1 280 ? 49.229 128.608 125.436 1.00 43.93 278 VAL B O 1
ATOM 5489 N N . ILE B 1 281 ? 48.788 129.037 127.620 1.00 42.62 279 ILE B N 1
ATOM 5490 C CA . ILE B 1 281 ? 50.183 129.203 128.025 1.00 41.48 279 ILE B CA 1
ATOM 5491 C C . ILE B 1 281 ? 50.426 128.208 129.147 1.00 36.06 279 ILE B C 1
ATOM 5492 O O . ILE B 1 281 ? 50.199 128.504 130.321 1.00 42.84 279 ILE B O 1
ATOM 5497 N N . GLU B 1 282 ? 50.906 127.027 128.806 1.00 40.63 280 GLU B N 1
ATOM 5498 C CA . GLU B 1 282 ? 51.228 126.059 129.842 1.00 45.88 280 GLU B CA 1
ATOM 5499 C C . GLU B 1 282 ? 52.490 126.472 130.598 1.00 44.12 280 GLU B C 1
ATOM 5500 O O . GLU B 1 282 ? 53.427 127.027 130.023 1.00 48.23 280 GLU B O 1
ATOM 5506 N N . ASP B 1 283 ? 52.505 126.191 131.900 1.00 38.93 281 ASP B N 1
ATOM 5507 C CA . ASP B 1 283 ? 53.645 126.477 132.765 1.00 44.57 281 ASP B CA 1
ATOM 5508 C C . ASP B 1 283 ? 54.078 127.943 132.671 1.00 45.97 281 ASP B C 1
ATOM 5509 O O . ASP B 1 283 ? 55.236 128.258 132.410 1.00 46.55 281 ASP B O 1
ATOM 5514 N N . ILE B 1 284 ? 53.126 128.849 132.911 1.00 39.97 282 ILE B N 1
ATOM 5515 C CA . ILE B 1 284 ? 53.425 130.274 132.833 1.00 44.94 282 ILE B CA 1
ATOM 5516 C C . ILE B 1 284 ? 54.429 130.725 133.888 1.00 46.76 282 ILE B C 1
ATOM 5517 O O . ILE B 1 284 ? 54.981 131.825 133.789 1.00 48.47 282 ILE B O 1
ATOM 5522 N N . ASP B 1 285 ? 54.715 129.881 134.874 1.00 48.08 283 ASP B N 1
ATOM 5523 C CA . ASP B 1 285 ? 55.713 130.207 135.884 1.00 48.93 283 ASP B CA 1
ATOM 5524 C C . ASP B 1 285 ? 57.121 130.159 135.315 1.00 48.29 283 ASP B C 1
ATOM 5525 O O . ASP B 1 285 ? 58.011 130.852 135.812 1.00 52.01 283 ASP B O 1
ATOM 5530 N N . SER B 1 286 ? 57.345 129.347 134.299 1.00 45.77 284 SER B N 1
ATOM 5531 C CA . SER B 1 286 ? 58.664 129.189 133.708 1.00 51.34 284 SER B CA 1
ATOM 5532 C C . SER B 1 286 ? 59.018 130.316 132.729 1.00 51.24 284 SER B C 1
ATOM 5533 O O . SER B 1 286 ? 60.055 130.236 132.050 1.00 48.34 284 SER B O 1
ATOM 5536 N N . MET B 1 287 ? 58.194 131.352 132.638 1.00 51.54 285 MET B N 1
ATOM 5537 C CA . MET B 1 287 ? 58.573 132.520 131.854 1.00 55.41 285 MET B CA 1
ATOM 5538 C C . MET B 1 287 ? 59.762 133.210 132.513 1.00 55.67 285 MET B C 1
ATOM 5539 O O . MET B 1 287 ? 59.728 133.471 133.727 1.00 51.70 285 MET B O 1
ATOM 5544 N N . PRO B 1 288 ? 60.816 133.523 131.760 1.00 56.05 286 PRO B N 1
ATOM 5545 C CA . PRO B 1 288 ? 62.022 134.096 132.369 1.00 50.76 286 PRO B CA 1
ATOM 5546 C C . PRO B 1 288 ? 61.763 135.495 132.908 1.00 55.88 286 PRO B C 1
ATOM 5547 O O . PRO B 1 288 ? 60.831 136.191 132.493 1.00 52.06 286 PRO B O 1
ATOM 5551 N N . GLU B 1 289 ? 62.620 135.898 133.859 1.00 59.83 287 GLU B N 1
ATOM 5552 C CA . GLU B 1 289 ? 62.329 137.077 134.673 1.00 57.53 287 GLU B CA 1
ATOM 5553 C C . GLU B 1 289 ? 62.497 138.364 133.878 1.00 55.24 287 GLU B C 1
ATOM 5554 O O . GLU B 1 289 ? 61.750 139.329 134.087 1.00 58.23 287 GLU B O 1
ATOM 5560 N N . ASP B 1 290 ? 63.468 138.396 132.961 1.00 50.22 288 ASP B N 1
ATOM 5561 C CA . ASP B 1 290 ? 63.766 139.605 132.207 1.00 51.49 288 ASP B CA 1
ATOM 5562 C C . ASP B 1 290 ? 62.759 139.890 131.098 1.00 51.84 288 ASP B C 1
ATOM 5563 O O . ASP B 1 290 ? 62.929 140.878 130.371 1.00 52.29 288 ASP B O 1
ATOM 5568 N N . VAL B 1 291 ? 61.707 139.085 130.959 1.00 50.04 289 VAL B N 1
ATOM 5569 C CA . VAL B 1 291 ? 60.663 139.350 129.979 1.00 47.87 289 VAL B CA 1
ATOM 5570 C C . VAL B 1 291 ? 59.288 139.475 130.612 1.00 48.37 289 VAL B C 1
ATOM 5571 O O . VAL B 1 291 ? 58.330 139.803 129.908 1.00 46.25 289 VAL B O 1
ATOM 5575 N N . ARG B 1 292 ? 59.173 139.297 131.932 1.00 49.74 290 ARG B N 1
ATOM 5576 C CA . ARG B 1 292 ? 57.860 139.310 132.578 1.00 51.58 290 ARG B CA 1
ATOM 5577 C C . ARG B 1 292 ? 57.177 140.663 132.436 1.00 50.85 290 ARG B C 1
ATOM 5578 O O . ARG B 1 292 ? 55.993 140.738 132.098 1.00 47.46 290 ARG B O 1
ATOM 5586 N N . SER B 1 293 ? 57.902 141.743 132.731 1.00 59.28 291 SER B N 1
ATOM 5587 C CA . SER B 1 293 ? 57.338 143.082 132.588 1.00 53.42 291 SER B CA 1
ATOM 5588 C C . SER B 1 293 ? 56.885 143.329 131.155 1.00 49.90 291 SER B C 1
ATOM 5589 O O . SER B 1 293 ? 55.776 143.835 130.914 1.00 49.52 291 SER B O 1
ATOM 5592 N N . PHE B 1 294 ? 57.737 142.975 130.185 1.00 46.13 292 PHE B N 1
ATOM 5593 C CA . PHE B 1 294 ? 57.347 143.115 128.787 1.00 49.06 292 PHE B CA 1
ATOM 5594 C C . PHE B 1 294 ? 56.079 142.332 128.497 1.00 47.76 292 PHE B C 1
ATOM 5595 O O . PHE B 1 294 ? 55.206 142.799 127.759 1.00 48.40 292 PHE B O 1
ATOM 5603 N N . PHE B 1 295 ? 55.970 141.134 129.068 1.00 47.72 293 PHE B N 1
ATOM 5604 C CA . PHE B 1 295 ? 54.775 140.331 128.884 1.00 49.87 293 PHE B CA 1
ATOM 5605 C C . PHE B 1 295 ? 53.549 141.045 129.431 1.00 47.91 293 PHE B C 1
ATOM 5606 O O . PHE B 1 295 ? 52.482 141.048 128.799 1.00 47.54 293 PHE B O 1
ATOM 5614 N N . LEU B 1 296 ? 53.681 141.664 130.600 1.00 49.29 294 LEU B N 1
ATOM 5615 C CA . LEU B 1 296 ? 52.558 142.398 131.165 1.00 50.63 294 LEU B CA 1
ATOM 5616 C C . LEU B 1 296 ? 52.152 143.546 130.255 1.00 52.94 294 LEU B C 1
ATOM 5617 O O . LEU B 1 296 ? 50.957 143.802 130.071 1.00 54.58 294 LEU B O 1
ATOM 5622 N N . ASN B 1 297 ? 53.132 144.231 129.651 1.00 50.29 295 ASN B N 1
ATOM 5623 C CA . ASN B 1 297 ? 52.808 145.333 128.749 1.00 48.37 295 ASN B CA 1
ATOM 5624 C C . ASN B 1 297 ? 52.093 144.830 127.508 1.00 55.03 295 ASN B C 1
ATOM 5625 O O . ASN B 1 297 ? 51.115 145.441 127.057 1.00 58.31 295 ASN B O 1
ATOM 5630 N N . THR B 1 298 ? 52.557 143.705 126.956 1.00 49.58 296 THR B N 1
ATOM 5631 C CA . THR B 1 298 ? 51.906 143.112 125.796 1.00 46.48 296 THR B CA 1
ATOM 5632 C C . THR B 1 298 ? 50.454 142.747 126.095 1.00 51.66 296 THR B C 1
ATOM 5633 O O . THR B 1 298 ? 49.567 142.990 125.269 1.00 54.80 296 THR B O 1
ATOM 5637 N N . LEU B 1 299 ? 50.186 142.161 127.268 1.00 48.63 297 LEU B N 1
ATOM 5638 C CA . LEU B 1 299 ? 48.803 141.848 127.627 1.00 53.19 297 LEU B CA 1
ATOM 5639 C C . LEU B 1 299 ? 47.940 143.102 127.657 1.00 58.06 297 LEU B C 1
ATOM 5640 O O . LEU B 1 299 ? 46.800 143.094 127.179 1.00 59.05 297 LEU B O 1
ATOM 5645 N N . ASP B 1 300 ? 48.470 144.189 128.216 1.00 58.40 298 ASP B N 1
ATOM 5646 C CA . ASP B 1 300 ? 47.700 145.421 128.336 1.00 63.86 298 ASP B CA 1
ATOM 5647 C C . ASP B 1 300 ? 47.337 145.992 126.967 1.00 67.97 298 ASP B C 1
ATOM 5648 O O . ASP B 1 300 ? 46.171 146.322 126.721 1.00 74.16 298 ASP B O 1
ATOM 5653 N N . GLY B 1 301 ? 48.316 146.113 126.063 1.00 65.36 299 GLY B N 1
ATOM 5654 C CA . GLY B 1 301 ? 48.083 146.636 124.721 1.00 70.24 299 GLY B CA 1
ATOM 5655 C C . GLY B 1 301 ? 46.987 145.923 123.947 1.00 74.66 299 GLY B C 1
ATOM 5656 O O . GLY B 1 301 ? 47.259 145.013 123.158 1.00 78.85 299 GLY B O 1
ATOM 5657 N N . ALA B 1 302 ? 45.743 146.359 124.140 1.00 81.76 300 ALA B N 1
ATOM 5658 C CA . ALA B 1 302 ? 44.567 145.561 123.799 1.00 86.71 300 ALA B CA 1
ATOM 5659 C C . ALA B 1 302 ? 44.198 145.716 122.326 1.00 92.49 300 ALA B C 1
ATOM 5660 O O . ALA B 1 302 ? 43.781 146.796 121.889 1.00 91.96 300 ALA B O 1
ATOM 5662 N N . THR B 1 303 ? 44.331 144.630 121.563 1.00 93.59 301 THR B N 1
ATOM 5663 C CA . THR B 1 303 ? 43.671 144.492 120.267 1.00 93.98 301 THR B CA 1
ATOM 5664 C C . THR B 1 303 ? 42.415 143.661 120.516 1.00 90.30 301 THR B C 1
ATOM 5665 O O . THR B 1 303 ? 42.499 142.466 120.821 1.00 85.44 301 THR B O 1
ATOM 5669 N N . SER B 1 304 ? 41.253 144.309 120.417 1.00 94.52 302 SER B N 1
ATOM 5670 C CA . SER B 1 304 ? 39.979 143.737 120.842 1.00 92.32 302 SER B CA 1
ATOM 5671 C C . SER B 1 304 ? 39.129 143.266 119.664 1.00 88.11 302 SER B C 1
ATOM 5672 O O . SER B 1 304 ? 37.897 143.339 119.713 1.00 84.19 302 SER B O 1
ATOM 5675 N N . LYS B 1 305 ? 39.767 142.788 118.592 1.00 88.20 303 LYS B N 1
ATOM 5676 C CA . LYS B 1 305 ? 39.067 142.513 117.334 1.00 91.31 303 LYS B CA 1
ATOM 5677 C C . LYS B 1 305 ? 39.517 141.138 116.810 1.00 91.58 303 LYS B C 1
ATOM 5678 O O . LYS B 1 305 ? 40.417 141.028 115.967 1.00 91.56 303 LYS B O 1
ATOM 5684 N N . GLU B 1 306 ? 38.883 140.074 117.316 1.00 82.77 304 GLU B N 1
ATOM 5685 C CA . GLU B 1 306 ? 37.832 140.171 118.339 1.00 81.60 304 GLU B CA 1
ATOM 5686 C C . GLU B 1 306 ? 38.030 139.180 119.492 1.00 80.83 304 GLU B C 1
ATOM 5687 O O . GLU B 1 306 ? 37.446 138.089 119.480 1.00 77.00 304 GLU B O 1
ATOM 5693 N N . GLY B 1 307 ? 38.829 139.560 120.492 1.00 79.01 305 GLY B N 1
ATOM 5694 C CA . GLY B 1 307 ? 38.913 138.786 121.716 1.00 70.15 305 GLY B CA 1
ATOM 5695 C C . GLY B 1 307 ? 39.913 137.650 121.720 1.00 64.12 305 GLY B C 1
ATOM 5696 O O . GLY B 1 307 ? 39.786 136.682 120.967 1.00 60.89 305 GLY B O 1
ATOM 5697 N N . LEU B 1 308 ? 40.925 137.773 122.562 1.00 61.26 306 LEU B N 1
ATOM 5698 C CA . LEU B 1 308 ? 41.756 136.652 122.949 1.00 52.42 306 LEU B CA 1
ATOM 5699 C C . LEU B 1 308 ? 41.282 136.183 124.314 1.00 51.01 306 LEU B C 1
ATOM 5700 O O . LEU B 1 308 ? 41.090 136.997 125.221 1.00 55.70 306 LEU B O 1
ATOM 5705 N N . PHE B 1 309 ? 41.047 134.892 124.443 1.00 52.06 307 PHE B N 1
ATOM 5706 C CA . PHE B 1 309 ? 40.801 134.267 125.735 1.00 53.32 307 PHE B CA 1
ATOM 5707 C C . PHE B 1 309 ? 42.078 133.535 126.128 1.00 52.70 307 PHE B C 1
ATOM 5708 O O . PHE B 1 309 ? 42.484 132.576 125.457 1.00 49.54 307 PHE B O 1
ATOM 5716 N N . LEU B 1 310 ? 42.720 133.994 127.199 1.00 54.02 308 LEU B N 1
ATOM 5717 C CA . LEU B 1 310 ? 43.957 133.378 127.661 1.00 53.34 308 LEU B CA 1
ATOM 5718 C C . LEU B 1 310 ? 43.659 132.330 128.725 1.00 49.86 308 LEU B C 1
ATOM 5719 O O . LEU B 1 310 ? 42.790 132.524 129.579 1.00 53.48 308 LEU B O 1
ATOM 5724 N N . ILE B 1 311 ? 44.358 131.203 128.650 1.00 44.16 309 ILE B N 1
ATOM 5725 C CA . ILE B 1 311 ? 44.330 130.203 129.708 1.00 43.89 309 ILE B CA 1
ATOM 5726 C C . ILE B 1 311 ? 45.766 129.873 130.091 1.00 45.56 309 ILE B C 1
ATOM 5727 O O . ILE B 1 311 ? 46.528 129.328 129.283 1.00 43.71 309 ILE B O 1
ATOM 5732 N N . GLY B 1 312 ? 46.132 130.199 131.321 1.00 49.95 310 GLY B N 1
ATOM 5733 C CA . GLY B 1 312 ? 47.452 129.910 131.839 1.00 48.80 310 GLY B CA 1
ATOM 5734 C C . GLY B 1 312 ? 47.402 128.732 132.789 1.00 47.16 310 GLY B C 1
ATOM 5735 O O . GLY B 1 312 ? 46.394 128.485 133.451 1.00 46.47 310 GLY B O 1
ATOM 5736 N N . THR B 1 313 ? 48.512 128.032 132.872 1.00 45.89 311 THR B N 1
ATOM 5737 C CA . THR B 1 313 ? 48.620 126.807 133.634 1.00 45.10 311 THR B CA 1
AT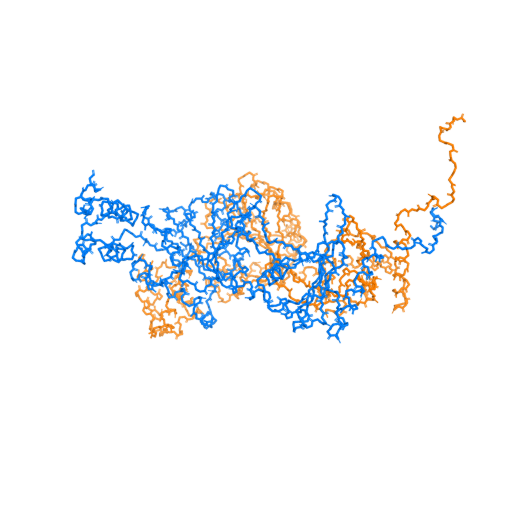OM 5738 C C . THR B 1 313 ? 49.873 126.916 134.474 1.00 43.16 311 THR B C 1
ATOM 5739 O O . THR B 1 313 ? 50.882 127.458 134.019 1.00 45.98 311 THR B O 1
ATOM 5743 N N . THR B 1 314 ? 49.802 126.432 135.704 1.00 41.78 312 THR B N 1
ATOM 5744 C CA . THR B 1 314 ? 51.007 126.324 136.503 1.00 44.03 312 THR B CA 1
ATOM 5745 C C . THR B 1 314 ? 50.805 125.233 137.543 1.00 45.95 312 THR B C 1
ATOM 5746 O O . THR B 1 314 ? 49.704 125.058 138.074 1.00 46.07 312 THR B O 1
ATOM 5750 N N . ASN B 1 315 ? 51.868 124.480 137.789 1.00 50.09 313 ASN B N 1
ATOM 5751 C CA . ASN B 1 315 ? 51.976 123.610 138.951 1.00 51.60 313 ASN B CA 1
ATOM 5752 C C . ASN B 1 315 ? 52.639 124.313 140.128 1.00 52.94 313 ASN B C 1
ATOM 5753 O O . ASN B 1 315 ? 52.857 123.685 141.169 1.00 50.71 313 ASN B O 1
ATOM 5758 N N . TYR B 1 316 ? 52.963 125.600 139.975 1.00 56.25 314 TYR B N 1
ATOM 5759 C CA . TYR B 1 316 ? 53.727 126.363 140.962 1.00 52.80 314 TYR B CA 1
ATOM 5760 C C . TYR B 1 316 ? 53.167 127.774 141.046 1.00 57.01 314 TYR B C 1
ATOM 5761 O O . TYR B 1 316 ? 53.808 128.741 140.609 1.00 55.27 314 TYR B O 1
ATOM 5770 N N . PRO B 1 317 ? 51.970 127.936 141.618 1.00 56.65 315 PRO B N 1
ATOM 5771 C CA . PRO B 1 317 ? 51.382 129.285 141.715 1.00 53.52 315 PRO B CA 1
ATOM 5772 C C . PRO B 1 317 ? 52.268 130.279 142.437 1.00 58.18 315 PRO B C 1
ATOM 5773 O O . PRO B 1 317 ? 52.171 131.483 142.170 1.00 53.99 315 PRO B O 1
ATOM 5777 N N . GLU B 1 318 ? 53.159 129.807 143.312 1.00 62.11 316 GLU B N 1
ATOM 5778 C CA . GLU B 1 318 ? 54.054 130.710 144.030 1.00 64.28 316 GLU B CA 1
ATOM 5779 C C . GLU B 1 318 ? 55.021 131.416 143.077 1.00 63.45 316 GLU B C 1
ATOM 5780 O O . GLU B 1 318 ? 55.356 132.590 143.287 1.00 65.30 316 GLU B O 1
ATOM 5786 N N . GLU B 1 319 ? 55.471 130.730 142.017 1.00 59.38 317 GLU B N 1
ATOM 5787 C CA . GLU B 1 319 ? 56.423 131.324 141.082 1.00 55.59 317 GLU B CA 1
ATOM 5788 C C . GLU B 1 319 ? 55.757 132.192 140.004 1.00 55.23 317 GLU B C 1
ATOM 5789 O O . GLU B 1 319 ? 56.433 132.605 139.058 1.00 55.12 317 GLU B O 1
ATOM 5795 N N . ILE B 1 320 ? 54.474 132.505 140.145 1.00 56.15 318 ILE B N 1
ATOM 5796 C CA . ILE B 1 320 ? 53.754 133.338 139.186 1.00 59.58 318 ILE B CA 1
ATOM 5797 C C . ILE B 1 320 ? 54.042 134.808 139.459 1.00 61.86 318 ILE B C 1
ATOM 5798 O O . ILE B 1 320 ? 53.983 135.262 140.609 1.00 62.95 318 ILE B O 1
ATOM 5803 N N . ASP B 1 321 ? 54.348 135.564 138.400 1.00 61.19 319 ASP B N 1
ATOM 5804 C CA . ASP B 1 321 ? 54.313 137.021 138.474 1.00 61.35 319 ASP B CA 1
ATOM 5805 C C . ASP B 1 321 ? 52.970 137.476 139.050 1.00 61.02 319 ASP B C 1
ATOM 5806 O O . ASP B 1 321 ? 51.926 137.256 138.416 1.00 60.39 319 ASP B O 1
ATOM 5811 N N . PRO B 1 322 ? 52.952 138.111 140.227 1.00 60.62 320 PRO B N 1
ATOM 5812 C CA . PRO B 1 322 ? 51.670 138.575 140.790 1.00 60.10 320 PRO B CA 1
ATOM 5813 C C . PRO B 1 322 ? 50.986 139.638 139.943 1.00 63.09 320 PRO B C 1
ATOM 5814 O O . PRO B 1 322 ? 49.771 139.836 140.085 1.00 63.43 320 PRO B O 1
ATOM 5818 N N . GLY B 1 323 ? 51.727 140.325 139.068 1.00 58.47 321 GLY B N 1
ATOM 5819 C CA . GLY B 1 323 ? 51.105 141.253 138.151 1.00 57.86 321 GLY B CA 1
ATOM 5820 C C . GLY B 1 323 ? 50.109 140.600 137.227 1.00 66.59 321 GLY B C 1
ATOM 5821 O O . GLY B 1 323 ? 49.235 141.287 136.686 1.00 70.25 321 GLY B O 1
ATOM 5822 N N . LEU B 1 324 ? 50.209 139.281 137.039 1.00 61.58 322 LEU B N 1
ATOM 5823 C CA . LEU B 1 324 ? 49.298 138.587 136.134 1.00 61.71 322 LEU B CA 1
ATOM 5824 C C . LEU B 1 324 ? 47.874 138.580 136.657 1.00 64.93 322 LEU B C 1
ATOM 5825 O O . LEU B 1 324 ? 46.931 138.517 135.866 1.00 66.23 322 LEU B O 1
ATOM 5830 N N . MET B 1 325 ? 47.690 138.647 137.970 1.00 65.30 323 MET B N 1
ATOM 5831 C CA . MET B 1 325 ? 46.440 138.200 138.565 1.00 71.53 323 MET B CA 1
ATOM 5832 C C . MET B 1 325 ? 45.539 139.330 139.064 1.00 75.85 323 MET B C 1
ATOM 5833 O O . MET B 1 325 ? 45.980 140.451 139.322 1.00 76.33 323 MET B O 1
ATOM 5838 N N . ASN B 1 326 ? 44.252 138.988 139.190 1.00 83.95 324 ASN B N 1
ATOM 5839 C CA . ASN B 1 326 ? 43.127 139.886 139.509 1.00 83.24 324 ASN B CA 1
ATOM 5840 C C . ASN B 1 326 ? 43.212 141.238 138.788 1.00 90.50 324 ASN B C 1
ATOM 5841 O O . ASN B 1 326 ? 43.062 142.310 139.385 1.00 93.01 324 ASN B O 1
ATOM 5846 N N . ARG B 1 327 ? 43.402 141.179 137.470 1.00 88.51 325 ARG B N 1
ATOM 5847 C CA . ARG B 1 327 ? 43.086 142.287 136.577 1.00 86.75 325 ARG B CA 1
ATOM 5848 C C . ARG B 1 327 ? 42.174 141.752 135.476 1.00 80.64 325 ARG B C 1
ATOM 5849 O O . ARG B 1 327 ? 42.274 140.581 135.092 1.00 74.92 325 ARG B O 1
ATOM 5857 N N . ALA B 1 328 ? 41.268 142.602 134.982 1.00 78.55 326 ALA B N 1
ATOM 5858 C CA . ALA B 1 328 ? 40.311 142.159 133.967 1.00 80.73 326 ALA B CA 1
ATOM 5859 C C . ALA B 1 328 ? 41.032 141.717 132.689 1.00 85.83 326 ALA B C 1
ATOM 5860 O O . ALA B 1 328 ? 40.868 140.577 132.227 1.00 79.06 326 ALA B O 1
ATOM 5862 N N . GLY B 1 329 ? 41.829 142.613 132.093 1.00 81.39 327 GLY B N 1
ATOM 5863 C CA . GLY B 1 329 ? 42.924 142.159 131.260 1.00 70.74 327 GLY B CA 1
ATOM 5864 C C . GLY B 1 329 ? 43.916 141.380 132.094 1.00 74.09 327 GLY B C 1
ATOM 5865 O O . GLY B 1 329 ? 43.934 141.494 133.311 1.00 81.09 327 GLY B O 1
ATOM 5866 N N . ARG B 1 330 ? 44.758 140.585 131.442 1.00 72.71 328 ARG B N 1
ATOM 5867 C CA . ARG B 1 330 ? 45.515 139.567 132.171 1.00 70.45 328 ARG B CA 1
ATOM 5868 C C . ARG B 1 330 ? 44.514 138.588 132.788 1.00 66.87 328 ARG B C 1
ATOM 5869 O O . ARG B 1 330 ? 43.383 138.489 132.306 1.00 73.28 328 ARG B O 1
ATOM 5877 N N . PHE B 1 331 ? 44.892 137.864 133.842 1.00 65.96 329 PHE B N 1
ATOM 5878 C CA . PHE B 1 331 ? 44.062 136.794 134.401 1.00 64.59 329 PHE B CA 1
ATOM 5879 C C . PHE B 1 331 ? 43.223 137.329 135.559 1.00 64.42 329 PHE B C 1
ATOM 5880 O O . PHE B 1 331 ? 43.764 137.714 136.598 1.00 66.25 329 PHE B O 1
ATOM 5888 N N . ASP B 1 332 ? 41.900 137.350 135.381 1.00 59.00 330 ASP B N 1
ATOM 5889 C CA . ASP B 1 332 ? 41.009 137.938 136.374 1.00 65.29 330 ASP B CA 1
ATOM 5890 C C . ASP B 1 332 ? 40.422 136.925 137.339 1.00 67.94 330 ASP B C 1
ATOM 5891 O O . ASP B 1 332 ? 39.920 137.326 138.393 1.00 75.51 330 ASP B O 1
ATOM 5896 N N . ARG B 1 333 ? 40.462 135.637 137.012 1.00 64.90 331 ARG B N 1
ATOM 5897 C CA . ARG B 1 333 ? 40.044 134.595 137.938 1.00 62.06 331 ARG B CA 1
ATOM 5898 C C . ARG B 1 333 ? 41.038 133.449 137.866 1.00 57.50 331 ARG B C 1
ATOM 5899 O O . ARG B 1 333 ? 41.617 133.178 136.813 1.00 57.99 331 ARG B O 1
ATOM 5907 N N . ALA B 1 334 ? 41.265 132.809 139.008 1.00 56.86 332 ALA B N 1
ATOM 5908 C CA . ALA B 1 334 ? 42.132 131.646 139.098 1.00 52.84 332 ALA B CA 1
ATOM 5909 C C . ALA B 1 334 ? 41.346 130.517 139.742 1.00 52.63 332 ALA B C 1
ATOM 5910 O O . ALA B 1 334 ? 40.492 130.761 140.597 1.00 50.02 332 ALA B O 1
ATOM 5912 N N . TYR B 1 335 ? 41.604 129.285 139.300 1.00 52.00 333 TYR B N 1
ATOM 5913 C CA . TYR B 1 335 ? 40.918 128.114 139.830 1.00 50.52 333 TYR B CA 1
ATOM 5914 C C . TYR B 1 335 ? 41.935 127.059 140.233 1.00 50.95 333 TYR B C 1
ATOM 5915 O O . TYR B 1 335 ? 42.902 126.793 139.510 1.00 52.68 333 TYR B O 1
ATOM 5924 N N . GLU B 1 336 ? 41.714 126.454 141.390 1.00 55.54 334 GLU B N 1
ATOM 5925 C CA . GLU B 1 336 ? 42.571 125.376 141.848 1.00 52.82 334 GLU B CA 1
ATOM 5926 C C . GLU B 1 336 ? 42.037 124.043 141.340 1.00 50.87 334 GLU B C 1
ATOM 5927 O O . GLU B 1 336 ? 40.849 123.743 141.499 1.00 47.15 334 GLU B O 1
ATOM 5933 N N . ILE B 1 337 ? 42.908 123.261 140.709 1.00 47.12 335 ILE B N 1
ATOM 5934 C CA . ILE B 1 337 ? 42.566 121.920 140.243 1.00 52.70 335 ILE B CA 1
ATOM 5935 C C . ILE B 1 337 ? 43.267 120.943 141.179 1.00 51.05 335 ILE B C 1
ATOM 5936 O O . ILE B 1 337 ? 44.478 120.709 141.063 1.00 51.12 335 ILE B O 1
ATOM 5941 N N . GLY B 1 338 ? 42.509 120.373 142.120 1.00 49.78 336 GLY B N 1
ATOM 5942 C CA . GLY B 1 338 ? 43.075 119.589 143.196 1.00 49.34 336 GLY B CA 1
ATOM 5943 C C . GLY B 1 338 ? 42.843 118.091 143.050 1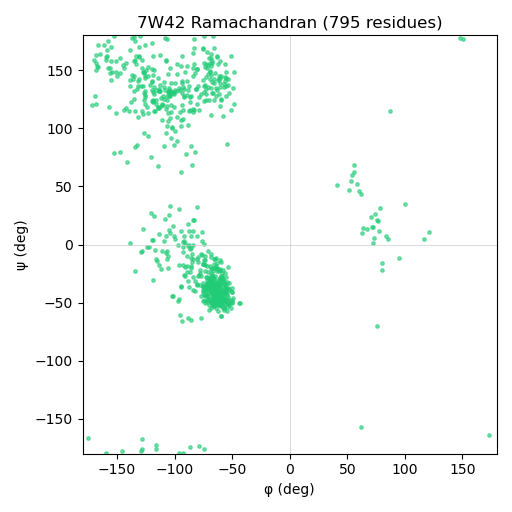.00 43.89 336 GLY B C 1
ATOM 5944 O O . GLY B 1 338 ? 42.190 117.612 142.125 1.00 46.97 336 GLY B O 1
ATOM 5945 N N . LEU B 1 339 ? 43.410 117.350 144.003 1.00 43.94 337 LEU B N 1
ATOM 5946 C CA . LEU B 1 339 ? 43.268 115.905 144.009 1.00 40.30 337 LEU B CA 1
ATOM 5947 C C . LEU B 1 339 ? 41.786 115.542 144.018 1.00 40.88 337 LEU B C 1
ATOM 5948 O O . LEU B 1 339 ? 40.981 116.262 144.612 1.00 43.73 337 LEU B O 1
ATOM 5953 N N . PRO B 1 340 ? 41.386 114.469 143.341 1.00 42.45 338 PRO B N 1
ATOM 5954 C CA . PRO B 1 340 ? 39.964 114.097 143.329 1.00 43.19 338 PRO B CA 1
ATOM 5955 C C . PRO B 1 340 ? 39.537 113.458 144.643 1.00 41.37 338 PRO B C 1
ATOM 5956 O O . PRO B 1 340 ? 40.273 112.673 145.248 1.00 38.78 338 PRO B O 1
ATOM 5960 N N . ASP B 1 341 ? 38.322 113.785 145.072 1.00 41.28 339 ASP B N 1
ATOM 5961 C CA . ASP B 1 341 ? 37.744 113.078 146.200 1.00 43.14 339 ASP B CA 1
ATOM 5962 C C . ASP B 1 341 ? 37.314 111.681 145.748 1.00 45.29 339 ASP B C 1
ATOM 5963 O O . ASP B 1 341 ? 37.517 111.285 144.600 1.00 46.83 339 ASP B O 1
ATOM 5968 N N . GLU B 1 342 ? 36.691 110.925 146.654 1.00 47.37 340 GLU B N 1
ATOM 5969 C CA . GLU B 1 342 ? 36.365 109.534 146.353 1.00 45.65 340 GLU B CA 1
ATOM 5970 C C . GLU B 1 342 ? 35.283 109.421 145.283 1.00 43.85 340 GLU B C 1
ATOM 5971 O O . GLU B 1 342 ? 35.321 108.520 144.434 1.00 39.78 340 GLU B O 1
ATOM 5977 N N . GLU B 1 343 ? 34.293 110.299 145.326 1.00 41.41 341 GLU B N 1
ATOM 5978 C CA . GLU B 1 343 ? 33.228 110.237 144.339 1.00 43.11 341 GLU B CA 1
ATOM 5979 C C . GLU B 1 343 ? 33.785 110.441 142.937 1.00 45.63 341 GLU B C 1
ATOM 5980 O O . GLU B 1 343 ? 33.384 109.748 141.993 1.00 40.95 341 GLU B O 1
ATOM 5986 N N . LEU B 1 344 ? 34.755 111.353 142.801 1.00 39.80 342 LEU B N 1
ATOM 5987 C CA . LEU B 1 344 ? 35.365 111.679 141.520 1.00 37.63 342 LEU B CA 1
ATOM 5988 C C . LEU B 1 344 ? 36.340 110.600 141.063 1.00 43.14 342 LEU B C 1
ATOM 5989 O O . LEU B 1 344 ? 36.404 110.292 139.867 1.00 41.75 342 LEU B O 1
ATOM 5994 N N . ARG B 1 345 ? 37.114 110.029 141.989 1.00 41.01 343 ARG B N 1
ATOM 5995 C CA . ARG B 1 345 ? 37.934 108.868 141.655 1.00 39.60 343 ARG B CA 1
ATOM 5996 C C . ARG B 1 345 ? 37.074 107.744 141.092 1.00 39.02 343 ARG B C 1
ATOM 5997 O O . ARG B 1 345 ? 37.409 107.138 140.066 1.00 36.83 343 ARG B O 1
ATOM 6005 N N . LEU B 1 346 ? 35.954 107.452 141.754 1.00 41.09 344 LEU B N 1
ATOM 6006 C CA . LEU B 1 346 ? 35.069 106.394 141.278 1.00 40.87 344 LEU B CA 1
ATOM 6007 C C . LEU B 1 346 ? 34.508 106.732 139.904 1.00 39.90 344 LEU B C 1
ATOM 6008 O O . LEU B 1 346 ? 34.337 105.849 139.057 1.00 39.80 344 LEU B O 1
ATOM 6013 N N . GLU B 1 347 ? 34.224 108.010 139.663 1.00 38.20 345 GLU B N 1
ATOM 6014 C CA . GLU B 1 347 ? 33.744 108.427 138.352 1.00 37.85 345 GLU B CA 1
ATOM 6015 C C . GLU B 1 347 ? 34.815 108.234 137.286 1.00 41.37 345 GLU B C 1
ATOM 6016 O O . GLU B 1 347 ? 34.514 107.779 136.173 1.00 41.98 345 GLU B O 1
ATOM 6022 N N . TYR B 1 348 ? 36.070 108.582 137.612 1.00 35.39 346 TYR B N 1
ATOM 6023 C CA . TYR B 1 348 ? 37.174 108.427 136.671 1.00 37.13 346 TYR B CA 1
ATOM 6024 C C . TYR B 1 348 ? 37.409 106.963 136.335 1.00 36.87 346 TYR B C 1
ATOM 6025 O O . TYR B 1 348 ? 37.629 106.617 135.169 1.00 39.03 346 TYR B O 1
ATOM 6034 N N . MET B 1 349 ? 37.367 106.089 137.339 1.00 35.52 347 MET B N 1
ATOM 6035 C CA . MET B 1 349 ? 37.641 104.681 137.084 1.00 35.48 347 MET B CA 1
ATOM 6036 C C . MET B 1 349 ? 36.594 104.061 136.170 1.00 36.55 347 MET B C 1
ATOM 6037 O O . MET B 1 349 ? 36.913 103.181 135.363 1.00 35.78 347 MET B O 1
ATOM 6042 N N . LYS B 1 350 ? 35.348 104.505 136.270 1.00 34.68 348 LYS B N 1
ATOM 6043 C CA . LYS B 1 350 ? 34.313 103.944 135.413 1.00 39.57 348 LYS B CA 1
ATOM 6044 C C . LYS B 1 350 ? 34.511 104.372 133.966 1.00 41.07 348 LYS B C 1
ATOM 6045 O O . LYS B 1 350 ? 34.558 103.525 133.065 1.00 32.28 348 LYS B O 1
ATOM 6051 N N . MET B 1 351 ? 34.646 105.683 133.722 1.00 39.21 349 MET B N 1
ATOM 6052 C CA . MET B 1 351 ? 34.803 106.122 132.340 1.00 40.78 349 MET B CA 1
ATOM 6053 C C . MET B 1 351 ? 36.109 105.611 131.758 1.00 40.10 349 MET B C 1
ATOM 6054 O O . MET B 1 351 ? 36.183 105.310 130.564 1.00 42.42 349 MET B O 1
ATOM 6059 N N . ARG B 1 352 ? 37.114 105.415 132.600 1.00 38.48 350 ARG B N 1
ATOM 6060 C CA . ARG B 1 352 ? 38.392 104.943 132.100 1.00 39.09 350 ARG B CA 1
ATOM 6061 C C . ARG B 1 352 ? 38.310 103.509 131.599 1.00 36.84 350 ARG B C 1
ATOM 6062 O O . ARG B 1 352 ? 39.036 103.144 130.673 1.00 38.80 350 ARG B O 1
ATOM 6070 N N . GLY B 1 353 ? 37.454 102.683 132.191 1.00 36.21 351 GLY B N 1
ATOM 6071 C CA . GLY B 1 353 ? 37.310 101.324 131.719 1.00 29.88 351 GLY B CA 1
ATOM 6072 C C . GLY B 1 353 ? 37.605 100.252 132.742 1.00 33.06 351 GLY B C 1
ATOM 6073 O O . GLY B 1 353 ? 37.699 99.077 132.387 1.00 34.31 351 GLY B O 1
ATOM 6074 N N . PHE B 1 354 ? 37.752 100.626 134.016 1.00 33.38 352 PHE B N 1
ATOM 6075 C CA . PHE B 1 354 ? 38.018 99.616 135.039 1.00 35.54 352 PHE B CA 1
ATOM 6076 C C . PHE B 1 354 ? 36.897 98.580 135.093 1.00 35.90 352 PHE B C 1
ATOM 6077 O O . PHE B 1 354 ? 37.130 97.441 135.511 1.00 34.98 352 PHE B O 1
ATOM 6085 N N . GLY B 1 355 ? 35.686 98.948 134.661 1.00 31.42 353 GLY B N 1
ATOM 6086 C CA . GLY B 1 355 ? 34.574 98.018 134.627 1.00 35.71 353 GLY B CA 1
ATOM 6087 C C . GLY B 1 355 ? 34.760 96.854 133.672 1.00 37.99 353 GLY B C 1
ATOM 6088 O O . GLY B 1 355 ? 33.976 95.901 133.725 1.00 42.48 353 GLY B O 1
ATOM 6089 N N . ILE B 1 356 ? 35.766 96.910 132.799 1.00 32.03 354 ILE B N 1
ATOM 6090 C CA . ILE B 1 356 ? 36.036 95.799 131.893 1.00 29.18 354 ILE B CA 1
ATOM 6091 C C . ILE B 1 356 ? 36.450 94.553 132.676 1.00 35.18 354 ILE B C 1
ATOM 6092 O O . ILE B 1 356 ? 36.072 93.429 132.326 1.00 34.39 354 ILE B O 1
ATOM 6097 N N . PHE B 1 357 ? 37.251 94.727 133.733 1.00 35.72 355 PHE B N 1
ATOM 6098 C CA . PHE B 1 357 ? 37.762 93.596 134.492 1.00 34.69 355 PHE B CA 1
ATOM 6099 C C . PHE B 1 357 ? 37.436 93.645 135.981 1.00 36.78 355 PHE B C 1
ATOM 6100 O O . PHE B 1 357 ? 37.793 92.708 136.702 1.00 42.61 355 PHE B O 1
ATOM 6108 N N . LEU B 1 358 ? 36.784 94.692 136.472 1.00 36.24 356 LEU B N 1
ATOM 6109 C CA . LEU B 1 358 ? 36.447 94.808 137.882 1.00 36.20 356 LEU B CA 1
ATOM 6110 C C . LEU B 1 358 ? 34.935 94.769 138.066 1.00 42.22 356 LEU B C 1
ATOM 6111 O O . LEU B 1 358 ? 34.176 95.316 137.251 1.00 42.78 356 LEU B O 1
ATOM 6116 N N . SER B 1 359 ? 34.499 94.131 139.149 1.00 43.58 357 SER B N 1
ATOM 6117 C CA . SER B 1 359 ? 33.085 94.127 139.482 1.00 44.82 357 SER B CA 1
ATOM 6118 C C . SER B 1 359 ? 32.667 95.480 140.063 1.00 47.86 357 SER B C 1
ATOM 6119 O O . SER B 1 359 ? 33.499 96.322 140.424 1.00 46.58 357 SER B O 1
ATOM 6122 N N . GLU B 1 360 ? 31.348 95.678 140.179 1.00 52.67 358 GLU B N 1
ATOM 6123 C CA . GLU B 1 360 ? 30.844 96.937 140.723 1.00 50.40 358 GLU B CA 1
ATOM 6124 C C . GLU B 1 360 ? 31.331 97.159 142.138 1.00 50.76 358 GLU B C 1
ATOM 6125 O O . GLU B 1 360 ? 31.478 98.310 142.570 1.00 57.27 358 GLU B O 1
ATOM 6131 N N . GLY B 1 361 ? 31.589 96.077 142.870 1.00 48.46 359 GLY B N 1
ATOM 6132 C CA . GLY B 1 361 ? 32.101 96.171 144.219 1.00 39.89 359 GLY B CA 1
ATOM 6133 C C . GLY B 1 361 ? 33.602 96.339 144.254 1.00 43.45 359 GLY B C 1
ATOM 6134 O O . GLY B 1 361 ? 34.126 97.098 145.073 1.00 47.81 359 GLY B O 1
ATOM 6135 N N . GLU B 1 362 ? 34.319 95.638 143.379 1.00 46.72 360 GLU B N 1
ATOM 6136 C CA . GLU B 1 362 ? 35.760 95.852 143.303 1.00 44.17 360 GLU B CA 1
ATOM 6137 C C . GLU B 1 362 ? 36.088 97.297 142.930 1.00 42.85 360 GLU B C 1
ATOM 6138 O O . GLU B 1 362 ? 37.071 97.853 143.428 1.00 42.07 360 GLU B O 1
ATOM 6144 N N . ILE B 1 363 ? 35.270 97.935 142.078 1.00 38.88 361 ILE B N 1
ATOM 6145 C CA . ILE B 1 363 ? 35.571 99.318 141.703 1.00 39.62 361 ILE B CA 1
ATOM 6146 C C . ILE B 1 363 ? 35.310 100.252 142.870 1.00 41.95 361 ILE B C 1
ATOM 6147 O O . ILE B 1 363 ? 36.112 101.148 143.155 1.00 45.49 361 ILE B O 1
ATOM 6152 N N . LYS B 1 364 ? 34.174 100.071 143.552 1.00 50.11 362 LYS B N 1
ATOM 6153 C CA . LYS B 1 364 ? 33.884 100.855 144.751 1.00 46.21 362 LYS B CA 1
ATOM 6154 C C . LYS B 1 364 ? 35.004 100.725 145.774 1.00 43.37 362 LYS B C 1
ATOM 6155 O O . LYS B 1 364 ? 35.397 101.708 146.413 1.00 47.33 362 LYS B O 1
ATOM 6161 N N . ASN B 1 365 ? 35.543 99.520 145.929 1.00 39.67 363 ASN B N 1
ATOM 6162 C CA . ASN B 1 365 ? 36.612 99.318 146.889 1.00 43.03 363 ASN B CA 1
ATOM 6163 C C . ASN B 1 365 ? 37.879 100.043 146.464 1.00 45.77 363 ASN B C 1
ATOM 6164 O O . ASN B 1 365 ? 38.536 100.681 147.293 1.00 47.11 363 ASN B O 1
ATOM 6169 N N . ALA B 1 366 ? 38.239 99.957 145.177 1.00 45.10 364 ALA B N 1
ATOM 6170 C CA . ALA B 1 366 ? 39.481 100.568 144.712 1.00 39.95 364 ALA B CA 1
ATOM 6171 C C . ALA B 1 366 ? 39.428 102.082 144.811 1.00 40.14 364 ALA B C 1
ATOM 6172 O O . ALA B 1 366 ? 40.447 102.714 145.103 1.00 41.27 364 ALA B O 1
ATOM 6174 N N . ALA B 1 367 ? 38.255 102.679 144.596 1.00 37.92 365 ALA B N 1
ATOM 6175 C CA . ALA B 1 367 ? 38.118 104.118 144.801 1.00 41.72 365 ALA B CA 1
ATOM 6176 C C . ALA B 1 367 ? 38.454 104.507 146.239 1.00 49.31 365 ALA B C 1
ATOM 6177 O O . ALA B 1 367 ? 39.118 105.529 146.473 1.00 52.47 365 ALA B O 1
ATOM 6179 N N . LYS B 1 368 ? 38.016 103.695 147.215 1.00 50.77 366 LYS B N 1
ATOM 6180 C CA . LYS B 1 368 ? 38.362 103.925 148.621 1.00 54.04 366 LYS B CA 1
ATOM 6181 C C . LYS B 1 368 ? 39.859 103.764 148.862 1.00 46.29 366 LYS B C 1
ATOM 6182 O O . LYS B 1 368 ? 40.483 104.595 149.529 1.00 52.88 366 LYS B O 1
ATOM 6188 N N . LEU B 1 369 ? 40.448 102.685 148.342 1.00 41.99 367 LEU B N 1
ATOM 6189 C CA . LEU B 1 369 ? 41.860 102.417 148.571 1.00 40.71 367 LEU B CA 1
ATOM 6190 C C . LEU B 1 369 ? 42.774 103.481 147.987 1.00 49.39 367 LEU B C 1
ATOM 6191 O O . LEU B 1 369 ? 43.961 103.499 148.326 1.00 56.86 367 LEU B O 1
ATOM 6196 N N . THR B 1 370 ? 42.279 104.333 147.084 1.00 48.19 368 THR B N 1
ATOM 6197 C CA . THR B 1 370 ? 43.130 105.241 146.325 1.00 44.27 368 THR B CA 1
ATOM 6198 C C . THR B 1 370 ? 43.031 106.673 146.823 1.00 47.41 368 THR B C 1
ATOM 6199 O O . THR B 1 370 ? 43.278 107.616 146.062 1.00 47.07 368 THR B O 1
ATOM 6203 N N . GLU B 1 371 ? 42.669 106.850 148.089 1.00 49.72 369 GLU B N 1
ATOM 6204 C CA . GLU B 1 371 ? 42.698 108.167 148.709 1.00 49.76 369 GLU B CA 1
ATOM 6205 C C . GLU B 1 371 ? 44.065 108.806 148.525 1.00 46.31 369 GLU B C 1
ATOM 6206 O O . GLU B 1 371 ? 45.097 108.175 148.778 1.00 45.20 369 GLU B O 1
ATOM 6212 N N . GLY B 1 372 ? 44.063 110.053 148.052 1.00 44.84 370 GLY B N 1
ATOM 6213 C CA . GLY B 1 372 ? 45.293 110.773 147.777 1.00 42.35 370 GLY B CA 1
ATOM 6214 C C . GLY B 1 372 ? 45.901 110.529 146.415 1.00 43.55 370 GLY B C 1
ATOM 6215 O O . GLY B 1 372 ? 46.996 111.033 146.144 1.00 46.24 370 GLY B O 1
ATOM 6216 N N . PHE B 1 373 ? 45.240 109.768 145.550 1.00 44.38 371 PHE B N 1
ATOM 6217 C CA . PHE B 1 373 ? 45.730 109.554 144.198 1.00 39.47 371 PHE B CA 1
ATOM 6218 C C . PHE B 1 373 ? 45.299 110.709 143.308 1.00 40.88 371 PHE B C 1
ATOM 6219 O O . PHE B 1 373 ? 44.213 111.269 143.472 1.00 43.54 371 PHE B O 1
ATOM 6227 N N . SER B 1 374 ? 46.163 111.058 142.357 1.00 35.20 372 SER B N 1
ATOM 6228 C CA . SER B 1 374 ? 45.764 111.927 141.265 1.00 39.60 372 SER B CA 1
ATOM 6229 C C . SER B 1 374 ? 45.079 111.107 140.164 1.00 35.65 372 SER B C 1
ATOM 6230 O O . SER B 1 374 ? 45.113 109.874 140.160 1.00 32.50 372 SER B O 1
ATOM 6233 N N . PHE B 1 375 ? 44.460 111.797 139.203 1.00 32.10 373 PHE B N 1
ATOM 6234 C CA . PHE B 1 375 ? 43.929 111.065 138.055 1.00 34.42 373 PHE B CA 1
ATOM 6235 C C . PHE B 1 375 ? 45.057 110.377 137.285 1.00 36.53 373 PHE B C 1
ATOM 6236 O O . PHE B 1 375 ? 44.956 109.189 136.947 1.00 34.02 373 PHE B O 1
ATOM 6244 N N . ALA B 1 376 ? 46.164 111.085 137.039 1.00 34.92 374 ALA B N 1
ATOM 6245 C CA . ALA B 1 376 ? 47.270 110.453 136.323 1.00 36.73 374 ALA B CA 1
ATOM 6246 C C . ALA B 1 376 ? 47.741 109.202 137.046 1.00 36.94 374 ALA B C 1
ATOM 6247 O O . ALA B 1 376 ? 48.192 108.240 136.407 1.00 39.51 374 ALA B O 1
ATOM 6249 N N . GLN B 1 377 ? 47.633 109.184 138.370 1.00 33.51 375 GLN B N 1
ATOM 6250 C CA . GLN B 1 377 ? 48.038 107.991 139.090 1.00 37.35 375 GLN B CA 1
ATOM 6251 C C . GLN B 1 377 ? 47.014 106.882 138.911 1.00 33.03 375 GLN B C 1
ATOM 6252 O O . GLN B 1 377 ? 47.379 105.726 138.668 1.00 33.62 375 GLN B O 1
ATOM 6258 N N . LEU B 1 378 ? 45.728 107.221 139.000 1.00 29.67 376 LEU B N 1
ATOM 6259 C CA . LEU B 1 378 ? 44.685 106.257 138.672 1.00 32.68 376 LEU B CA 1
ATOM 6260 C C . LEU B 1 378 ? 44.854 105.712 137.256 1.00 35.47 376 LEU B C 1
ATOM 6261 O O . LEU B 1 378 ? 44.635 104.515 137.018 1.00 29.84 376 LEU B O 1
ATOM 6266 N N . GLY B 1 379 ? 45.291 106.565 136.322 1.00 30.49 377 GLY B N 1
ATOM 6267 C CA . GLY B 1 379 ? 45.531 106.111 134.967 1.00 31.87 377 GLY B CA 1
ATOM 6268 C C . GLY B 1 379 ? 46.682 105.131 134.862 1.00 33.13 377 GLY B C 1
ATOM 6269 O O . GLY B 1 379 ? 46.608 104.155 134.103 1.00 30.81 377 GLY B O 1
ATOM 6270 N N . GLU B 1 380 ? 47.772 105.381 135.601 1.00 32.78 378 GLU B N 1
ATOM 6271 C CA . GLU B 1 380 ? 48.849 104.393 135.631 1.00 35.67 378 GLU B CA 1
ATOM 6272 C C . GLU B 1 380 ? 48.370 103.100 136.276 1.00 31.85 378 GLU B C 1
ATOM 6273 O O . GLU B 1 380 ? 48.746 102.002 135.845 1.00 28.99 378 GLU B O 1
ATOM 6279 N N . LEU B 1 381 ? 47.536 103.217 137.305 1.00 29.03 379 LEU B N 1
ATOM 6280 C CA . LEU B 1 381 ? 46.923 102.030 137.881 1.00 34.80 379 LEU B CA 1
ATOM 6281 C C . LEU B 1 381 ? 46.111 101.289 136.825 1.00 34.73 379 LEU B C 1
ATOM 6282 O O . LEU B 1 381 ? 46.158 100.054 136.743 1.00 34.00 379 LEU B O 1
ATOM 6287 N N . TYR B 1 382 ? 45.407 102.031 135.968 1.00 27.36 380 TYR B N 1
ATOM 6288 C CA . TYR B 1 382 ? 44.566 101.387 134.969 1.00 34.31 380 TYR B CA 1
ATOM 6289 C C . TYR B 1 382 ? 45.395 100.593 133.965 1.00 33.00 380 TYR B C 1
ATOM 6290 O O . TYR B 1 382 ? 45.090 99.434 133.675 1.00 31.07 380 TYR B O 1
ATOM 6299 N N . VAL B 1 383 ? 46.442 101.209 133.416 1.00 28.85 381 VAL B N 1
ATOM 6300 C CA . VAL B 1 383 ? 47.312 100.503 132.481 1.00 33.94 381 VAL B CA 1
ATOM 6301 C C . VAL B 1 383 ? 47.901 99.247 133.118 1.00 33.60 381 VAL B C 1
ATOM 6302 O O . VAL B 1 383 ? 48.020 98.202 132.468 1.00 35.45 381 VAL B O 1
ATOM 6306 N N . SER B 1 384 ? 48.318 99.336 134.380 1.00 32.73 382 SER B N 1
ATOM 6307 C CA . SER B 1 384 ? 49.030 98.216 134.987 1.00 35.14 382 SER B CA 1
ATOM 6308 C C . SER B 1 384 ? 48.081 97.068 135.291 1.00 33.90 382 SER B C 1
ATOM 6309 O O . SER B 1 384 ? 48.416 95.910 135.044 1.00 32.44 382 SER B O 1
ATOM 6312 N N . SER B 1 385 ? 46.894 97.374 135.832 1.00 27.71 383 SER B N 1
ATOM 6313 C CA . SER B 1 385 ? 45.864 96.356 135.993 1.00 30.42 383 SER B CA 1
ATOM 6314 C C . SER B 1 385 ? 45.519 95.715 134.661 1.00 32.84 383 SER B C 1
ATOM 6315 O O . SER B 1 385 ? 45.555 94.489 134.529 1.00 36.98 383 SER B O 1
ATOM 6318 N N . ALA B 1 386 ? 45.169 96.545 133.664 1.00 32.09 384 ALA B N 1
ATOM 6319 C CA . ALA B 1 386 ? 44.761 96.055 132.348 1.00 34.79 384 ALA B CA 1
ATOM 6320 C C . ALA B 1 386 ? 45.807 95.131 131.749 1.00 31.35 384 ALA B C 1
ATOM 6321 O O . ALA B 1 386 ? 45.466 94.076 131.216 1.00 30.86 384 ALA B O 1
ATOM 6323 N N . LEU B 1 387 ? 47.088 95.496 131.849 1.00 30.12 385 LEU B N 1
ATOM 6324 C CA . LEU B 1 387 ? 48.144 94.608 131.374 1.00 33.63 385 LEU B CA 1
ATOM 6325 C C . LEU B 1 387 ? 48.084 93.265 132.083 1.00 38.19 385 LEU B C 1
ATOM 6326 O O . LEU B 1 387 ? 48.156 92.209 131.443 1.00 37.77 385 LEU B O 1
ATOM 6331 N N . GLN B 1 388 ? 47.968 93.293 133.415 1.00 37.69 386 GLN B N 1
ATOM 6332 C CA . GLN B 1 388 ? 47.865 92.062 134.189 1.00 42.03 386 GLN B CA 1
ATOM 6333 C C . GLN B 1 388 ? 46.643 91.256 133.766 1.00 41.18 386 GLN B C 1
ATOM 6334 O O . GLN B 1 388 ? 46.722 90.042 133.545 1.00 40.41 386 GLN B O 1
ATOM 6340 N N . TRP B 1 389 ? 45.501 91.923 133.646 1.00 33.79 387 TRP B N 1
ATOM 6341 C CA . TRP B 1 389 ? 44.292 91.242 133.221 1.00 35.92 387 TRP B CA 1
ATOM 6342 C C . TRP B 1 389 ? 44.478 90.611 131.844 1.00 41.71 387 TRP B C 1
ATOM 6343 O O . TRP B 1 389 ? 44.253 89.408 131.651 1.00 40.07 387 TRP B O 1
ATOM 6354 N N . HIS B 1 390 ? 44.947 91.406 130.886 1.00 35.52 388 HIS B N 1
ATOM 6355 C CA . HIS B 1 390 ? 45.089 9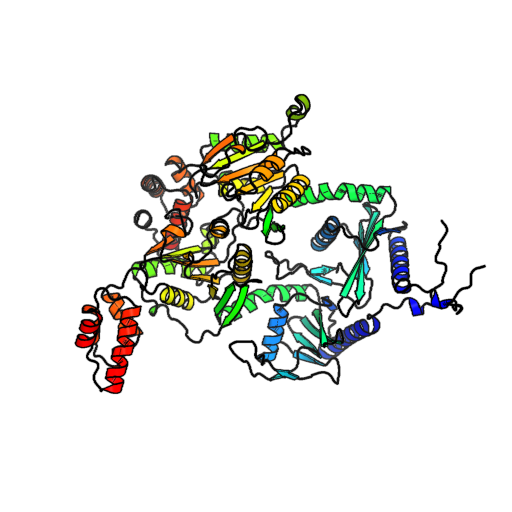0.932 129.520 1.00 34.11 388 HIS B CA 1
ATOM 6356 C C . HIS B 1 390 ? 46.073 89.765 129.414 1.00 36.65 388 HIS B C 1
ATOM 6357 O O . HIS B 1 390 ? 45.838 88.819 128.659 1.00 33.13 388 HIS B O 1
ATOM 6364 N N . GLN B 1 391 ? 47.178 89.807 130.154 1.00 36.61 389 GLN B N 1
ATOM 6365 C CA . GLN B 1 391 ? 48.234 88.826 129.920 1.00 38.69 389 GLN B CA 1
ATOM 6366 C C . GLN B 1 391 ? 48.102 87.580 130.791 1.00 42.86 389 GLN B C 1
ATOM 6367 O O . GLN B 1 391 ? 48.564 86.508 130.391 1.00 40.84 389 GLN B O 1
ATOM 6373 N N . GLU B 1 392 ? 47.468 87.690 131.958 1.00 39.10 390 GLU B N 1
ATOM 6374 C CA . GLU B 1 392 ? 47.425 86.603 132.927 1.00 42.80 390 GLU B CA 1
ATOM 6375 C C . GLU B 1 392 ? 46.028 86.255 133.417 1.00 42.95 390 GLU B C 1
ATOM 6376 O O . GLU B 1 392 ? 45.882 85.297 134.181 1.00 47.80 390 GLU B O 1
ATOM 6382 N N . GLY B 1 393 ? 45.009 87.000 133.039 1.00 38.51 391 GLY B N 1
ATOM 6383 C CA . GLY B 1 393 ? 43.693 86.563 133.398 1.00 36.83 391 GLY B CA 1
ATOM 6384 C C . GLY B 1 393 ? 43.254 86.943 134.782 1.00 45.65 391 GLY B C 1
ATOM 6385 O O . GLY B 1 393 ? 42.194 86.481 135.217 1.00 50.93 391 GLY B O 1
ATOM 6386 N N . ASN B 1 394 ? 44.026 87.761 135.495 1.00 46.44 392 ASN B N 1
ATOM 6387 C CA . ASN B 1 394 ? 43.502 88.430 136.679 1.00 51.62 392 ASN B CA 1
ATOM 6388 C C . ASN B 1 394 ? 44.296 89.705 136.929 1.00 47.70 392 ASN B C 1
ATOM 6389 O O . ASN B 1 394 ? 45.442 89.838 136.500 1.00 53.84 392 ASN B O 1
ATOM 6394 N N . HIS B 1 395 ? 43.671 90.637 137.654 1.00 54.49 393 HIS B N 1
ATOM 6395 C CA . HIS B 1 395 ? 44.110 92.031 137.704 1.00 53.31 393 HIS B CA 1
ATOM 6396 C C . HIS B 1 395 ? 45.039 92.348 138.875 1.00 61.35 393 HIS B C 1
ATOM 6397 O O . HIS B 1 395 ? 45.949 93.178 138.721 1.00 61.92 393 HIS B O 1
ATOM 6404 N N . HIS B 1 396 ? 44.813 91.733 140.049 1.00 55.96 394 HIS B N 1
ATOM 6405 C CA . HIS B 1 396 ? 45.621 91.984 141.259 1.00 58.68 394 HIS B CA 1
ATOM 6406 C C . HIS B 1 396 ? 45.535 93.437 141.731 1.00 57.62 394 HIS B C 1
ATOM 6407 O O . HIS B 1 396 ? 46.542 94.031 142.126 1.00 56.94 394 HIS B O 1
ATOM 6414 N N . ILE B 1 397 ? 44.328 94.017 141.731 1.00 59.35 395 ILE B N 1
ATOM 6415 C CA . ILE B 1 397 ? 44.222 95.482 141.802 1.00 60.57 395 ILE B CA 1
ATOM 6416 C C . ILE B 1 397 ? 44.808 96.030 143.106 1.00 60.92 395 ILE B C 1
ATOM 6417 O O . ILE B 1 397 ? 45.447 97.087 143.107 1.00 63.82 395 ILE B O 1
ATOM 6422 N N . GLU B 1 398 ? 44.623 95.314 144.227 1.00 63.29 396 GLU B N 1
ATOM 6423 C CA . GLU B 1 398 ? 45.061 95.840 145.517 1.00 62.61 396 GLU B CA 1
ATOM 6424 C C . GLU B 1 398 ? 46.559 95.774 145.694 1.00 58.30 396 GLU B C 1
ATOM 6425 O O . GLU B 1 398 ? 47.148 96.663 146.312 1.00 61.09 396 GLU B O 1
ATOM 6431 N N . THR B 1 399 ? 47.169 94.699 145.255 1.00 52.10 397 THR B N 1
ATOM 6432 C CA . THR B 1 399 ? 48.624 94.660 145.215 1.00 59.06 397 THR B CA 1
ATOM 6433 C C . THR B 1 399 ? 49.208 95.843 144.455 1.00 64.00 397 THR B C 1
ATOM 6434 O O . THR B 1 399 ? 50.199 96.450 144.886 1.00 63.12 397 THR B O 1
ATOM 6438 N N . MET B 1 400 ? 48.638 96.156 143.295 1.00 64.23 398 MET B N 1
ATOM 6439 C CA . MET B 1 400 ? 49.168 97.259 142.497 1.00 61.23 398 MET B CA 1
ATOM 6440 C C . MET B 1 400 ? 48.958 98.598 143.190 1.00 59.12 398 MET B C 1
ATOM 6441 O O . MET B 1 400 ? 49.795 99.504 143.073 1.00 58.25 398 MET B O 1
ATOM 6446 N N . VAL B 1 401 ? 47.851 98.741 143.926 1.00 54.31 399 VAL B N 1
ATOM 6447 C CA . VAL B 1 401 ? 47.665 99.953 144.721 1.00 60.37 399 VAL B CA 1
ATOM 6448 C C . VAL B 1 401 ? 48.772 100.072 145.765 1.00 62.54 399 VAL B C 1
ATOM 6449 O O . VAL B 1 401 ? 49.307 101.164 146.002 1.00 61.10 399 VAL B O 1
ATOM 6453 N N . LYS B 1 402 ? 49.152 98.950 146.390 1.00 63.47 400 LYS B N 1
ATOM 6454 C CA . LYS B 1 402 ? 50.228 98.996 147.376 1.00 64.25 400 LYS B CA 1
ATOM 6455 C C . LYS B 1 402 ? 51.584 99.195 146.695 1.00 62.65 400 LYS B C 1
ATOM 6456 O O . LYS B 1 402 ? 52.377 100.040 147.128 1.00 61.30 400 LYS B O 1
ATOM 6462 N N . ASP B 1 403 ? 51.839 98.484 145.587 1.00 62.39 401 ASP B N 1
ATOM 6463 C CA . ASP B 1 403 ? 53.060 98.712 144.806 1.00 68.08 401 ASP B CA 1
ATOM 6464 C C . ASP B 1 403 ? 53.271 100.189 144.488 1.00 66.81 401 ASP B C 1
ATOM 6465 O O . ASP B 1 403 ? 54.410 100.669 144.459 1.00 67.93 401 ASP B O 1
ATOM 6470 N N . MET B 1 404 ? 52.186 100.922 144.219 1.00 68.97 402 MET B N 1
ATOM 6471 C CA . MET B 1 404 ? 52.326 102.313 143.805 1.00 67.44 402 MET B CA 1
ATOM 6472 C C . MET B 1 404 ? 52.542 103.235 144.998 1.00 67.31 402 MET B C 1
ATOM 6473 O O . MET B 1 404 ? 53.280 104.220 144.890 1.00 73.45 402 MET B O 1
ATOM 6478 N N . THR B 1 405 ? 51.918 102.944 146.144 1.00 65.65 403 THR B N 1
ATOM 6479 C CA . THR B 1 405 ? 52.301 103.673 147.350 1.00 71.70 403 THR B CA 1
ATOM 6480 C C . THR B 1 405 ? 53.747 103.358 147.726 1.00 74.62 403 THR B C 1
ATOM 6481 O O . THR B 1 405 ? 54.460 104.228 148.242 1.00 75.99 403 THR B O 1
ATOM 6485 N N . GLY B 1 406 ? 54.214 102.147 147.417 1.00 73.43 404 GLY B N 1
ATOM 6486 C CA . GLY B 1 406 ? 55.607 101.774 147.613 1.00 72.97 404 GLY B CA 1
ATOM 6487 C C . GLY B 1 406 ? 56.625 102.640 146.883 1.00 73.74 404 GLY B C 1
ATOM 6488 O O . GLY B 1 406 ? 56.837 102.509 145.669 1.00 76.75 404 GLY B O 1
#

Radius of gyration: 32.52 Å; Cα contacts (8 Å, |Δi|>4): 1340; chains: 2; bounding box: 73×96×84 Å

Secondary structure (DSSP, 8-state):
---S------GGGGPPTTHHHHHHHHHHHHHHHHHHHSS--EEEESS----HHHHHHHHHHHTT-SSSEEEEESSTTS-SEEE---TTSSS----EEE-SBTEEEEETTTTEEEEEEEEE-SSSEEEEEEEEESSHHHHHHHHHHHHHHHHHHHHTEEEEEEE-SSSEEEEEEE--S---GGG--S-HHHHHHHHHHHHHHHSS-THHHHHHT--S-EEEEEE-STTS-HHHHHHHHHTTSSS-EEEEE--TT--HHHHHHHHHHHHHT-SEEEEEETGGGS-HHHHHHHHHHHHSTT--SSEEEEEEES-HHHH-TT---SSEEEE-----HHHHHHHHHHHTGGGTS-HHHHHHHHHH-TT--HHHHHHHHHHHHHHHHHHS---HHHHHHHHH-/----S------GGGGPPTTHHHHHHHHHHHHHHHHHHHSS--EEEESS----HHHHHHHHHHHTT-S-SEEEEES-TTS-SEEE---TTSSS----EEE-SBTEEEEETTTTEEEEEEEEESSSSEEEEEEEEESSHHHHHHHHHTHHHHHHHHHHTSEEEEEE-SSSEEEEEE--SS---GGG--S-HHHHHHHHHHHHHHHHS-THHHHHTT--S-EEEEEESSSSSSHHHHHHHHHHHSSS-EEEEE--TT--HHHHHHHHHHHHHH-SEEEEETTGGGS-HHHHHHHHHHHHS---SS-EEEEEEES-GGGS-GGGBS-SSSB-EEEE-----HHHHHHHHHHHTGGGTS-HHHHHHHHHHTTT--HHHHHHHHHHHHHHHHHHS---HHHHHHHHH-

CATH classification: 3.40.50.300

B-factor: mean 49.27, std 17.76, range [19.0, 114.03]

Sequence (799 aa):
IPFIYQYEEKENERAAAGYGTFGYLITRIEETLYDQYGVFYELYASDDPNTEYWELLVEDVRSGSLEPEHVAYIFEKLEKKTFAYDEDEKEPDYTVHKSIRNSVYAYPEKGVAFARIPYFQDGSIMSFDCLFAVNDEKMRAFLEGVRPRLWEKSKRKVTVFTDGDGGTSREQEAIVREVQRSQVIMNPLLKKEIYRSIDQFFHSDKSFYQTYDIPYKRGILLYGPPGNGKTTLVKSIAGSIDAPVAYWQITEFTSSETIEEVFQAARRLAPAVLVIEDIDSMPEDVRSFFLNTLDGATSKEGLFLIGTTNYPEEIDPGLGRFDRAYEIGLPDEELRLEYMKMRGFGIFLSEGEIKNAAKLTEGFSFAQLGELYVSSALQWHQEGNHHIETMVKDMTGNIPFIYQYEEKENERAAAGYGTFGYLITRIEETLYDQYGVFYELYASDDPNTEYWELLVEDVRSGSLEPEHVAYIFEKLEKKTFAYDEDEKEPDYTVHKSIRNSVYAYPEKGVAFARIPYFQDGSIMSFDCLFAVNDEKMRAFLEGVRPRLWEKSKRKVTVFTDGDGGTSREQEAIVREVQRSQVIMNPLLKKEIYRSIDQFFHSDKSFYQTYDIPYKRGILLYGPPGNGKTTLVKSIAGSIDAPVAYWQITEFTSSETIEEVFQAARRLAPAVLVIEDIDSMPEDVRSFFLNTLDGATSKEGLFLIGTTNYPEEIDPGLMNRAGRFDRAYEIGLPDEELRLEYMKMRGFGIFLSEGEIKNAAKLTEGFSFAQLGELYVSSALQWHQEGNHHIETMVKDMTG

Nearest PDB structures (foldseek):
  7w42-assembly1_A  TM=1.003E+00  e=3.605E-88  Bacillus subtilis subsp. subtilis str. 168
  7w46-assembly1_A  TM=1.001E+00  e=1.611E-82  Bacillus subtilis subsp. subtilis str. 168
  7w43-assembly1_B  TM=9.938E-01  e=1.544E-28  Bacillus subtilis subsp. subtilis str. 168
  6u1y-assembly1_B  TM=7.557E-01  e=4.085E-15  Mus musculus
  6uko-assembly1_G  TM=4.993E-01  e=4.185E-17  Mus musculus

Organism: Bacillus subtilis (strain 168) (NCBI:txid224308)

Solvent-accessible surface area: 39688 Å² total; per-residue (Å²): 205,112,164,172,76,154,17,145,44,148,130,139,56,86,77,26,80,43,46,58,88,6,7,135,21,1,43,106,11,29,82,27,0,102,116,93,56,51,65,150,8,49,5,2,15,1,48,10,117,10,68,18,2,6,114,7,0,49,60,4,20,63,61,53,44,165,64,14,70,48,16,28,65,34,77,128,175,33,56,88,125,46,125,28,90,64,143,129,85,149,136,58,42,156,42,102,24,90,1,12,72,0,1,4,6,0,6,32,125,89,3,0,0,2,0,54,2,4,40,136,51,125,74,64,63,66,31,13,20,0,0,0,0,34,54,38,134,83,0,97,62,23,0,74,29,2,39,76,88,40,52,88,62,4,52,186,58,26,1,21,2,51,3,19,125,84,25,25,65,108,45,64,73,70,79,128,199,153,33,110,80,81,72,0,16,8,75,69,146,24,40,115,24,3,9,31,7,0,37,7,2,14,67,50,106,87,60,2,24,162,86,15,83,5,37,34,68,25,6,2,0,0,50,7,56,102,42,1,23,15,60,94,14,2,110,18,1,1,33,21,13,82,2,1,11,0,19,0,77,20,31,139,89,6,19,3,80,5,0,48,85,0,6,38,5,0,58,72,6,37,27,0,0,0,2,0,37,53,2,25,69,6,39,145,86,0,27,54,10,0,13,21,27,30,49,3,2,14,13,42,44,7,6,0,8,0,0,2,0,41,107,23,113,91,5,2,86,41,116,53,54,15,60,36,26,12,112,15,37,89,6,80,71,81,15,9,44,72,24,0,138,86,95,15,0,50,126,11,12,53,133,45,52,6,116,62,0,0,106,79,0,132,60,16,7,28,60,83,0,12,111,0,23,68,36,0,28,111,59,108,154,134,126,52,71,27,81,1,72,74,47,4,146,103,71,105,98,198,148,112,161,177,152,154,106,139,87,116,111,100,91,136,42,48,112,56,101,8,27,40,13,76,22,18,65,114,10,57,85,25,0,94,115,94,57,50,57,154,9,96,56,72,27,57,77,13,120,80,81,63,15,4,110,8,0,48,60,6,20,59,65,60,52,174,42,11,76,48,12,27,62,31,20,128,44,4,10,68,39,38,19,36,5,72,15,112,66,56,72,53,49,35,27,23,20,86,0,13,56,0,1,2,6,0,4,43,145,65,3,0,0,2,0,53,3,2,63,30,85,83,15,38,17,79,32,60,21,0,5,0,0,41,53,93,124,85,11,159,62,19,79,103,27,10,121,78,63,39,49,68,71,2,31,154,55,6,0,4,3,15,1,11,102,80,20,28,64,104,59,69,15,56,36,65,79,123,15,88,48,86,69,3,10,12,73,84,130,39,38,145,69,0,14,170,17,0,43,102,5,29,102,68,109,71,75,96,32,157,97,138,133,61,68,18,25,57,0,0,8,0,56,6,60,46,34,2,12,11,47,48,0,2,38,0,2,16,46,32,16,89,2,0,3,1,3,3,28,14,6,48,48,8,40,43,130,1,0,108,82,0,3,121,20,1,49,90,8,15,34,2,0,0,0,0,20,20,3,19,39,7,38,136,132,7,25,79,70,2,23,95,20,3,71,48,47,73,36,174,74,0,12,0,6,0,0,12,0,28,94,59,137,110,15,26,112,14,5,46,127,107,72,20,33,1,29,106,36,11,104,4,30,97,7,83,66,133,26,5,32,86,24,0,96,79,38,13,0,48,90,13,10,60,112,46,64,3,114,64,0,1,128,82,0,143,47,12,11,17,62,80,0,7,14,0,0,20,7,0,0,6,9,83,90,68,73,52,68,27,96,3,98,60,9,10,134,54,36,109,90

Foldseek 3Di:
DDDPDDDDDDPVVVDDPPCVVLVVLVVVLQVQCCVVQVFGKDWDAFFDPDCQVVVVVVVCQQVVPPQKDWRDFRDPPDFQKDAQADPVAPDGGGGIGGDQARTKIDRNVLQKIWYFYWDADPHDIHTRIIIIGRDDVSVVVVVVCRLVVVWQVLLQWEWEWEADQVETDIHTGGCPDAAALLLQLADVVVSVVVVVLQCQLAVDDVCVCVVVVHFNEAAEEEEEAPLQCPVVNVVNVQRNGSTHEYEYEADQNDDLRNLVVRVVVCQSNFLYEYEYEALVPHDPVCLVVNLCCQPNPPNDHRYYYYYYHHCPCRRAVVCHRGPYYHYRYADALVSQLSLCVSVDPVVLDDPVRSSVLSVLQPPPHSVNSVVLCVQQVCCCVPVVHRPSVVVSVVVVD/DDDDPDDDDDDPVVVDDPPCVVLVVQQVVVQVLVCVVQVFGKDWPFFADPDCQVVVVQVVCQQVVHPDKAWRDFRDPPDDQKDAPADPPAPDGGGGIGGDQARTKIHPNVLQKIWYFYWDADPNDIHTGITIMGRDDVSVVVVVVCRLVVVLQVQLQWEWEWAADQVATDIDTHGDPDAAALLLQQADVVVSVVVVVVVCCLPPPDCPPCVVVVNFSEAEEEEEEAPQARPVNSLRNVSVPDSFHEYEYHDDPNDDLRRLVVVVVVVLSRPVYEYEYEAQLPHDDVCVVSNLVVQVPGDPVPYYYYYYYHHCVVSDDPSQECDRRRHNYYDYRYADQLVSQLVNCVVVPVVVAADPVRSSVLSVLQPPDHSVRVVVLVVQQVVCCVPPNGRPSVVVSVVVVD